Protein AF-U2EBG7-F1 (afdb_monomer)

Sequence (814 aa):
MYEKLSDKLLFDYYMIHSTRKEDIYCTVPFYISKKECKEFKDSSEILNKLVYRIMSNINNEFKDFQSFIPDFKYRDKILNLKRPLGDTFWVRYDSFLRAKGGVFYSEFNYDKPCAQREILATGEMEANNNINLEYRDRFKKAFEKLLEAQPNKECFSIALLADPCHAEEAHIMYLLEKELERENVDFIRVGPKNLYVKNEQVYAFNRQIDIILRLFPTEFSYEINDFDKILEVFEKGRVDIINDPRVIIGQCKNLYTYLWQLVKARDERLTELEMEIIAATLPHTELFDKSKINYILEHKNELVLKPVYGRYSIDVFIGSLHTEEEWKKSVQYVLESGKDFIIQEFCEIKPSDSYYTPDGKFVIPAKAFANIGCFIFDNELSGCCVRWSGDYLTTDDYTWITPIGIKSDVVKINSIPLEERQRKKLWNKITEKAMFEADFTGRYVKNFEYVGLDCITLEKRKYEELKEATNKIASIMYKTQTLLYNNIDYFADILGIENLKEILKYKFTEEFVFLARMDWAIDFSGNLKLLEINSETPAGLIESLYIDNVIKAELNINKSSANEELKSKIIKQFTKIIEDYSKEHSIKTIGFLSSTYYEDWYTANTLYKTLKELPFEFVVGSIYDCTVSESGKISLFNKELDAVYRYYPLDWFDLEGMTDLKEALRNTLSINPTHTIISQSKAFLAVMYELLDQGFYTEEESYFITKYIPKTSLDVEKLETYDYIVKPILSREGRGIDLAFELKEMPDENHIYQERVHTLNVDYTVHDNIDKFQDVLYPIFGAYVTGTEFAGIYTRLGKFVTQNLCVYTPAFIE

Radius of gyration: 33.57 Å; Cα contacts (8 Å, |Δi|>4): 1526; chains: 1; bounding box: 79×47×109 Å

Secondary structure (DSSP, 8-state):
--SSHHHHHHHHS-PPP-TTTTTSB-SSPEEE-HHHHHHHHHHHHHHHHHHHHHHHTTTTTTGGGGGGS---TTHHHHHT--SPPPPPS-EEEEEEEBTTSSEEEEEEE-SS---HHHHHHHHTS--TT-TTTTHHHHHHHHHHHHHHTSPP-SSEEEEEE--TT-HHHHHHHHHHHHHT--TTEEEEEE-TTTEEEETTEEEETTEEESEEEE-S-GGGGGGSTTHHHHHHHHHTTSSEEES-GGGGGTT-THHHHHHHHHHHHT-TTS-HHHHHHHHHHSPPEEE--GGGHHHHHHTGGGEEEEESS--TTTT-EEGGGS-HHHHHHHHHHHHHS-S-EEEEE---B--EEEEE-TTSS--EEEEEEEEEEEEEETTEEEEEEEEEESSSS--GGG-EEE-EEE---SEEEE-----HHHHHHHHHHHHHHHHHHH-----EETTEESB-SSEEEE-HHHHHHHHHHHHHHHHHHHHHHHHHHHTHHHHTTTTT-GGGHHHHT------S-SSEEEEEEEBTT--EEEEEEE-S----HHIIIIIHHHHHHHTT--SEETTTTHHHHHHHHHHHHHHHHTTTS---EEEEEE-SSHHHHHHHHHHHHHHTTSSSEEEEEEGGGEEE-TTS-EEETTEE-SEEEEES-TTHHHHTT-HHHHHHTTTSEEES-GGGHHHHSTHHHHHHHHHHHTT-S-HHHHHHHHHHS--EESSGGGG--S-EEEEETT--TTTT-EEGGG-SS---SSEEEEEPP-B--EEEEEEBSS-EEEEEEEEEEEEEEETTEEEEEEEEEE-SS-SS-EEE--EEE-

Foldseek 3Di:
DDPFLLVCLCPVLVDDDDPQSLWQADLDADADAPVQVVLCFVLLLLLVVLLLVCLQQCVHPVVVCLVLDDDFDCSVLQSPQPDGAAFALKKKFFKFAFQVGGIATAFIGGFADDDPSQLVSLLPGDDFAFLSVCLLVLSLVLVVVSVVPADDDQAAEEEAEDAPVDSRSQSVLVNCCVSNPDPRYHYDYDYLAQWDDDPLFIDGPNHTHAEYADNDGLRPNVSRYHSVSVSVSCSVNRHYYHNRSSSVSRRQQCVLVVLVVCLVVVPPSDDPVNSVSSVRHYFRKHWDDPVCLVVCLVCQQFKWKDFRDDPQCPLIDRSVPDDSVRSVVSSVCVVVVPTTIMITTDGHGRFDWDWTRRPSAATHIDGWTWGWIFMDRPSGGSHTWTKTDNDPRDDPVNIHTYGYRHFDPQKDKDDDPDDPVVVVVLLCVLQVCLCPVQVDPPCDFPQFGFADLIFIAGAQVLLVVVQVLLLLVLVVLLVLLVVCLVVVVVCCVLLVNNVCNVVSVQDQDSFLALKKWFKWFAFRSRFIATPAIGRQADFQLSVQPPSLVSSCVSVVPPFDAQFPQQLVLSQVLVVRSVVSLVVPFDAAEEEQEAAPPSRRQSRSVSSCVSHVVPRHHYDYDYPVQWDQDPVLAIDHPNHGGQEYEYSDDLVCCVVVVVVSNNSNCSRYPYHRGSSSSSRLWPSSLQVVVVCLVVVVDDPVSNCSSPRHYFHKHPDPVVNVGLFKWKDFGNDDQLPPIDTSVRDPDDDDPRIMIGHDGNGDWDWDWIDGPPGIDTDIWGKIWTFMARRSGTNGTWIWTAPPRGDRDIHGHGYGYD

Nearest PDB structures (foldseek):
  7uka-assembly1_A  TM=8.320E-01  e=4.859E-17  Escherichia coli K-12
  7uk8-assembly1_A  TM=8.125E-01  e=3.380E-17  Escherichia coli K-12
  7uk7-assembly1_A  TM=7.647E-01  e=8.342E-18  Escherichia coli K-12
  2vob-assembly1_A  TM=5.930E-01  e=3.162E-14  Leishmania major
  5oev-assembly2_B  TM=5.950E-01  e=1.475E-10  Globodera pallida

Structure (mmCIF, N/CA/C/O backbone):
data_AF-U2EBG7-F1
#
_entry.id   AF-U2EBG7-F1
#
loop_
_atom_site.group_PDB
_atom_site.id
_atom_site.type_symbol
_atom_site.label_atom_id
_atom_site.label_alt_id
_atom_site.label_comp_id
_atom_site.label_asym_id
_atom_site.label_entity_id
_atom_site.label_seq_id
_atom_site.pdbx_PDB_ins_code
_atom_site.Cartn_x
_atom_site.Cartn_y
_atom_site.Cartn_z
_atom_site.occupancy
_atom_site.B_iso_or_equiv
_atom_site.auth_seq_id
_atom_site.auth_comp_id
_atom_site.auth_asym_id
_atom_site.auth_atom_id
_atom_site.pdbx_PDB_model_num
ATOM 1 N N . MET A 1 1 ? -19.839 -4.337 -23.110 1.00 60.31 1 MET A N 1
ATOM 2 C CA . MET A 1 1 ? -18.903 -4.194 -21.978 1.00 60.31 1 MET A CA 1
ATOM 3 C C . MET A 1 1 ? -18.524 -5.608 -21.568 1.00 60.31 1 MET A C 1
ATOM 5 O O . MET A 1 1 ? -19.422 -6.438 -21.541 1.00 60.31 1 MET A O 1
ATOM 9 N N . TYR A 1 2 ? -17.236 -5.917 -21.412 1.00 73.62 2 TYR A N 1
ATOM 10 C CA . TYR A 1 2 ? -16.788 -7.278 -21.087 1.00 73.62 2 TYR A CA 1
ATOM 11 C C . TYR A 1 2 ? -17.125 -7.613 -19.628 1.00 73.62 2 TYR A C 1
ATOM 13 O O . TYR A 1 2 ? -16.970 -6.750 -18.769 1.00 73.62 2 TYR A O 1
ATOM 21 N N . GLU A 1 3 ? -17.566 -8.843 -19.347 1.00 73.25 3 GLU A N 1
ATOM 22 C CA . GLU A 1 3 ? -17.830 -9.308 -17.972 1.00 73.25 3 GLU A CA 1
ATOM 23 C C . GLU A 1 3 ? -16.537 -9.628 -17.210 1.00 73.25 3 GLU A C 1
ATOM 25 O O . GLU A 1 3 ? -16.489 -9.518 -15.988 1.00 73.25 3 GLU A O 1
ATOM 30 N N . LYS A 1 4 ? -15.474 -10.005 -17.932 1.00 78.75 4 LYS A N 1
ATOM 31 C CA . LYS A 1 4 ? -14.169 -10.355 -17.368 1.00 78.75 4 LYS A CA 1
ATOM 32 C C . LYS A 1 4 ? -13.070 -9.424 -17.851 1.00 78.75 4 LYS A C 1
ATOM 34 O O . LYS A 1 4 ? -13.007 -9.073 -19.032 1.00 78.75 4 LYS A O 1
ATOM 39 N N . LEU A 1 5 ? -12.135 -9.121 -16.950 1.00 81.81 5 LEU A N 1
ATOM 40 C CA . LEU A 1 5 ? -10.919 -8.388 -17.288 1.00 81.81 5 LEU A CA 1
ATOM 41 C C . LEU A 1 5 ? -10.103 -9.124 -18.361 1.00 81.81 5 LEU A C 1
ATOM 43 O O . LEU A 1 5 ? -9.665 -8.499 -19.321 1.00 81.81 5 LEU A O 1
ATOM 47 N N . SER A 1 6 ? -9.954 -10.446 -18.252 1.00 84.94 6 SER A N 1
ATOM 48 C CA . SER A 1 6 ? -9.203 -11.248 -19.226 1.00 84.94 6 SER A CA 1
ATOM 49 C C . SER A 1 6 ? -9.765 -11.151 -20.648 1.00 84.94 6 SER A C 1
ATOM 51 O O . SER A 1 6 ? -8.992 -11.103 -21.605 1.00 84.94 6 SER A O 1
ATOM 53 N N . ASP A 1 7 ? -11.087 -11.042 -20.805 1.00 88.06 7 ASP A N 1
ATOM 54 C CA . ASP A 1 7 ? -11.716 -10.859 -22.115 1.00 88.06 7 ASP A CA 1
ATOM 55 C C . ASP A 1 7 ? -11.458 -9.447 -22.660 1.00 88.06 7 ASP A C 1
ATOM 57 O O . ASP A 1 7 ? -11.090 -9.300 -23.827 1.00 88.06 7 ASP A O 1
ATOM 61 N N . LYS A 1 8 ? -11.544 -8.409 -21.813 1.00 88.62 8 LYS A N 1
ATOM 62 C CA . LYS A 1 8 ? -11.144 -7.043 -22.198 1.00 88.62 8 LYS A CA 1
ATOM 63 C C . LYS A 1 8 ? -9.699 -7.022 -22.701 1.00 88.62 8 LYS A C 1
ATOM 65 O O . LYS A 1 8 ? -9.420 -6.472 -23.760 1.00 88.62 8 LYS A O 1
ATOM 70 N N . LEU A 1 9 ? -8.779 -7.646 -21.970 1.00 88.94 9 LEU A N 1
ATOM 71 C CA . LEU A 1 9 ? -7.358 -7.681 -22.323 1.00 88.94 9 LEU A CA 1
ATOM 72 C C . LEU A 1 9 ? -7.092 -8.465 -23.615 1.00 88.94 9 LEU A C 1
ATOM 74 O O . LEU A 1 9 ? -6.288 -8.041 -24.447 1.00 88.94 9 LEU A O 1
ATOM 78 N N . LEU A 1 10 ? -7.803 -9.572 -23.823 1.00 89.50 10 LEU A N 1
ATOM 79 C CA . LEU A 1 10 ? -7.718 -10.366 -25.046 1.00 89.50 10 LEU A CA 1
ATOM 80 C C . LEU A 1 10 ? -8.119 -9.554 -26.287 1.00 89.50 10 LEU A C 1
ATOM 82 O O . LEU A 1 10 ? -7.393 -9.562 -27.281 1.00 89.50 10 LEU A O 1
ATOM 86 N N . PHE A 1 11 ? -9.251 -8.850 -26.234 1.00 89.69 11 PHE A N 1
ATOM 87 C CA . PHE A 1 11 ? -9.825 -8.186 -27.408 1.00 89.69 11 PHE A CA 1
ATOM 88 C C . PHE A 1 11 ? -9.355 -6.742 -27.598 1.00 89.69 11 PHE A C 1
ATOM 90 O O . PHE A 1 11 ? -9.061 -6.339 -28.723 1.00 89.69 11 PHE A O 1
ATOM 97 N N . ASP A 1 12 ? -9.245 -5.958 -26.525 1.00 90.69 12 ASP A N 1
ATOM 98 C CA . ASP A 1 12 ? -8.901 -4.540 -26.645 1.00 90.69 12 ASP A CA 1
ATOM 99 C C . ASP A 1 12 ? -7.389 -4.315 -26.741 1.00 90.69 12 ASP A C 1
ATOM 101 O O . ASP A 1 12 ? -6.973 -3.345 -27.383 1.00 90.69 12 ASP A O 1
ATOM 105 N N . TYR A 1 13 ? -6.592 -5.219 -26.157 1.00 91.12 13 TYR A N 1
ATOM 106 C CA . TYR A 1 13 ? -5.132 -5.113 -26.065 1.00 91.12 13 TYR A CA 1
ATOM 107 C C . TYR A 1 13 ? -4.379 -6.207 -26.827 1.00 91.12 13 TYR A C 1
ATOM 109 O O . TYR A 1 13 ? -3.153 -6.260 -26.754 1.00 91.12 13 TYR A O 1
ATOM 117 N N . TYR A 1 14 ? -5.077 -7.060 -27.584 1.00 91.25 14 TYR A N 1
ATOM 118 C CA . TYR A 1 14 ? -4.473 -8.144 -28.369 1.00 91.25 14 TYR A CA 1
ATOM 119 C C . TYR A 1 14 ? -3.576 -9.070 -27.533 1.00 91.25 14 TYR A C 1
ATOM 121 O O . TYR A 1 14 ? -2.522 -9.521 -28.000 1.00 91.25 14 TYR A O 1
ATOM 129 N N . MET A 1 15 ? -3.959 -9.343 -26.283 1.00 87.75 15 MET A N 1
ATOM 130 C CA . MET A 1 15 ? -3.230 -10.298 -25.451 1.00 87.75 15 MET A CA 1
ATOM 131 C C . MET A 1 15 ? -3.286 -11.699 -26.073 1.00 87.75 15 MET A C 1
ATOM 133 O O . MET A 1 15 ? -4.233 -12.047 -26.780 1.00 87.75 15 MET A O 1
ATOM 137 N N . ILE A 1 16 ? -2.266 -12.520 -25.841 1.00 85.06 16 ILE A N 1
ATOM 138 C CA . ILE A 1 16 ? -2.278 -13.910 -26.294 1.00 85.06 16 ILE A CA 1
ATOM 139 C C . ILE A 1 16 ? -3.175 -14.720 -25.366 1.00 85.06 16 ILE A C 1
ATOM 141 O O . ILE A 1 16 ? -3.053 -14.654 -24.143 1.00 85.06 16 ILE A O 1
ATOM 145 N N . HIS A 1 17 ? -4.076 -15.506 -25.953 1.00 84.38 17 HIS A N 1
ATOM 146 C CA . HIS A 1 17 ? -4.865 -16.458 -25.184 1.00 84.38 17 HIS A CA 1
ATOM 147 C C . HIS A 1 17 ? -3.946 -17.537 -24.604 1.00 84.38 17 HIS A C 1
ATOM 149 O O . HIS A 1 17 ? -3.219 -18.207 -25.335 1.00 84.38 17 HIS A O 1
ATOM 155 N N . SER A 1 18 ? -3.979 -17.696 -23.285 1.00 83.88 18 SER A N 1
ATOM 156 C CA . SER A 1 18 ? -3.189 -18.688 -22.564 1.00 83.88 18 SER A CA 1
ATOM 157 C C . SER A 1 18 ? -4.026 -19.335 -21.462 1.00 83.88 18 SER A C 1
ATOM 159 O O . SER A 1 18 ? -5.067 -18.813 -21.050 1.00 83.88 18 SER A O 1
ATOM 161 N N . THR A 1 19 ? -3.550 -20.463 -20.932 1.00 83.62 19 THR A N 1
ATOM 162 C CA . THR A 1 19 ? -4.132 -21.095 -19.733 1.00 83.62 19 THR A CA 1
ATOM 163 C C . THR A 1 19 ? -4.039 -20.205 -18.493 1.00 83.62 19 THR A C 1
ATOM 165 O O . THR A 1 19 ? -4.734 -20.456 -17.518 1.00 83.62 19 THR A O 1
ATOM 168 N N . ARG A 1 20 ? -3.207 -19.161 -18.555 1.00 84.75 20 ARG A N 1
ATOM 169 C CA . ARG A 1 20 ? -2.901 -18.209 -17.487 1.00 84.75 20 ARG A CA 1
ATOM 170 C C . ARG A 1 20 ? -3.615 -16.866 -17.637 1.00 84.75 20 ARG A C 1
ATOM 172 O O . ARG A 1 20 ? -3.373 -15.937 -16.882 1.00 84.75 20 ARG A O 1
ATOM 179 N N . LYS A 1 21 ? -4.531 -16.732 -18.601 1.00 81.69 21 LYS A N 1
ATOM 180 C CA . LYS A 1 21 ? -5.189 -15.452 -18.921 1.00 81.69 21 LYS A CA 1
ATOM 181 C C . LYS A 1 21 ? -5.882 -14.756 -17.738 1.00 81.69 21 LYS A C 1
ATOM 183 O O . LYS A 1 21 ? -6.056 -13.545 -17.788 1.00 81.69 21 LYS A O 1
ATOM 188 N N . GLU A 1 22 ? -6.304 -15.513 -16.724 1.00 82.88 22 GLU A N 1
ATOM 189 C CA . GLU A 1 22 ? -6.962 -14.973 -15.527 1.00 82.88 22 GLU A CA 1
ATOM 190 C C . GLU A 1 22 ? -5.953 -14.558 -14.440 1.00 82.88 22 GLU A C 1
ATOM 192 O O . GLU A 1 22 ? -6.319 -13.785 -13.564 1.00 82.88 22 GLU A O 1
ATOM 197 N N . ASP A 1 23 ? -4.699 -15.027 -14.513 1.00 84.88 23 ASP A N 1
ATOM 198 C CA . ASP A 1 23 ? -3.686 -14.856 -13.465 1.00 84.88 23 ASP A CA 1
ATOM 199 C C . ASP A 1 23 ? -2.585 -13.829 -13.788 1.00 84.88 23 ASP A C 1
ATOM 201 O O . ASP A 1 23 ? -1.867 -13.371 -12.899 1.00 84.88 23 ASP A O 1
ATOM 205 N N . ILE A 1 24 ? -2.483 -13.407 -15.052 1.00 87.88 24 ILE A N 1
ATOM 206 C CA . ILE A 1 24 ? -1.454 -12.461 -15.512 1.00 87.88 24 ILE A CA 1
ATOM 207 C C . ILE A 1 24 ? -1.684 -11.050 -14.951 1.00 87.88 24 ILE A C 1
ATOM 209 O O . ILE A 1 24 ? -0.730 -10.288 -14.817 1.00 87.88 24 ILE A O 1
ATOM 213 N N . TYR A 1 25 ? -2.922 -10.679 -14.615 1.00 89.00 25 TYR A N 1
ATOM 214 C CA . TYR A 1 25 ? -3.260 -9.327 -14.167 1.00 89.00 25 TYR A CA 1
ATOM 215 C C . TYR A 1 25 ? -3.995 -9.356 -12.835 1.00 89.00 25 TYR A C 1
ATOM 217 O O . TYR A 1 25 ? -5.020 -10.017 -12.697 1.00 89.00 25 TYR A O 1
ATOM 225 N N . CYS A 1 26 ? -3.506 -8.568 -11.884 1.00 90.06 26 CYS A N 1
ATOM 226 C CA . CYS A 1 26 ? -4.203 -8.291 -10.639 1.00 90.06 26 CYS A CA 1
ATOM 227 C C . CYS A 1 26 ? -4.634 -6.821 -10.621 1.00 90.06 26 CYS A C 1
ATOM 229 O O . CYS A 1 26 ? -3.857 -5.921 -10.946 1.00 90.06 26 CYS A O 1
ATOM 231 N N . THR A 1 27 ? -5.892 -6.579 -10.257 1.00 88.38 27 THR A N 1
ATOM 232 C CA . THR A 1 27 ? -6.480 -5.235 -10.202 1.00 88.38 27 THR A CA 1
ATOM 233 C C . THR A 1 27 ? -6.030 -4.440 -8.983 1.00 88.38 27 THR A C 1
ATOM 235 O O . THR A 1 27 ? -6.170 -3.220 -8.983 1.00 88.38 27 THR A O 1
ATOM 238 N N . VAL A 1 28 ? -5.470 -5.095 -7.961 1.00 90.62 28 VAL A N 1
ATOM 239 C CA . VAL A 1 28 ? -4.992 -4.407 -6.761 1.00 90.62 28 VAL A CA 1
ATOM 240 C C . VAL A 1 28 ? -3.684 -3.673 -7.073 1.00 90.62 28 VAL A C 1
ATOM 242 O O . VAL A 1 28 ? -2.702 -4.316 -7.455 1.00 90.62 28 VAL A O 1
ATOM 245 N N . PRO A 1 29 ? -3.630 -2.337 -6.914 1.00 92.62 29 PRO A N 1
ATOM 246 C CA . PRO A 1 29 ? -2.446 -1.575 -7.279 1.00 92.62 29 PRO A CA 1
ATOM 247 C C . PRO A 1 29 ? -1.270 -1.788 -6.334 1.00 92.62 29 PRO A C 1
ATOM 249 O O . PRO A 1 29 ? -1.423 -1.922 -5.119 1.00 92.62 29 PRO A O 1
ATOM 252 N N . PHE A 1 30 ? -0.074 -1.693 -6.904 1.00 94.00 30 PHE A N 1
ATOM 253 C CA . PHE A 1 30 ? 1.157 -1.490 -6.164 1.00 94.00 30 PHE A CA 1
ATOM 254 C C . PHE A 1 30 ? 1.379 -0.000 -5.913 1.00 94.00 30 PHE A C 1
ATOM 256 O O . PHE A 1 30 ? 1.240 0.818 -6.822 1.00 94.00 30 PHE A O 1
ATOM 263 N N . TYR A 1 31 ? 1.774 0.364 -4.696 1.00 93.38 31 TYR A N 1
ATOM 264 C CA . TYR A 1 31 ? 2.011 1.759 -4.348 1.00 93.38 31 TYR A CA 1
ATOM 265 C C . TYR A 1 31 ? 3.460 2.013 -3.943 1.00 93.38 31 TYR A C 1
ATOM 267 O O . TYR A 1 31 ? 3.951 1.447 -2.966 1.00 93.38 31 TYR A O 1
ATOM 275 N N . ILE A 1 32 ? 4.109 2.946 -4.641 1.00 93.31 32 ILE A N 1
ATOM 276 C CA . ILE A 1 32 ? 5.426 3.482 -4.267 1.00 93.31 32 ILE A CA 1
ATOM 277 C C . ILE A 1 32 ? 5.282 4.835 -3.564 1.00 93.31 32 ILE A C 1
ATOM 279 O O . ILE A 1 32 ? 4.274 5.531 -3.698 1.00 93.31 32 ILE A O 1
ATOM 283 N N . SER A 1 33 ? 6.280 5.234 -2.782 1.00 91.50 33 SER A N 1
ATOM 284 C CA . SER A 1 33 ? 6.325 6.559 -2.159 1.00 91.50 33 SER A CA 1
ATOM 285 C C . SER A 1 33 ? 6.585 7.674 -3.176 1.00 91.50 33 SER A C 1
ATOM 287 O O . SER A 1 33 ? 7.202 7.470 -4.222 1.00 91.50 33 SER A O 1
ATOM 289 N N . LYS A 1 34 ? 6.197 8.908 -2.818 1.00 92.19 34 LYS A N 1
ATOM 290 C CA . LYS A 1 34 ? 6.555 10.121 -3.579 1.00 92.19 34 LYS A CA 1
ATOM 291 C C . LYS A 1 34 ? 8.070 10.248 -3.790 1.00 92.19 34 LYS A C 1
ATOM 293 O O . LYS A 1 34 ? 8.501 10.708 -4.843 1.00 92.19 34 LYS A O 1
ATOM 298 N N . LYS A 1 35 ? 8.870 9.834 -2.798 1.00 93.00 35 LYS A N 1
ATOM 299 C CA . LYS A 1 35 ? 10.336 9.849 -2.864 1.00 93.00 35 LYS A CA 1
ATOM 300 C C . LYS A 1 35 ? 10.852 8.862 -3.913 1.00 93.00 35 LYS A C 1
ATOM 302 O O . LYS A 1 35 ? 11.590 9.276 -4.795 1.00 93.00 35 LYS A O 1
ATOM 307 N N . GLU A 1 36 ? 10.413 7.605 -3.861 1.00 95.12 36 GLU A N 1
ATOM 308 C CA . GLU A 1 36 ? 10.806 6.567 -4.829 1.00 95.12 36 GLU A CA 1
ATOM 309 C C . GLU A 1 36 ? 10.376 6.941 -6.255 1.00 95.12 36 GLU A C 1
ATOM 311 O O . GLU A 1 36 ? 11.171 6.844 -7.185 1.00 95.12 36 GLU A O 1
ATOM 316 N N . CYS A 1 37 ? 9.156 7.463 -6.434 1.00 96.38 37 CYS A N 1
ATOM 317 C CA . CYS A 1 37 ? 8.693 7.947 -7.737 1.00 96.38 37 CYS A CA 1
ATOM 318 C C . CYS A 1 37 ? 9.582 9.076 -8.283 1.00 96.38 37 CYS A C 1
ATOM 320 O O . CYS A 1 37 ? 9.891 9.102 -9.476 1.00 96.38 37 CYS A O 1
ATOM 322 N N . LYS A 1 38 ? 10.002 10.009 -7.419 1.00 96.88 38 LYS A N 1
ATOM 323 C CA . LYS A 1 38 ? 10.914 11.092 -7.796 1.00 96.88 38 LYS A CA 1
ATOM 324 C C . LYS A 1 38 ? 12.307 10.566 -8.143 1.00 96.88 38 LYS A C 1
ATOM 326 O O . LYS A 1 38 ? 12.877 11.020 -9.128 1.00 96.88 38 LYS A O 1
ATOM 331 N N . GLU A 1 39 ? 12.828 9.607 -7.382 1.00 97.69 39 GLU A N 1
ATOM 332 C CA . GLU A 1 39 ? 14.118 8.972 -7.668 1.00 97.69 39 GLU A CA 1
ATOM 333 C C . GLU A 1 39 ? 14.110 8.282 -9.037 1.00 97.69 39 GLU A C 1
ATOM 335 O O . GLU A 1 39 ? 15.025 8.524 -9.825 1.00 97.69 39 GLU A O 1
ATOM 340 N N . PHE A 1 40 ? 13.066 7.510 -9.372 1.00 98.06 40 PHE A N 1
ATOM 341 C CA . PHE A 1 40 ? 12.911 6.930 -10.712 1.00 98.06 40 PHE A CA 1
ATOM 342 C C . PHE A 1 40 ? 12.874 8.007 -11.795 1.00 98.06 40 PHE A C 1
ATOM 344 O O . PHE A 1 40 ? 13.608 7.914 -12.777 1.00 98.06 40 PHE A O 1
ATOM 351 N N . LYS A 1 41 ? 12.062 9.054 -11.611 1.00 97.75 41 LYS A N 1
ATOM 352 C CA . LYS A 1 41 ? 11.947 10.143 -12.586 1.00 97.75 41 LYS A CA 1
ATOM 353 C C . LYS A 1 41 ? 13.287 10.835 -12.828 1.00 97.75 41 LYS A C 1
ATOM 355 O O . LYS A 1 41 ? 13.782 10.826 -13.948 1.00 97.75 41 LYS A O 1
ATOM 360 N N . ASP A 1 42 ? 13.884 11.402 -11.785 1.00 98.00 42 ASP A N 1
ATOM 361 C CA . ASP A 1 42 ? 15.081 12.228 -11.930 1.00 98.00 42 ASP A CA 1
ATOM 362 C C . ASP A 1 42 ? 16.253 11.415 -12.501 1.00 98.00 42 ASP A C 1
ATOM 364 O O . ASP A 1 42 ? 16.928 11.856 -13.432 1.00 98.00 42 ASP A O 1
ATOM 368 N N . SER A 1 43 ? 16.488 10.210 -11.969 1.00 98.38 43 SER A N 1
ATOM 369 C CA . SER A 1 43 ? 17.631 9.399 -12.395 1.00 98.38 43 SER A CA 1
ATOM 370 C C . SER A 1 43 ? 17.457 8.831 -13.804 1.00 98.38 43 SER A C 1
ATOM 372 O O . SER A 1 43 ? 18.413 8.868 -14.579 1.00 98.38 43 SER A O 1
ATOM 374 N N . SER A 1 44 ? 16.261 8.360 -14.179 1.00 98.12 44 SER A N 1
ATOM 375 C CA . SER A 1 44 ? 16.026 7.811 -15.522 1.00 98.12 44 SER A CA 1
ATOM 376 C C . SER A 1 44 ? 16.170 8.873 -16.613 1.00 98.12 44 SER A C 1
ATOM 378 O O . SER A 1 44 ? 16.814 8.611 -17.630 1.00 98.12 44 SER A O 1
ATOM 380 N N . GLU A 1 45 ? 15.666 10.090 -16.387 1.00 98.06 45 GLU A N 1
ATOM 381 C CA . GLU A 1 45 ? 15.768 11.202 -17.339 1.00 98.06 45 GLU A CA 1
ATOM 382 C C . GLU A 1 45 ? 17.218 11.676 -17.524 1.00 98.06 45 GLU A C 1
ATOM 384 O O . GLU A 1 45 ? 17.657 11.907 -18.655 1.00 98.06 45 GLU A O 1
ATOM 389 N N . ILE A 1 46 ? 17.988 11.791 -16.432 1.00 98.38 46 ILE A N 1
ATOM 390 C CA . ILE A 1 46 ? 19.416 12.154 -16.484 1.00 98.38 46 ILE A CA 1
ATOM 391 C C . ILE A 1 46 ? 20.208 11.081 -17.234 1.00 98.38 46 ILE A C 1
ATOM 393 O O . ILE A 1 46 ? 20.954 11.398 -18.163 1.00 98.38 46 ILE A O 1
ATOM 397 N N . LEU A 1 47 ? 20.014 9.808 -16.877 1.00 98.38 47 LEU A N 1
ATOM 398 C CA . LEU A 1 47 ? 20.696 8.692 -17.528 1.00 98.38 47 LEU A CA 1
ATOM 399 C C . LEU A 1 47 ? 20.334 8.610 -19.014 1.00 98.38 47 LEU A C 1
ATOM 401 O O . LEU A 1 47 ? 21.224 8.435 -19.837 1.00 98.38 47 LEU A O 1
ATOM 405 N N . ASN A 1 48 ? 19.065 8.789 -19.392 1.00 97.69 48 ASN A N 1
ATOM 406 C CA . ASN A 1 48 ? 18.651 8.768 -20.800 1.00 97.69 48 ASN A CA 1
ATOM 407 C C . ASN A 1 48 ? 19.324 9.874 -21.621 1.00 97.69 48 ASN A C 1
ATOM 409 O O . ASN A 1 48 ? 19.844 9.606 -22.704 1.00 97.69 48 ASN A O 1
ATOM 413 N N . LYS A 1 49 ? 19.403 11.097 -21.082 1.00 97.38 49 LYS A N 1
ATOM 414 C CA . LYS A 1 49 ? 20.117 12.211 -21.730 1.00 97.38 49 LYS A CA 1
ATOM 415 C C . LYS A 1 49 ? 21.610 11.916 -21.885 1.00 97.38 49 LYS A C 1
ATOM 417 O O . LYS A 1 49 ? 22.173 12.181 -22.948 1.00 97.38 49 LYS A O 1
ATOM 422 N N . LEU A 1 50 ? 22.242 11.330 -20.865 1.00 97.94 50 LEU A N 1
ATOM 423 C CA . LEU A 1 50 ? 23.642 10.905 -20.928 1.00 97.94 50 LEU A CA 1
ATOM 424 C C . LEU A 1 50 ? 23.858 9.832 -22.004 1.00 97.94 50 LEU A C 1
ATOM 426 O O . LEU A 1 50 ? 24.767 9.951 -22.823 1.00 97.94 50 LEU A O 1
ATOM 430 N N . VAL A 1 51 ? 23.005 8.809 -22.054 1.00 97.44 51 VAL A N 1
ATOM 431 C CA . VAL A 1 51 ? 23.104 7.742 -23.059 1.00 97.44 51 VAL A CA 1
ATOM 432 C C . VAL A 1 51 ? 22.892 8.296 -24.467 1.00 97.44 51 VAL A C 1
ATOM 434 O O . VAL A 1 51 ? 23.660 7.967 -25.369 1.00 97.44 51 VAL A O 1
ATOM 437 N N . TYR A 1 52 ? 21.936 9.206 -24.662 1.00 96.19 52 TYR A N 1
ATOM 438 C CA . TYR A 1 52 ? 21.751 9.890 -25.943 1.00 96.19 52 TYR A CA 1
ATOM 439 C C . TYR A 1 52 ? 22.977 10.725 -26.346 1.00 96.19 52 TYR A C 1
ATOM 441 O O . TYR A 1 52 ? 23.386 10.692 -27.513 1.00 96.19 52 TYR A O 1
ATOM 449 N N . ARG A 1 53 ? 23.618 11.415 -25.387 1.00 96.44 53 ARG A N 1
ATOM 450 C CA . ARG A 1 53 ? 24.882 12.142 -25.606 1.00 96.44 53 ARG A CA 1
ATOM 451 C C . ARG A 1 53 ? 25.988 11.194 -26.065 1.00 96.44 53 ARG A C 1
ATOM 453 O O . ARG A 1 53 ? 26.656 11.510 -27.047 1.00 96.44 53 ARG A O 1
ATOM 460 N N . ILE A 1 54 ? 26.133 10.037 -25.417 1.00 96.94 54 ILE A N 1
ATOM 461 C CA . ILE A 1 54 ? 27.119 9.006 -25.779 1.00 96.94 54 ILE A CA 1
ATOM 462 C C . ILE A 1 54 ? 26.853 8.466 -27.187 1.00 96.94 54 ILE A C 1
ATOM 464 O O . ILE A 1 54 ? 27.766 8.430 -28.008 1.00 96.94 54 ILE A O 1
ATOM 468 N N . MET A 1 55 ? 25.609 8.093 -27.504 1.00 95.75 55 MET A N 1
ATOM 469 C CA . MET A 1 55 ? 25.245 7.556 -28.823 1.00 95.75 55 MET A CA 1
ATOM 470 C C . MET A 1 55 ? 25.482 8.574 -29.945 1.00 95.75 55 MET A C 1
ATOM 472 O O . MET A 1 55 ? 26.060 8.233 -30.977 1.00 95.75 55 MET A O 1
ATOM 476 N N . SER A 1 56 ? 25.091 9.833 -29.730 1.00 94.81 56 SER A N 1
ATOM 477 C CA . SER A 1 56 ? 25.283 10.922 -30.700 1.00 94.81 56 SER A CA 1
ATOM 478 C C . SER A 1 56 ? 26.760 11.252 -30.931 1.00 94.81 56 SER A C 1
ATOM 480 O O . SER A 1 56 ? 27.125 11.737 -32.000 1.00 94.81 56 SER A O 1
ATOM 482 N N . ASN A 1 57 ? 27.610 10.967 -29.939 1.00 95.31 57 ASN A N 1
ATOM 483 C CA . ASN A 1 57 ? 29.032 11.293 -29.929 1.00 95.31 57 ASN A CA 1
ATOM 484 C C . ASN A 1 57 ? 29.936 10.043 -29.869 1.00 95.31 57 ASN A C 1
ATOM 486 O O . ASN A 1 57 ? 31.062 10.069 -29.360 1.00 95.31 57 ASN A O 1
ATOM 490 N N . ILE A 1 58 ? 29.467 8.924 -30.432 1.00 95.12 58 ILE A N 1
ATOM 491 C CA . ILE A 1 58 ? 30.200 7.651 -30.398 1.00 95.12 58 ILE A CA 1
ATOM 492 C C . ILE A 1 58 ? 31.469 7.661 -31.265 1.00 95.12 58 ILE A C 1
ATOM 494 O O . ILE A 1 58 ? 32.369 6.856 -31.055 1.00 95.12 58 ILE A O 1
ATOM 498 N N . ASN A 1 59 ? 31.568 8.556 -32.254 1.00 93.75 59 ASN A N 1
ATOM 499 C CA . ASN A 1 59 ? 32.710 8.643 -33.180 1.00 93.75 59 ASN A CA 1
ATOM 500 C C . ASN A 1 59 ? 33.716 9.755 -32.835 1.00 93.75 59 ASN A C 1
ATOM 502 O O . ASN A 1 59 ? 34.742 9.882 -33.509 1.00 93.75 59 ASN A O 1
ATOM 506 N N . ASN A 1 60 ? 33.434 10.564 -31.813 1.00 94.00 60 ASN A N 1
ATOM 507 C CA . ASN A 1 60 ? 34.228 11.718 -31.388 1.00 94.00 60 ASN A CA 1
ATOM 508 C C . ASN A 1 60 ? 34.556 11.624 -29.883 1.00 94.00 60 ASN A C 1
ATOM 510 O O . ASN A 1 60 ? 35.555 11.000 -29.534 1.00 94.00 60 ASN A O 1
ATOM 514 N N . GLU A 1 61 ? 33.740 12.214 -29.008 1.00 96.19 61 GLU A N 1
ATOM 515 C CA . GLU A 1 61 ? 33.976 12.342 -27.562 1.00 96.19 61 GLU A CA 1
ATOM 516 C C . GLU A 1 61 ? 34.051 10.981 -26.850 1.00 96.19 61 GLU A C 1
ATOM 518 O O . GLU A 1 61 ? 34.887 10.787 -25.966 1.00 96.19 61 GLU A O 1
ATOM 523 N N . PHE A 1 62 ? 33.227 10.019 -27.276 1.00 97.00 62 PHE A N 1
ATOM 524 C CA . PHE A 1 62 ? 33.121 8.684 -26.674 1.00 97.00 62 PHE A CA 1
ATOM 525 C C . PHE A 1 62 ? 33.658 7.581 -27.598 1.00 97.00 62 PHE A C 1
ATOM 527 O O . PHE A 1 62 ? 33.194 6.441 -27.571 1.00 97.00 62 PHE A O 1
ATOM 534 N N . LYS A 1 63 ? 34.645 7.900 -28.448 1.00 96.50 63 LYS A N 1
ATOM 535 C CA . LYS A 1 63 ? 35.228 6.944 -29.409 1.00 96.50 63 LYS A CA 1
ATOM 536 C C . LYS A 1 63 ? 35.836 5.704 -28.748 1.00 96.50 63 LYS A C 1
ATOM 538 O O . LYS A 1 63 ? 35.803 4.615 -29.320 1.00 96.50 63 LYS A O 1
ATOM 543 N N . ASP A 1 64 ? 36.385 5.858 -27.552 1.00 96.56 64 ASP A N 1
ATOM 544 C CA . ASP A 1 64 ? 36.915 4.773 -26.725 1.00 96.56 64 ASP A CA 1
ATOM 545 C C . ASP A 1 64 ? 35.842 3.739 -26.339 1.00 96.56 64 ASP A C 1
ATOM 547 O O . ASP A 1 64 ? 36.159 2.546 -26.262 1.00 96.56 64 ASP A O 1
ATOM 551 N N . PHE A 1 65 ? 34.567 4.138 -26.222 1.00 96.94 65 PHE A N 1
ATOM 552 C CA . PHE A 1 65 ? 33.468 3.210 -25.935 1.00 96.94 65 PHE A CA 1
ATOM 553 C C . PHE A 1 65 ? 33.236 2.180 -27.052 1.00 96.94 65 PHE A C 1
ATOM 555 O O . PHE A 1 65 ? 32.762 1.081 -26.781 1.00 96.94 65 PHE A O 1
ATOM 562 N N . GLN A 1 66 ? 33.634 2.453 -28.302 1.00 95.31 66 GLN A N 1
ATOM 563 C CA . GLN A 1 66 ? 33.457 1.491 -29.401 1.00 95.31 66 GLN A CA 1
ATOM 564 C C . GLN A 1 66 ? 34.119 0.137 -29.118 1.00 95.31 66 GLN A C 1
ATOM 566 O O . GLN A 1 66 ? 33.601 -0.899 -29.531 1.00 95.31 66 GLN A O 1
ATOM 571 N N . SER A 1 67 ? 35.237 0.134 -28.388 1.00 94.00 67 SER A N 1
ATOM 572 C CA . SER A 1 67 ? 35.951 -1.092 -28.004 1.00 94.00 67 SER A CA 1
ATOM 573 C C . SER A 1 67 ? 35.168 -1.993 -27.039 1.00 94.00 67 SER A C 1
ATOM 575 O O . SER A 1 67 ? 35.471 -3.176 -26.931 1.00 94.00 67 SER A O 1
ATOM 577 N N . PHE A 1 68 ? 34.137 -1.453 -26.387 1.00 94.31 68 PHE A N 1
ATOM 578 C CA . PHE A 1 68 ? 33.259 -2.168 -25.463 1.00 94.31 68 PHE A CA 1
ATOM 579 C C . PHE A 1 68 ? 32.027 -2.760 -26.153 1.00 94.31 68 PHE A C 1
ATOM 581 O O . PHE A 1 68 ? 31.271 -3.486 -25.515 1.00 94.31 68 PHE A O 1
ATOM 588 N N . ILE A 1 69 ? 31.784 -2.443 -27.426 1.00 93.12 69 ILE A N 1
ATOM 589 C CA . ILE A 1 69 ? 30.616 -2.920 -28.173 1.00 93.12 69 ILE A CA 1
ATOM 590 C C . ILE A 1 69 ? 30.979 -4.251 -28.851 1.00 93.12 69 ILE A C 1
ATOM 592 O O . ILE A 1 69 ? 31.824 -4.218 -29.757 1.00 93.12 69 ILE A O 1
ATOM 596 N N . PRO A 1 70 ? 30.346 -5.382 -28.469 1.00 90.94 70 PRO A N 1
ATOM 597 C CA . PRO A 1 70 ? 30.570 -6.686 -29.095 1.00 90.94 70 PRO A CA 1
ATOM 598 C C . PRO A 1 70 ? 30.354 -6.663 -30.603 1.00 90.94 70 PRO A C 1
ATOM 600 O O . PRO A 1 70 ? 29.587 -5.841 -31.110 1.00 90.94 70 PRO A O 1
ATOM 603 N N . ASP A 1 71 ? 30.992 -7.590 -31.315 1.00 90.06 71 ASP A N 1
ATOM 604 C CA . ASP A 1 71 ? 30.814 -7.705 -32.759 1.00 90.06 71 ASP A CA 1
ATOM 605 C C . ASP A 1 71 ? 29.427 -8.258 -33.134 1.00 90.06 71 ASP A C 1
ATOM 607 O O . ASP A 1 71 ? 28.889 -9.157 -32.488 1.00 90.06 71 ASP A O 1
ATOM 611 N N . PHE A 1 72 ? 28.845 -7.714 -34.201 1.00 91.75 72 PHE A N 1
ATOM 612 C CA . PHE A 1 72 ? 27.618 -8.205 -34.828 1.00 91.75 72 PHE A CA 1
ATOM 613 C C . PHE A 1 72 ? 27.600 -7.779 -36.299 1.00 91.75 72 PHE A C 1
ATOM 615 O O . PHE A 1 72 ? 28.216 -6.787 -36.683 1.00 91.75 72 PHE A O 1
ATOM 622 N N . LYS A 1 73 ? 26.863 -8.501 -37.153 1.00 92.75 73 LYS A N 1
ATOM 623 C CA . LYS A 1 73 ? 27.027 -8.442 -38.622 1.00 92.75 73 LYS A CA 1
ATOM 624 C C . LYS A 1 73 ? 27.031 -7.037 -39.251 1.00 92.75 73 LYS A C 1
ATOM 626 O O . LYS A 1 73 ? 27.729 -6.827 -40.239 1.00 92.75 73 LYS A O 1
ATOM 631 N N . TYR A 1 74 ? 26.260 -6.087 -38.720 1.00 95.31 74 TYR A N 1
ATOM 632 C CA . TYR A 1 74 ? 26.181 -4.716 -39.248 1.00 95.31 74 TYR A CA 1
ATOM 633 C C . TYR A 1 74 ? 26.808 -3.654 -38.341 1.00 95.31 74 TYR A C 1
ATOM 635 O O . TYR A 1 74 ? 26.611 -2.465 -38.591 1.00 95.31 74 TYR A O 1
ATOM 643 N N . ARG A 1 75 ? 27.576 -4.058 -37.324 1.00 94.69 75 ARG A N 1
ATOM 644 C CA . ARG A 1 75 ? 28.183 -3.169 -36.327 1.00 94.69 75 ARG A CA 1
ATOM 645 C C . ARG A 1 75 ? 28.909 -1.996 -36.961 1.00 94.69 75 ARG A C 1
ATOM 647 O O . ARG A 1 75 ? 28.540 -0.851 -36.727 1.00 94.69 75 ARG A O 1
ATOM 654 N N . ASP A 1 76 ? 29.895 -2.275 -37.808 1.00 94.25 76 ASP A N 1
ATOM 655 C CA . ASP A 1 76 ? 30.724 -1.223 -38.395 1.00 94.25 76 ASP A CA 1
ATOM 656 C C . ASP A 1 76 ? 29.912 -0.295 -39.301 1.00 94.25 76 ASP A C 1
ATOM 658 O O . ASP A 1 76 ? 30.138 0.912 -39.302 1.00 94.25 76 ASP A O 1
ATOM 662 N N . LYS A 1 77 ? 28.929 -0.819 -40.042 1.00 95.31 77 LYS A N 1
ATOM 663 C CA . LYS A 1 77 ? 28.056 0.018 -40.878 1.00 95.31 77 LYS A CA 1
ATOM 664 C C . LYS A 1 77 ? 27.198 0.950 -40.027 1.00 95.31 77 LYS A C 1
ATOM 666 O O . LYS A 1 77 ? 27.121 2.132 -40.339 1.00 95.31 77 LYS A O 1
ATOM 671 N N . ILE A 1 78 ? 26.614 0.439 -38.944 1.00 95.81 78 ILE A N 1
ATOM 672 C CA . ILE A 1 78 ? 25.751 1.201 -38.033 1.00 95.81 78 ILE A CA 1
ATOM 673 C C . ILE A 1 78 ? 26.548 2.258 -37.260 1.00 95.81 78 ILE A C 1
ATOM 675 O O . ILE A 1 78 ? 26.115 3.406 -37.177 1.00 95.81 78 ILE A O 1
ATOM 679 N N . LEU A 1 79 ? 27.733 1.914 -36.748 1.00 94.25 79 LEU A N 1
ATOM 680 C CA . LEU A 1 79 ? 28.597 2.868 -36.046 1.00 94.25 79 LEU A CA 1
ATOM 681 C C . LEU A 1 79 ? 29.094 3.993 -36.965 1.00 94.25 79 LEU A C 1
ATOM 683 O O . LEU A 1 79 ? 29.307 5.103 -36.492 1.00 94.25 79 LEU A O 1
ATOM 687 N N . ASN A 1 80 ? 29.249 3.737 -38.267 1.00 93.75 80 ASN A N 1
ATOM 688 C CA . ASN A 1 80 ? 29.750 4.716 -39.238 1.00 93.75 80 ASN A CA 1
ATOM 689 C C . ASN A 1 80 ? 28.656 5.514 -39.975 1.00 93.75 80 ASN A C 1
ATOM 691 O O . ASN A 1 80 ? 28.987 6.266 -40.897 1.00 93.75 80 ASN A O 1
ATOM 695 N N . LEU A 1 81 ? 27.380 5.378 -39.592 1.00 94.69 81 LEU A N 1
ATOM 696 C CA . LEU A 1 81 ? 26.298 6.221 -40.115 1.00 94.69 81 LEU A CA 1
ATOM 697 C C . LEU A 1 81 ? 26.586 7.699 -39.811 1.00 94.69 81 LEU A C 1
ATOM 699 O O . LEU A 1 81 ? 26.895 8.054 -38.669 1.00 94.69 81 LEU A O 1
ATOM 703 N N . LYS A 1 82 ? 26.488 8.567 -40.823 1.00 92.94 82 LYS A N 1
ATOM 704 C CA . LYS A 1 82 ? 26.824 9.999 -40.716 1.00 92.94 82 LYS A CA 1
ATOM 705 C C . LYS A 1 82 ? 25.596 10.880 -40.584 1.00 92.94 82 LYS A C 1
ATOM 707 O O . LYS A 1 82 ? 25.737 12.047 -40.216 1.00 92.94 82 LYS A O 1
ATOM 712 N N . ARG A 1 83 ? 24.404 10.357 -40.883 1.00 91.94 83 ARG A N 1
ATOM 713 C CA . ARG A 1 83 ? 23.165 11.096 -40.626 1.00 91.94 83 ARG A CA 1
ATOM 714 C C . ARG A 1 83 ? 22.996 11.371 -39.123 1.00 91.94 83 ARG A C 1
ATOM 716 O O . ARG A 1 83 ? 23.449 10.555 -38.312 1.00 91.94 83 ARG A O 1
ATOM 723 N N . PRO A 1 84 ? 22.338 12.478 -38.727 1.00 91.50 84 PRO A N 1
ATOM 724 C CA . PRO A 1 84 ? 22.019 12.739 -37.324 1.00 91.50 84 PRO A CA 1
ATOM 725 C C . PRO A 1 84 ? 21.314 11.546 -36.667 1.00 91.50 84 PRO A C 1
ATOM 727 O O . PRO A 1 84 ? 20.610 10.792 -37.347 1.00 91.50 84 PRO A O 1
ATOM 730 N N . LEU A 1 85 ? 21.545 11.346 -35.368 1.00 92.06 85 LEU A N 1
ATOM 731 C CA . LEU A 1 85 ? 20.794 10.369 -34.580 1.00 92.06 85 LEU A CA 1
ATOM 732 C C . LEU A 1 85 ? 19.332 10.821 -34.510 1.00 92.06 85 LEU A C 1
ATOM 734 O O . LEU A 1 85 ? 19.074 11.989 -34.227 1.00 92.06 85 LEU A O 1
ATOM 738 N N . GLY A 1 86 ? 18.406 9.920 -34.840 1.00 85.50 86 GLY A N 1
ATOM 739 C CA . GLY A 1 86 ? 16.980 10.181 -34.667 1.00 85.50 86 GLY A CA 1
ATOM 740 C C . GLY A 1 86 ? 16.573 10.089 -33.197 1.00 85.50 86 GLY A C 1
ATOM 741 O O . GLY A 1 86 ? 17.173 9.328 -32.434 1.00 85.50 86 GLY A O 1
ATOM 742 N N . ASP A 1 87 ? 15.530 10.827 -32.821 1.00 87.56 87 ASP A N 1
ATOM 743 C CA . ASP A 1 87 ? 14.930 10.716 -31.493 1.00 87.56 87 ASP A CA 1
ATOM 744 C C . ASP A 1 87 ? 14.425 9.282 -31.246 1.00 87.56 87 ASP A C 1
ATOM 746 O O . ASP A 1 87 ? 13.952 8.591 -32.155 1.00 87.56 87 ASP A O 1
ATOM 750 N N . THR A 1 88 ? 14.525 8.812 -30.003 1.00 90.06 88 THR A N 1
ATOM 751 C CA . THR A 1 88 ? 14.001 7.500 -29.615 1.00 90.06 88 THR A CA 1
ATOM 752 C C . THR A 1 88 ? 12.489 7.573 -29.425 1.00 90.06 88 THR A C 1
ATOM 754 O O . THR A 1 88 ? 11.988 8.427 -28.695 1.00 90.06 88 THR A O 1
ATOM 757 N N . PHE A 1 89 ? 11.746 6.649 -30.041 1.00 91.69 89 PHE A N 1
ATOM 758 C CA . PHE A 1 89 ? 10.296 6.587 -29.861 1.00 91.69 89 PHE A CA 1
ATOM 759 C C . PHE A 1 89 ? 9.924 6.075 -28.481 1.00 91.69 89 PHE A C 1
ATOM 761 O O . PHE A 1 89 ? 9.112 6.673 -27.782 1.00 91.69 89 PHE A O 1
ATOM 768 N N . TRP A 1 90 ? 10.555 4.977 -28.079 1.00 91.81 90 TRP A N 1
ATOM 769 C CA . TRP A 1 90 ? 10.391 4.420 -26.752 1.00 91.81 90 TRP A CA 1
ATOM 770 C C . TRP A 1 90 ? 11.696 3.844 -26.233 1.00 91.81 90 TRP A C 1
ATOM 772 O O . TRP A 1 90 ? 12.498 3.277 -26.979 1.00 91.81 90 TRP A O 1
ATOM 782 N N . VAL A 1 91 ? 11.881 3.973 -24.928 1.00 95.44 91 VAL A N 1
ATOM 783 C CA . VAL A 1 91 ? 12.963 3.364 -24.156 1.00 95.44 91 VAL A CA 1
ATOM 784 C C . VAL A 1 91 ? 12.338 2.807 -22.884 1.00 95.44 91 VAL A C 1
ATOM 786 O O . VAL A 1 91 ? 11.375 3.380 -22.369 1.00 95.44 91 VAL A O 1
ATOM 789 N N . ARG A 1 92 ? 12.861 1.688 -22.384 1.00 96.38 92 ARG A N 1
ATOM 790 C CA . ARG A 1 92 ? 12.453 1.122 -21.097 1.00 96.38 92 ARG A CA 1
ATOM 791 C C . ARG A 1 92 ? 13.673 0.795 -20.254 1.00 96.38 92 ARG A C 1
ATOM 793 O O . ARG A 1 92 ? 14.588 0.142 -20.745 1.00 96.38 92 ARG A O 1
ATOM 800 N N . TYR A 1 93 ? 13.686 1.191 -18.990 1.00 97.44 93 TYR A N 1
ATOM 801 C CA . TYR A 1 93 ? 14.699 0.734 -18.036 1.00 97.44 93 TYR A CA 1
ATOM 802 C C . TYR A 1 93 ? 14.109 -0.297 -17.085 1.00 97.44 93 TYR A C 1
ATOM 804 O O . TYR A 1 93 ? 13.052 -0.060 -16.506 1.00 97.44 93 TYR A O 1
ATOM 812 N N . ASP A 1 94 ? 14.807 -1.417 -16.910 1.00 95.88 94 ASP A N 1
ATOM 813 C CA . ASP A 1 94 ? 14.402 -2.469 -15.977 1.00 95.88 94 ASP A CA 1
ATOM 814 C C . ASP A 1 94 ? 14.950 -2.114 -14.602 1.00 95.88 94 ASP A C 1
ATOM 816 O O . ASP A 1 94 ? 16.163 -2.195 -14.357 1.00 95.88 94 ASP A O 1
ATOM 820 N N . SER A 1 95 ? 14.053 -1.652 -13.735 1.00 97.00 95 SER A N 1
ATOM 821 C CA . SER A 1 95 ? 14.405 -0.976 -12.494 1.00 97.00 95 SER A CA 1
ATOM 822 C C . SER A 1 95 ? 13.745 -1.605 -11.273 1.00 97.00 95 SER A C 1
ATOM 824 O O . SER A 1 95 ? 12.731 -2.294 -11.374 1.00 97.00 95 SER A O 1
ATOM 826 N N . PHE A 1 96 ? 14.349 -1.394 -10.108 1.00 97.81 96 PHE A N 1
ATOM 827 C CA . PHE A 1 96 ? 13.988 -2.081 -8.874 1.00 97.81 96 PHE A CA 1
ATOM 828 C C . PHE A 1 96 ? 14.174 -1.166 -7.663 1.00 97.81 96 PHE A C 1
ATOM 830 O O . PHE A 1 96 ? 15.050 -0.296 -7.645 1.00 97.81 96 PHE A O 1
ATOM 837 N N . LEU A 1 97 ? 13.390 -1.414 -6.613 1.00 96.50 97 LEU A N 1
ATOM 838 C CA . LEU A 1 97 ? 13.636 -0.864 -5.279 1.00 96.50 97 LEU A CA 1
ATOM 839 C C . LEU A 1 97 ? 14.720 -1.700 -4.581 1.00 96.50 97 LEU A C 1
ATOM 841 O O . LEU A 1 97 ? 14.634 -2.929 -4.559 1.00 96.50 97 LEU A O 1
ATOM 845 N N . ARG A 1 98 ? 15.729 -1.061 -3.982 1.00 94.88 98 ARG A N 1
ATOM 846 C CA . ARG A 1 98 ? 16.775 -1.745 -3.200 1.00 94.88 98 ARG A CA 1
ATOM 847 C C . ARG A 1 98 ? 16.245 -2.147 -1.823 1.00 94.88 98 ARG A C 1
ATOM 849 O O . ARG A 1 98 ? 15.555 -1.362 -1.175 1.00 94.88 98 ARG A O 1
ATOM 856 N N . ALA A 1 99 ? 16.667 -3.302 -1.308 1.00 90.25 99 ALA A N 1
ATOM 857 C CA . ALA A 1 99 ? 16.303 -3.761 0.040 1.00 90.25 99 ALA A CA 1
ATOM 858 C C . ALA A 1 99 ? 16.717 -2.776 1.155 1.00 90.25 99 ALA A C 1
ATOM 860 O O . ALA A 1 99 ? 16.029 -2.649 2.163 1.00 90.25 99 ALA A O 1
ATOM 861 N N . LYS A 1 100 ? 17.813 -2.032 0.950 1.00 85.56 100 LYS A N 1
ATOM 862 C CA . LYS A 1 100 ? 18.336 -1.015 1.883 1.00 85.56 100 LYS A CA 1
ATOM 863 C C . LYS A 1 100 ? 17.873 0.417 1.562 1.00 85.56 100 LYS A C 1
ATOM 865 O O . LYS A 1 100 ? 18.393 1.368 2.139 1.00 85.56 100 LYS A O 1
ATOM 870 N N . GLY A 1 101 ? 16.902 0.573 0.661 1.00 89.62 101 GLY A N 1
ATOM 871 C CA . GLY A 1 101 ? 16.399 1.864 0.194 1.00 89.62 101 GLY A CA 1
ATOM 872 C C . GLY A 1 101 ? 17.149 2.418 -1.021 1.00 89.62 101 GLY A C 1
ATOM 873 O O . GLY A 1 101 ? 18.309 2.087 -1.272 1.00 89.62 101 GLY A O 1
ATOM 874 N N . GLY A 1 102 ? 16.460 3.273 -1.776 1.00 94.19 102 GLY A N 1
ATOM 875 C CA . GLY A 1 102 ? 16.910 3.768 -3.076 1.00 94.19 102 GLY A CA 1
ATOM 876 C C . GLY A 1 102 ? 16.458 2.881 -4.237 1.00 94.19 102 GLY A C 1
ATOM 877 O O . GLY A 1 102 ? 15.910 1.793 -4.036 1.00 94.19 102 GLY A O 1
ATOM 878 N N . VAL A 1 103 ? 16.718 3.340 -5.459 1.00 97.75 103 VAL A N 1
ATOM 879 C CA . VAL A 1 103 ? 16.397 2.622 -6.701 1.00 97.75 103 VAL A CA 1
ATOM 880 C C . VAL A 1 103 ? 17.659 2.147 -7.419 1.00 97.75 103 VAL A C 1
ATOM 882 O O . VAL A 1 103 ? 18.753 2.673 -7.191 1.00 97.75 103 VAL A O 1
ATOM 885 N N . PHE A 1 104 ? 17.524 1.158 -8.300 1.00 98.19 104 PHE A N 1
ATOM 886 C CA . PHE A 1 104 ? 18.583 0.812 -9.246 1.00 98.19 104 PHE A CA 1
ATOM 887 C C . PHE A 1 104 ? 18.050 0.321 -10.587 1.00 98.19 104 PHE A C 1
ATOM 889 O O . PHE A 1 104 ? 16.927 -0.174 -10.671 1.00 98.19 104 PHE A O 1
ATOM 896 N N . TYR A 1 105 ? 18.886 0.433 -11.618 1.00 98.06 105 TYR A N 1
ATOM 897 C CA . TYR A 1 105 ? 18.620 -0.058 -12.967 1.00 98.06 105 TYR A CA 1
ATOM 898 C C . TYR A 1 105 ? 19.520 -1.252 -13.256 1.00 98.06 105 TYR A C 1
ATOM 900 O O . TYR A 1 105 ? 20.742 -1.164 -13.154 1.00 98.06 105 TYR A O 1
ATOM 908 N N . SER A 1 106 ? 18.918 -2.387 -13.592 1.00 95.12 106 SER A N 1
ATOM 909 C CA . SER A 1 106 ? 19.668 -3.603 -13.917 1.00 95.12 106 SER A CA 1
ATOM 910 C C . SER A 1 106 ? 20.143 -3.607 -15.372 1.00 95.12 106 SER A C 1
ATOM 912 O O . SER A 1 106 ? 21.224 -4.123 -15.677 1.00 95.12 106 SER A O 1
ATOM 914 N N . GLU A 1 107 ? 19.338 -3.040 -16.270 1.00 94.06 107 GLU A N 1
ATOM 915 C CA . GLU A 1 107 ? 19.622 -2.908 -17.691 1.00 94.06 107 GLU A CA 1
ATOM 916 C C . GLU A 1 107 ? 18.776 -1.806 -18.338 1.00 94.06 107 GLU A C 1
ATOM 918 O O . GLU A 1 107 ? 17.714 -1.417 -17.843 1.00 94.06 107 GLU A O 1
ATOM 923 N N . PHE A 1 108 ? 19.259 -1.325 -19.482 1.00 96.38 108 PHE A N 1
ATOM 924 C CA . PHE A 1 108 ? 18.537 -0.398 -20.340 1.00 96.38 108 PHE A CA 1
ATOM 925 C C . PHE A 1 108 ? 18.084 -1.109 -21.611 1.00 96.38 108 PHE A C 1
ATOM 927 O O . PHE A 1 108 ? 18.875 -1.792 -22.256 1.00 96.38 108 PHE A O 1
ATOM 934 N N . ASN A 1 109 ? 16.834 -0.896 -22.005 1.00 95.25 109 ASN A N 1
ATOM 935 C CA . ASN A 1 109 ? 16.239 -1.448 -23.211 1.00 95.25 109 ASN A CA 1
ATOM 936 C C . ASN A 1 109 ? 15.915 -0.298 -24.172 1.00 95.25 109 ASN A C 1
ATOM 938 O O . ASN A 1 109 ? 15.036 0.522 -23.912 1.00 95.25 109 ASN A O 1
ATOM 942 N N . TYR A 1 110 ? 16.634 -0.248 -25.292 1.00 94.50 110 TYR A N 1
ATOM 943 C CA . TYR A 1 110 ? 16.523 0.812 -26.302 1.00 94.50 110 TYR A CA 1
ATOM 944 C C . TYR A 1 110 ? 16.087 0.284 -27.672 1.00 94.50 110 TYR A C 1
ATOM 946 O O . TYR A 1 110 ? 15.361 0.954 -28.400 1.00 94.50 110 TYR A O 1
ATOM 954 N N . ASP A 1 111 ? 16.534 -0.914 -28.043 1.00 91.25 111 ASP A N 1
ATOM 955 C CA . ASP A 1 111 ? 16.393 -1.432 -29.405 1.00 91.25 111 ASP A CA 1
ATOM 956 C C . ASP A 1 111 ? 15.010 -2.021 -29.676 1.00 91.25 111 ASP A C 1
ATOM 958 O O . ASP A 1 111 ? 14.344 -1.650 -30.638 1.00 91.25 111 ASP A O 1
ATOM 962 N N . LYS A 1 112 ? 14.558 -2.908 -28.786 1.00 88.56 112 LYS A N 1
ATOM 963 C CA . LYS A 1 112 ? 13.220 -3.502 -28.822 1.00 88.56 112 LYS A CA 1
ATOM 964 C C . LYS A 1 112 ? 12.639 -3.636 -27.405 1.00 88.56 112 LYS A C 1
ATOM 966 O O . LYS A 1 112 ? 12.524 -4.755 -26.901 1.00 88.56 112 LYS A O 1
ATOM 971 N N . PRO A 1 113 ? 12.301 -2.522 -26.730 1.00 88.50 113 PRO A N 1
ATOM 972 C CA . PRO A 1 113 ? 11.520 -2.571 -25.495 1.00 88.50 113 PRO A CA 1
ATOM 973 C C . PRO A 1 113 ? 10.202 -3.324 -25.677 1.00 88.50 113 PRO A C 1
ATOM 975 O O . PRO A 1 113 ? 9.561 -3.207 -26.721 1.00 88.50 113 PRO A O 1
ATOM 978 N N . CYS A 1 114 ? 9.795 -4.077 -24.656 1.00 86.06 114 CYS A N 1
ATOM 979 C CA . CYS A 1 114 ? 8.491 -4.742 -24.584 1.00 86.06 114 CYS A CA 1
ATOM 980 C C . CYS A 1 114 ? 7.669 -4.213 -23.396 1.00 86.06 114 CYS A C 1
ATOM 982 O O . CYS A 1 114 ? 8.142 -3.341 -22.662 1.00 86.06 114 CYS A O 1
ATOM 984 N N . ALA A 1 115 ? 6.489 -4.795 -23.180 1.00 89.31 115 ALA A N 1
ATOM 985 C CA . ALA A 1 115 ? 5.506 -4.460 -22.148 1.00 89.31 115 ALA A CA 1
ATOM 986 C C . ALA A 1 115 ? 4.536 -3.299 -22.469 1.00 89.31 115 ALA A C 1
ATOM 988 O O . ALA A 1 115 ? 3.949 -2.711 -21.562 1.00 89.31 115 ALA A O 1
ATOM 989 N N . GLN A 1 116 ? 4.362 -2.946 -23.751 1.00 89.62 116 GLN A N 1
ATOM 990 C CA . GLN A 1 116 ? 3.458 -1.871 -24.189 1.00 89.62 116 GLN A CA 1
ATOM 991 C C . GLN A 1 116 ? 1.983 -2.180 -23.888 1.00 89.62 116 GLN A C 1
ATOM 993 O O . GLN A 1 116 ? 1.239 -1.283 -23.497 1.00 89.62 116 GLN A O 1
ATOM 998 N N . ARG A 1 117 ? 1.547 -3.439 -24.044 1.00 90.75 117 ARG A N 1
ATOM 999 C CA . ARG A 1 117 ? 0.159 -3.843 -23.749 1.00 90.75 117 ARG A CA 1
ATOM 1000 C C . ARG A 1 117 ? -0.143 -3.687 -22.269 1.00 90.75 117 ARG A C 1
ATOM 1002 O O . ARG A 1 117 ? -1.173 -3.146 -21.892 1.00 90.75 117 ARG A O 1
ATOM 1009 N N . GLU A 1 118 ? 0.779 -4.155 -21.447 1.00 92.00 118 GLU A N 1
ATOM 1010 C CA . GLU A 1 118 ? 0.704 -4.229 -20.000 1.00 92.00 118 GLU A CA 1
ATOM 1011 C C . GLU A 1 118 ? 0.579 -2.838 -19.380 1.00 92.00 118 GLU A C 1
ATOM 1013 O O . GLU A 1 118 ? -0.299 -2.600 -18.549 1.00 92.00 118 GLU A O 1
ATOM 1018 N N . ILE A 1 119 ? 1.401 -1.887 -19.826 1.00 93.88 119 ILE A N 1
ATOM 1019 C CA . ILE A 1 119 ? 1.325 -0.508 -19.340 1.00 93.88 119 ILE A CA 1
ATOM 1020 C C . ILE A 1 119 ? 0.081 0.235 -19.848 1.00 93.88 119 ILE A C 1
ATOM 1022 O O . ILE A 1 119 ? -0.532 0.976 -19.084 1.00 93.88 119 ILE A O 1
ATOM 1026 N N . LEU A 1 120 ? -0.359 -0.005 -21.092 1.00 93.88 120 LEU A N 1
ATOM 1027 C CA . LEU A 1 120 ? -1.617 0.557 -21.601 1.00 93.88 120 LEU A CA 1
ATOM 1028 C C . LEU A 1 120 ? -2.837 -0.015 -20.858 1.00 93.88 120 LEU A C 1
ATOM 1030 O O . LEU A 1 120 ? -3.800 0.708 -20.611 1.00 93.88 120 LEU A O 1
ATOM 1034 N N . ALA A 1 121 ? -2.803 -1.300 -20.499 1.00 91.56 121 ALA A N 1
ATOM 1035 C CA . ALA A 1 121 ? -3.850 -1.964 -19.729 1.00 91.56 121 ALA A CA 1
ATOM 1036 C C . ALA A 1 121 ? -3.929 -1.423 -18.300 1.00 91.56 121 ALA A C 1
ATOM 1038 O O . ALA A 1 121 ? -5.001 -1.050 -17.830 1.00 91.56 121 ALA A O 1
ATOM 1039 N N . THR A 1 122 ? -2.786 -1.332 -17.621 1.00 92.38 122 THR A N 1
ATOM 1040 C CA . THR A 1 122 ? -2.712 -0.824 -16.243 1.00 92.38 122 THR A CA 1
ATOM 1041 C C . THR A 1 122 ? -2.944 0.683 -16.134 1.00 92.38 122 THR A C 1
ATOM 1043 O O . THR A 1 122 ? -3.385 1.152 -15.087 1.00 92.38 122 THR A O 1
ATOM 1046 N N . GLY A 1 123 ? -2.702 1.448 -17.203 1.00 92.00 123 GLY A N 1
ATOM 1047 C CA . GLY A 1 123 ? -3.036 2.874 -17.266 1.00 92.00 123 GLY A CA 1
ATOM 1048 C C . GLY A 1 123 ? -4.537 3.165 -17.178 1.00 92.00 123 GLY A C 1
ATOM 1049 O O . GLY A 1 123 ? -4.913 4.244 -16.733 1.00 92.00 123 GLY A O 1
ATOM 1050 N N . GLU A 1 124 ? -5.393 2.203 -17.536 1.00 88.75 124 GLU A N 1
ATOM 1051 C CA . GLU A 1 124 ? -6.856 2.323 -17.416 1.00 88.75 124 GLU A CA 1
ATOM 1052 C C . GLU A 1 124 ? -7.422 1.762 -16.107 1.00 88.75 124 GLU A C 1
ATOM 1054 O O . GLU A 1 124 ? -8.618 1.895 -15.850 1.00 88.75 124 GLU A O 1
ATOM 1059 N N . MET A 1 125 ? -6.598 1.095 -15.298 1.00 89.69 125 MET A N 1
ATOM 1060 C CA . MET A 1 125 ? -7.033 0.522 -14.027 1.00 89.69 125 MET A CA 1
ATOM 1061 C C . MET A 1 125 ? -7.031 1.582 -12.921 1.00 89.69 125 MET A C 1
ATOM 1063 O O . MET A 1 125 ? -6.228 2.522 -12.924 1.00 89.69 125 MET A O 1
ATOM 1067 N N . GLU A 1 126 ? -7.924 1.414 -11.947 1.00 88.94 126 GLU A N 1
ATOM 1068 C CA . GLU A 1 126 ? -8.017 2.318 -10.805 1.00 88.94 126 GLU A CA 1
ATOM 1069 C C . GLU A 1 126 ? -6.790 2.182 -9.899 1.00 88.94 126 GLU A C 1
ATOM 1071 O O . GLU A 1 126 ? -6.497 1.113 -9.375 1.00 88.94 126 GLU A O 1
ATOM 1076 N N . ALA A 1 127 ? -6.077 3.288 -9.691 1.00 91.81 127 ALA A N 1
ATOM 1077 C CA . ALA A 1 127 ? -5.034 3.412 -8.683 1.00 91.81 127 ALA A CA 1
ATOM 1078 C C . ALA A 1 127 ? -4.951 4.870 -8.226 1.00 91.81 127 ALA A C 1
ATOM 1080 O O . ALA A 1 127 ? -5.035 5.796 -9.039 1.00 91.81 127 ALA A O 1
ATOM 1081 N N . ASN A 1 128 ? -4.760 5.099 -6.927 1.00 89.31 128 ASN A N 1
ATOM 1082 C CA . ASN A 1 128 ? -4.581 6.458 -6.429 1.00 89.31 128 ASN A CA 1
ATOM 1083 C C . ASN A 1 128 ? -3.269 7.062 -6.945 1.00 89.31 128 ASN A C 1
ATOM 1085 O O . ASN A 1 128 ? -2.203 6.458 -6.811 1.00 89.31 128 ASN A O 1
ATOM 1089 N N . ASN A 1 129 ? -3.353 8.266 -7.520 1.00 92.06 129 ASN A N 1
ATOM 1090 C CA . ASN A 1 129 ? -2.240 8.912 -8.220 1.00 92.06 129 ASN A CA 1
ATOM 1091 C C . ASN A 1 129 ? -1.556 7.954 -9.219 1.00 92.06 129 ASN A C 1
ATOM 1093 O O . ASN A 1 129 ? -0.341 7.757 -9.152 1.00 92.06 129 ASN A O 1
ATOM 1097 N N . ASN A 1 130 ? -2.347 7.314 -10.093 1.00 93.75 130 ASN A N 1
ATOM 1098 C CA . ASN A 1 130 ? -1.848 6.374 -11.099 1.00 93.75 130 ASN A CA 1
ATOM 1099 C C . ASN A 1 130 ? -0.765 7.035 -11.975 1.00 93.75 130 ASN A C 1
ATOM 1101 O O . ASN A 1 130 ? -1.026 8.025 -12.660 1.00 93.75 130 ASN A O 1
ATOM 1105 N N . ILE A 1 131 ? 0.446 6.470 -11.969 1.00 94.44 131 ILE A N 1
ATOM 1106 C CA . ILE A 1 131 ? 1.609 7.004 -12.704 1.00 94.44 131 ILE A CA 1
ATOM 1107 C C . ILE A 1 131 ? 1.422 6.844 -14.224 1.00 94.44 131 ILE A C 1
ATOM 1109 O O . ILE A 1 131 ? 1.999 7.596 -15.007 1.00 94.44 131 ILE A O 1
ATOM 1113 N N . ASN A 1 132 ? 0.583 5.896 -14.643 1.00 95.81 132 ASN A N 1
ATOM 1114 C CA . ASN A 1 132 ? 0.356 5.543 -16.042 1.00 95.81 132 ASN A CA 1
ATOM 1115 C C . ASN A 1 132 ? -0.856 6.252 -16.664 1.00 95.81 132 ASN A C 1
ATOM 1117 O O . ASN A 1 132 ? -1.146 6.008 -17.833 1.00 95.81 132 ASN A O 1
ATOM 1121 N N . LEU A 1 133 ? -1.550 7.129 -15.925 1.00 93.44 133 LEU A N 1
ATOM 1122 C CA . LEU A 1 133 ? -2.801 7.755 -16.375 1.00 93.44 133 LEU A CA 1
ATOM 1123 C C . LEU A 1 133 ? -2.655 8.482 -17.725 1.00 93.44 133 LEU A C 1
ATOM 1125 O O . LEU A 1 133 ? -3.508 8.357 -18.596 1.00 93.44 133 LEU A O 1
ATOM 1129 N N . GLU A 1 134 ? -1.551 9.207 -17.920 1.00 93.94 134 GLU A N 1
ATOM 1130 C CA . GLU A 1 134 ? -1.271 9.954 -19.157 1.00 93.94 134 GLU A CA 1
ATOM 1131 C C . GLU A 1 134 ? -0.408 9.170 -20.161 1.00 93.94 134 GLU A C 1
ATOM 1133 O O . GLU A 1 134 ? -0.042 9.702 -21.211 1.00 93.94 134 GLU A O 1
ATOM 1138 N N . TYR A 1 135 ? -0.048 7.916 -19.863 1.00 95.56 135 TYR A N 1
ATOM 1139 C CA . TYR A 1 135 ? 0.898 7.148 -20.678 1.00 95.56 135 TYR A CA 1
ATOM 1140 C C . TYR A 1 135 ? 0.422 7.006 -22.128 1.00 95.56 135 TYR A C 1
ATOM 1142 O O . TYR A 1 135 ? 1.196 7.237 -23.055 1.00 95.56 135 TYR A O 1
ATOM 1150 N N . ARG A 1 136 ? -0.858 6.658 -22.330 1.00 95.25 136 ARG A N 1
ATOM 1151 C CA . ARG A 1 136 ? -1.453 6.441 -23.660 1.00 95.25 136 ARG A CA 1
ATOM 1152 C C . ARG A 1 136 ? -1.390 7.705 -24.523 1.00 95.25 136 ARG A C 1
ATOM 1154 O O . ARG A 1 136 ? -1.008 7.629 -25.688 1.00 95.25 136 ARG A O 1
ATOM 1161 N N . ASP A 1 137 ? -1.709 8.862 -23.950 1.00 95.31 137 ASP A N 1
ATOM 1162 C CA . ASP A 1 137 ? -1.681 10.137 -24.672 1.00 95.31 137 ASP A CA 1
ATOM 1163 C C . ASP A 1 137 ? -0.246 10.567 -24.990 1.00 95.31 137 ASP A C 1
ATOM 1165 O O . ASP A 1 137 ? 0.051 10.979 -26.113 1.00 95.31 137 ASP A O 1
ATOM 1169 N N . ARG A 1 138 ? 0.679 10.401 -24.035 1.00 95.50 138 ARG A N 1
ATOM 1170 C CA . ARG A 1 138 ? 2.109 10.667 -24.253 1.00 95.50 138 ARG A CA 1
ATOM 1171 C C . ARG A 1 138 ? 2.705 9.747 -25.313 1.00 95.50 138 ARG A C 1
ATOM 1173 O O . ARG A 1 138 ? 3.487 10.212 -26.135 1.00 95.50 138 ARG A O 1
ATOM 1180 N N . PHE A 1 139 ? 2.301 8.479 -25.337 1.00 95.06 139 PHE A N 1
ATOM 1181 C CA . PHE A 1 139 ? 2.715 7.504 -26.343 1.00 95.06 139 PHE A CA 1
ATOM 1182 C C . PHE A 1 139 ? 2.312 7.940 -27.759 1.00 95.06 139 PHE A C 1
ATOM 1184 O O . PHE A 1 139 ? 3.152 7.982 -28.659 1.00 95.06 139 PHE A O 1
ATOM 1191 N N . LYS A 1 140 ? 1.051 8.350 -27.948 1.00 95.50 140 LYS A N 1
ATOM 1192 C CA . LYS A 1 140 ? 0.561 8.873 -29.234 1.00 95.50 140 LYS A CA 1
ATOM 1193 C C . LYS A 1 140 ? 1.279 10.160 -29.629 1.00 95.50 140 LYS A C 1
ATOM 1195 O O . LYS A 1 140 ? 1.752 10.274 -30.755 1.00 95.50 140 LYS A O 1
ATOM 1200 N N . LYS A 1 141 ? 1.444 11.092 -28.690 1.00 95.19 141 LYS A N 1
ATOM 1201 C CA . LYS A 1 141 ? 2.144 12.362 -28.927 1.00 95.19 141 LYS A CA 1
ATOM 1202 C C . LYS A 1 141 ? 3.618 12.166 -29.296 1.00 95.19 141 LYS A C 1
ATOM 1204 O O . LYS A 1 141 ? 4.135 12.875 -30.155 1.00 95.19 141 LYS A O 1
ATOM 1209 N N . ALA A 1 142 ? 4.298 11.201 -28.677 1.00 94.50 142 ALA A N 1
ATOM 1210 C CA . ALA A 1 142 ? 5.677 10.861 -29.019 1.00 94.50 142 ALA A CA 1
ATOM 1211 C C . ALA A 1 142 ? 5.786 10.368 -30.470 1.00 94.50 142 ALA A C 1
ATOM 1213 O O . ALA A 1 142 ? 6.699 10.764 -31.191 1.00 94.50 142 ALA A O 1
ATOM 1214 N N . PHE A 1 143 ? 4.819 9.565 -30.924 1.00 94.69 143 PHE A N 1
ATOM 1215 C CA . PHE A 1 143 ? 4.747 9.136 -32.318 1.00 94.69 143 PHE A CA 1
ATOM 1216 C C . PHE A 1 143 ? 4.466 10.304 -33.271 1.00 94.69 143 PHE A C 1
ATOM 1218 O O . PHE A 1 143 ? 5.122 10.432 -34.301 1.00 94.69 143 PHE A O 1
ATOM 1225 N N . GLU A 1 144 ? 3.534 11.189 -32.913 1.00 93.75 144 GLU A N 1
ATOM 1226 C CA . GLU A 1 144 ? 3.219 12.391 -33.696 1.00 93.75 144 GLU A CA 1
ATOM 1227 C C . GLU A 1 144 ? 4.448 13.280 -33.891 1.00 93.75 144 GLU A C 1
ATOM 1229 O O . GLU A 1 144 ? 4.747 13.660 -35.021 1.00 93.75 144 GLU A O 1
ATOM 1234 N N . LYS A 1 145 ? 5.220 13.525 -32.828 1.00 92.94 145 LYS A N 1
ATOM 1235 C CA . LYS A 1 145 ? 6.469 14.296 -32.894 1.00 92.94 145 LYS A CA 1
ATOM 1236 C C . LYS A 1 145 ? 7.477 13.681 -33.872 1.00 92.94 145 LYS A C 1
ATOM 1238 O O . LYS A 1 145 ? 8.144 14.404 -34.611 1.00 92.94 145 LYS A O 1
ATOM 1243 N N . LEU A 1 146 ? 7.574 12.350 -33.910 1.00 91.62 146 LEU A N 1
ATOM 1244 C CA . LEU A 1 146 ? 8.453 11.653 -34.851 1.00 91.62 146 LEU A CA 1
ATOM 1245 C C . LEU A 1 146 ? 7.994 11.802 -36.299 1.00 91.62 146 LEU A C 1
ATOM 1247 O O . LEU A 1 146 ? 8.844 11.913 -37.179 1.00 91.62 146 LEU A O 1
ATOM 1251 N N . LEU A 1 147 ? 6.680 11.825 -36.549 1.00 92.25 147 LEU A N 1
ATOM 1252 C CA . LEU A 1 147 ? 6.123 12.092 -37.877 1.00 92.25 147 LEU A CA 1
ATOM 1253 C C . LEU A 1 147 ? 6.320 13.551 -38.297 1.00 92.25 147 LEU A C 1
ATOM 1255 O O . LEU A 1 147 ? 6.646 13.808 -39.450 1.00 92.25 147 LEU A O 1
ATOM 1259 N N . GLU A 1 148 ? 6.167 14.504 -37.378 1.00 91.19 148 GLU A N 1
ATOM 1260 C CA . GLU A 1 148 ? 6.412 15.932 -37.635 1.00 91.19 148 GLU A CA 1
ATOM 1261 C C . GLU A 1 148 ? 7.881 16.228 -37.969 1.00 91.19 148 GLU A C 1
ATOM 1263 O O . GLU A 1 148 ? 8.173 17.177 -38.696 1.00 91.19 148 GLU A O 1
ATOM 1268 N N . ALA A 1 149 ? 8.809 15.402 -37.476 1.00 89.12 149 ALA A N 1
ATOM 1269 C CA . ALA A 1 149 ? 10.222 15.477 -37.832 1.00 89.12 149 ALA A CA 1
ATOM 1270 C C . ALA A 1 149 ? 10.524 14.956 -39.254 1.00 89.12 149 ALA A C 1
ATOM 1272 O O . ALA A 1 149 ? 11.619 15.198 -39.772 1.00 89.12 149 ALA A O 1
ATOM 1273 N N . GLN A 1 150 ? 9.582 14.254 -39.895 1.00 88.69 150 GLN A N 1
ATOM 1274 C CA . GLN A 1 150 ? 9.740 13.744 -41.257 1.00 88.69 150 GLN A CA 1
ATOM 1275 C C . GLN A 1 150 ? 9.480 14.833 -42.308 1.00 88.69 150 GLN A C 1
ATOM 1277 O O . GLN A 1 150 ? 8.732 15.783 -42.066 1.00 88.69 150 GLN A O 1
ATOM 1282 N N . PRO A 1 151 ? 10.036 14.699 -43.527 1.00 87.38 151 PRO A N 1
ATOM 1283 C CA . PRO A 1 151 ? 9.652 15.552 -44.644 1.00 87.38 151 PRO A CA 1
ATOM 1284 C C . PRO A 1 151 ? 8.135 15.526 -44.882 1.00 87.38 151 PRO A C 1
ATOM 1286 O O . PRO A 1 151 ? 7.532 14.454 -44.920 1.00 87.38 151 PRO A O 1
ATOM 1289 N N . ASN A 1 152 ? 7.535 16.704 -45.095 1.00 87.19 152 ASN A N 1
ATOM 1290 C CA . ASN A 1 152 ? 6.093 16.841 -45.324 1.00 87.19 152 ASN A CA 1
ATOM 1291 C C . ASN A 1 152 ? 5.594 15.887 -46.418 1.00 87.19 152 ASN A C 1
ATOM 1293 O O . ASN A 1 152 ? 6.052 15.942 -47.564 1.00 87.19 152 ASN A O 1
ATOM 1297 N N . LYS A 1 153 ? 4.600 15.069 -46.068 1.00 88.38 153 LYS A N 1
ATOM 1298 C CA . LYS A 1 153 ? 3.956 14.112 -46.964 1.00 88.38 153 LYS A CA 1
ATOM 1299 C C . LYS A 1 153 ? 2.460 14.034 -46.664 1.00 88.38 153 LYS A C 1
ATOM 1301 O O . LYS A 1 153 ? 2.060 14.130 -45.509 1.00 88.38 153 LYS A O 1
ATOM 1306 N N . GLU A 1 154 ? 1.641 13.858 -47.703 1.00 89.00 154 GLU A N 1
ATOM 1307 C CA . GLU A 1 154 ? 0.184 13.710 -47.546 1.00 89.00 154 GLU A CA 1
ATOM 1308 C C . GLU A 1 154 ? -0.186 12.444 -46.764 1.00 89.00 154 GLU A C 1
ATOM 1310 O O . GLU A 1 154 ? -1.094 12.469 -45.940 1.00 89.00 154 GLU A O 1
ATOM 1315 N N . CYS A 1 155 ? 0.530 11.343 -47.007 1.00 94.00 155 CYS A N 1
ATOM 1316 C CA . CYS A 1 155 ? 0.339 10.079 -46.309 1.00 94.00 155 CYS A CA 1
ATOM 1317 C C . CYS A 1 155 ? 1.673 9.326 -46.201 1.00 94.00 155 CYS A C 1
ATOM 1319 O O . CYS A 1 155 ? 2.376 9.166 -47.206 1.00 94.00 155 CYS A O 1
ATOM 1321 N N . PHE A 1 156 ? 2.019 8.881 -44.993 1.00 96.19 156 PHE A N 1
ATOM 1322 C CA . PHE A 1 156 ? 3.203 8.067 -44.718 1.00 96.19 156 PHE A CA 1
ATOM 1323 C C . PHE A 1 156 ? 2.856 6.579 -44.768 1.00 96.19 156 PHE A C 1
ATOM 1325 O O . PHE A 1 156 ? 1.976 6.125 -44.039 1.00 96.19 156 PHE A O 1
ATOM 1332 N N . SER A 1 157 ? 3.582 5.801 -45.569 1.00 96.94 157 SER A N 1
ATOM 1333 C CA . SER A 1 157 ? 3.517 4.338 -45.541 1.00 96.94 157 SER A CA 1
ATOM 1334 C C . SER A 1 157 ? 4.532 3.800 -44.532 1.00 96.94 157 SER A C 1
ATOM 1336 O O . SER A 1 157 ? 5.746 3.907 -44.740 1.00 96.94 157 SER A O 1
ATOM 1338 N N . ILE A 1 158 ? 4.038 3.212 -43.440 1.00 97.62 158 ILE A N 1
ATOM 1339 C CA . ILE A 1 158 ? 4.852 2.770 -42.301 1.00 97.62 158 ILE A CA 1
ATOM 1340 C C . ILE A 1 158 ? 4.836 1.248 -42.203 1.00 97.62 158 ILE A C 1
ATOM 1342 O O . ILE A 1 158 ? 3.798 0.629 -41.976 1.00 97.62 158 ILE A O 1
ATOM 1346 N N . ALA A 1 159 ? 6.004 0.628 -42.337 1.00 97.94 159 ALA A N 1
ATOM 1347 C CA . ALA A 1 159 ? 6.170 -0.802 -42.138 1.00 97.94 159 ALA A CA 1
ATOM 1348 C C . ALA A 1 159 ? 6.281 -1.129 -40.641 1.00 97.94 159 ALA A C 1
ATOM 1350 O O . ALA A 1 159 ? 7.246 -0.722 -39.996 1.00 97.94 159 ALA A O 1
ATOM 1351 N N . LEU A 1 160 ? 5.335 -1.900 -40.102 1.00 96.69 160 LEU A N 1
ATOM 1352 C CA . LEU A 1 160 ? 5.441 -2.514 -38.776 1.00 96.69 160 LEU A CA 1
ATOM 1353 C C . LEU A 1 160 ? 6.210 -3.828 -38.932 1.00 96.69 160 LEU A C 1
ATOM 1355 O O . LEU A 1 160 ? 5.658 -4.813 -39.421 1.00 96.69 160 LEU A O 1
ATOM 1359 N N . LEU A 1 161 ? 7.500 -3.821 -38.595 1.00 95.44 161 LEU A N 1
ATOM 1360 C CA . LEU A 1 161 ? 8.395 -4.959 -38.795 1.00 95.44 161 LEU A CA 1
ATOM 1361 C C . LEU A 1 161 ? 8.517 -5.794 -37.521 1.00 95.44 161 LEU A C 1
ATOM 1363 O O . LEU A 1 161 ? 9.118 -5.342 -36.547 1.00 95.44 161 LEU A O 1
ATOM 1367 N N . ALA A 1 162 ? 8.042 -7.036 -37.567 1.00 93.31 162 ALA A N 1
ATOM 1368 C CA . ALA A 1 162 ? 8.181 -8.018 -36.492 1.00 93.31 162 ALA A CA 1
ATOM 1369 C C . ALA A 1 162 ? 8.504 -9.413 -37.047 1.00 93.31 162 ALA A C 1
ATOM 1371 O O . ALA A 1 162 ? 8.361 -9.668 -38.242 1.00 93.31 162 ALA A O 1
ATOM 1372 N N . ASP A 1 163 ? 8.930 -10.334 -36.181 1.00 89.19 163 ASP A N 1
ATOM 1373 C CA . ASP A 1 163 ? 9.026 -11.744 -36.556 1.00 89.19 163 ASP A CA 1
ATOM 1374 C C . ASP A 1 163 ? 7.636 -12.405 -36.481 1.00 89.19 163 ASP A C 1
ATOM 1376 O O . ASP A 1 163 ? 7.088 -12.517 -35.384 1.00 89.19 163 ASP A O 1
ATOM 1380 N N . PRO A 1 164 ? 7.050 -12.869 -37.601 1.00 84.19 164 PRO A N 1
ATOM 1381 C CA . PRO A 1 164 ? 5.751 -13.536 -37.578 1.00 84.19 164 PRO A CA 1
ATOM 1382 C C . PRO A 1 164 ? 5.763 -14.883 -36.836 1.00 84.19 164 PRO A C 1
ATOM 1384 O O . PRO A 1 164 ? 4.694 -15.383 -36.495 1.00 84.19 164 PRO A O 1
ATOM 1387 N N . CYS A 1 165 ? 6.935 -15.482 -36.595 1.00 85.44 165 CYS A N 1
ATOM 1388 C CA . CYS A 1 165 ? 7.062 -16.732 -35.843 1.00 85.44 165 CYS A CA 1
ATOM 1389 C C . CYS A 1 165 ? 6.967 -16.533 -34.324 1.00 85.44 165 CYS A C 1
ATOM 1391 O O . CYS A 1 165 ? 6.777 -17.511 -33.602 1.00 85.44 165 CYS A O 1
ATOM 1393 N N . HIS A 1 166 ? 7.068 -15.293 -33.838 1.00 84.06 166 HIS A N 1
ATOM 1394 C CA . HIS A 1 166 ? 6.911 -14.972 -32.427 1.00 84.06 166 HIS A CA 1
ATOM 1395 C C . HIS A 1 166 ? 5.565 -14.271 -32.203 1.00 84.06 166 HIS A C 1
ATOM 1397 O O . HIS A 1 166 ? 5.341 -13.129 -32.612 1.00 84.06 166 HIS A O 1
ATOM 1403 N N . ALA A 1 167 ? 4.630 -14.995 -31.583 1.00 83.00 167 ALA A N 1
ATOM 1404 C CA . ALA A 1 167 ? 3.242 -14.557 -31.452 1.00 83.00 167 ALA A CA 1
ATOM 1405 C C . ALA A 1 167 ? 3.099 -13.251 -30.647 1.00 83.00 167 ALA A C 1
ATOM 1407 O O . ALA A 1 167 ? 2.248 -12.422 -30.973 1.00 83.00 167 ALA A O 1
ATOM 1408 N N . GLU A 1 168 ? 3.956 -13.037 -29.641 1.00 83.31 168 GLU A N 1
ATOM 1409 C CA . GLU A 1 168 ? 3.941 -11.841 -28.788 1.00 83.31 168 GLU A CA 1
ATOM 1410 C C . GLU A 1 168 ? 4.147 -10.577 -29.623 1.00 83.31 168 GLU A C 1
ATOM 1412 O O . GLU A 1 168 ? 3.333 -9.652 -29.555 1.00 83.31 168 GLU A O 1
ATOM 1417 N N . GLU A 1 169 ? 5.173 -10.571 -30.468 1.00 85.81 169 GLU A N 1
ATOM 1418 C CA . GLU A 1 169 ? 5.530 -9.493 -31.382 1.00 85.81 169 GLU A CA 1
ATOM 1419 C C . GLU A 1 169 ? 4.502 -9.316 -32.494 1.00 85.81 169 GLU A C 1
ATOM 1421 O O . GLU A 1 169 ? 4.146 -8.183 -32.828 1.00 85.81 169 GLU A O 1
ATOM 1426 N N . ALA A 1 170 ? 4.003 -10.422 -33.051 1.00 85.81 170 ALA A N 1
ATOM 1427 C CA . ALA A 1 170 ? 2.981 -10.374 -34.086 1.00 85.81 170 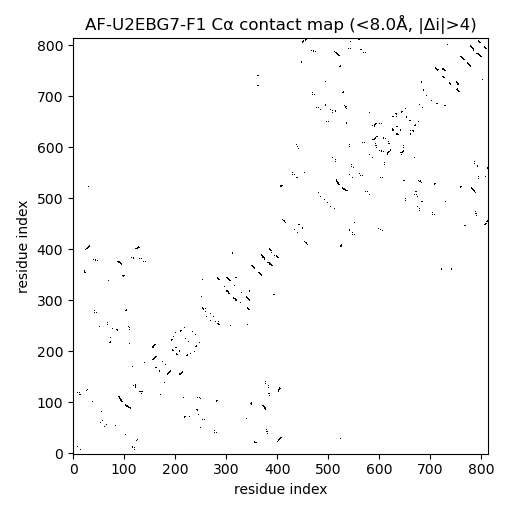ALA A CA 1
ATOM 1428 C C . ALA A 1 170 ? 1.716 -9.669 -33.584 1.00 85.81 170 ALA A C 1
ATOM 1430 O O . ALA A 1 170 ? 1.168 -8.825 -34.288 1.00 85.81 170 ALA A O 1
ATOM 1431 N N . HIS A 1 171 ? 1.293 -9.963 -32.353 1.00 90.19 171 HIS A N 1
ATOM 1432 C CA . HIS A 1 171 ? 0.148 -9.323 -31.711 1.00 90.19 171 HIS A CA 1
ATOM 1433 C C . HIS A 1 171 ? 0.412 -7.852 -31.342 1.00 90.19 171 HIS A C 1
ATOM 1435 O O . HIS A 1 171 ? -0.487 -7.025 -31.489 1.00 90.19 171 HIS A O 1
ATOM 1441 N N . ILE A 1 172 ? 1.638 -7.491 -30.936 1.00 90.38 172 ILE A N 1
ATOM 1442 C CA . ILE A 1 172 ? 2.004 -6.083 -30.679 1.00 90.38 172 ILE A CA 1
ATOM 1443 C C . ILE A 1 172 ? 1.817 -5.235 -31.939 1.00 90.38 172 ILE A C 1
ATOM 1445 O O . ILE A 1 172 ? 1.370 -4.098 -31.827 1.00 90.38 172 ILE A O 1
ATOM 1449 N N . MET A 1 173 ? 2.084 -5.764 -33.139 1.00 92.19 173 MET A N 1
ATOM 1450 C CA . MET A 1 173 ? 1.839 -4.999 -34.368 1.00 92.19 173 MET A CA 1
ATOM 1451 C C . MET A 1 173 ? 0.377 -4.553 -34.505 1.00 92.19 173 MET A C 1
ATOM 1453 O O . MET A 1 173 ? 0.134 -3.417 -34.894 1.00 92.19 173 MET A O 1
ATOM 1457 N N . TYR A 1 174 ? -0.588 -5.412 -34.157 1.00 92.12 174 TYR A N 1
ATOM 1458 C CA . TYR A 1 174 ? -2.012 -5.056 -34.199 1.00 92.12 174 TYR A CA 1
ATOM 1459 C C . TYR A 1 174 ? -2.367 -3.989 -33.166 1.00 92.12 174 TYR A C 1
ATOM 1461 O O . TYR A 1 174 ? -3.153 -3.086 -33.452 1.00 92.12 174 TYR A O 1
ATOM 1469 N N . LEU A 1 175 ? -1.772 -4.078 -31.973 1.00 93.44 175 LEU A N 1
ATOM 1470 C CA . LEU A 1 175 ? -1.935 -3.054 -30.950 1.00 93.44 175 LEU A CA 1
ATOM 1471 C C . LEU A 1 175 ? -1.406 -1.709 -31.445 1.00 93.44 175 LEU A C 1
ATOM 1473 O O . LEU A 1 175 ? -2.115 -0.717 -31.363 1.00 93.44 175 LEU A O 1
ATOM 1477 N N . LEU A 1 176 ? -0.182 -1.670 -31.970 1.00 93.44 176 LEU A N 1
ATOM 1478 C CA . LEU A 1 176 ? 0.436 -0.430 -32.431 1.00 93.44 176 LEU A CA 1
ATOM 1479 C C . LEU A 1 176 ? -0.318 0.187 -33.606 1.00 93.44 176 LEU A C 1
ATOM 1481 O O . LEU A 1 176 ? -0.527 1.392 -33.602 1.00 93.44 176 LEU A O 1
ATOM 1485 N N . GLU A 1 177 ? -0.760 -0.626 -34.569 1.00 94.69 177 GLU A N 1
ATOM 1486 C CA . GLU A 1 177 ? -1.602 -0.168 -35.680 1.00 94.69 177 GLU A CA 1
ATOM 1487 C C . GLU A 1 177 ? -2.882 0.502 -35.163 1.00 94.69 177 GLU A C 1
ATOM 1489 O O . GLU A 1 177 ? -3.206 1.596 -35.610 1.00 94.69 177 GLU A O 1
ATOM 1494 N N . LYS A 1 178 ? -3.558 -0.104 -34.176 1.00 94.25 178 LYS A N 1
ATOM 1495 C CA . LYS A 1 178 ? -4.764 0.453 -33.541 1.00 94.25 178 LYS A CA 1
ATOM 1496 C C . LYS A 1 178 ? -4.473 1.721 -32.730 1.00 94.25 178 LYS A C 1
ATOM 1498 O O . LYS A 1 178 ? -5.210 2.695 -32.816 1.00 94.25 178 LYS A O 1
ATOM 1503 N N . GLU A 1 179 ? -3.434 1.714 -31.898 1.00 94.50 179 GLU A N 1
ATOM 1504 C CA . GLU A 1 179 ? -3.132 2.832 -30.995 1.00 94.50 179 GLU A CA 1
ATOM 1505 C C . GLU A 1 179 ? -2.608 4.065 -31.730 1.00 94.50 179 GLU A C 1
ATOM 1507 O O . GLU A 1 179 ? -2.858 5.192 -31.299 1.00 94.50 179 GLU A O 1
ATOM 1512 N N . LEU A 1 180 ? -1.891 3.849 -32.830 1.00 94.88 180 LEU A N 1
ATOM 1513 C CA . LEU A 1 180 ? -1.258 4.892 -33.630 1.00 94.88 180 LEU A CA 1
ATOM 1514 C C . LEU A 1 180 ? -2.034 5.192 -34.923 1.00 94.88 180 LEU A C 1
ATOM 1516 O O . LEU A 1 180 ? -1.506 5.890 -35.789 1.00 94.88 180 LEU A O 1
ATOM 1520 N N . GLU A 1 181 ? -3.261 4.675 -35.065 1.00 93.12 181 GLU A N 1
ATOM 1521 C CA . GLU A 1 181 ? -4.138 4.899 -36.220 1.00 93.12 181 GLU A CA 1
ATOM 1522 C C . GLU A 1 181 ? -4.420 6.395 -36.416 1.00 93.12 181 GLU A C 1
ATOM 1524 O O . GLU A 1 181 ? -4.884 7.082 -35.502 1.00 93.12 181 GLU A O 1
ATOM 1529 N N . ARG A 1 182 ? -4.132 6.908 -37.620 1.00 93.56 182 ARG A N 1
ATOM 1530 C CA . ARG A 1 182 ? -4.331 8.314 -38.011 1.00 93.56 182 ARG A CA 1
ATOM 1531 C C . ARG A 1 182 ? -4.588 8.410 -39.516 1.00 93.56 182 ARG A C 1
ATOM 1533 O O . ARG A 1 182 ? -4.090 7.591 -40.280 1.00 93.56 182 ARG A O 1
ATOM 1540 N N . GLU A 1 183 ? -5.305 9.446 -39.955 1.00 91.88 183 GLU A N 1
ATOM 1541 C CA . GLU A 1 183 ? -5.721 9.613 -41.364 1.00 91.88 183 GLU A CA 1
ATOM 1542 C C . GLU A 1 183 ? -4.551 9.698 -42.360 1.00 91.88 183 GLU A C 1
ATOM 1544 O O . GLU A 1 183 ? -4.666 9.256 -43.501 1.00 91.88 183 GLU A O 1
ATOM 1549 N N . ASN A 1 184 ? -3.418 10.265 -41.941 1.00 93.06 184 ASN A N 1
ATOM 1550 C CA . ASN A 1 184 ? -2.246 10.489 -42.788 1.00 93.06 184 ASN A CA 1
ATOM 1551 C C . ASN A 1 184 ? -1.186 9.377 -42.678 1.00 93.06 184 ASN A C 1
ATOM 1553 O O . ASN A 1 184 ? -0.031 9.589 -43.057 1.00 93.06 184 ASN A O 1
ATOM 1557 N N . VAL A 1 185 ? -1.551 8.206 -42.152 1.00 95.88 185 VAL A N 1
ATOM 1558 C CA . VAL A 1 185 ? -0.646 7.068 -41.969 1.00 95.88 185 VAL A CA 1
ATOM 1559 C C . VAL A 1 185 ? -1.291 5.791 -42.497 1.00 95.88 185 VAL A C 1
ATOM 1561 O O . VAL A 1 185 ? -2.428 5.466 -42.177 1.00 95.88 185 VAL A O 1
ATOM 1564 N N . ASP A 1 186 ? -0.533 5.040 -43.284 1.00 95.88 186 ASP A N 1
ATOM 1565 C CA . ASP A 1 186 ? -0.903 3.733 -43.818 1.00 95.88 186 ASP A CA 1
ATOM 1566 C C . ASP A 1 186 ? 0.076 2.686 -43.279 1.00 95.88 186 ASP A C 1
ATOM 1568 O O . ASP A 1 186 ? 1.229 2.595 -43.713 1.00 95.88 186 ASP A O 1
ATOM 1572 N N . PHE A 1 187 ? -0.377 1.910 -42.292 1.00 97.38 187 PHE A N 1
ATOM 1573 C CA . PHE A 1 187 ? 0.425 0.853 -41.685 1.00 97.38 187 PHE A CA 1
ATOM 1574 C C . PHE A 1 187 ? 0.440 -0.413 -42.544 1.00 97.38 187 PHE A C 1
ATOM 1576 O O . PHE A 1 187 ? -0.576 -0.871 -43.065 1.00 97.38 187 PHE A O 1
ATOM 1583 N N . ILE A 1 188 ? 1.618 -1.024 -42.657 1.00 96.50 188 ILE A N 1
ATOM 1584 C CA . ILE A 1 188 ? 1.830 -2.276 -43.380 1.00 96.50 188 ILE A CA 1
ATOM 1585 C C . ILE A 1 188 ? 2.574 -3.232 -42.450 1.00 96.50 188 ILE A C 1
ATOM 1587 O O . ILE A 1 188 ? 3.763 -3.065 -42.188 1.00 96.50 188 ILE A O 1
ATOM 1591 N N . ARG A 1 189 ? 1.887 -4.264 -41.960 1.00 95.44 189 ARG A N 1
ATOM 1592 C CA . ARG A 1 189 ? 2.505 -5.350 -41.184 1.00 95.44 189 ARG A CA 1
ATOM 1593 C C . ARG A 1 189 ? 3.425 -6.182 -42.069 1.00 95.44 189 ARG A C 1
ATOM 1595 O O . ARG A 1 189 ? 2.986 -6.720 -43.085 1.00 95.44 189 ARG A O 1
ATOM 1602 N N . VAL A 1 190 ? 4.694 -6.301 -41.689 1.00 96.19 190 VAL A N 1
ATOM 1603 C CA . VAL A 1 190 ? 5.713 -7.013 -42.467 1.00 96.19 190 VAL A CA 1
ATOM 1604 C C . VAL A 1 190 ? 6.545 -7.940 -41.587 1.00 96.19 190 VAL A C 1
ATOM 1606 O O . VAL A 1 190 ? 6.912 -7.611 -40.463 1.00 96.19 190 VAL A O 1
ATOM 1609 N N . GLY A 1 191 ? 6.888 -9.099 -42.141 1.00 95.44 191 GLY A N 1
ATOM 1610 C CA . GLY A 1 191 ? 7.956 -9.952 -41.640 1.00 95.44 191 GLY A CA 1
ATOM 1611 C C . GLY A 1 191 ? 9.316 -9.598 -42.256 1.00 95.44 191 GLY A C 1
ATOM 1612 O O . GLY A 1 191 ? 9.386 -8.873 -43.257 1.00 95.44 191 GLY A O 1
ATOM 1613 N N . PRO A 1 192 ? 10.417 -10.181 -41.746 1.00 93.94 192 PRO A N 1
ATOM 1614 C CA . PRO A 1 192 ? 11.775 -9.877 -42.205 1.00 93.94 192 PRO A CA 1
ATOM 1615 C C . PRO A 1 192 ? 12.003 -10.169 -43.696 1.00 93.94 192 PRO A C 1
ATOM 1617 O O . PRO A 1 192 ? 12.896 -9.594 -44.310 1.00 93.94 192 PRO A O 1
ATOM 1620 N N . LYS A 1 193 ? 11.198 -11.038 -44.320 1.00 95.25 193 LYS A N 1
ATOM 1621 C CA . LYS A 1 193 ? 11.334 -11.407 -45.742 1.00 95.25 193 LYS A CA 1
ATOM 1622 C C . LYS A 1 193 ? 10.494 -10.562 -46.703 1.00 95.25 193 LYS A C 1
ATOM 1624 O O . LYS A 1 193 ? 10.615 -10.743 -47.910 1.00 95.25 193 LYS A O 1
ATOM 1629 N N . ASN A 1 194 ? 9.636 -9.672 -46.203 1.00 96.62 194 ASN A N 1
ATOM 1630 C CA . ASN A 1 194 ? 8.729 -8.896 -47.056 1.00 96.62 194 ASN A CA 1
ATOM 1631 C C . ASN A 1 194 ? 9.338 -7.580 -47.555 1.00 96.62 194 ASN A C 1
ATOM 1633 O O . ASN A 1 194 ? 8.856 -7.042 -48.551 1.00 96.62 194 ASN A O 1
ATOM 1637 N N . LEU A 1 195 ? 10.383 -7.086 -46.885 1.00 97.50 195 LEU A N 1
ATOM 1638 C CA . LEU A 1 195 ? 11.100 -5.871 -47.261 1.00 97.50 195 LEU A CA 1
ATOM 1639 C C . LEU A 1 195 ? 12.120 -6.151 -48.372 1.00 97.50 195 LEU A C 1
ATOM 1641 O O . LEU A 1 195 ? 12.762 -7.201 -48.395 1.00 97.50 195 LEU A O 1
ATOM 1645 N N . TYR A 1 196 ? 12.273 -5.214 -49.303 1.00 97.94 196 TYR A N 1
ATOM 1646 C CA . TYR A 1 196 ? 13.324 -5.240 -50.324 1.00 97.94 196 TYR A CA 1
ATOM 1647 C C . TYR A 1 196 ? 13.631 -3.829 -50.829 1.00 97.94 196 TYR A C 1
ATOM 1649 O O . TYR A 1 196 ? 12.806 -2.921 -50.708 1.00 97.94 196 TYR A O 1
ATOM 1657 N N . VAL A 1 197 ? 14.812 -3.640 -51.424 1.00 98.12 197 VAL A N 1
ATOM 1658 C CA . VAL A 1 197 ? 15.220 -2.348 -51.996 1.00 98.12 197 VAL A CA 1
ATOM 1659 C C . VAL A 1 197 ? 15.180 -2.403 -53.518 1.00 98.12 197 VAL A C 1
ATOM 1661 O O . VAL A 1 197 ? 15.806 -3.257 -54.149 1.00 98.12 197 VAL A O 1
ATOM 1664 N N . LYS A 1 198 ? 14.479 -1.445 -54.130 1.00 97.00 198 LYS A N 1
ATOM 1665 C CA . LYS A 1 198 ? 14.418 -1.262 -55.585 1.00 97.00 198 LYS A CA 1
ATOM 1666 C C . LYS A 1 198 ? 14.549 0.220 -55.907 1.00 97.00 198 LYS A C 1
ATOM 1668 O O . LYS A 1 198 ? 13.874 1.036 -55.299 1.00 97.00 198 LYS A O 1
ATOM 1673 N N . ASN A 1 199 ? 15.397 0.570 -56.877 1.00 94.44 199 ASN A N 1
ATOM 1674 C CA . ASN A 1 199 ? 15.612 1.961 -57.299 1.00 94.44 199 ASN A CA 1
ATOM 1675 C C . ASN A 1 199 ? 15.907 2.915 -56.121 1.00 94.44 199 ASN A C 1
ATOM 1677 O O . ASN A 1 199 ? 15.370 4.017 -56.069 1.00 94.44 199 ASN A O 1
ATOM 1681 N N . GLU A 1 200 ? 16.744 2.472 -55.170 1.00 95.12 200 GLU A N 1
ATOM 1682 C CA . GLU A 1 200 ? 17.116 3.235 -53.965 1.00 95.12 200 GLU A CA 1
ATOM 1683 C C . GLU A 1 200 ? 15.919 3.692 -53.102 1.00 95.12 200 GLU A C 1
ATOM 1685 O O . GLU A 1 200 ? 15.967 4.750 -52.473 1.00 95.12 200 GLU A O 1
ATOM 1690 N N . GLN A 1 201 ? 14.848 2.899 -53.097 1.00 97.50 201 GLN A N 1
ATOM 1691 C CA . GLN A 1 201 ? 13.669 3.050 -52.250 1.00 97.50 201 GLN A CA 1
ATOM 1692 C C . GLN A 1 201 ? 13.344 1.697 -51.603 1.00 97.50 201 GLN A C 1
ATOM 1694 O O . GLN A 1 201 ? 13.610 0.641 -52.195 1.00 97.50 201 GLN A O 1
ATOM 1699 N N . VAL A 1 202 ? 12.782 1.720 -50.395 1.00 98.19 202 VAL A N 1
ATOM 1700 C CA . VAL A 1 202 ? 12.345 0.507 -49.691 1.00 98.19 202 VAL A CA 1
ATOM 1701 C C . VAL A 1 202 ? 10.912 0.178 -50.090 1.00 98.19 202 VAL A C 1
ATOM 1703 O O . VAL A 1 202 ? 10.071 1.068 -50.191 1.00 98.19 202 VAL A O 1
ATOM 1706 N N . TYR A 1 203 ? 10.630 -1.102 -50.316 1.00 98.19 203 TYR A N 1
ATOM 1707 C CA . TYR A 1 203 ? 9.297 -1.596 -50.635 1.00 98.19 203 TYR A CA 1
ATOM 1708 C C . TYR A 1 203 ? 8.909 -2.779 -49.748 1.00 98.19 203 TYR A C 1
ATOM 1710 O O . TYR A 1 203 ? 9.756 -3.589 -49.374 1.00 98.19 203 TYR A O 1
ATOM 1718 N N . ALA A 1 204 ? 7.607 -2.917 -49.500 1.00 97.62 204 ALA A N 1
ATOM 1719 C CA . ALA A 1 204 ? 6.973 -4.139 -49.018 1.00 97.62 204 ALA A CA 1
ATOM 1720 C C . ALA A 1 204 ? 5.714 -4.414 -49.841 1.00 97.62 204 ALA A C 1
ATOM 1722 O O . ALA A 1 204 ? 4.914 -3.511 -50.070 1.00 97.62 204 ALA A O 1
ATOM 1723 N N . PHE A 1 205 ? 5.530 -5.648 -50.317 1.00 96.19 205 PHE A N 1
ATOM 1724 C CA . PHE A 1 205 ? 4.361 -6.031 -51.130 1.00 96.19 205 PHE A CA 1
ATOM 1725 C C . PHE A 1 205 ? 4.079 -5.082 -52.320 1.00 96.19 205 PHE A C 1
ATOM 1727 O O . PHE A 1 205 ? 2.928 -4.800 -52.641 1.00 96.19 205 PHE A O 1
ATOM 1734 N N . ASN A 1 206 ? 5.129 -4.580 -52.984 1.00 94.12 206 ASN A N 1
ATOM 1735 C CA . ASN A 1 206 ? 5.066 -3.566 -54.052 1.00 94.12 206 ASN A CA 1
ATOM 1736 C C . ASN A 1 206 ? 4.578 -2.164 -53.638 1.00 94.12 206 ASN A C 1
ATOM 1738 O O . ASN A 1 206 ? 4.370 -1.320 -54.509 1.00 94.12 206 ASN A O 1
ATOM 1742 N N . ARG A 1 207 ? 4.450 -1.879 -52.340 1.00 96.25 207 ARG A N 1
ATOM 1743 C CA . ARG A 1 207 ? 4.177 -0.542 -51.792 1.00 96.25 207 ARG A CA 1
ATOM 1744 C C . ARG A 1 207 ? 5.485 0.076 -51.308 1.00 96.25 207 ARG A C 1
ATOM 1746 O O . ARG A 1 207 ? 6.287 -0.625 -50.694 1.00 96.25 207 ARG A O 1
ATOM 1753 N N . GLN A 1 208 ? 5.729 1.344 -51.634 1.00 96.81 208 GLN A N 1
ATOM 1754 C CA . GLN A 1 208 ? 6.908 2.067 -51.148 1.00 96.81 208 GLN A CA 1
ATOM 1755 C C . GLN A 1 208 ? 6.753 2.338 -49.647 1.00 96.81 208 GLN A C 1
ATOM 1757 O O . GLN A 1 208 ? 5.656 2.664 -49.207 1.00 96.81 208 GLN A O 1
ATOM 1762 N N . ILE A 1 209 ? 7.834 2.196 -48.885 1.00 98.06 209 ILE A N 1
ATOM 1763 C CA . ILE A 1 209 ? 7.875 2.397 -47.434 1.00 98.06 209 ILE A CA 1
ATOM 1764 C C . ILE A 1 209 ? 8.669 3.661 -47.124 1.00 98.06 209 ILE A C 1
ATOM 1766 O O . ILE A 1 209 ? 9.790 3.813 -47.609 1.00 98.06 209 ILE A O 1
ATOM 1770 N N . ASP A 1 210 ? 8.095 4.531 -46.297 1.00 96.88 210 ASP A N 1
ATOM 1771 C CA . ASP A 1 210 ? 8.741 5.758 -45.821 1.00 96.88 210 ASP A CA 1
ATOM 1772 C C . ASP A 1 210 ? 9.440 5.540 -44.478 1.00 96.88 210 ASP A C 1
ATOM 1774 O O . ASP A 1 210 ? 10.539 6.041 -44.254 1.00 96.88 210 ASP A O 1
ATOM 1778 N N . ILE A 1 211 ? 8.811 4.769 -43.587 1.00 97.38 211 ILE A N 1
ATOM 1779 C CA . ILE A 1 211 ? 9.287 4.542 -42.221 1.00 97.38 211 ILE A CA 1
ATOM 1780 C C . ILE A 1 211 ? 9.171 3.055 -41.892 1.00 97.38 211 ILE A C 1
ATOM 1782 O O . ILE A 1 211 ? 8.165 2.417 -42.193 1.00 97.38 211 ILE A O 1
ATOM 1786 N N . ILE A 1 212 ? 10.184 2.498 -41.240 1.00 97.56 212 ILE A N 1
ATOM 1787 C CA . ILE A 1 212 ? 10.168 1.155 -40.666 1.00 97.56 212 ILE A CA 1
ATOM 1788 C C . ILE A 1 212 ? 10.085 1.301 -39.148 1.00 97.56 212 ILE A C 1
ATOM 1790 O O . ILE A 1 212 ? 11.081 1.621 -38.499 1.00 97.56 212 ILE A O 1
ATOM 1794 N N . LEU A 1 213 ? 8.914 1.034 -38.574 1.00 95.56 213 LEU A N 1
ATOM 1795 C CA . LEU A 1 213 ? 8.769 0.840 -37.136 1.00 95.56 213 LEU A CA 1
ATOM 1796 C C . LEU A 1 213 ? 9.220 -0.586 -36.796 1.00 95.56 213 LEU A C 1
ATOM 1798 O O . LEU A 1 213 ? 8.559 -1.575 -37.120 1.00 95.56 213 LEU A O 1
ATOM 1802 N N . ARG A 1 214 ? 10.392 -0.699 -36.187 1.00 92.94 214 ARG A N 1
ATOM 1803 C CA . ARG A 1 214 ? 11.130 -1.943 -36.010 1.00 92.94 214 ARG A CA 1
ATOM 1804 C C . ARG A 1 214 ? 10.896 -2.533 -34.620 1.00 92.94 214 ARG A C 1
ATOM 1806 O O . ARG A 1 214 ? 11.501 -2.116 -33.641 1.00 92.94 214 ARG A O 1
ATOM 1813 N N . LEU A 1 215 ? 10.108 -3.603 -34.570 1.00 91.00 215 LEU A N 1
ATOM 1814 C CA . LEU A 1 215 ? 9.986 -4.527 -33.435 1.00 91.00 215 LEU A CA 1
ATOM 1815 C C . LEU A 1 215 ? 10.910 -5.742 -33.606 1.00 91.00 215 LEU A C 1
ATOM 1817 O O . LEU A 1 215 ? 10.588 -6.862 -33.203 1.00 91.00 215 LEU A O 1
ATOM 1821 N N . PHE A 1 216 ? 12.067 -5.528 -34.231 1.00 91.19 216 PHE A N 1
ATOM 1822 C CA . PHE A 1 216 ? 13.007 -6.577 -34.606 1.00 91.19 216 PHE A CA 1
ATOM 1823 C C . PHE A 1 216 ? 14.418 -6.224 -34.115 1.00 91.19 216 PHE A C 1
ATOM 1825 O O . PHE A 1 216 ? 14.881 -5.122 -34.402 1.00 91.19 216 PHE A O 1
ATOM 1832 N N . PRO A 1 217 ? 15.116 -7.116 -33.401 1.00 91.56 217 PRO A N 1
ATOM 1833 C CA . PRO A 1 217 ? 16.446 -6.844 -32.842 1.00 91.56 217 PRO A CA 1
ATOM 1834 C C . PRO A 1 217 ? 17.510 -6.398 -33.855 1.00 91.56 217 PRO A C 1
ATOM 1836 O O . PRO A 1 217 ? 17.622 -7.002 -34.923 1.00 91.56 217 PRO A O 1
ATOM 1839 N N . THR A 1 218 ? 18.348 -5.415 -33.511 1.00 93.75 218 THR A N 1
ATOM 1840 C CA . THR A 1 218 ? 19.426 -4.924 -34.394 1.00 93.75 218 THR A CA 1
ATOM 1841 C C . THR A 1 2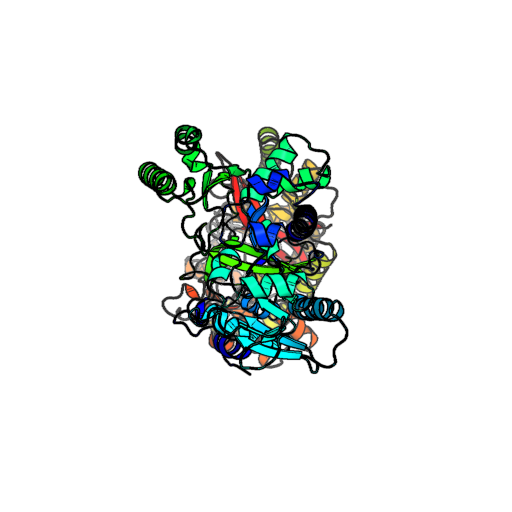18 ? 20.463 -6.013 -34.654 1.00 93.75 218 THR A C 1
ATOM 1843 O O . THR A 1 218 ? 20.928 -6.169 -35.786 1.00 93.75 218 THR A O 1
ATOM 1846 N N . GLU A 1 219 ? 20.819 -6.792 -33.632 1.00 91.75 219 GLU A N 1
ATOM 1847 C CA . GLU A 1 219 ? 21.813 -7.862 -33.740 1.00 91.75 219 GLU A CA 1
ATOM 1848 C C . GLU A 1 219 ? 21.365 -8.987 -34.689 1.00 91.75 219 GLU A C 1
ATOM 1850 O O . GLU A 1 219 ? 22.207 -9.633 -35.314 1.00 91.75 219 GLU A O 1
ATOM 1855 N N . PHE A 1 220 ? 20.049 -9.160 -34.872 1.00 92.75 220 PHE A N 1
ATOM 1856 C CA . PHE A 1 220 ? 19.448 -10.141 -35.781 1.00 92.75 220 PHE A CA 1
ATOM 1857 C C . PHE A 1 220 ? 19.017 -9.546 -37.128 1.00 92.75 220 PHE A C 1
ATOM 1859 O O . PHE A 1 220 ? 18.483 -10.259 -37.976 1.00 92.75 220 PHE A O 1
ATOM 1866 N N . SER A 1 221 ? 19.305 -8.269 -37.407 1.00 94.19 221 SER A N 1
ATOM 1867 C CA . SER A 1 221 ? 18.885 -7.609 -38.653 1.00 94.19 221 SER A CA 1
ATOM 1868 C C . SER A 1 221 ? 19.392 -8.281 -39.935 1.00 94.19 221 SER A C 1
ATOM 1870 O O . SER A 1 221 ? 18.909 -7.995 -41.025 1.00 94.19 221 SER A O 1
ATOM 1872 N N . TYR A 1 222 ? 20.348 -9.207 -39.840 1.00 94.19 222 TYR A N 1
ATOM 1873 C CA . TYR A 1 222 ? 20.802 -10.024 -40.966 1.00 94.19 2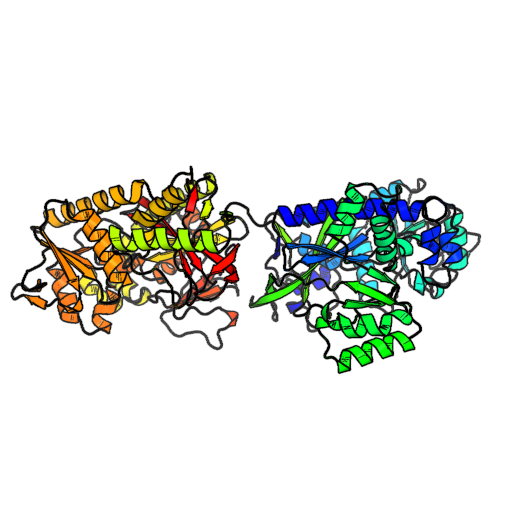22 TYR A CA 1
ATOM 1874 C C . TYR A 1 222 ? 19.758 -11.005 -41.496 1.00 94.19 222 TYR A C 1
ATOM 1876 O O . TYR A 1 222 ? 19.935 -11.548 -42.590 1.00 94.19 222 TYR A O 1
ATOM 1884 N N . GLU A 1 223 ? 18.698 -11.244 -40.733 1.00 95.00 223 GLU A N 1
ATOM 1885 C CA . GLU A 1 223 ? 17.545 -12.024 -41.157 1.00 95.00 223 GLU A CA 1
ATOM 1886 C C . GLU A 1 223 ? 16.587 -11.208 -42.030 1.00 95.00 223 GLU A C 1
ATOM 1888 O O . GLU A 1 223 ? 15.838 -11.794 -42.822 1.00 95.00 223 GLU A O 1
ATOM 1893 N N . ILE A 1 224 ? 16.642 -9.876 -41.940 1.00 96.19 224 ILE A N 1
ATOM 1894 C CA . ILE A 1 224 ? 15.839 -8.961 -42.747 1.00 96.19 224 ILE A CA 1
ATOM 1895 C C . ILE A 1 224 ? 16.410 -8.925 -44.169 1.00 96.19 224 ILE A C 1
ATOM 1897 O O . ILE A 1 224 ? 17.602 -8.703 -44.397 1.00 96.19 224 ILE A O 1
ATOM 1901 N N . ASN A 1 225 ? 15.546 -9.161 -45.151 1.00 96.06 225 ASN A N 1
ATOM 1902 C CA . ASN A 1 225 ? 15.927 -9.151 -46.552 1.00 96.06 225 ASN A CA 1
ATOM 1903 C C . ASN A 1 225 ? 16.385 -7.748 -46.982 1.00 96.06 225 ASN A C 1
ATOM 1905 O O . ASN A 1 225 ? 15.784 -6.743 -46.612 1.00 96.06 225 ASN A O 1
ATOM 1909 N N . ASP A 1 226 ? 17.471 -7.692 -47.759 1.00 96.38 226 ASP A N 1
ATOM 1910 C CA . ASP A 1 226 ? 18.109 -6.450 -48.211 1.00 96.38 226 ASP A CA 1
ATOM 1911 C C . ASP A 1 226 ? 18.506 -5.455 -47.095 1.00 96.38 226 ASP A C 1
ATOM 1913 O O . ASP A 1 226 ? 18.782 -4.299 -47.409 1.00 96.38 226 ASP A O 1
ATOM 1917 N N . PHE A 1 227 ? 18.615 -5.861 -45.819 1.00 97.31 227 PHE A N 1
ATOM 1918 C CA . PHE A 1 227 ? 18.888 -4.918 -44.718 1.00 97.31 227 PHE A CA 1
ATOM 1919 C C . PHE A 1 227 ? 20.122 -4.041 -44.940 1.00 97.31 227 PHE A C 1
ATOM 1921 O O . PHE A 1 227 ? 20.116 -2.858 -44.619 1.00 97.31 227 PHE A O 1
ATOM 1928 N N . ASP A 1 228 ? 21.159 -4.598 -45.560 1.00 96.38 228 ASP A N 1
ATOM 1929 C CA . ASP A 1 228 ? 22.361 -3.844 -45.900 1.00 96.38 228 ASP A CA 1
ATOM 1930 C C . ASP A 1 228 ? 22.069 -2.655 -46.837 1.00 96.38 228 ASP A C 1
ATOM 1932 O O . ASP A 1 228 ? 22.486 -1.524 -46.600 1.00 96.38 228 ASP A O 1
ATOM 1936 N N . LYS A 1 229 ? 21.246 -2.885 -47.864 1.00 97.62 229 LYS A N 1
ATOM 1937 C CA . LYS A 1 229 ? 20.784 -1.825 -48.766 1.00 97.62 229 LYS A CA 1
ATOM 1938 C C . LYS A 1 229 ? 19.801 -0.889 -48.066 1.00 97.62 229 LYS A C 1
ATOM 1940 O O . LYS A 1 229 ? 19.790 0.298 -48.365 1.00 97.62 229 LYS A O 1
ATOM 1945 N N . ILE A 1 230 ? 18.974 -1.399 -47.148 1.00 98.25 230 ILE A N 1
ATOM 1946 C CA . ILE A 1 230 ? 18.071 -0.565 -46.341 1.00 98.25 230 ILE A CA 1
ATOM 1947 C C . ILE A 1 230 ? 18.893 0.429 -45.515 1.00 98.25 230 ILE A C 1
ATOM 1949 O O . ILE A 1 230 ? 18.546 1.604 -45.504 1.00 98.25 230 ILE A O 1
ATOM 1953 N N . LEU A 1 231 ? 20.014 0.011 -44.914 1.00 97.62 231 LEU A N 1
ATOM 1954 C CA . LEU A 1 231 ? 20.932 0.920 -44.217 1.00 97.62 231 LEU A CA 1
ATOM 1955 C C . LEU A 1 231 ? 21.524 1.988 -45.151 1.00 97.62 231 LEU A C 1
ATOM 1957 O O . LEU A 1 231 ? 21.628 3.145 -44.756 1.00 97.62 231 LEU A O 1
ATOM 1961 N N . GLU A 1 232 ? 21.870 1.647 -46.395 1.00 97.12 232 GLU A N 1
ATOM 1962 C CA . GLU A 1 232 ? 22.347 2.634 -47.381 1.00 97.12 232 GLU A CA 1
ATOM 1963 C C . GLU A 1 232 ? 21.264 3.655 -47.770 1.00 97.12 232 GLU A C 1
ATOM 1965 O O . GLU A 1 232 ? 21.555 4.837 -47.969 1.00 97.12 232 GLU A O 1
ATOM 1970 N N . VAL A 1 233 ? 20.010 3.212 -47.901 1.00 97.38 233 VAL A N 1
ATOM 1971 C CA . VAL A 1 233 ? 18.853 4.078 -48.190 1.00 97.38 233 VAL A CA 1
ATOM 1972 C C . VAL A 1 233 ? 18.506 4.939 -46.968 1.00 97.38 233 VAL A C 1
ATOM 1974 O O . VAL A 1 233 ? 18.202 6.124 -47.126 1.00 97.38 233 VAL A O 1
ATOM 1977 N N . PHE A 1 234 ? 18.629 4.374 -45.764 1.00 96.94 234 PHE A N 1
ATOM 1978 C CA . PHE A 1 234 ? 18.484 5.068 -44.486 1.00 96.94 234 PHE A CA 1
ATOM 1979 C C . PHE A 1 234 ? 19.535 6.170 -44.340 1.00 96.94 234 PHE A C 1
ATOM 1981 O O . PHE A 1 234 ? 19.180 7.315 -44.090 1.00 96.94 234 PHE A O 1
ATOM 1988 N N . GLU A 1 235 ? 20.813 5.890 -44.592 1.00 96.31 235 GLU A N 1
ATOM 1989 C CA . GLU A 1 235 ? 21.893 6.890 -44.559 1.00 96.31 235 GLU A CA 1
ATOM 1990 C C . GLU A 1 235 ? 21.638 8.066 -45.523 1.00 96.31 235 GLU A C 1
ATOM 1992 O O . GLU A 1 235 ? 21.970 9.210 -45.220 1.00 96.31 235 GLU A O 1
ATOM 1997 N N . LYS A 1 236 ? 20.994 7.807 -46.670 1.00 95.25 236 LYS A N 1
ATOM 1998 C CA . LYS A 1 236 ? 20.609 8.831 -47.659 1.00 95.25 236 LYS A CA 1
ATOM 1999 C C . LYS A 1 236 ? 19.341 9.617 -47.287 1.00 95.25 236 LYS A C 1
ATOM 2001 O O . LYS A 1 236 ? 18.947 10.482 -48.068 1.00 95.25 236 LYS A O 1
ATOM 2006 N N . GLY A 1 237 ? 18.689 9.313 -46.160 1.00 93.44 237 GLY A N 1
ATOM 2007 C CA . GLY A 1 237 ? 17.462 9.982 -45.705 1.00 93.44 237 GLY A CA 1
ATOM 2008 C C . GLY A 1 237 ? 16.231 9.691 -46.569 1.00 93.44 237 GLY A C 1
ATOM 2009 O O . GLY A 1 237 ? 15.364 10.546 -46.709 1.00 93.44 237 GLY A O 1
ATOM 2010 N N . ARG A 1 238 ? 16.182 8.521 -47.220 1.00 94.12 238 ARG A N 1
ATOM 2011 C CA . ARG A 1 238 ? 15.065 8.124 -48.104 1.00 94.12 238 ARG A CA 1
ATOM 2012 C C . ARG A 1 238 ? 14.091 7.133 -47.469 1.00 94.12 238 ARG A C 1
ATOM 2014 O O . ARG A 1 238 ? 13.035 6.881 -48.032 1.00 94.12 238 ARG A O 1
ATOM 2021 N N . VAL A 1 239 ? 14.475 6.564 -46.335 1.00 96.19 239 VAL A N 1
ATOM 2022 C CA . VAL A 1 239 ? 13.635 5.776 -45.434 1.00 96.19 239 VAL A CA 1
ATOM 2023 C C . VAL A 1 239 ? 14.113 6.080 -44.020 1.00 96.19 239 VAL A C 1
ATOM 2025 O O . VAL A 1 239 ? 15.315 6.288 -43.831 1.00 96.19 239 VAL A O 1
ATOM 2028 N N . ASP A 1 240 ? 13.215 6.068 -43.046 1.00 96.12 240 ASP A N 1
ATOM 2029 C CA . ASP A 1 240 ? 13.564 6.154 -41.628 1.00 96.12 240 ASP A CA 1
ATOM 2030 C C . ASP A 1 240 ? 13.318 4.827 -40.904 1.00 96.12 240 ASP A C 1
ATOM 2032 O O . ASP A 1 240 ? 12.493 4.015 -41.317 1.00 96.12 240 ASP A O 1
ATOM 2036 N N . ILE A 1 241 ? 14.080 4.567 -39.841 1.00 95.94 241 ILE A N 1
ATOM 2037 C CA . ILE A 1 241 ? 13.974 3.357 -39.017 1.00 95.94 241 ILE A CA 1
ATOM 2038 C C . ILE A 1 241 ? 13.784 3.807 -37.574 1.00 95.94 241 ILE A C 1
ATOM 2040 O O . ILE A 1 241 ? 14.623 4.527 -37.037 1.00 95.94 241 ILE A O 1
ATOM 2044 N N . ILE A 1 242 ? 12.696 3.363 -36.952 1.00 94.06 242 ILE A N 1
ATOM 2045 C CA . ILE A 1 242 ? 12.312 3.716 -35.588 1.00 94.06 242 ILE A CA 1
ATOM 2046 C C . ILE A 1 242 ? 12.264 2.431 -34.749 1.00 94.06 242 ILE A C 1
ATOM 2048 O O . ILE A 1 242 ? 11.475 1.545 -35.046 1.00 94.06 242 ILE A O 1
ATOM 2052 N N . ASN A 1 243 ? 13.059 2.257 -33.697 1.00 93.44 243 ASN A N 1
ATOM 2053 C CA . ASN A 1 243 ? 14.160 3.125 -33.278 1.00 93.44 243 ASN A CA 1
ATOM 2054 C C . ASN A 1 243 ? 15.387 2.988 -34.204 1.00 93.44 243 ASN A C 1
ATOM 2056 O O . ASN A 1 243 ? 15.626 1.916 -34.780 1.00 93.44 243 ASN A O 1
ATOM 2060 N N . ASP A 1 244 ? 16.182 4.065 -34.287 1.00 95.00 244 ASP A N 1
ATOM 2061 C CA . ASP A 1 244 ? 17.433 4.130 -35.058 1.00 95.00 244 ASP A CA 1
ATOM 2062 C C . ASP A 1 244 ? 18.330 2.915 -34.740 1.00 95.00 244 ASP A C 1
ATOM 2064 O O . ASP A 1 244 ? 18.493 2.578 -33.568 1.00 95.00 244 ASP A O 1
ATOM 2068 N N . PRO A 1 245 ? 18.941 2.230 -35.723 1.00 95.56 245 PRO A N 1
ATOM 2069 C CA . PRO A 1 245 ? 19.773 1.054 -35.455 1.00 95.56 245 PRO A CA 1
ATOM 2070 C C . PRO A 1 245 ? 20.934 1.302 -34.477 1.00 95.56 245 PRO A C 1
ATOM 2072 O O . PRO A 1 245 ? 21.407 0.363 -33.840 1.00 95.56 245 PRO A O 1
ATOM 2075 N N . ARG A 1 246 ? 21.395 2.551 -34.315 1.00 95.38 246 ARG A N 1
ATOM 2076 C CA . ARG A 1 246 ? 22.445 2.918 -33.348 1.00 95.38 246 ARG A CA 1
ATOM 2077 C C . ARG A 1 246 ? 21.999 2.800 -31.895 1.00 95.38 246 ARG A C 1
ATOM 2079 O O . ARG A 1 246 ? 22.856 2.730 -31.019 1.00 95.38 246 ARG A O 1
ATOM 2086 N N . VAL A 1 247 ? 20.703 2.702 -31.602 1.00 95.00 247 VAL A N 1
ATOM 2087 C CA . VAL A 1 247 ? 20.235 2.587 -30.213 1.00 95.00 247 VAL A CA 1
ATOM 2088 C C . VAL A 1 247 ? 20.651 1.269 -29.539 1.00 95.00 247 VAL A C 1
ATOM 2090 O O . VAL A 1 247 ? 20.628 1.175 -28.312 1.00 95.00 247 VAL A O 1
ATOM 2093 N N . ILE A 1 248 ? 21.125 0.272 -30.306 1.00 93.81 248 ILE A N 1
ATOM 2094 C CA . ILE A 1 248 ? 21.783 -0.935 -29.767 1.00 93.81 248 ILE A CA 1
ATOM 2095 C C . ILE A 1 248 ? 22.987 -0.601 -28.860 1.00 93.81 248 ILE A C 1
ATOM 2097 O O . ILE A 1 248 ? 23.343 -1.383 -27.978 1.00 93.81 248 ILE A O 1
ATOM 2101 N N . ILE A 1 249 ? 23.600 0.571 -29.053 1.00 93.62 249 ILE A N 1
ATOM 2102 C CA . ILE A 1 249 ? 24.690 1.095 -28.224 1.00 93.62 249 ILE A CA 1
ATOM 2103 C C . ILE A 1 249 ? 24.189 1.362 -26.797 1.00 93.62 249 ILE A C 1
ATOM 2105 O O . ILE A 1 249 ? 24.850 0.976 -25.837 1.00 93.62 249 ILE A O 1
ATOM 2109 N N . GLY A 1 250 ? 23.006 1.971 -26.653 1.00 93.75 250 GLY A N 1
ATOM 2110 C CA . GLY A 1 250 ? 22.431 2.350 -25.359 1.00 93.75 250 GLY A CA 1
ATOM 2111 C C . GLY A 1 250 ? 21.985 1.167 -24.494 1.00 93.75 250 GLY A C 1
ATOM 2112 O O . GLY A 1 250 ? 21.987 1.274 -23.272 1.00 93.75 250 GLY A O 1
ATOM 2113 N N . GLN A 1 251 ? 21.652 0.025 -25.107 1.00 93.56 251 GLN A N 1
ATOM 2114 C CA . GLN A 1 251 ? 21.316 -1.216 -24.386 1.00 93.56 251 GLN A CA 1
ATOM 2115 C C . GLN A 1 251 ? 22.517 -2.139 -24.130 1.00 93.56 251 GLN A C 1
ATOM 2117 O O . GLN A 1 251 ? 22.372 -3.191 -23.504 1.00 93.56 251 GLN A O 1
ATOM 2122 N N . CYS A 1 252 ? 23.700 -1.800 -24.651 1.00 94.69 252 CYS A N 1
ATOM 2123 C CA . CYS A 1 252 ? 24.900 -2.604 -24.456 1.00 94.69 252 CYS A CA 1
ATOM 2124 C C . CYS A 1 252 ? 25.255 -2.630 -22.966 1.00 94.69 252 CYS A C 1
ATOM 2126 O O . CYS A 1 252 ? 25.591 -1.596 -22.397 1.00 94.69 252 CYS A O 1
ATOM 2128 N N . LYS A 1 253 ? 25.235 -3.800 -22.320 1.00 94.94 253 LYS A N 1
ATOM 2129 C CA . LYS A 1 253 ? 25.505 -3.893 -20.873 1.00 94.94 253 LYS A CA 1
ATOM 2130 C C . LYS A 1 253 ? 26.930 -3.462 -20.486 1.00 94.94 253 LYS A C 1
ATOM 2132 O O . LYS A 1 253 ? 27.139 -3.002 -19.366 1.00 94.94 253 LYS A O 1
ATOM 2137 N N . ASN A 1 254 ? 27.885 -3.495 -21.422 1.00 96.12 254 ASN A N 1
ATOM 2138 C CA . ASN A 1 254 ? 29.225 -2.931 -21.213 1.00 96.12 254 ASN A CA 1
ATOM 2139 C C . ASN A 1 254 ? 29.229 -1.402 -21.060 1.00 96.12 254 ASN A C 1
ATOM 2141 O O . ASN A 1 254 ? 30.220 -0.844 -20.587 1.00 96.12 254 ASN A O 1
ATOM 2145 N N . LEU A 1 255 ? 28.132 -0.717 -21.404 1.00 97.69 255 LEU A N 1
ATOM 2146 C CA . LEU A 1 255 ? 27.945 0.700 -21.101 1.00 97.69 255 LEU A CA 1
ATOM 2147 C C . LEU A 1 255 ? 28.124 0.970 -19.607 1.00 97.69 255 LEU A C 1
ATOM 2149 O O . LEU A 1 255 ? 28.752 1.957 -19.248 1.00 97.69 255 LEU A O 1
ATOM 2153 N N . TYR A 1 256 ? 27.649 0.081 -18.731 1.00 98.06 256 TYR A N 1
ATOM 2154 C CA . TYR A 1 256 ? 27.807 0.275 -17.288 1.00 98.06 256 TYR A CA 1
ATOM 2155 C C . TYR A 1 256 ? 29.279 0.210 -16.897 1.00 98.06 256 TYR A C 1
ATOM 2157 O O . TYR A 1 256 ? 29.744 1.046 -16.129 1.00 98.06 256 TYR A O 1
ATOM 2165 N N . THR A 1 257 ? 30.038 -0.729 -17.468 1.00 97.62 257 THR A N 1
ATOM 2166 C CA . THR A 1 257 ? 31.485 -0.788 -17.244 1.00 97.62 257 THR A CA 1
ATOM 2167 C C . THR A 1 257 ? 32.182 0.481 -17.694 1.00 97.62 257 THR A C 1
ATOM 2169 O O . THR A 1 257 ? 33.012 1.012 -16.960 1.00 97.62 257 THR A O 1
ATOM 2172 N N . TYR A 1 258 ? 31.831 0.985 -18.872 1.00 98.25 258 TYR A N 1
ATOM 2173 C CA . TYR A 1 258 ? 32.399 2.218 -19.392 1.00 98.25 258 TYR A CA 1
ATOM 2174 C C . TYR A 1 258 ? 32.072 3.422 -18.497 1.00 98.25 258 TYR A C 1
ATOM 2176 O O . TYR A 1 258 ? 32.975 4.143 -18.081 1.00 98.25 258 TYR A O 1
ATOM 2184 N N . LEU A 1 259 ? 30.809 3.583 -18.094 1.00 98.44 259 LEU A N 1
ATOM 2185 C CA . LEU A 1 259 ? 30.389 4.638 -17.169 1.00 98.44 259 LEU A CA 1
ATOM 2186 C C . LEU A 1 259 ? 31.128 4.551 -15.826 1.00 98.44 259 LEU A C 1
ATOM 2188 O O . LEU A 1 259 ? 31.631 5.559 -15.338 1.00 98.44 259 LEU A O 1
ATOM 2192 N N . TRP A 1 260 ? 31.282 3.353 -15.257 1.00 98.44 260 TRP A N 1
ATOM 2193 C CA . TRP A 1 260 ? 32.046 3.162 -14.022 1.00 98.44 260 TRP A CA 1
ATOM 2194 C C . TRP A 1 260 ? 33.541 3.459 -14.182 1.00 98.44 260 TRP A C 1
ATOM 2196 O O . TRP A 1 260 ? 34.165 3.928 -13.229 1.00 98.44 260 TRP A O 1
ATOM 2206 N N . GLN A 1 261 ? 34.131 3.232 -15.359 1.00 97.88 261 GLN A N 1
ATOM 2207 C CA . GLN A 1 261 ? 35.504 3.662 -15.639 1.00 97.88 261 GLN A CA 1
ATOM 2208 C C . GLN A 1 261 ? 35.624 5.189 -15.626 1.00 97.88 261 GLN A C 1
ATOM 2210 O O . GLN A 1 261 ? 36.528 5.709 -14.970 1.00 97.88 261 GLN A O 1
ATOM 2215 N N . LEU A 1 262 ? 34.692 5.899 -16.269 1.00 98.31 262 LEU A N 1
ATOM 2216 C CA . LEU A 1 262 ? 34.657 7.364 -16.267 1.00 98.31 262 LEU A CA 1
ATOM 2217 C C . LEU A 1 262 ? 34.463 7.927 -14.850 1.00 98.31 262 LEU A C 1
ATOM 2219 O O . LEU A 1 262 ? 35.197 8.825 -14.442 1.00 98.31 262 LEU A O 1
ATOM 2223 N N . VAL A 1 263 ? 33.543 7.351 -14.067 1.00 98.38 263 VAL A N 1
ATOM 2224 C CA . VAL A 1 263 ? 33.301 7.739 -12.664 1.00 98.38 263 VAL A CA 1
ATOM 2225 C C . VAL A 1 263 ? 34.554 7.536 -11.808 1.00 98.38 263 VAL A C 1
ATOM 2227 O O . VAL A 1 263 ? 34.958 8.444 -11.082 1.00 98.38 263 VAL A O 1
ATOM 2230 N N . LYS A 1 264 ? 35.216 6.372 -11.906 1.00 97.62 264 LYS A N 1
ATOM 2231 C CA . LYS A 1 264 ? 36.455 6.085 -11.155 1.00 97.62 264 LYS A CA 1
ATOM 2232 C C . LYS A 1 264 ? 37.593 7.039 -11.538 1.00 97.62 264 LYS A C 1
ATOM 2234 O O . LYS A 1 264 ? 38.388 7.404 -10.675 1.00 97.62 264 LYS A O 1
ATOM 2239 N N . ALA A 1 265 ? 37.665 7.437 -12.807 1.00 97.69 265 ALA A N 1
ATOM 2240 C CA . ALA A 1 265 ? 38.659 8.380 -13.309 1.00 97.69 265 ALA A CA 1
ATOM 2241 C C . ALA A 1 265 ? 38.315 9.853 -13.023 1.00 97.69 265 ALA A C 1
ATOM 2243 O O . ALA A 1 265 ? 39.185 10.703 -13.201 1.00 97.69 265 ALA A O 1
ATOM 2244 N N . ARG A 1 266 ? 37.084 10.153 -12.574 1.00 97.19 266 ARG A N 1
ATOM 2245 C CA . ARG A 1 266 ? 36.522 11.515 -12.514 1.00 97.19 266 ARG A CA 1
ATOM 2246 C C . ARG A 1 266 ? 36.690 12.259 -13.843 1.00 97.19 266 ARG A C 1
ATOM 2248 O O . ARG A 1 266 ? 37.181 13.383 -13.882 1.00 97.19 266 ARG A O 1
ATOM 2255 N N . ASP A 1 267 ? 36.341 11.576 -14.928 1.00 98.00 267 ASP A N 1
ATOM 2256 C CA . ASP A 1 267 ? 36.501 12.071 -16.293 1.00 98.00 267 ASP A CA 1
ATOM 2257 C C . ASP A 1 267 ? 35.596 13.291 -16.560 1.00 98.00 267 ASP A C 1
ATOM 2259 O O . ASP A 1 267 ? 34.410 13.274 -16.231 1.00 98.00 267 ASP A O 1
ATOM 2263 N N . GLU A 1 268 ? 36.144 14.341 -17.181 1.00 96.94 268 GLU A N 1
ATOM 2264 C CA . GLU A 1 268 ? 35.450 15.615 -17.444 1.00 96.94 268 GLU A CA 1
ATOM 2265 C C . GLU A 1 268 ? 34.261 15.480 -18.414 1.00 96.94 268 GLU A C 1
ATOM 2267 O O . GLU A 1 268 ? 33.424 16.380 -18.494 1.00 96.94 268 GLU A O 1
ATOM 2272 N N . ARG A 1 269 ? 34.153 14.353 -19.134 1.00 97.56 269 ARG A N 1
ATOM 2273 C CA . ARG A 1 269 ? 32.997 14.029 -19.988 1.00 97.56 269 ARG A CA 1
ATOM 2274 C C . ARG A 1 269 ? 31.716 13.764 -19.195 1.00 97.56 269 ARG A C 1
ATOM 2276 O O . ARG A 1 269 ? 30.636 13.727 -19.790 1.00 97.56 269 ARG A O 1
ATOM 2283 N N . LEU A 1 270 ? 31.812 13.551 -17.881 1.00 98.38 270 LEU A N 1
ATOM 2284 C CA . LEU A 1 270 ? 30.671 13.420 -16.977 1.00 98.38 270 LEU A CA 1
ATOM 2285 C C . LEU A 1 270 ? 30.581 14.629 -16.045 1.00 98.38 270 LEU A C 1
ATOM 2287 O O . LEU A 1 270 ? 31.568 15.088 -15.476 1.00 98.38 270 LEU A O 1
ATOM 2291 N N . THR A 1 271 ? 29.364 15.115 -15.835 1.00 98.25 271 THR A N 1
ATOM 2292 C CA . THR A 1 271 ? 29.078 16.108 -14.793 1.00 98.25 271 THR A CA 1
ATOM 2293 C C . THR A 1 271 ? 29.091 15.468 -13.400 1.00 98.25 271 THR A C 1
ATOM 2295 O O . THR A 1 271 ? 28.906 14.258 -13.261 1.00 98.25 271 THR A O 1
ATOM 2298 N N . GLU A 1 272 ? 29.252 16.276 -12.345 1.00 98.00 272 GLU A N 1
ATOM 2299 C CA . GLU A 1 272 ? 29.183 15.789 -10.954 1.00 98.00 272 GLU A CA 1
ATOM 2300 C C . GLU A 1 272 ? 27.855 15.080 -10.660 1.00 98.00 272 GLU A C 1
ATOM 2302 O O . GLU A 1 272 ? 27.854 13.968 -10.138 1.00 98.00 272 GLU A O 1
ATOM 2307 N N . LEU A 1 273 ? 26.739 15.667 -11.101 1.00 98.19 273 LEU A N 1
ATOM 2308 C CA . LEU A 1 273 ? 25.410 15.077 -10.948 1.00 98.19 273 LEU A CA 1
ATOM 2309 C C . LEU A 1 273 ? 25.280 13.731 -11.681 1.00 98.19 273 LEU A C 1
ATOM 2311 O O . LEU A 1 273 ? 24.708 12.790 -11.140 1.00 98.19 273 LEU A O 1
ATOM 2315 N N . GLU A 1 274 ? 25.810 13.606 -12.902 1.00 98.62 274 GLU A N 1
ATOM 2316 C CA . GLU A 1 274 ? 25.799 12.329 -13.632 1.00 98.62 274 GLU A CA 1
ATOM 2317 C C . GLU A 1 274 ? 26.609 11.259 -12.892 1.00 98.62 274 GLU A C 1
ATOM 2319 O O . GLU A 1 274 ? 26.144 10.127 -12.770 1.00 98.62 274 GLU A O 1
ATOM 2324 N N . MET A 1 275 ? 27.781 11.608 -12.351 1.00 98.62 275 MET A N 1
ATOM 2325 C CA . MET A 1 275 ? 28.594 10.678 -11.561 1.00 98.62 275 MET A CA 1
ATOM 2326 C C . MET A 1 275 ? 27.876 10.227 -10.281 1.00 98.62 275 MET A C 1
ATOM 2328 O O . MET A 1 275 ? 27.900 9.037 -9.961 1.00 98.62 275 MET A O 1
ATOM 2332 N N . GLU A 1 276 ? 27.211 11.145 -9.575 1.00 98.25 276 GLU A N 1
ATOM 2333 C CA . GLU A 1 276 ? 26.403 10.835 -8.388 1.00 98.25 276 GLU A CA 1
ATOM 2334 C C . GLU A 1 276 ? 25.240 9.894 -8.722 1.00 98.25 276 GLU A C 1
ATOM 2336 O O . GLU A 1 276 ? 25.040 8.888 -8.037 1.00 98.25 276 GLU A O 1
ATOM 2341 N N . ILE A 1 277 ? 24.504 10.172 -9.803 1.00 98.44 277 ILE A N 1
ATOM 2342 C CA . ILE A 1 277 ? 23.379 9.340 -10.246 1.00 98.44 277 ILE A CA 1
ATOM 2343 C C . ILE A 1 277 ? 23.854 7.952 -10.678 1.00 98.44 277 ILE A C 1
ATOM 2345 O O . ILE A 1 277 ? 23.232 6.960 -10.291 1.00 98.44 277 ILE A O 1
ATOM 2349 N N . ILE A 1 278 ? 24.958 7.851 -11.428 1.00 98.62 278 ILE A N 1
ATOM 2350 C CA . ILE A 1 278 ? 25.544 6.558 -11.810 1.00 98.62 278 ILE A CA 1
ATOM 2351 C C . ILE A 1 278 ? 25.887 5.754 -10.556 1.00 98.62 278 ILE A C 1
ATOM 2353 O O . ILE A 1 278 ? 25.448 4.613 -10.434 1.00 98.62 278 ILE A O 1
ATOM 2357 N N . ALA A 1 279 ? 26.604 6.357 -9.605 1.00 97.75 279 ALA A N 1
ATOM 2358 C CA . ALA A 1 279 ? 27.020 5.675 -8.384 1.00 97.75 279 ALA A CA 1
ATOM 2359 C C . ALA A 1 279 ? 25.836 5.248 -7.500 1.00 97.75 279 ALA A C 1
ATOM 2361 O O . ALA A 1 279 ? 25.898 4.205 -6.851 1.00 97.75 279 ALA A O 1
ATOM 2362 N N . ALA A 1 280 ? 24.753 6.028 -7.477 1.00 97.00 280 ALA A N 1
ATOM 2363 C CA . ALA A 1 280 ? 23.564 5.714 -6.691 1.00 97.00 280 ALA A CA 1
ATOM 2364 C C . ALA A 1 280 ? 22.685 4.624 -7.337 1.00 97.00 280 ALA A C 1
ATOM 2366 O O . ALA A 1 280 ? 22.100 3.791 -6.636 1.00 97.00 280 ALA A O 1
ATOM 2367 N N . THR A 1 281 ? 22.576 4.612 -8.669 1.00 98.12 281 THR A N 1
ATOM 2368 C CA . THR A 1 281 ? 21.507 3.872 -9.367 1.00 98.12 281 THR A CA 1
ATOM 2369 C C . THR A 1 281 ? 21.982 2.759 -10.294 1.00 98.12 281 THR A C 1
ATOM 2371 O O . THR A 1 281 ? 21.183 1.879 -10.609 1.00 98.12 281 THR A O 1
ATOM 2374 N N . LEU A 1 282 ? 23.248 2.728 -10.713 1.00 98.31 282 LEU A N 1
ATOM 2375 C CA . LEU A 1 282 ? 23.773 1.650 -11.555 1.00 98.31 282 LEU A CA 1
ATOM 2376 C C . LEU A 1 282 ? 24.626 0.701 -10.709 1.00 98.31 282 LEU A C 1
ATOM 2378 O O . LEU A 1 282 ? 25.589 1.158 -10.098 1.00 98.31 282 LEU A O 1
ATOM 2382 N N . PRO A 1 283 ? 24.335 -0.611 -10.675 1.00 97.62 283 PRO A N 1
ATOM 2383 C CA . PRO A 1 283 ? 25.210 -1.583 -10.030 1.00 97.62 283 PRO A CA 1
ATOM 2384 C C . PRO A 1 283 ? 26.626 -1.510 -10.604 1.00 97.62 283 PRO A C 1
ATOM 2386 O O . PRO A 1 283 ? 26.805 -1.336 -11.822 1.00 97.62 283 PRO A O 1
ATOM 2389 N N . HIS A 1 284 ? 27.640 -1.667 -9.754 1.00 97.81 284 HIS A N 1
ATOM 2390 C CA . HIS A 1 284 ? 29.015 -1.719 -10.236 1.00 97.81 284 HIS A CA 1
ATOM 2391 C C . HIS A 1 284 ? 29.185 -2.854 -11.244 1.00 97.81 284 HIS A C 1
ATOM 2393 O O . HIS A 1 284 ? 28.690 -3.957 -11.039 1.00 97.81 284 HIS A O 1
ATOM 2399 N N . THR A 1 285 ? 29.795 -2.565 -12.393 1.00 97.88 285 THR A N 1
ATOM 2400 C CA . THR A 1 285 ? 29.873 -3.521 -13.502 1.00 97.88 285 THR A CA 1
ATOM 2401 C C . THR A 1 285 ? 31.255 -3.493 -14.137 1.00 97.88 285 THR A C 1
ATOM 2403 O O . THR A 1 285 ? 31.783 -2.430 -14.455 1.00 97.88 285 THR A O 1
ATOM 2406 N N . GLU A 1 286 ? 31.824 -4.661 -14.410 1.00 96.25 286 GLU A N 1
ATOM 2407 C CA . GLU A 1 286 ? 33.115 -4.839 -15.069 1.00 96.25 286 GLU A CA 1
ATOM 2408 C C . GLU A 1 286 ? 33.025 -5.832 -16.232 1.00 96.25 286 GLU A C 1
ATOM 2410 O O . GLU A 1 286 ? 32.172 -6.718 -16.255 1.00 96.25 286 GLU A O 1
ATOM 2415 N N . LEU A 1 287 ? 33.960 -5.723 -17.180 1.00 94.88 287 LEU A N 1
ATOM 2416 C CA . LEU A 1 287 ? 34.137 -6.742 -18.210 1.00 94.88 287 LEU A CA 1
ATOM 2417 C C . LEU A 1 287 ? 34.523 -8.074 -17.560 1.00 94.88 287 LEU A C 1
ATOM 2419 O O . LEU A 1 287 ? 35.378 -8.111 -16.657 1.00 94.88 287 LEU A O 1
ATOM 2423 N N . PHE A 1 288 ? 33.923 -9.156 -18.054 1.00 94.31 288 PHE A N 1
ATOM 2424 C CA . PHE A 1 288 ? 34.362 -10.502 -17.724 1.00 94.31 288 PHE A CA 1
ATOM 2425 C C . PHE A 1 288 ? 35.751 -10.760 -18.320 1.00 94.31 288 PHE A C 1
ATOM 2427 O O . PHE A 1 288 ? 35.988 -10.521 -19.501 1.00 94.31 288 PHE A O 1
ATOM 2434 N N . ASP A 1 289 ? 36.670 -11.268 -17.498 1.00 89.81 289 ASP A N 1
ATOM 2435 C CA . ASP A 1 289 ? 38.030 -11.609 -17.911 1.00 89.81 289 ASP A CA 1
ATOM 2436 C C . ASP A 1 289 ? 38.494 -12.894 -17.213 1.00 89.81 289 ASP A C 1
ATOM 2438 O O . ASP A 1 289 ? 38.234 -13.104 -16.026 1.00 89.81 289 ASP A O 1
ATOM 2442 N N . LYS A 1 290 ? 39.216 -13.755 -17.942 1.00 89.25 290 LYS A N 1
ATOM 2443 C CA . LYS A 1 290 ? 39.675 -15.060 -17.432 1.00 89.25 290 LYS A CA 1
ATOM 2444 C C . LYS A 1 290 ? 40.619 -14.938 -16.231 1.00 89.25 290 LYS A C 1
ATOM 2446 O O . LYS A 1 290 ? 40.666 -15.845 -15.408 1.00 89.25 290 LYS A O 1
ATOM 2451 N N . SER A 1 291 ? 41.351 -13.834 -16.090 1.00 93.00 291 SER A N 1
ATOM 2452 C CA . SER A 1 291 ? 42.196 -13.585 -14.914 1.00 93.00 291 SER A CA 1
ATOM 2453 C C . SER A 1 291 ? 41.390 -13.363 -13.628 1.00 93.00 291 SER A C 1
ATOM 2455 O O . SER A 1 291 ? 41.927 -13.551 -12.538 1.00 93.00 291 SER A O 1
ATOM 2457 N N . LYS A 1 292 ? 40.096 -13.029 -13.735 1.00 93.56 292 LYS A N 1
ATOM 2458 C CA . LYS A 1 292 ? 39.208 -12.755 -12.596 1.00 93.56 292 LYS A CA 1
ATOM 2459 C C . LYS A 1 292 ? 38.474 -13.990 -12.072 1.00 93.56 292 LYS A C 1
ATOM 2461 O O . LYS A 1 292 ? 37.703 -13.857 -11.132 1.00 93.56 292 LYS A O 1
ATOM 2466 N N . ILE A 1 293 ? 38.705 -15.187 -12.621 1.00 94.62 293 ILE A N 1
ATOM 2467 C CA . ILE A 1 293 ? 37.979 -16.410 -12.220 1.00 94.62 293 ILE A CA 1
ATOM 2468 C C . ILE A 1 293 ? 38.065 -16.658 -10.709 1.00 94.62 293 ILE A C 1
ATOM 2470 O O . ILE A 1 293 ? 37.041 -16.915 -10.086 1.00 94.62 293 ILE A O 1
ATOM 2474 N N . ASN A 1 294 ? 39.255 -16.538 -10.110 1.00 95.12 294 ASN A N 1
ATOM 2475 C CA . ASN A 1 294 ? 39.411 -16.751 -8.667 1.00 95.12 294 ASN A CA 1
ATOM 2476 C C . ASN A 1 294 ? 38.568 -15.754 -7.862 1.00 95.12 294 ASN A C 1
ATOM 2478 O O . ASN A 1 294 ? 37.844 -16.166 -6.966 1.00 95.12 294 ASN A O 1
ATOM 2482 N N . TYR A 1 295 ? 38.584 -14.476 -8.251 1.00 96.00 295 TYR A N 1
ATOM 2483 C CA . TYR A 1 295 ? 37.748 -13.445 -7.635 1.00 96.00 295 TYR A CA 1
ATOM 2484 C C . TYR A 1 295 ? 36.252 -13.766 -7.777 1.00 96.00 295 TYR A C 1
ATOM 2486 O O . TYR A 1 295 ? 35.515 -13.705 -6.801 1.00 96.00 295 TYR A O 1
ATOM 2494 N N . ILE A 1 296 ? 35.802 -14.174 -8.968 1.00 96.81 296 ILE A N 1
ATOM 2495 C CA . ILE A 1 296 ? 34.395 -14.522 -9.228 1.00 96.81 296 ILE A CA 1
ATOM 2496 C C . ILE A 1 296 ? 33.940 -15.705 -8.362 1.00 96.81 296 ILE A C 1
ATOM 2498 O O . ILE A 1 296 ? 32.803 -15.728 -7.891 1.00 96.81 296 ILE A O 1
ATOM 2502 N N . LEU A 1 297 ? 34.810 -16.697 -8.160 1.00 96.38 297 LEU A N 1
ATOM 2503 C CA . LEU A 1 297 ? 34.522 -17.850 -7.308 1.00 96.38 297 LEU A CA 1
ATOM 2504 C C . LEU A 1 297 ? 34.512 -17.471 -5.819 1.00 96.38 297 LEU A C 1
ATOM 2506 O O . LEU A 1 297 ? 33.622 -17.910 -5.099 1.00 96.38 297 LEU A O 1
ATOM 2510 N N . GLU A 1 298 ? 35.455 -16.642 -5.366 1.00 96.62 298 GLU A N 1
ATOM 2511 C CA . GLU A 1 298 ? 35.558 -16.191 -3.968 1.00 96.62 298 GLU A CA 1
ATOM 2512 C C . GLU A 1 298 ? 34.411 -15.251 -3.560 1.00 96.62 298 GLU A C 1
ATOM 2514 O O . GLU A 1 298 ? 33.919 -15.332 -2.436 1.00 96.62 298 GLU A O 1
ATOM 2519 N N . HIS A 1 299 ? 33.943 -14.403 -4.479 1.00 97.00 299 HIS A N 1
ATOM 2520 C CA . HIS A 1 299 ? 32.909 -13.390 -4.240 1.00 97.00 299 HIS A CA 1
ATOM 2521 C C . HIS A 1 299 ? 31.526 -13.794 -4.771 1.00 97.00 299 HIS A C 1
ATOM 2523 O O . HIS A 1 299 ? 30.707 -12.939 -5.099 1.00 97.00 299 HIS A O 1
ATOM 2529 N N . LYS A 1 300 ? 31.227 -15.098 -4.851 1.00 96.38 300 LYS A N 1
ATOM 2530 C CA . LYS A 1 300 ? 29.979 -15.637 -5.425 1.00 96.38 300 LYS A CA 1
ATOM 2531 C C . LYS A 1 300 ? 28.718 -14.850 -5.032 1.00 96.38 300 LYS A C 1
ATOM 2533 O O . LYS A 1 300 ? 27.950 -14.444 -5.897 1.00 96.38 300 LYS A O 1
ATOM 2538 N N . ASN A 1 301 ? 28.490 -14.639 -3.735 1.00 96.62 301 ASN A N 1
ATOM 2539 C CA . ASN A 1 301 ? 27.241 -14.045 -3.231 1.00 96.62 301 ASN A CA 1
ATOM 2540 C C . ASN A 1 301 ? 27.092 -12.544 -3.539 1.00 96.62 301 ASN A C 1
ATOM 2542 O O . ASN A 1 301 ? 26.032 -11.978 -3.291 1.00 96.62 301 ASN A O 1
ATOM 2546 N N . GLU A 1 302 ? 28.135 -11.907 -4.066 1.00 97.19 302 GLU A N 1
ATOM 2547 C CA . GLU A 1 302 ? 28.182 -10.474 -4.368 1.00 97.19 302 GLU A CA 1
ATOM 2548 C C . GLU A 1 302 ? 28.032 -10.200 -5.870 1.00 97.19 302 GLU A C 1
ATOM 2550 O O . GLU A 1 302 ? 28.036 -9.040 -6.277 1.00 97.19 302 GLU A O 1
ATOM 2555 N N . LEU A 1 303 ? 27.915 -11.239 -6.708 1.00 97.75 303 LEU A N 1
ATOM 2556 C CA . LEU A 1 303 ? 28.092 -11.121 -8.154 1.00 97.75 303 LEU A CA 1
ATOM 2557 C C . LEU A 1 303 ? 26.941 -11.711 -8.978 1.00 97.75 303 LEU A C 1
ATOM 2559 O O . LEU A 1 303 ? 26.312 -12.715 -8.635 1.00 97.75 303 LEU A O 1
ATOM 2563 N N . VAL A 1 304 ? 26.734 -11.096 -10.139 1.00 97.50 304 VAL A N 1
ATOM 2564 C CA . VAL A 1 304 ? 25.858 -11.526 -11.227 1.00 97.50 304 VAL A CA 1
ATOM 2565 C C . VAL A 1 304 ? 26.687 -11.620 -12.505 1.00 97.50 304 VAL A C 1
ATOM 2567 O O . VAL A 1 304 ? 27.369 -10.665 -12.883 1.00 97.50 304 VAL A O 1
ATOM 2570 N N . LEU A 1 305 ? 26.613 -12.757 -13.195 1.00 97.19 305 LEU A N 1
ATOM 2571 C CA . LEU A 1 305 ? 27.178 -12.938 -14.531 1.00 97.19 305 LEU A CA 1
ATOM 2572 C C . LEU A 1 305 ? 26.047 -12.902 -15.552 1.00 97.19 305 LEU A C 1
ATOM 2574 O O . LEU A 1 305 ? 25.085 -13.658 -15.434 1.00 97.19 305 LEU A O 1
ATOM 2578 N N . LYS A 1 306 ? 26.153 -12.035 -16.559 1.00 95.38 306 LYS A N 1
ATOM 2579 C CA . LYS A 1 306 ? 25.155 -11.955 -17.635 1.00 95.38 306 LYS A CA 1
ATOM 2580 C C . LYS A 1 306 ? 25.787 -11.601 -18.982 1.00 95.38 306 LYS A C 1
ATOM 2582 O O . LYS A 1 306 ? 26.779 -10.865 -18.995 1.00 95.38 306 LYS A O 1
ATOM 2587 N N . PRO A 1 307 ? 25.248 -12.107 -20.105 1.00 94.62 307 PRO A N 1
ATOM 2588 C CA . PRO A 1 307 ? 25.768 -11.800 -21.432 1.00 94.62 307 PRO A CA 1
ATOM 2589 C C . PRO A 1 307 ? 25.580 -10.315 -21.757 1.00 94.62 307 PRO A C 1
ATOM 2591 O O . PRO A 1 307 ? 24.603 -9.708 -21.318 1.00 94.62 307 PRO A O 1
ATOM 2594 N N . VAL A 1 308 ? 26.481 -9.731 -22.553 1.00 92.50 308 VAL A N 1
ATOM 2595 C CA . VAL A 1 308 ? 26.417 -8.308 -22.944 1.00 92.50 308 VAL A CA 1
ATOM 2596 C C . VAL A 1 308 ? 25.151 -8.007 -23.749 1.00 92.50 308 VAL A C 1
ATOM 2598 O O . VAL A 1 308 ? 24.450 -7.032 -23.467 1.00 92.50 308 VAL A O 1
ATOM 2601 N N . TYR A 1 309 ? 24.842 -8.882 -24.707 1.00 87.31 309 TYR A N 1
ATOM 2602 C CA . TYR A 1 309 ? 23.566 -8.938 -25.413 1.00 87.31 309 TYR A CA 1
ATOM 2603 C C . TYR A 1 309 ? 22.864 -10.245 -25.039 1.00 87.31 309 TYR A C 1
ATOM 2605 O O . TYR A 1 309 ? 23.345 -11.334 -25.344 1.00 87.31 309 TYR A O 1
ATOM 2613 N N . GLY A 1 310 ? 21.732 -10.135 -24.350 1.00 80.62 310 GLY A N 1
ATOM 2614 C CA . GLY A 1 310 ? 20.940 -11.264 -23.866 1.00 80.62 310 GLY A CA 1
ATOM 2615 C C . GLY A 1 310 ? 19.477 -10.868 -23.732 1.00 80.62 310 GLY A C 1
ATOM 2616 O O . GLY A 1 310 ? 19.166 -9.678 -23.675 1.00 80.62 310 GLY A O 1
ATOM 2617 N N . ARG A 1 311 ? 18.585 -11.861 -23.730 1.00 80.44 311 ARG A N 1
ATOM 2618 C CA . ARG A 1 311 ? 17.126 -11.680 -23.742 1.00 80.44 311 ARG A CA 1
ATOM 2619 C C . ARG A 1 311 ? 16.468 -12.703 -22.813 1.00 80.44 311 ARG A C 1
ATOM 2621 O O . ARG A 1 311 ? 17.009 -13.791 -22.641 1.00 80.44 311 ARG A O 1
ATOM 2628 N N . TYR A 1 312 ? 15.309 -12.359 -22.248 1.00 76.81 312 TYR A N 1
ATOM 2629 C CA . TYR A 1 312 ? 14.464 -13.259 -21.440 1.00 76.81 312 TYR A CA 1
ATOM 2630 C C . TYR A 1 312 ? 15.188 -13.933 -20.260 1.00 76.81 312 TYR A C 1
ATOM 2632 O O . TYR A 1 312 ? 14.982 -15.113 -19.997 1.00 76.81 312 TYR A O 1
ATOM 2640 N N . SER A 1 313 ? 16.087 -13.210 -19.582 1.00 81.38 313 SER A N 1
ATOM 2641 C CA . SER A 1 313 ? 16.907 -13.740 -18.473 1.00 81.38 313 SER A CA 1
ATOM 2642 C C . SER A 1 313 ? 17.783 -14.956 -18.831 1.00 81.38 313 SER A C 1
ATOM 2644 O O . SER A 1 313 ? 18.366 -15.579 -17.945 1.00 81.38 313 SER A O 1
ATOM 2646 N N . ILE A 1 314 ? 17.914 -15.294 -20.119 1.00 84.69 314 ILE A N 1
ATOM 2647 C CA . ILE A 1 314 ? 18.726 -16.421 -20.580 1.00 84.69 314 ILE A CA 1
ATOM 2648 C C . ILE A 1 314 ? 20.198 -16.123 -20.291 1.00 84.69 314 ILE A C 1
ATOM 2650 O O . ILE A 1 314 ? 20.693 -15.033 -20.586 1.00 84.69 314 ILE A O 1
ATOM 2654 N N . ASP A 1 315 ? 20.890 -17.120 -19.738 1.00 91.56 315 ASP A N 1
ATOM 2655 C CA . ASP A 1 315 ? 22.293 -17.049 -19.323 1.00 91.56 315 ASP A CA 1
ATOM 2656 C C . ASP A 1 315 ? 22.588 -15.972 -18.259 1.00 91.56 315 ASP A C 1
ATOM 2658 O O . ASP A 1 315 ? 23.702 -15.452 -18.185 1.00 91.56 315 ASP A O 1
ATOM 2662 N N . VAL A 1 316 ? 21.603 -15.619 -17.427 1.00 94.12 316 VAL A N 1
ATOM 2663 C CA . VAL A 1 316 ? 21.811 -14.753 -16.258 1.00 94.12 316 VAL A CA 1
ATOM 2664 C C . VAL A 1 316 ? 22.027 -15.618 -15.020 1.00 94.12 316 VAL A C 1
ATOM 2666 O O . VAL A 1 316 ? 21.137 -16.349 -14.594 1.00 94.12 316 VAL A O 1
ATOM 2669 N N . PHE A 1 317 ? 23.205 -15.507 -14.411 1.00 96.00 317 PHE A N 1
ATOM 2670 C CA . PHE A 1 317 ? 23.592 -16.279 -13.233 1.00 96.00 317 PHE A CA 1
ATOM 2671 C C . PHE A 1 317 ? 23.790 -15.349 -12.039 1.00 96.00 317 PHE A C 1
ATOM 2673 O O . PHE A 1 317 ? 24.700 -14.522 -12.037 1.00 96.00 317 PHE A O 1
ATOM 2680 N N . ILE A 1 318 ? 22.955 -15.496 -11.012 1.00 96.44 318 ILE A N 1
ATOM 2681 C CA . ILE A 1 318 ? 23.052 -14.741 -9.757 1.00 96.44 318 ILE A CA 1
ATOM 2682 C C . ILE A 1 318 ? 23.725 -15.632 -8.715 1.00 96.44 318 ILE A C 1
ATOM 2684 O O . ILE A 1 318 ? 23.145 -16.638 -8.301 1.00 96.44 318 ILE A O 1
ATOM 2688 N N . GLY A 1 319 ? 24.939 -15.290 -8.288 1.00 96.19 319 GLY A N 1
ATOM 2689 C CA . GLY A 1 319 ? 25.729 -16.186 -7.446 1.00 96.19 319 GLY A CA 1
ATOM 2690 C C . GLY A 1 319 ? 25.122 -16.423 -6.061 1.00 96.19 319 GLY A C 1
ATOM 2691 O O . GLY A 1 319 ? 25.210 -17.540 -5.555 1.00 96.19 319 GLY A O 1
ATOM 2692 N N . SER A 1 320 ? 24.406 -15.446 -5.494 1.00 94.38 320 SER A N 1
ATOM 2693 C CA . SER A 1 320 ? 23.672 -15.608 -4.226 1.00 94.38 320 SER A CA 1
ATOM 2694 C C . SER A 1 320 ? 22.552 -16.659 -4.280 1.00 94.38 320 SER A C 1
ATOM 2696 O O . SER A 1 320 ? 22.176 -17.192 -3.239 1.00 94.38 320 SER A O 1
ATOM 2698 N N . LEU A 1 321 ? 22.063 -17.006 -5.478 1.00 93.94 321 LEU A N 1
ATOM 2699 C CA . LEU A 1 321 ? 21.064 -18.061 -5.692 1.00 93.94 321 LEU A CA 1
ATOM 2700 C C . LEU A 1 321 ? 21.687 -19.434 -5.985 1.00 93.94 321 LEU A C 1
ATOM 2702 O O . LEU A 1 321 ? 20.962 -20.419 -6.083 1.00 93.94 321 LEU A O 1
ATOM 2706 N N . HIS A 1 322 ? 23.011 -19.518 -6.153 1.00 95.06 322 HIS A N 1
ATOM 2707 C CA . HIS A 1 322 ? 23.704 -20.759 -6.502 1.00 95.06 322 HIS A CA 1
ATOM 2708 C C . HIS A 1 322 ? 24.417 -21.371 -5.288 1.00 95.06 322 HIS A C 1
ATOM 2710 O O . HIS A 1 322 ? 25.083 -20.692 -4.496 1.00 95.06 322 HIS A O 1
ATOM 2716 N N . THR A 1 323 ? 24.395 -22.698 -5.181 1.00 96.62 323 THR A N 1
ATOM 2717 C CA . THR A 1 323 ? 25.391 -23.421 -4.374 1.00 96.62 323 THR A CA 1
ATOM 2718 C C . THR A 1 323 ? 26.801 -23.219 -4.948 1.00 96.62 323 THR A C 1
ATOM 2720 O O . THR A 1 323 ? 26.971 -22.813 -6.097 1.00 96.62 323 THR A O 1
ATOM 2723 N N . GLU A 1 324 ? 27.845 -23.511 -4.166 1.00 96.50 324 GLU A N 1
ATOM 2724 C CA . GLU A 1 324 ? 29.239 -23.430 -4.648 1.00 96.50 324 GLU A CA 1
ATOM 2725 C C . GLU A 1 324 ? 29.476 -24.256 -5.923 1.00 96.50 324 GLU A C 1
ATOM 2727 O O . GLU A 1 324 ? 30.155 -23.817 -6.850 1.00 96.50 324 GLU A O 1
ATOM 2732 N N . GLU A 1 325 ? 28.894 -25.455 -5.993 1.00 96.62 325 GLU A N 1
ATOM 2733 C CA . GLU A 1 325 ? 29.076 -26.354 -7.134 1.00 96.62 325 GLU A CA 1
ATOM 2734 C C . GLU A 1 325 ? 28.278 -25.913 -8.366 1.00 96.62 325 GLU A C 1
ATOM 2736 O O . GLU A 1 325 ? 28.767 -26.030 -9.490 1.00 96.62 325 GLU A O 1
ATOM 2741 N N . GLU A 1 326 ? 27.071 -25.376 -8.180 1.00 97.38 326 GLU A N 1
ATOM 2742 C CA . GLU A 1 326 ? 26.297 -24.772 -9.272 1.00 97.38 326 GLU A CA 1
ATOM 2743 C C . GLU A 1 326 ? 27.002 -23.532 -9.815 1.00 97.38 326 GLU A C 1
ATOM 2745 O O . GLU A 1 326 ? 27.128 -23.393 -11.028 1.00 97.38 326 GLU A O 1
ATOM 2750 N N . TRP A 1 327 ? 27.539 -22.675 -8.945 1.00 97.62 327 TRP A N 1
ATOM 2751 C CA . TRP A 1 327 ? 28.260 -21.479 -9.371 1.00 97.62 327 TRP A CA 1
ATOM 2752 C C . TRP A 1 327 ? 29.497 -21.811 -10.198 1.00 97.62 327 TRP A C 1
ATOM 2754 O O . TRP A 1 327 ? 29.692 -21.236 -11.266 1.00 97.62 327 TRP A O 1
ATOM 2764 N N . LYS A 1 328 ? 30.295 -22.799 -9.771 1.00 97.19 328 LYS A N 1
ATOM 2765 C CA . LYS A 1 328 ? 31.438 -23.286 -10.561 1.00 97.19 328 LYS A CA 1
ATOM 2766 C C . LYS A 1 328 ? 31.015 -23.757 -11.952 1.00 97.19 328 LYS A C 1
ATOM 2768 O O . LYS A 1 328 ? 31.712 -23.467 -12.921 1.00 97.19 328 LYS A O 1
ATOM 2773 N N . LYS A 1 329 ? 29.878 -24.455 -12.069 1.00 97.19 329 LYS A N 1
ATOM 2774 C CA . LYS A 1 329 ? 29.332 -24.881 -13.370 1.00 97.19 329 LYS A CA 1
ATOM 2775 C C . LYS A 1 329 ? 28.893 -23.691 -14.218 1.00 97.19 329 LYS A C 1
ATOM 2777 O O . LYS A 1 329 ? 29.215 -23.668 -15.401 1.00 97.19 329 LYS A O 1
ATOM 2782 N N . SER A 1 330 ? 28.224 -22.702 -13.629 1.00 96.69 330 SER A N 1
ATOM 2783 C CA . SER A 1 330 ? 27.826 -21.472 -14.324 1.00 96.69 330 SER A CA 1
ATOM 2784 C C . SER A 1 330 ? 29.048 -20.699 -14.829 1.00 96.69 330 SER A C 1
ATOM 2786 O O . SER A 1 330 ? 29.095 -20.320 -15.996 1.00 96.69 330 SER A O 1
ATOM 2788 N N . VAL A 1 331 ? 30.095 -20.554 -14.009 1.00 96.25 331 VAL A N 1
ATOM 2789 C CA . VAL A 1 331 ? 31.371 -19.939 -14.419 1.00 96.25 331 VAL A CA 1
ATOM 2790 C C . VAL A 1 331 ? 32.035 -20.735 -15.548 1.00 96.25 331 VAL A C 1
ATOM 2792 O O . VAL A 1 331 ? 32.502 -20.139 -16.519 1.00 96.25 331 VAL A O 1
ATOM 2795 N N . GLN A 1 332 ? 32.043 -22.070 -15.470 1.00 95.88 332 GLN A N 1
ATOM 2796 C CA . GLN A 1 332 ? 32.583 -22.918 -16.535 1.00 95.88 332 GLN A CA 1
ATOM 2797 C C . GLN A 1 332 ? 31.803 -22.755 -17.845 1.00 95.88 332 GLN A C 1
ATOM 2799 O O . GLN A 1 332 ? 32.409 -22.593 -18.901 1.00 95.88 332 GLN A O 1
ATOM 2804 N N . TYR A 1 333 ? 30.471 -22.723 -17.777 1.00 95.75 333 TYR A N 1
ATOM 2805 C CA . TYR A 1 333 ? 29.620 -22.460 -18.933 1.00 95.75 333 TYR A CA 1
ATOM 2806 C C . TYR A 1 333 ? 29.934 -21.100 -19.562 1.00 95.75 333 TYR A C 1
ATOM 2808 O O . TYR A 1 333 ? 30.122 -21.020 -20.774 1.00 95.75 333 TYR A O 1
ATOM 2816 N N . VAL A 1 334 ? 30.067 -20.040 -18.755 1.00 95.00 334 VAL A N 1
ATOM 2817 C CA . VAL A 1 334 ? 30.441 -18.701 -19.242 1.00 95.00 334 VAL A CA 1
ATOM 2818 C C . VAL A 1 334 ? 31.767 -18.750 -20.012 1.00 95.00 334 VAL A C 1
ATOM 2820 O O . VAL A 1 334 ? 31.843 -18.213 -21.117 1.00 95.00 334 VAL A O 1
ATOM 2823 N N . LEU A 1 335 ? 32.776 -19.459 -19.490 1.00 93.00 335 LEU A N 1
ATOM 2824 C CA . LEU A 1 335 ? 34.088 -19.622 -20.135 1.00 93.00 335 LEU A CA 1
ATOM 2825 C C . LEU A 1 335 ? 34.032 -20.372 -21.474 1.00 93.00 335 LEU A C 1
ATOM 2827 O O . LEU A 1 335 ? 34.848 -20.097 -22.357 1.00 93.00 335 LEU A O 1
ATOM 2831 N N . GLU A 1 336 ? 33.109 -21.324 -21.607 1.00 93.38 336 GLU A N 1
ATOM 2832 C CA . GLU A 1 336 ? 32.958 -22.194 -22.779 1.00 93.38 336 GLU A CA 1
ATOM 2833 C C . GLU A 1 336 ? 31.957 -21.656 -23.814 1.00 93.38 336 GLU A C 1
ATOM 2835 O O . GLU A 1 336 ? 32.024 -22.038 -24.981 1.00 93.38 336 GLU A O 1
ATOM 2840 N N . SER A 1 337 ? 31.056 -20.753 -23.415 1.00 90.19 337 SER A N 1
ATOM 2841 C CA . SER A 1 337 ? 29.924 -20.284 -24.230 1.00 90.19 337 SER A CA 1
ATOM 2842 C C . SER A 1 337 ? 30.321 -19.548 -25.514 1.00 90.19 337 SER A C 1
ATOM 2844 O O . SER A 1 337 ? 29.529 -19.478 -26.454 1.00 90.19 337 SER A O 1
ATOM 2846 N N . GLY A 1 338 ? 31.519 -18.953 -25.543 1.00 85.19 338 GLY A N 1
ATOM 2847 C CA . GLY A 1 338 ? 31.974 -18.082 -26.629 1.00 85.19 338 GLY A CA 1
ATOM 2848 C C . GLY A 1 338 ? 31.228 -16.745 -26.731 1.00 85.19 338 GLY A C 1
ATOM 2849 O O . GLY A 1 338 ? 31.452 -16.018 -27.696 1.00 85.19 338 GLY A O 1
ATOM 2850 N N . LYS A 1 339 ? 30.351 -16.418 -25.772 1.00 89.62 339 LYS A N 1
ATOM 2851 C CA . LYS A 1 339 ? 29.643 -15.132 -25.696 1.00 89.62 339 LYS A CA 1
ATOM 2852 C C . LYS A 1 339 ? 30.423 -14.146 -24.826 1.00 89.62 339 LYS A C 1
ATOM 2854 O O . LYS A 1 339 ? 31.129 -14.546 -23.903 1.00 89.62 339 LYS A O 1
ATOM 2859 N N . ASP A 1 340 ? 30.225 -12.855 -25.071 1.00 91.75 340 ASP A N 1
ATOM 2860 C CA . ASP A 1 340 ? 30.740 -11.806 -24.193 1.00 91.75 340 ASP A CA 1
ATOM 2861 C C . ASP A 1 340 ? 29.849 -11.658 -22.954 1.00 91.75 340 ASP A C 1
ATOM 2863 O O . ASP A 1 340 ? 28.626 -11.536 -23.069 1.00 91.75 340 ASP A O 1
ATOM 2867 N N . PHE A 1 341 ? 30.466 -11.633 -21.773 1.00 95.44 341 PHE A N 1
ATOM 2868 C CA . PHE A 1 341 ? 29.799 -11.498 -20.476 1.00 95.44 341 PHE A CA 1
ATOM 2869 C C . PHE A 1 341 ? 30.301 -10.276 -19.700 1.00 95.44 341 PHE A C 1
ATOM 2871 O O . PHE A 1 341 ? 31.417 -9.793 -19.903 1.00 95.44 341 PHE A O 1
ATOM 2878 N N . ILE A 1 342 ? 29.482 -9.821 -18.754 1.00 96.62 342 ILE A N 1
ATOM 2879 C CA . ILE A 1 342 ? 29.873 -8.876 -17.705 1.00 96.62 342 ILE A CA 1
ATOM 2880 C C . ILE A 1 342 ? 29.854 -9.541 -16.333 1.00 96.62 342 ILE A C 1
ATOM 2882 O O . ILE A 1 342 ? 29.126 -10.509 -16.103 1.00 96.62 342 ILE A O 1
ATOM 2886 N N . ILE A 1 343 ? 30.639 -8.971 -15.425 1.00 97.62 343 ILE A N 1
ATOM 2887 C CA . ILE A 1 343 ? 30.580 -9.202 -13.985 1.00 97.62 343 ILE A CA 1
ATOM 2888 C C . ILE A 1 343 ? 29.881 -7.983 -13.390 1.00 97.62 343 ILE A C 1
ATOM 2890 O O . ILE A 1 343 ? 30.365 -6.865 -13.551 1.00 97.62 343 ILE A O 1
ATOM 2894 N N . GLN A 1 344 ? 28.747 -8.171 -12.731 1.00 97.81 344 GLN A N 1
ATOM 2895 C CA . GLN A 1 344 ? 27.982 -7.088 -12.122 1.00 97.81 344 GLN A CA 1
ATOM 2896 C C . GLN A 1 344 ? 27.775 -7.350 -10.633 1.00 97.81 344 GLN A C 1
ATOM 2898 O O . GLN A 1 344 ? 27.569 -8.487 -10.228 1.00 97.81 344 GLN A O 1
ATOM 2903 N N . GLU A 1 345 ? 27.812 -6.299 -9.826 1.00 97.50 345 GLU A N 1
ATOM 2904 C CA . GLU A 1 345 ? 27.447 -6.328 -8.415 1.00 97.50 345 GLU A CA 1
ATOM 2905 C C . GLU A 1 345 ? 25.995 -6.792 -8.238 1.00 97.50 345 GLU A C 1
ATOM 2907 O O . GLU A 1 345 ? 25.067 -6.281 -8.874 1.00 97.50 345 GLU A O 1
ATOM 2912 N N . PHE A 1 346 ? 25.791 -7.750 -7.340 1.00 97.00 346 PHE A N 1
ATOM 2913 C CA . PHE A 1 346 ? 24.469 -8.187 -6.929 1.00 97.00 346 PHE A CA 1
ATOM 2914 C C . PHE A 1 346 ? 23.798 -7.119 -6.060 1.00 97.00 346 PHE A C 1
ATOM 2916 O O . PHE A 1 346 ? 24.301 -6.730 -5.009 1.00 97.00 346 PHE A O 1
ATOM 2923 N N . CYS A 1 347 ? 22.623 -6.667 -6.494 1.00 95.56 347 CYS A N 1
ATOM 2924 C CA . CYS A 1 347 ? 21.795 -5.729 -5.747 1.00 95.56 347 CYS A CA 1
ATOM 2925 C C . CYS A 1 347 ? 20.571 -6.454 -5.182 1.00 95.56 347 CYS A C 1
ATOM 2927 O O . CYS A 1 347 ? 19.716 -6.910 -5.940 1.00 95.56 347 CYS A O 1
ATOM 2929 N N . GLU A 1 348 ? 20.466 -6.522 -3.854 1.00 95.06 348 GLU A N 1
ATOM 2930 C CA . GLU A 1 348 ? 19.282 -7.067 -3.185 1.00 95.06 348 GLU A CA 1
ATOM 2931 C C . GLU A 1 348 ? 18.041 -6.213 -3.486 1.00 95.06 348 GLU A C 1
ATOM 2933 O O . GLU A 1 348 ? 18.020 -4.999 -3.237 1.00 95.06 348 GLU A O 1
ATOM 2938 N N . ILE A 1 349 ? 16.993 -6.856 -4.002 1.00 95.31 349 ILE A N 1
ATOM 2939 C CA . ILE A 1 349 ? 15.718 -6.219 -4.341 1.00 95.31 349 ILE A CA 1
ATOM 2940 C C . ILE A 1 349 ? 14.836 -6.214 -3.090 1.00 95.31 349 ILE A C 1
ATOM 2942 O O . ILE A 1 349 ? 14.783 -7.204 -2.363 1.00 95.31 349 ILE A O 1
ATOM 2946 N N . LYS A 1 350 ? 14.121 -5.112 -2.832 1.00 92.19 350 LYS A N 1
ATOM 2947 C CA . LYS A 1 350 ? 13.145 -5.027 -1.739 1.00 92.19 350 LYS A CA 1
ATOM 2948 C C . LYS A 1 350 ? 11.983 -5.998 -2.011 1.00 92.19 350 LYS A C 1
ATOM 2950 O O . LYS A 1 350 ? 11.212 -5.740 -2.942 1.00 92.19 350 LYS A O 1
ATOM 2955 N N . PRO A 1 351 ? 11.796 -7.066 -1.208 1.00 91.44 351 PRO A N 1
ATOM 2956 C CA . PRO A 1 351 ? 10.568 -7.843 -1.279 1.00 91.44 351 PRO A CA 1
ATOM 2957 C C . PRO A 1 351 ? 9.418 -6.931 -0.856 1.00 91.44 351 PRO A C 1
ATOM 2959 O O . PRO A 1 351 ? 9.483 -6.277 0.187 1.00 91.44 351 PRO A O 1
ATOM 2962 N N . SER A 1 352 ? 8.387 -6.856 -1.685 1.00 89.56 352 SER A N 1
ATOM 2963 C CA . SER A 1 352 ? 7.250 -5.968 -1.467 1.00 89.56 352 SER A CA 1
ATOM 2964 C C . SER A 1 352 ? 5.969 -6.779 -1.331 1.00 89.56 352 SER A C 1
ATOM 2966 O O . SER A 1 352 ? 5.834 -7.853 -1.925 1.00 89.56 352 SER A O 1
ATOM 2968 N N . ASP A 1 353 ? 5.043 -6.260 -0.528 1.00 87.56 353 ASP A N 1
ATOM 2969 C CA . ASP A 1 353 ? 3.694 -6.805 -0.441 1.00 87.56 353 ASP A CA 1
ATOM 2970 C C . ASP A 1 353 ? 2.957 -6.490 -1.753 1.00 87.56 353 ASP A C 1
ATOM 2972 O O . ASP A 1 353 ? 2.923 -5.344 -2.211 1.00 87.56 353 ASP A O 1
ATOM 2976 N N . SER A 1 354 ? 2.396 -7.526 -2.363 1.00 90.88 354 SER A N 1
ATOM 2977 C CA . SER A 1 354 ? 1.617 -7.493 -3.597 1.00 90.88 354 SER A CA 1
ATOM 2978 C C . SER A 1 354 ? 0.409 -8.416 -3.454 1.00 90.88 354 SER A C 1
ATOM 2980 O O . SER A 1 354 ? 0.216 -9.072 -2.427 1.00 90.88 354 SER A O 1
ATOM 2982 N N . TYR A 1 355 ? -0.403 -8.476 -4.500 1.00 90.00 355 TYR A N 1
ATOM 2983 C CA . TYR A 1 355 ? -1.547 -9.359 -4.589 1.00 90.00 355 TYR A CA 1
ATOM 2984 C C . TYR A 1 355 ? -1.557 -10.063 -5.938 1.00 90.00 355 TYR A C 1
ATOM 2986 O O . TYR A 1 355 ? -1.122 -9.510 -6.948 1.00 90.00 355 TYR A O 1
ATOM 2994 N N . TYR A 1 356 ? -2.050 -11.292 -5.928 1.00 88.44 356 TYR A N 1
ATOM 2995 C CA . TYR A 1 356 ? -2.136 -12.175 -7.077 1.00 88.44 356 TYR A CA 1
ATOM 2996 C C . TYR A 1 356 ? -3.540 -12.785 -7.150 1.00 88.44 356 TYR A C 1
ATOM 2998 O O . TYR A 1 356 ? -4.164 -13.036 -6.118 1.00 88.44 356 TYR A O 1
ATOM 3006 N N . THR A 1 357 ? -4.043 -13.014 -8.363 1.00 86.44 357 THR A N 1
ATOM 3007 C CA . THR A 1 357 ? -5.423 -13.463 -8.598 1.00 86.44 357 THR A CA 1
ATOM 3008 C C . THR A 1 357 ? -5.426 -14.684 -9.526 1.00 86.44 357 THR A C 1
ATOM 3010 O O . THR A 1 357 ? -5.712 -14.544 -10.709 1.00 86.44 357 THR A O 1
ATOM 3013 N N . PRO A 1 358 ? -5.093 -15.895 -9.036 1.00 82.62 358 PRO A N 1
ATOM 3014 C CA . PRO A 1 358 ? -4.862 -17.069 -9.891 1.00 82.62 358 PRO A CA 1
ATOM 3015 C C . PRO A 1 358 ? -6.067 -17.512 -10.726 1.00 82.62 358 PRO A C 1
ATOM 3017 O O . PRO A 1 358 ? -5.909 -18.137 -11.770 1.00 82.62 358 PRO A O 1
ATOM 3020 N N . ASP A 1 359 ? -7.278 -17.249 -10.248 1.00 80.44 359 ASP A N 1
ATOM 3021 C CA . ASP A 1 359 ? -8.529 -17.695 -10.862 1.00 80.44 359 ASP A CA 1
ATOM 3022 C C . ASP A 1 359 ? -9.366 -16.537 -11.428 1.00 80.44 359 ASP A C 1
ATOM 3024 O O . ASP A 1 359 ? -10.519 -16.734 -11.824 1.00 80.44 359 ASP A O 1
ATOM 3028 N N . GLY A 1 360 ? -8.801 -15.325 -11.452 1.00 77.94 360 GLY A N 1
ATOM 3029 C CA . GLY A 1 360 ? -9.507 -14.096 -11.816 1.00 77.94 360 GLY A CA 1
ATOM 3030 C C . GLY A 1 360 ? -10.577 -13.666 -10.803 1.00 77.94 360 GLY A C 1
ATOM 3031 O O . GLY A 1 360 ? -11.365 -12.772 -11.111 1.00 77.94 360 GLY A O 1
ATOM 3032 N N . LYS A 1 361 ? -10.640 -14.298 -9.621 1.00 82.62 361 LYS A N 1
ATOM 3033 C CA . LYS A 1 361 ? -11.615 -14.015 -8.563 1.00 82.62 361 LYS A CA 1
ATOM 3034 C C . LYS A 1 361 ? -10.931 -13.653 -7.248 1.00 82.62 361 LYS A C 1
ATOM 3036 O O . LYS A 1 361 ? -10.963 -12.492 -6.851 1.00 82.62 361 LYS A O 1
ATOM 3041 N N . PHE A 1 362 ? -10.327 -14.622 -6.562 1.00 87.19 362 PHE A N 1
ATOM 3042 C CA . PHE A 1 362 ? -9.804 -14.418 -5.212 1.00 87.19 362 PHE A CA 1
ATOM 3043 C C . PHE A 1 362 ? -8.481 -13.660 -5.228 1.00 87.19 362 PHE A C 1
ATOM 3045 O O . PHE A 1 362 ? -7.569 -13.967 -5.994 1.00 87.19 362 PHE A O 1
ATOM 3052 N N . VAL A 1 363 ? -8.358 -12.687 -4.328 1.00 88.88 363 VAL A N 1
ATOM 3053 C CA . VAL A 1 363 ? -7.174 -11.833 -4.219 1.00 88.88 363 VAL A CA 1
ATOM 3054 C C . VAL A 1 363 ? -6.264 -12.332 -3.095 1.00 88.88 363 VAL A C 1
ATOM 3056 O O . VAL A 1 363 ? -6.515 -12.104 -1.906 1.00 88.88 363 VAL A O 1
ATOM 3059 N N . ILE A 1 364 ? -5.162 -12.966 -3.480 1.00 90.12 364 ILE A N 1
ATOM 3060 C CA . ILE A 1 364 ? -4.206 -13.617 -2.582 1.00 90.12 364 ILE A CA 1
ATOM 3061 C C . ILE A 1 364 ? -3.031 -12.669 -2.301 1.00 90.12 364 ILE A C 1
ATOM 3063 O O . ILE A 1 364 ? -2.356 -12.261 -3.247 1.00 90.12 364 ILE A O 1
ATOM 3067 N N . PRO A 1 365 ? -2.743 -12.315 -1.034 1.00 89.38 365 PRO A N 1
ATOM 3068 C CA . PRO A 1 365 ? -1.525 -11.600 -0.670 1.00 89.38 365 PRO A CA 1
ATOM 3069 C C . PRO A 1 365 ? -0.279 -12.410 -1.038 1.00 89.38 365 PRO A C 1
ATOM 3071 O O . PRO A 1 365 ? -0.188 -13.601 -0.742 1.00 89.38 365 PRO A O 1
ATOM 3074 N N . ALA A 1 366 ? 0.709 -11.751 -1.628 1.00 89.12 366 ALA A N 1
ATOM 3075 C CA . ALA A 1 366 ? 1.975 -12.353 -2.013 1.00 89.12 366 ALA A CA 1
ATOM 3076 C C . ALA A 1 366 ? 3.136 -11.431 -1.630 1.00 89.12 366 ALA A C 1
ATOM 3078 O O . ALA A 1 366 ? 3.063 -10.217 -1.808 1.00 89.12 366 ALA A O 1
ATOM 3079 N N . LYS A 1 367 ? 4.236 -12.013 -1.143 1.00 89.75 367 LYS A N 1
ATOM 3080 C CA . LYS A 1 367 ? 5.525 -11.317 -1.092 1.00 89.75 367 LYS A CA 1
ATOM 3081 C C . LYS A 1 367 ? 6.301 -11.640 -2.355 1.00 89.75 367 LYS A C 1
ATOM 3083 O O . LYS A 1 367 ? 6.538 -12.810 -2.639 1.00 89.75 367 LYS A O 1
ATOM 3088 N N . ALA A 1 368 ? 6.678 -10.608 -3.096 1.00 93.50 368 ALA A N 1
ATOM 3089 C CA . ALA A 1 368 ? 7.300 -10.759 -4.404 1.00 93.50 368 ALA A CA 1
ATOM 3090 C C . ALA A 1 368 ? 8.287 -9.621 -4.696 1.00 93.50 368 ALA A C 1
ATOM 3092 O O . ALA A 1 368 ? 8.361 -8.626 -3.968 1.00 93.50 368 ALA A O 1
ATOM 3093 N N . PHE A 1 369 ? 9.048 -9.772 -5.774 1.00 94.75 369 PHE A N 1
ATOM 3094 C CA . PHE A 1 369 ? 9.989 -8.776 -6.273 1.00 94.75 369 PHE A CA 1
ATOM 3095 C C . PHE A 1 369 ? 9.391 -8.074 -7.494 1.00 94.75 369 PHE A C 1
ATOM 3097 O O . PHE A 1 369 ? 8.985 -8.726 -8.457 1.00 94.75 369 PHE A O 1
ATOM 3104 N N . ALA A 1 370 ? 9.320 -6.743 -7.444 1.00 95.50 370 ALA A N 1
ATOM 3105 C CA . ALA A 1 370 ? 8.790 -5.923 -8.529 1.00 95.50 370 ALA A CA 1
ATOM 3106 C C . ALA A 1 370 ? 9.910 -5.491 -9.484 1.00 95.50 370 A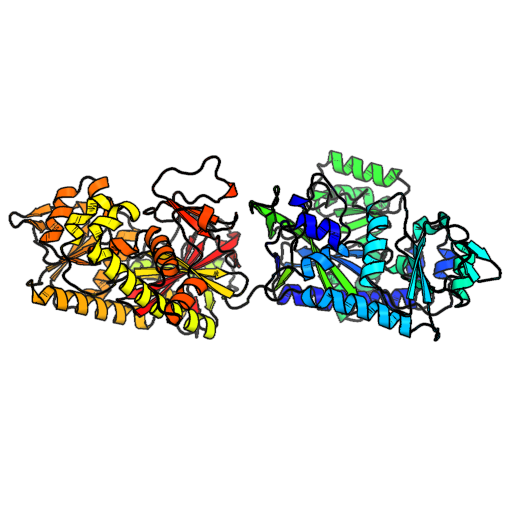LA A C 1
ATOM 3108 O O . ALA A 1 370 ? 10.777 -4.709 -9.092 1.00 95.50 370 ALA A O 1
ATOM 3109 N N . ASN A 1 371 ? 9.846 -5.930 -10.743 1.00 96.06 371 ASN A N 1
ATOM 3110 C CA . ASN A 1 371 ? 10.508 -5.244 -11.852 1.00 96.06 371 ASN A CA 1
ATOM 3111 C C . ASN A 1 371 ? 9.609 -4.082 -12.291 1.00 96.06 371 ASN A C 1
ATOM 3113 O O . ASN A 1 371 ? 8.492 -4.291 -12.768 1.00 96.06 371 ASN A O 1
ATOM 3117 N N . ILE A 1 372 ? 10.092 -2.860 -12.097 1.00 97.06 372 ILE A N 1
ATOM 3118 C CA . ILE A 1 372 ? 9.419 -1.616 -12.452 1.00 97.06 372 ILE A CA 1
ATOM 3119 C C . ILE A 1 372 ? 10.043 -1.124 -13.762 1.00 97.06 372 ILE A C 1
ATOM 3121 O O . ILE A 1 372 ? 11.080 -0.466 -13.778 1.00 97.06 372 ILE A O 1
ATOM 3125 N N . GLY A 1 373 ? 9.425 -1.460 -14.889 1.00 96.88 373 GLY A N 1
ATOM 3126 C CA . GLY A 1 373 ? 9.858 -1.022 -16.212 1.00 96.88 373 GLY A CA 1
ATOM 3127 C C . GLY A 1 373 ? 9.540 0.456 -16.436 1.00 96.88 373 GLY A C 1
ATOM 3128 O O . GLY A 1 373 ? 8.399 0.781 -16.762 1.00 96.88 373 GLY A O 1
ATOM 3129 N N . CYS A 1 374 ? 10.525 1.343 -16.288 1.00 97.69 374 CYS A N 1
ATOM 3130 C CA . CYS A 1 374 ? 10.374 2.786 -16.500 1.00 97.69 374 CYS A CA 1
ATOM 3131 C C . CYS A 1 374 ? 10.387 3.115 -17.994 1.00 97.69 374 CYS A C 1
ATOM 3133 O O . CYS A 1 374 ? 11.428 2.988 -18.638 1.00 97.69 374 CYS A O 1
ATOM 3135 N N . PHE A 1 375 ? 9.254 3.552 -18.540 1.00 97.69 375 PHE A N 1
ATOM 3136 C CA . PHE A 1 375 ? 9.136 3.976 -19.932 1.00 97.69 375 PHE A CA 1
ATOM 3137 C C . PHE A 1 375 ? 9.471 5.452 -20.093 1.00 97.69 375 PHE A C 1
ATOM 3139 O O . PHE A 1 375 ? 8.934 6.302 -19.381 1.00 97.69 375 PHE A O 1
ATOM 3146 N N . ILE A 1 376 ? 10.318 5.751 -21.071 1.00 96.88 376 ILE A N 1
ATOM 3147 C CA . ILE A 1 376 ? 10.811 7.097 -21.349 1.00 96.88 376 ILE A CA 1
ATOM 3148 C C . ILE A 1 376 ? 10.465 7.445 -22.795 1.00 96.88 376 ILE A C 1
ATOM 3150 O O . ILE A 1 376 ? 10.835 6.712 -23.718 1.00 96.88 376 ILE A O 1
ATOM 3154 N N . PHE A 1 377 ? 9.777 8.571 -22.974 1.00 94.12 377 PHE A N 1
ATOM 3155 C CA . PHE A 1 377 ? 9.480 9.187 -24.268 1.00 94.12 377 PHE A CA 1
ATOM 3156 C C . PHE A 1 377 ? 10.007 10.615 -24.235 1.00 94.12 377 PHE A C 1
ATOM 3158 O O . PHE A 1 377 ? 9.860 11.290 -23.222 1.00 94.12 377 PHE A O 1
ATOM 3165 N N . ASP A 1 378 ? 10.638 11.078 -25.314 1.00 87.31 378 ASP A N 1
ATOM 3166 C CA . ASP A 1 378 ? 11.154 12.453 -25.404 1.00 87.31 378 ASP A CA 1
ATOM 3167 C C . ASP A 1 378 ? 12.060 12.876 -24.223 1.00 87.31 378 ASP A C 1
ATOM 3169 O O . ASP A 1 378 ? 12.024 14.006 -23.747 1.00 87.31 378 ASP A O 1
ATOM 3173 N N . ASN A 1 379 ? 12.891 11.950 -23.729 1.00 90.44 379 ASN A N 1
ATOM 3174 C CA . ASN A 1 379 ? 13.746 12.134 -22.546 1.00 90.44 379 ASN A CA 1
ATOM 3175 C C . ASN A 1 379 ? 13.007 12.388 -21.216 1.00 90.44 379 ASN A C 1
ATOM 3177 O O . ASN A 1 379 ? 13.652 12.827 -20.261 1.00 90.44 379 ASN A O 1
ATOM 3181 N N . GLU A 1 380 ? 11.707 12.098 -21.135 1.00 94.62 380 GLU A N 1
ATOM 3182 C CA . GLU A 1 380 ? 10.887 12.235 -19.926 1.00 94.62 380 GLU A CA 1
ATOM 3183 C C . GLU A 1 380 ? 10.266 10.898 -19.499 1.00 94.62 380 GLU A C 1
ATOM 3185 O O . GLU A 1 380 ? 9.786 10.113 -20.330 1.00 94.62 380 GLU A O 1
ATOM 3190 N N . LEU A 1 381 ? 10.227 10.644 -18.184 1.00 96.50 381 LEU A N 1
ATOM 3191 C CA . LEU A 1 381 ? 9.532 9.474 -17.643 1.00 96.50 381 LEU A CA 1
ATOM 3192 C C . LEU A 1 381 ? 8.029 9.589 -17.945 1.00 96.50 381 LEU A C 1
ATOM 3194 O O . LEU A 1 381 ? 7.346 10.513 -17.494 1.00 96.50 381 LEU A O 1
ATOM 3198 N N . SER A 1 382 ? 7.509 8.621 -18.694 1.00 95.69 382 SER A N 1
ATOM 3199 C CA . SER A 1 382 ? 6.138 8.625 -19.213 1.00 95.69 382 SER A CA 1
ATOM 3200 C C . SER A 1 382 ? 5.219 7.591 -18.566 1.00 95.69 382 SER A C 1
ATOM 3202 O O . SER A 1 382 ? 4.005 7.706 -18.699 1.00 95.69 382 SER A O 1
ATOM 3204 N N . GLY A 1 383 ? 5.775 6.612 -17.852 1.00 96.38 383 GLY A N 1
ATOM 3205 C CA . GLY A 1 383 ? 5.023 5.636 -17.065 1.00 96.38 383 GLY A CA 1
ATOM 3206 C C . GLY A 1 383 ? 5.906 4.487 -16.576 1.00 96.38 383 GLY A C 1
ATOM 3207 O O . GLY A 1 383 ? 7.071 4.381 -16.963 1.00 96.38 383 GLY A O 1
ATOM 3208 N N . CYS A 1 384 ? 5.352 3.618 -15.736 1.00 97.00 384 CYS A N 1
ATOM 3209 C CA . CYS A 1 384 ? 6.031 2.464 -15.156 1.00 97.00 384 CYS A CA 1
ATOM 3210 C C . CYS A 1 384 ? 5.171 1.198 -15.280 1.00 97.00 384 CYS A C 1
ATOM 3212 O O . CYS A 1 384 ? 4.041 1.155 -14.800 1.00 97.00 384 CYS A O 1
ATOM 3214 N N . CYS A 1 385 ? 5.714 0.136 -15.873 1.00 96.06 385 CYS A N 1
ATOM 3215 C CA . CYS A 1 385 ? 5.065 -1.176 -15.899 1.00 96.06 385 CYS A CA 1
ATOM 3216 C C . CYS A 1 385 ? 5.597 -2.040 -14.758 1.00 96.06 385 CYS A C 1
ATOM 3218 O O . CYS A 1 385 ? 6.797 -2.292 -14.709 1.00 96.06 385 CYS A O 1
ATOM 3220 N N . VAL A 1 386 ? 4.729 -2.529 -13.874 1.00 96.12 386 VAL A N 1
ATOM 3221 C CA . VAL A 1 386 ? 5.141 -3.411 -12.773 1.00 96.12 386 VAL A CA 1
ATOM 3222 C C . VAL A 1 386 ? 4.923 -4.860 -13.168 1.00 96.12 386 VAL A C 1
ATOM 3224 O O . VAL A 1 386 ? 3.806 -5.250 -13.499 1.00 96.12 386 VAL A O 1
ATOM 3227 N N . ARG A 1 387 ? 5.987 -5.658 -13.104 1.00 94.69 387 ARG A N 1
ATOM 3228 C CA . ARG A 1 387 ? 5.935 -7.111 -13.250 1.00 94.69 387 ARG A CA 1
ATOM 3229 C C . ARG A 1 387 ? 6.479 -7.765 -11.991 1.00 94.69 387 ARG A C 1
ATOM 3231 O O . ARG A 1 387 ? 7.597 -7.473 -11.569 1.00 94.69 387 ARG A O 1
ATOM 3238 N N . TRP A 1 388 ? 5.692 -8.658 -11.418 1.00 95.25 388 TRP A N 1
ATOM 3239 C CA . TRP A 1 388 ? 6.026 -9.379 -10.202 1.00 95.25 388 TRP A CA 1
ATOM 3240 C C . TRP A 1 388 ? 6.624 -10.745 -10.502 1.00 95.25 388 TRP A C 1
ATOM 3242 O O . TRP A 1 388 ? 6.190 -11.429 -11.428 1.00 95.25 388 TRP A O 1
ATOM 3252 N N . SER A 1 389 ? 7.592 -11.148 -9.685 1.00 92.69 389 SER A N 1
ATOM 3253 C CA . SER A 1 389 ? 8.123 -12.509 -9.638 1.00 92.69 389 SER A CA 1
ATOM 3254 C C . SER A 1 389 ? 8.300 -12.949 -8.186 1.00 92.69 389 SER A C 1
ATOM 3256 O O . SER A 1 389 ? 8.660 -12.144 -7.324 1.00 92.69 389 SER A O 1
ATOM 3258 N N . GLY A 1 390 ? 8.067 -14.233 -7.911 1.00 89.69 390 GLY A N 1
ATOM 3259 C CA . GLY A 1 390 ? 8.371 -14.833 -6.607 1.00 89.69 390 GLY A CA 1
ATOM 3260 C C . GLY A 1 390 ? 9.875 -14.970 -6.330 1.00 89.69 390 GLY A C 1
ATOM 3261 O O . GLY A 1 390 ? 10.258 -15.243 -5.197 1.00 89.69 390 GLY A O 1
ATOM 3262 N N . ASP A 1 391 ? 10.717 -14.763 -7.345 1.00 88.31 391 ASP A N 1
ATOM 3263 C CA . ASP A 1 391 ? 12.178 -14.856 -7.272 1.00 88.31 391 ASP A CA 1
ATOM 3264 C C . ASP A 1 391 ? 12.839 -13.652 -7.978 1.00 88.31 391 ASP A C 1
ATOM 3266 O O . ASP A 1 391 ? 12.181 -12.885 -8.684 1.00 88.31 391 ASP A O 1
ATOM 3270 N N . TYR A 1 392 ? 14.148 -13.480 -7.805 1.00 88.00 39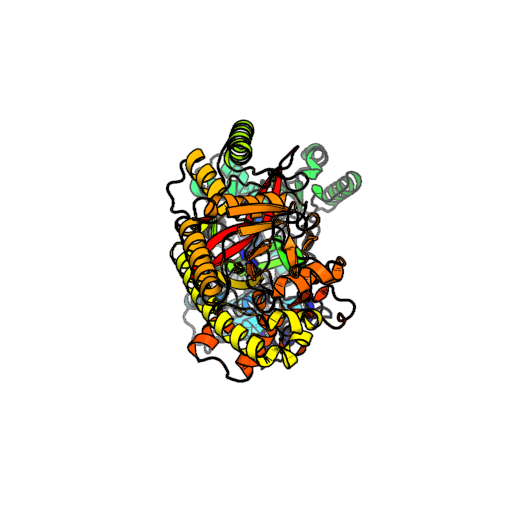2 TYR A N 1
ATOM 3271 C CA . TYR A 1 392 ? 14.953 -12.419 -8.419 1.00 88.00 392 TYR A CA 1
ATOM 3272 C C . TYR A 1 392 ? 14.968 -12.486 -9.948 1.00 88.00 392 TYR A C 1
ATOM 3274 O O . TYR A 1 392 ? 15.093 -11.457 -10.614 1.00 88.00 392 TYR A O 1
ATOM 3282 N N . LEU A 1 393 ? 14.860 -13.690 -10.511 1.00 84.62 393 LEU A N 1
ATOM 3283 C CA . LEU A 1 393 ? 14.728 -13.879 -11.948 1.00 84.62 393 LEU A CA 1
ATOM 3284 C C . LEU A 1 393 ? 13.250 -13.930 -12.330 1.00 84.62 393 LEU A C 1
ATOM 3286 O O . LEU A 1 393 ? 12.428 -14.605 -11.709 1.00 84.62 393 LEU A O 1
ATOM 3290 N N . THR A 1 394 ? 12.916 -13.171 -13.368 1.00 80.06 394 THR A N 1
ATOM 3291 C CA . THR A 1 394 ? 11.582 -13.163 -13.965 1.00 80.06 394 THR A CA 1
ATOM 3292 C C . THR A 1 394 ? 11.452 -14.375 -14.879 1.00 80.06 394 THR A C 1
ATOM 3294 O O . THR A 1 394 ? 12.240 -14.506 -15.817 1.00 80.06 394 THR A O 1
ATOM 3297 N N . THR A 1 395 ? 10.443 -15.208 -14.634 1.00 74.88 395 THR A N 1
ATOM 3298 C CA . THR A 1 395 ? 10.055 -16.306 -15.525 1.00 74.88 395 THR A CA 1
ATOM 3299 C C . THR A 1 395 ? 8.601 -16.120 -15.890 1.00 74.88 395 THR A C 1
ATOM 3301 O O . THR A 1 395 ? 7.749 -15.993 -15.007 1.00 74.88 395 THR A O 1
ATOM 3304 N N . ASP A 1 396 ? 8.316 -16.108 -17.186 1.00 73.31 396 ASP A N 1
ATOM 3305 C CA . ASP A 1 396 ? 7.007 -15.689 -17.665 1.00 73.31 396 ASP A CA 1
ATOM 3306 C C . ASP A 1 396 ? 5.880 -16.538 -17.068 1.00 73.31 396 ASP A C 1
ATOM 3308 O O . ASP A 1 396 ? 4.883 -15.943 -16.678 1.00 73.31 396 ASP A O 1
ATOM 3312 N N . ASP A 1 397 ? 6.092 -17.846 -16.851 1.00 76.94 397 ASP A N 1
ATOM 3313 C CA . ASP A 1 397 ? 5.146 -18.860 -16.339 1.00 76.94 397 ASP A CA 1
ATOM 3314 C C . ASP A 1 397 ? 4.480 -18.578 -14.983 1.00 76.94 397 ASP A C 1
ATOM 3316 O O . ASP A 1 397 ? 3.477 -19.217 -14.670 1.00 76.94 397 ASP A O 1
ATOM 3320 N N . TYR A 1 398 ? 4.989 -17.641 -14.186 1.00 80.44 398 TYR A N 1
ATOM 3321 C CA . TYR A 1 398 ? 4.415 -17.305 -12.875 1.00 80.44 398 TYR A CA 1
ATOM 3322 C C . TYR A 1 398 ? 4.476 -15.810 -12.552 1.00 80.44 398 TYR A C 1
ATOM 3324 O O . TYR A 1 398 ? 4.334 -15.411 -11.398 1.00 80.44 398 TYR A O 1
ATOM 3332 N N . THR A 1 399 ? 4.697 -14.969 -13.564 1.00 90.25 399 THR A N 1
ATOM 3333 C CA . THR A 1 399 ? 4.666 -13.512 -13.389 1.00 90.25 399 THR A CA 1
ATOM 3334 C C . THR A 1 399 ? 3.260 -12.956 -13.526 1.00 90.25 399 THR A C 1
ATOM 3336 O O . THR A 1 399 ? 2.444 -13.488 -14.281 1.00 90.25 399 THR A O 1
ATOM 3339 N N . TRP A 1 400 ? 2.997 -11.860 -12.822 1.00 93.06 400 TRP A N 1
ATOM 3340 C CA . TRP A 1 400 ? 1.762 -11.096 -12.952 1.00 93.06 400 TRP A CA 1
ATOM 3341 C C . TRP A 1 400 ? 2.047 -9.595 -12.912 1.00 93.06 400 TRP A C 1
ATOM 3343 O O . TRP A 1 400 ? 3.132 -9.149 -12.530 1.00 93.06 400 TRP A O 1
ATOM 3353 N N . ILE A 1 401 ? 1.071 -8.809 -13.344 1.00 93.62 401 ILE A N 1
ATOM 3354 C CA . ILE A 1 401 ? 1.156 -7.367 -13.547 1.00 93.62 401 ILE A CA 1
ATOM 3355 C C . ILE A 1 401 ? 0.083 -6.688 -12.706 1.00 93.62 401 ILE A C 1
ATOM 3357 O O . ILE A 1 401 ? -1.044 -7.171 -12.598 1.00 93.62 401 ILE A O 1
ATOM 3361 N N . THR A 1 402 ? 0.435 -5.542 -12.134 1.00 94.38 402 THR A N 1
ATOM 3362 C CA . THR A 1 402 ? -0.474 -4.702 -11.346 1.00 94.38 402 THR A CA 1
ATOM 3363 C C . THR A 1 402 ? -0.402 -3.256 -11.827 1.00 94.38 402 THR A C 1
ATOM 3365 O O . THR A 1 402 ? 0.655 -2.828 -12.308 1.00 94.38 402 THR A O 1
ATOM 3368 N N . PRO A 1 403 ? -1.466 -2.457 -11.646 1.00 95.00 403 PRO A N 1
ATOM 3369 C CA . PRO A 1 403 ? -1.345 -1.011 -11.756 1.00 95.00 403 PRO A CA 1
ATOM 3370 C C . PRO A 1 403 ? -0.396 -0.450 -10.697 1.00 95.00 403 PRO A C 1
ATOM 3372 O O . PRO A 1 403 ? -0.135 -1.087 -9.674 1.00 95.00 403 PRO A O 1
ATOM 3375 N N . ILE A 1 404 ? 0.143 0.742 -10.960 1.00 95.62 404 ILE A N 1
ATOM 3376 C CA . ILE A 1 404 ? 1.073 1.425 -10.060 1.00 95.62 404 ILE A CA 1
ATOM 3377 C C . ILE A 1 404 ? 0.576 2.829 -9.724 1.00 95.62 404 ILE A C 1
ATOM 3379 O O . ILE A 1 404 ? 0.282 3.641 -10.602 1.00 95.62 404 ILE A O 1
ATOM 3383 N N . GLY A 1 405 ? 0.498 3.112 -8.429 1.00 95.12 405 GLY A N 1
ATOM 3384 C CA . GLY A 1 405 ? 0.116 4.410 -7.890 1.00 95.12 405 GLY A CA 1
ATOM 3385 C C . GLY A 1 405 ? 1.162 4.976 -6.939 1.00 95.12 405 GLY A C 1
ATOM 3386 O O . GLY A 1 405 ? 2.161 4.334 -6.599 1.00 95.12 405 GLY A O 1
ATOM 3387 N N . ILE A 1 406 ? 0.900 6.190 -6.464 1.00 94.25 406 ILE A N 1
ATOM 3388 C CA . ILE A 1 406 ? 1.707 6.838 -5.428 1.00 94.25 406 ILE A CA 1
ATOM 3389 C C . ILE A 1 406 ? 0.926 6.806 -4.115 1.00 94.25 406 ILE A C 1
ATOM 3391 O O . ILE A 1 406 ? -0.167 7.379 -4.029 1.00 94.25 406 ILE A O 1
ATOM 3395 N N . LYS A 1 407 ? 1.486 6.146 -3.087 1.00 90.31 407 LYS A N 1
ATOM 3396 C CA . LYS A 1 407 ? 0.831 6.055 -1.772 1.00 90.31 407 LYS A CA 1
ATOM 3397 C C . LYS A 1 407 ? 0.634 7.434 -1.157 1.00 90.31 407 LYS A C 1
ATOM 3399 O O . LYS A 1 407 ? 1.478 8.326 -1.293 1.00 90.31 407 LYS A O 1
ATOM 3404 N N . SER A 1 408 ? -0.475 7.573 -0.441 1.00 89.12 408 SER A N 1
ATOM 3405 C CA . SER A 1 408 ? -0.782 8.753 0.357 1.00 89.12 408 SER A CA 1
ATOM 3406 C C . SER A 1 408 ? 0.270 8.988 1.449 1.00 89.12 408 SER A C 1
ATOM 3408 O O . SER A 1 408 ? 0.806 8.047 2.030 1.00 89.12 408 SER A O 1
ATOM 3410 N N . ASP A 1 409 ? 0.567 10.254 1.734 1.00 87.44 409 ASP A N 1
ATOM 3411 C CA . ASP A 1 409 ? 1.517 10.706 2.759 1.00 87.44 409 ASP A CA 1
ATOM 3412 C C . ASP A 1 409 ? 0.829 11.284 4.006 1.00 87.44 409 ASP A C 1
ATOM 3414 O O . ASP A 1 409 ? 1.468 11.955 4.818 1.00 87.44 409 ASP A O 1
ATOM 3418 N N . VAL A 1 410 ? -0.466 10.991 4.174 1.00 89.44 410 VAL A N 1
ATOM 3419 C CA . VAL A 1 410 ? -1.287 11.423 5.322 1.00 89.44 410 VAL A CA 1
ATOM 3420 C C . VAL A 1 410 ? -0.849 10.803 6.654 1.00 89.44 410 VAL A C 1
ATOM 3422 O O . VAL A 1 410 ? -1.177 11.339 7.713 1.00 89.44 410 VAL A O 1
ATOM 3425 N N . VAL A 1 411 ? -0.103 9.692 6.604 1.00 87.81 411 VAL A N 1
ATOM 3426 C CA . VAL A 1 411 ? 0.547 9.041 7.750 1.00 87.81 411 VAL A CA 1
ATOM 3427 C C . VAL A 1 411 ? 2.052 9.034 7.509 1.00 87.81 411 VAL A C 1
ATOM 3429 O O . VAL A 1 411 ? 2.527 8.474 6.521 1.00 87.81 411 VAL A O 1
ATOM 3432 N N . LYS A 1 412 ? 2.816 9.618 8.434 1.00 88.94 412 LYS A N 1
ATOM 3433 C CA . LYS A 1 412 ? 4.286 9.591 8.413 1.00 88.94 412 LYS A CA 1
ATOM 3434 C C . LYS A 1 412 ? 4.806 8.978 9.703 1.00 88.94 412 LYS A C 1
ATOM 3436 O O . LYS A 1 412 ? 4.398 9.401 10.784 1.00 88.94 412 LYS A O 1
ATOM 3441 N N . ILE A 1 413 ? 5.737 8.034 9.595 1.00 88.00 413 ILE A N 1
ATOM 3442 C CA . ILE A 1 413 ? 6.533 7.585 10.740 1.00 88.00 413 ILE A CA 1
ATOM 3443 C C . ILE A 1 413 ? 7.773 8.459 10.834 1.00 88.00 413 ILE A C 1
ATOM 3445 O O . ILE A 1 413 ? 8.524 8.596 9.870 1.00 88.00 413 ILE A O 1
ATOM 3449 N N . ASN A 1 414 ? 7.981 9.049 12.006 1.00 86.81 414 ASN A N 1
ATOM 3450 C CA . ASN A 1 414 ? 9.199 9.774 12.324 1.00 86.81 414 ASN A CA 1
ATOM 3451 C C . ASN A 1 414 ? 10.010 8.907 13.272 1.00 86.81 414 ASN A C 1
ATOM 3453 O O . ASN A 1 414 ? 9.697 8.817 14.464 1.00 86.81 414 ASN A O 1
ATOM 3457 N N . SER A 1 415 ? 11.032 8.270 12.714 1.00 84.19 415 SER A N 1
ATOM 3458 C CA . SER A 1 415 ? 11.999 7.530 13.505 1.00 84.19 415 SER A CA 1
ATOM 3459 C C . SER A 1 415 ? 12.986 8.471 14.168 1.00 84.19 415 SER A C 1
ATOM 3461 O O . SER A 1 415 ? 13.347 9.519 13.624 1.00 84.19 415 SER A O 1
ATOM 3463 N N . ILE A 1 416 ? 13.432 8.091 15.359 1.00 78.62 416 ILE A N 1
ATOM 3464 C CA . ILE A 1 416 ? 14.353 8.910 16.141 1.00 78.62 416 ILE A CA 1
ATOM 3465 C C . ILE A 1 416 ? 15.777 8.434 15.864 1.00 78.62 416 ILE A C 1
ATOM 3467 O O . ILE A 1 416 ? 16.103 7.295 16.205 1.00 78.62 416 ILE A O 1
ATOM 3471 N N . PRO A 1 417 ? 16.650 9.275 15.280 1.00 78.12 417 PRO A N 1
ATOM 3472 C CA . PRO A 1 417 ? 17.999 8.871 14.907 1.00 78.12 417 PRO A CA 1
ATOM 3473 C C . PRO A 1 417 ? 18.913 8.858 16.142 1.00 78.12 417 PRO A C 1
ATOM 3475 O O . PRO A 1 417 ? 19.759 9.731 16.322 1.00 78.12 417 PRO A O 1
ATOM 3478 N N . LEU A 1 418 ? 18.713 7.885 17.031 1.00 83.56 418 LEU A N 1
ATOM 3479 C CA . LEU A 1 418 ? 19.555 7.647 18.201 1.00 83.56 418 LEU A CA 1
ATOM 3480 C C . LEU A 1 418 ? 20.411 6.398 18.001 1.00 83.56 418 LEU A C 1
ATOM 3482 O O . LEU A 1 418 ? 19.937 5.368 17.526 1.00 83.56 418 LEU A O 1
ATOM 3486 N N . GLU A 1 419 ? 21.656 6.472 18.469 1.00 87.44 419 GLU A N 1
ATOM 3487 C CA . GLU A 1 419 ? 22.505 5.296 18.668 1.00 87.44 419 GLU A CA 1
ATOM 3488 C C . GLU A 1 419 ? 21.798 4.281 19.581 1.00 87.44 419 GLU A C 1
ATOM 3490 O O . GLU A 1 419 ? 21.175 4.661 20.579 1.00 87.44 419 GLU A O 1
ATOM 3495 N N . GLU A 1 420 ? 21.938 2.981 19.304 1.00 86.94 420 GLU A N 1
ATOM 3496 C CA . GLU A 1 420 ? 21.143 1.918 19.949 1.00 86.94 420 GLU A CA 1
ATOM 3497 C C . GLU A 1 420 ? 21.211 1.968 21.487 1.00 86.94 420 GLU A C 1
ATOM 3499 O O . GLU A 1 420 ? 20.207 1.840 22.189 1.00 86.94 420 GLU A O 1
ATOM 3504 N N . ARG A 1 421 ? 22.398 2.252 22.039 1.00 88.56 421 ARG A N 1
ATOM 3505 C CA . ARG A 1 421 ? 22.594 2.380 23.490 1.00 88.56 421 ARG A CA 1
ATOM 3506 C C . ARG A 1 421 ? 21.825 3.564 24.087 1.00 88.56 421 ARG A C 1
ATOM 3508 O O . ARG A 1 421 ? 21.325 3.471 25.209 1.00 88.56 421 ARG A O 1
ATOM 3515 N N . GLN A 1 422 ? 21.765 4.686 23.372 1.00 91.06 422 GLN A N 1
ATOM 3516 C CA . GLN A 1 422 ? 21.029 5.876 23.802 1.00 91.06 422 GLN A CA 1
ATOM 3517 C C . GLN A 1 422 ? 19.522 5.639 23.686 1.00 91.06 422 GLN A C 1
ATOM 3519 O O . GLN A 1 422 ? 18.797 5.923 24.642 1.00 91.06 422 GLN A O 1
ATOM 3524 N N . ARG A 1 423 ? 19.080 5.030 22.576 1.00 92.50 423 ARG A N 1
ATOM 3525 C CA . ARG A 1 423 ? 17.696 4.601 22.347 1.00 92.50 423 ARG A CA 1
ATOM 3526 C C . ARG A 1 423 ? 17.194 3.713 23.487 1.00 92.50 423 ARG A C 1
ATOM 3528 O O . ARG A 1 423 ? 16.206 4.052 24.132 1.00 92.50 423 ARG A O 1
ATOM 3535 N N . LYS A 1 424 ? 17.917 2.635 23.819 1.00 92.12 424 LYS A N 1
ATOM 3536 C CA . LYS A 1 424 ? 17.514 1.706 24.889 1.00 92.12 424 LYS A CA 1
ATOM 3537 C C . LYS A 1 424 ? 17.462 2.375 26.264 1.00 92.12 424 LYS A C 1
ATOM 3539 O O . LYS A 1 424 ? 16.549 2.110 27.040 1.00 92.12 424 LYS A O 1
ATOM 3544 N N . LYS A 1 425 ? 18.406 3.272 26.576 1.00 94.06 425 LYS A N 1
ATOM 3545 C CA . LYS A 1 425 ? 18.394 4.031 27.841 1.00 94.06 425 LYS A CA 1
ATOM 3546 C C . LYS A 1 425 ? 17.151 4.916 27.955 1.00 94.06 425 LYS A C 1
ATOM 3548 O O . LYS A 1 425 ? 16.543 4.975 29.021 1.00 94.06 425 LYS A O 1
ATOM 3553 N N . LEU A 1 426 ? 16.789 5.599 26.873 1.00 93.25 426 LEU A N 1
ATOM 3554 C CA . LEU A 1 426 ? 15.592 6.429 26.815 1.00 93.25 426 LEU A CA 1
ATOM 3555 C C . LEU A 1 426 ? 14.317 5.584 26.936 1.00 93.25 426 LEU A C 1
ATOM 3557 O O . LEU A 1 426 ? 13.437 5.911 27.728 1.00 93.25 426 LEU A O 1
ATOM 3561 N N . TRP A 1 427 ? 14.256 4.468 26.214 1.00 94.12 427 TRP A N 1
ATOM 3562 C CA . TRP A 1 427 ? 13.139 3.534 26.286 1.00 94.12 427 TRP A CA 1
ATOM 3563 C C . TRP A 1 427 ? 12.931 2.976 27.702 1.00 94.12 427 TRP A C 1
ATOM 3565 O O . TRP A 1 427 ? 11.811 2.974 28.217 1.00 94.12 427 TRP A O 1
ATOM 3575 N N . ASN A 1 428 ? 14.013 2.584 28.385 1.00 94.69 428 ASN A N 1
ATOM 3576 C CA . ASN A 1 428 ? 13.962 2.171 29.790 1.00 94.69 428 ASN A CA 1
ATOM 3577 C C . ASN A 1 428 ? 13.410 3.292 30.678 1.00 94.69 428 ASN A C 1
ATOM 3579 O O . ASN A 1 428 ? 12.512 3.045 31.469 1.00 94.69 428 ASN A O 1
ATOM 3583 N N . LYS A 1 429 ? 13.881 4.533 30.502 1.00 95.06 429 LYS A N 1
ATOM 3584 C CA . LYS A 1 429 ? 13.410 5.686 31.282 1.00 95.06 429 LYS A CA 1
ATOM 3585 C C . LYS A 1 429 ? 11.903 5.923 31.121 1.00 95.06 429 LYS A C 1
ATOM 3587 O O . LYS A 1 429 ? 11.219 6.154 32.114 1.00 95.06 429 LYS A O 1
ATOM 3592 N N . ILE A 1 430 ? 11.389 5.869 29.890 1.00 94.06 430 ILE A N 1
ATOM 3593 C CA . ILE A 1 430 ? 9.958 6.060 29.590 1.00 94.06 430 ILE A CA 1
ATOM 3594 C C . ILE A 1 430 ? 9.124 4.943 30.223 1.00 94.06 430 ILE A C 1
ATOM 3596 O O . ILE A 1 430 ? 8.135 5.210 30.902 1.00 94.06 430 ILE A O 1
ATOM 3600 N N . THR A 1 431 ? 9.540 3.692 30.030 1.00 94.19 431 THR A N 1
ATOM 3601 C CA . THR A 1 431 ? 8.791 2.526 30.520 1.00 94.19 431 THR A CA 1
ATOM 3602 C C . THR A 1 431 ? 8.859 2.380 32.042 1.00 94.19 431 THR A C 1
ATOM 3604 O O . THR A 1 431 ? 7.863 2.013 32.657 1.00 94.19 431 THR A O 1
ATOM 3607 N N . GLU A 1 432 ? 9.976 2.742 32.678 1.00 94.94 432 GLU A N 1
ATOM 3608 C CA . GLU A 1 432 ? 10.099 2.814 34.140 1.00 94.94 432 GLU A CA 1
ATOM 3609 C C . GLU A 1 432 ? 9.188 3.897 34.728 1.00 94.94 432 GLU A C 1
ATOM 3611 O O . GLU A 1 432 ? 8.488 3.629 35.703 1.00 94.94 432 GLU A O 1
ATOM 3616 N N . LYS A 1 433 ? 9.126 5.090 34.119 1.00 94.50 433 LYS A N 1
ATOM 3617 C CA . LYS A 1 433 ? 8.168 6.132 34.527 1.00 94.50 433 LYS A CA 1
ATOM 3618 C C . LYS A 1 433 ? 6.725 5.649 34.424 1.00 94.50 433 LYS A C 1
ATOM 3620 O O . LYS A 1 433 ? 5.983 5.766 35.392 1.00 94.50 433 LYS A O 1
ATOM 3625 N N . ALA A 1 434 ? 6.347 5.049 33.294 1.00 92.50 434 ALA A N 1
ATOM 3626 C CA . ALA A 1 434 ? 5.014 4.477 33.110 1.00 92.50 434 ALA A CA 1
ATOM 3627 C C . ALA A 1 434 ? 4.676 3.435 34.188 1.00 92.50 434 ALA A C 1
ATOM 3629 O O . ALA A 1 434 ? 3.577 3.447 34.743 1.00 92.50 434 ALA A O 1
ATOM 3630 N N . MET A 1 435 ? 5.636 2.584 34.545 1.00 91.81 435 MET A N 1
ATOM 3631 C CA . MET A 1 435 ? 5.457 1.582 35.590 1.00 91.81 435 MET A CA 1
ATOM 3632 C C . MET A 1 435 ? 5.278 2.200 36.980 1.00 91.81 435 MET A C 1
ATOM 3634 O O . MET A 1 435 ? 4.336 1.840 37.676 1.00 91.81 435 MET A O 1
ATOM 3638 N N . PHE A 1 436 ? 6.144 3.129 37.394 1.00 91.81 436 PHE A N 1
ATOM 3639 C CA . PHE A 1 436 ? 6.121 3.667 38.761 1.00 91.81 436 PHE A CA 1
ATOM 3640 C C . PHE A 1 436 ? 5.074 4.762 38.990 1.00 91.81 436 PHE A C 1
ATOM 3642 O O . PHE A 1 436 ? 4.592 4.913 40.110 1.00 91.81 436 PHE A O 1
ATOM 3649 N N . GLU A 1 437 ? 4.737 5.546 37.967 1.00 90.69 437 GLU A N 1
ATOM 3650 C CA . GLU A 1 437 ? 3.803 6.670 38.098 1.00 90.69 437 GLU A CA 1
ATOM 3651 C C . GLU A 1 437 ? 2.372 6.293 37.678 1.00 90.69 437 GLU A C 1
ATOM 3653 O O . GLU A 1 437 ? 1.409 6.851 38.211 1.00 90.69 437 GLU A O 1
ATOM 3658 N N . ALA A 1 438 ? 2.207 5.332 36.757 1.00 88.06 438 ALA A N 1
ATOM 3659 C CA . ALA A 1 438 ? 0.902 4.951 36.211 1.00 88.06 438 ALA A CA 1
ATOM 3660 C C . ALA A 1 438 ? 0.497 3.484 36.466 1.00 88.06 438 ALA A C 1
ATOM 3662 O O . ALA A 1 438 ? -0.650 3.140 36.194 1.00 88.06 438 ALA A O 1
ATOM 3663 N N . ASP A 1 439 ? 1.351 2.660 37.085 1.00 88.81 439 ASP A N 1
ATOM 3664 C CA . ASP A 1 439 ? 1.184 1.201 37.253 1.00 88.81 439 ASP A CA 1
ATOM 3665 C C . ASP A 1 439 ? 1.170 0.421 35.922 1.00 88.81 439 ASP A C 1
ATOM 3667 O O . ASP A 1 439 ? 0.589 -0.661 35.823 1.00 88.81 439 ASP A O 1
ATOM 3671 N N . PHE A 1 440 ? 1.813 0.953 34.878 1.00 91.19 440 PHE A N 1
ATOM 3672 C CA . PHE A 1 440 ? 1.910 0.275 33.587 1.00 91.19 440 PHE A CA 1
ATOM 3673 C C . PHE A 1 440 ? 2.979 -0.824 33.594 1.00 91.19 440 PHE A C 1
ATOM 3675 O O . PHE A 1 440 ? 4.179 -0.544 33.610 1.00 91.19 440 PHE A O 1
ATOM 3682 N N . THR A 1 441 ? 2.564 -2.085 33.506 1.00 88.44 441 THR A N 1
ATOM 3683 C CA . THR A 1 441 ? 3.482 -3.238 33.461 1.00 88.44 441 THR A CA 1
ATOM 3684 C C . THR A 1 441 ? 3.649 -3.842 32.062 1.00 88.44 441 THR A C 1
ATOM 3686 O O . THR A 1 441 ? 4.516 -4.694 31.870 1.00 88.44 441 THR A O 1
ATOM 3689 N N . GLY A 1 442 ? 2.897 -3.361 31.061 1.00 88.19 442 GLY A N 1
ATOM 3690 C CA . GLY A 1 442 ? 2.877 -3.850 29.671 1.00 88.19 442 GLY A CA 1
ATOM 3691 C C . GLY A 1 442 ? 4.087 -3.447 28.823 1.00 88.19 442 GLY A C 1
ATOM 3692 O O . GLY A 1 442 ? 3.957 -3.054 27.670 1.00 88.19 442 GLY A O 1
ATOM 3693 N N . ARG A 1 443 ? 5.296 -3.487 29.384 1.00 90.56 443 ARG A N 1
ATOM 3694 C CA . ARG A 1 443 ? 6.518 -3.015 28.714 1.00 90.56 443 ARG A CA 1
ATOM 3695 C C . ARG A 1 443 ? 6.880 -3.822 27.458 1.00 90.56 443 ARG A C 1
ATOM 3697 O O . ARG A 1 443 ? 7.510 -3.285 26.546 1.00 90.56 443 ARG A O 1
ATOM 3704 N N . TYR A 1 444 ? 6.496 -5.092 27.418 1.00 90.00 444 TYR A N 1
ATOM 3705 C CA . TYR A 1 444 ? 6.774 -6.004 26.316 1.00 90.00 444 TYR A CA 1
ATOM 3706 C C . TYR A 1 444 ? 5.501 -6.723 25.888 1.00 90.00 444 TYR A C 1
ATOM 3708 O O . TYR A 1 444 ? 4.673 -7.060 26.730 1.00 90.00 444 TYR A O 1
ATOM 3716 N N . VAL A 1 445 ? 5.406 -7.035 24.597 1.00 87.00 445 VAL A N 1
ATOM 3717 C CA . VAL A 1 445 ? 4.482 -8.043 24.073 1.00 87.00 445 VAL A CA 1
ATOM 3718 C C . VAL A 1 445 ? 5.317 -9.242 23.640 1.00 87.00 445 VAL A C 1
ATOM 3720 O O . VAL A 1 445 ? 6.145 -9.151 22.733 1.00 87.00 445 VAL A O 1
ATOM 3723 N N . LYS A 1 446 ? 5.162 -10.376 24.331 1.00 86.62 446 LYS A N 1
ATOM 3724 C CA . LYS A 1 446 ? 6.071 -11.529 24.196 1.00 86.62 446 LYS A CA 1
ATOM 3725 C C . LYS A 1 446 ? 7.536 -11.106 24.426 1.00 86.62 446 LYS A C 1
ATOM 3727 O O . LYS A 1 446 ? 7.905 -10.773 25.548 1.00 86.62 446 LYS A O 1
ATOM 3732 N N . ASN A 1 447 ? 8.366 -11.123 23.384 1.00 88.88 447 ASN A N 1
ATOM 3733 C CA . ASN A 1 447 ? 9.769 -10.706 23.402 1.00 88.88 447 ASN A CA 1
ATOM 3734 C C . ASN A 1 447 ? 10.021 -9.342 22.733 1.00 88.88 447 ASN A C 1
ATOM 3736 O O . ASN A 1 447 ? 11.180 -8.950 22.631 1.00 88.88 447 ASN A O 1
ATOM 3740 N N . PHE A 1 448 ? 8.979 -8.641 22.277 1.00 91.19 448 PHE A N 1
ATOM 3741 C CA . PHE A 1 448 ? 9.086 -7.370 21.554 1.00 91.19 448 PHE A CA 1
ATOM 3742 C C . PHE A 1 448 ? 8.818 -6.177 22.467 1.00 91.19 448 PHE A C 1
ATOM 3744 O O . PHE A 1 448 ? 7.952 -6.238 23.343 1.00 91.19 448 PHE A O 1
ATOM 3751 N N . GLU A 1 449 ? 9.535 -5.075 22.250 1.00 93.44 449 GLU A N 1
ATOM 3752 C CA . GLU A 1 449 ? 9.250 -3.802 22.914 1.00 93.44 449 GLU A CA 1
ATOM 3753 C C . GLU A 1 449 ? 7.850 -3.312 22.500 1.00 93.44 449 GLU A C 1
ATOM 3755 O O . GLU A 1 449 ? 7.610 -3.022 21.331 1.00 93.44 449 GLU A O 1
ATOM 3760 N N . TYR A 1 450 ? 6.916 -3.228 23.455 1.00 92.56 450 TYR A N 1
ATOM 3761 C CA . TYR A 1 450 ? 5.535 -2.827 23.157 1.00 92.56 450 TYR A CA 1
ATOM 3762 C C . TYR A 1 450 ? 5.402 -1.314 22.952 1.00 92.56 450 TYR A C 1
ATOM 3764 O O . TYR A 1 450 ? 4.667 -0.868 22.078 1.00 92.56 450 TYR A O 1
ATOM 3772 N N . VAL A 1 451 ? 6.112 -0.513 23.752 1.00 93.56 451 VAL A N 1
ATOM 3773 C CA . VAL A 1 451 ? 6.085 0.952 23.643 1.00 93.56 451 VAL A CA 1
ATOM 3774 C C . VAL A 1 451 ? 7.091 1.395 22.583 1.00 93.56 451 VAL A C 1
ATOM 3776 O O . VAL A 1 451 ? 8.297 1.327 22.815 1.00 93.56 451 VAL A O 1
ATOM 3779 N N . GLY A 1 452 ? 6.612 1.864 21.437 1.00 91.31 452 GLY A N 1
ATOM 3780 C CA . GLY A 1 452 ? 7.443 2.442 20.386 1.00 91.31 452 GLY A CA 1
ATOM 3781 C C . GLY A 1 452 ? 7.998 3.811 20.785 1.00 91.31 452 GLY A C 1
ATOM 3782 O O . GLY A 1 452 ? 7.313 4.610 21.424 1.00 91.31 452 GLY A O 1
ATOM 3783 N N . LEU A 1 453 ? 9.252 4.089 20.408 1.00 90.31 453 LEU A N 1
ATOM 3784 C CA . LEU A 1 453 ? 9.814 5.445 20.500 1.00 90.31 453 LEU A CA 1
ATOM 3785 C C . LEU A 1 453 ? 9.530 6.273 19.252 1.00 90.31 453 LEU A C 1
ATOM 3787 O O . LEU A 1 453 ? 9.372 7.486 19.352 1.00 90.31 453 LEU A O 1
ATOM 3791 N N . ASP A 1 454 ? 9.466 5.623 18.094 1.00 89.81 454 ASP A N 1
ATOM 3792 C CA . ASP A 1 454 ? 9.037 6.258 16.855 1.00 89.81 454 ASP A CA 1
ATOM 3793 C C . ASP A 1 454 ? 7.628 6.835 17.030 1.00 89.81 454 ASP A C 1
ATOM 3795 O O . ASP A 1 454 ? 6.832 6.334 17.827 1.00 89.81 454 ASP A O 1
ATOM 3799 N N . CYS A 1 455 ? 7.310 7.903 16.301 1.00 88.50 455 CYS A N 1
ATOM 3800 C CA . CYS A 1 455 ? 6.003 8.544 16.408 1.00 88.50 455 CYS A CA 1
ATOM 3801 C C . CYS A 1 455 ? 5.325 8.694 15.053 1.00 88.50 455 CYS A C 1
ATOM 3803 O O . CYS A 1 455 ? 5.952 9.034 14.042 1.00 88.50 455 CYS A O 1
ATOM 3805 N N . ILE A 1 456 ? 4.013 8.479 15.051 1.00 90.38 456 ILE A N 1
ATOM 3806 C CA . ILE A 1 456 ? 3.179 8.734 13.886 1.00 90.38 456 ILE A CA 1
ATOM 3807 C C . ILE A 1 456 ? 2.818 10.213 13.884 1.00 90.38 456 ILE A C 1
ATOM 3809 O O . ILE A 1 456 ? 2.425 10.782 14.899 1.00 90.38 456 ILE A O 1
ATOM 3813 N N . THR A 1 457 ? 2.959 10.853 12.732 1.00 90.19 457 THR A N 1
ATOM 3814 C CA . THR A 1 457 ? 2.361 12.160 12.477 1.00 90.19 457 THR A CA 1
ATOM 3815 C C . THR A 1 457 ? 1.211 11.999 11.502 1.00 90.19 457 THR A C 1
ATOM 3817 O O . THR A 1 457 ? 1.395 11.444 10.416 1.00 90.19 457 THR A O 1
ATOM 3820 N N . LEU A 1 458 ? 0.048 12.493 11.913 1.00 91.38 458 LEU A N 1
ATOM 3821 C CA . LEU A 1 458 ? -1.133 12.643 11.078 1.00 91.38 458 LEU A CA 1
ATOM 3822 C C . LEU A 1 458 ? -1.208 14.072 10.553 1.00 91.38 458 LEU A C 1
ATOM 3824 O O . LEU A 1 458 ? -1.071 15.030 11.316 1.00 91.38 458 LEU A O 1
ATOM 3828 N N . GLU A 1 459 ? -1.486 14.214 9.260 1.00 91.56 459 GLU A N 1
ATOM 3829 C CA . GLU A 1 459 ? -1.830 15.516 8.693 1.00 91.56 459 GLU A CA 1
ATOM 3830 C C . GLU A 1 459 ? -3.062 16.085 9.416 1.00 91.56 459 GLU A C 1
ATOM 3832 O O . GLU A 1 459 ? -4.069 15.389 9.586 1.00 91.56 459 GLU A O 1
ATOM 3837 N N . LYS A 1 460 ? -3.025 17.369 9.796 1.00 92.56 460 LYS A N 1
ATOM 3838 C CA . LYS A 1 460 ? -4.130 18.036 10.501 1.00 92.56 460 LYS A CA 1
ATOM 3839 C C . LYS A 1 460 ? -5.490 17.828 9.835 1.00 92.56 460 LYS A C 1
ATOM 3841 O O . LYS A 1 460 ? -6.466 17.533 10.516 1.00 92.56 460 LYS A O 1
ATOM 3846 N N . ARG A 1 461 ? -5.562 17.927 8.504 1.00 94.94 461 ARG A N 1
ATOM 3847 C CA . ARG A 1 461 ? -6.806 17.694 7.754 1.00 94.94 461 ARG A CA 1
ATOM 3848 C C . AR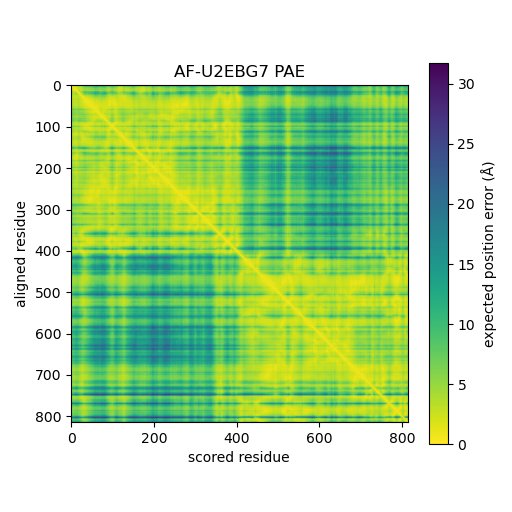G A 1 461 ?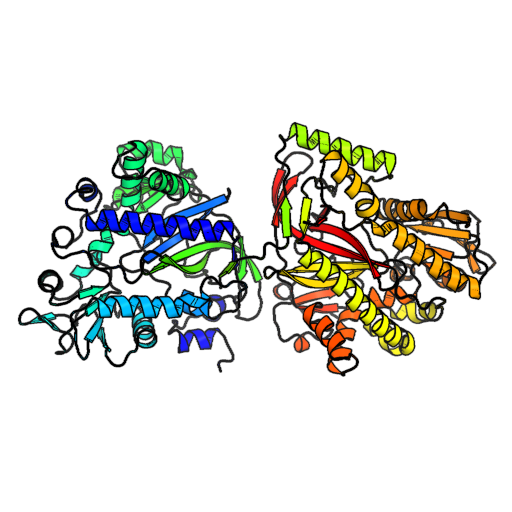 -7.340 16.271 7.946 1.00 94.94 461 ARG A C 1
ATOM 3850 O O . ARG A 1 461 ? -8.546 16.097 8.084 1.00 94.94 461 ARG A O 1
ATOM 3857 N N . LYS A 1 462 ? -6.457 15.267 7.971 1.00 95.50 462 LYS A N 1
ATOM 3858 C CA . LYS A 1 462 ? -6.832 13.863 8.178 1.00 95.50 462 LYS A CA 1
ATOM 3859 C C . LYS A 1 462 ? -7.300 13.609 9.610 1.00 95.50 462 LYS A C 1
ATOM 3861 O O . LYS A 1 462 ? -8.257 12.870 9.807 1.00 95.50 462 LYS A O 1
ATOM 3866 N N . TYR A 1 463 ? -6.662 14.245 10.591 1.00 95.81 463 TYR A N 1
ATOM 3867 C CA . TYR A 1 463 ? -7.105 14.198 11.984 1.00 95.81 463 TYR A CA 1
ATOM 3868 C C . TYR A 1 463 ? -8.510 14.799 12.165 1.00 95.81 463 TYR A C 1
ATOM 3870 O O . TYR A 1 463 ? -9.362 14.174 12.794 1.00 95.81 463 TYR A O 1
ATOM 3878 N N . GLU A 1 464 ? -8.781 15.969 11.577 1.00 96.94 464 GLU A N 1
ATOM 3879 C CA . GLU A 1 464 ? -10.121 16.572 11.640 1.00 96.94 464 GLU A CA 1
ATOM 3880 C C . GLU A 1 464 ? -11.171 15.710 10.918 1.00 96.94 464 GLU A C 1
ATOM 3882 O O . GLU A 1 464 ? -12.270 15.539 11.442 1.00 96.94 464 GLU A O 1
ATOM 3887 N N . GLU A 1 465 ? -10.829 15.090 9.780 1.00 97.88 465 GLU A N 1
ATOM 3888 C CA . GLU A 1 465 ? -11.714 14.124 9.108 1.00 97.88 465 GLU A CA 1
ATOM 3889 C C . GLU A 1 465 ? -12.011 12.911 10.001 1.00 97.88 465 GLU A C 1
ATOM 3891 O O . GLU A 1 465 ? -13.169 12.527 10.130 1.00 97.88 465 GLU A O 1
ATOM 3896 N N . LEU A 1 466 ? -10.999 12.332 10.661 1.00 98.12 466 LEU A N 1
ATOM 3897 C CA . LEU A 1 466 ? -11.179 11.220 11.602 1.00 98.12 466 LEU A CA 1
ATOM 3898 C C . LEU A 1 466 ? -12.109 11.607 12.758 1.00 98.12 466 LEU A C 1
ATOM 3900 O O . LEU A 1 466 ? -13.001 10.837 13.122 1.00 98.12 466 LEU A O 1
ATOM 3904 N N . LYS A 1 467 ? -11.926 12.804 13.324 1.00 97.94 467 LYS A N 1
ATOM 3905 C CA . LYS A 1 467 ? -12.761 13.334 14.407 1.00 97.94 467 LYS A CA 1
ATOM 3906 C C . LYS A 1 467 ? -14.209 13.536 13.955 1.00 97.94 467 LYS A C 1
ATOM 3908 O O . LYS A 1 467 ? -15.130 13.106 14.650 1.00 97.94 467 LYS A O 1
ATOM 3913 N N . GLU A 1 468 ? -14.422 14.165 12.801 1.00 98.38 468 GLU A N 1
ATOM 3914 C CA . GLU A 1 468 ? -15.754 14.385 12.231 1.00 98.38 468 GLU A CA 1
ATOM 3915 C C . GLU A 1 468 ? -16.448 13.061 11.893 1.00 98.38 468 GLU A C 1
ATOM 3917 O O . GLU A 1 468 ? -17.589 12.845 12.308 1.00 98.38 468 GLU A O 1
ATOM 3922 N N . ALA A 1 469 ? -15.745 12.157 11.207 1.00 98.62 469 ALA A N 1
ATOM 3923 C CA . ALA A 1 469 ? -16.242 10.833 10.858 1.00 98.62 469 ALA A CA 1
ATOM 3924 C C . ALA A 1 469 ? -16.623 10.043 12.113 1.00 98.62 469 ALA A C 1
ATOM 3926 O O . ALA A 1 469 ? -17.718 9.493 12.172 1.00 98.62 469 ALA A O 1
ATOM 3927 N N . THR A 1 470 ? -15.784 10.064 13.153 1.00 98.75 470 THR A N 1
ATOM 3928 C CA . THR A 1 470 ? -16.079 9.406 14.434 1.00 98.75 470 THR A CA 1
ATOM 3929 C C . THR A 1 470 ? -17.353 9.962 15.074 1.00 98.75 470 THR A C 1
ATOM 3931 O O . THR A 1 470 ? -18.229 9.184 15.441 1.00 98.75 470 THR A O 1
ATOM 3934 N N . ASN A 1 471 ? -17.514 11.288 15.158 1.00 98.69 471 ASN A N 1
ATOM 3935 C CA . ASN A 1 471 ? -18.716 11.912 15.736 1.00 98.69 471 ASN A CA 1
ATOM 3936 C C . ASN A 1 471 ? -19.996 11.554 14.961 1.00 98.69 471 ASN A C 1
ATOM 3938 O O . ASN A 1 471 ? -21.032 11.215 15.546 1.00 98.69 471 ASN A O 1
ATOM 3942 N N . LYS A 1 472 ? -19.937 11.654 13.628 1.00 98.62 47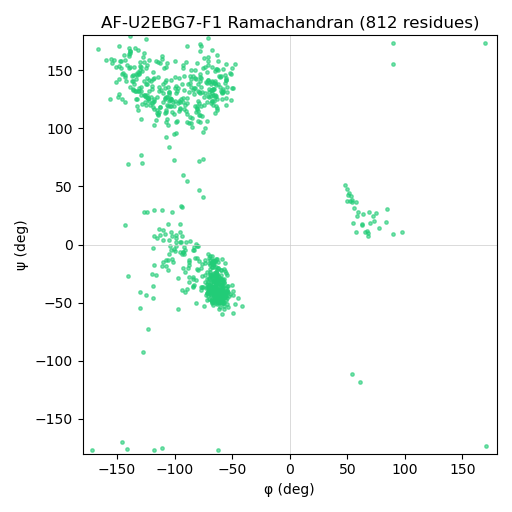2 LYS A N 1
ATOM 3943 C CA . LYS A 1 472 ? -21.083 11.403 12.745 1.00 98.62 472 LYS A CA 1
ATOM 3944 C C . LYS A 1 472 ? -21.468 9.931 12.753 1.00 98.62 472 LYS A C 1
ATOM 3946 O O . LYS A 1 472 ? -22.633 9.619 12.985 1.00 98.62 472 LYS A O 1
ATOM 3951 N N . ILE A 1 473 ? -20.495 9.034 12.601 1.00 98.75 473 ILE A N 1
ATOM 3952 C CA . ILE A 1 473 ? -20.731 7.592 12.678 1.00 98.75 473 ILE A CA 1
ATOM 3953 C C . ILE A 1 473 ? -21.235 7.202 14.069 1.00 98.75 473 ILE A C 1
ATOM 3955 O O . ILE A 1 473 ? -22.217 6.478 14.143 1.00 98.75 473 ILE A O 1
ATOM 3959 N N . ALA A 1 474 ? -20.685 7.732 15.167 1.00 98.75 474 ALA A N 1
ATOM 3960 C CA . ALA A 1 474 ? -21.203 7.452 16.511 1.00 98.75 474 ALA A CA 1
ATOM 3961 C C . ALA A 1 474 ? -22.674 7.871 16.677 1.00 98.75 474 ALA A C 1
ATOM 3963 O O . ALA A 1 474 ? -23.458 7.142 17.277 1.00 98.75 474 ALA A O 1
ATOM 3964 N N . SER A 1 475 ? -23.079 9.001 16.092 1.00 98.69 475 SER A N 1
ATOM 3965 C CA . SER A 1 475 ? -24.479 9.451 16.108 1.00 98.69 475 SER A CA 1
ATOM 3966 C C . SER A 1 475 ? -25.400 8.522 15.298 1.00 98.69 475 SER A C 1
ATOM 3968 O O . SER A 1 475 ? -26.495 8.181 15.747 1.00 98.69 475 SER A O 1
ATOM 3970 N N . ILE A 1 476 ? -24.944 8.057 14.130 1.00 98.81 476 ILE A N 1
ATOM 3971 C CA . ILE A 1 476 ? -25.661 7.084 13.284 1.00 98.81 476 ILE A CA 1
ATOM 3972 C C . ILE A 1 476 ? -25.765 5.723 13.988 1.00 98.81 476 ILE A C 1
ATOM 3974 O O . ILE A 1 476 ? -26.822 5.086 13.987 1.00 98.81 476 ILE A O 1
ATOM 3978 N N . MET A 1 477 ? -24.681 5.280 14.625 1.00 98.69 477 MET A N 1
ATOM 3979 C CA . MET A 1 477 ? -24.652 4.052 15.413 1.00 98.69 477 MET A CA 1
ATOM 3980 C C . MET A 1 477 ? -25.578 4.158 16.621 1.00 98.69 477 MET A C 1
ATOM 3982 O O . MET A 1 477 ? -26.303 3.212 16.890 1.00 98.69 477 MET A O 1
ATOM 3986 N N . TYR A 1 478 ? -25.653 5.308 17.291 1.00 98.62 478 TYR A N 1
ATOM 3987 C CA . TYR A 1 478 ? -26.611 5.527 18.374 1.00 98.62 478 TYR A CA 1
ATOM 3988 C C . TYR A 1 478 ? -28.070 5.427 17.896 1.00 98.62 478 TYR A C 1
ATOM 3990 O O . TYR A 1 478 ? -28.873 4.709 18.499 1.00 98.62 478 TYR A O 1
ATOM 3998 N N . LYS A 1 479 ? -28.407 6.063 16.763 1.00 98.56 479 LYS A N 1
ATOM 3999 C CA . LYS A 1 479 ? -29.724 5.927 16.108 1.00 98.56 479 LYS A CA 1
ATOM 4000 C C . LYS A 1 479 ? -30.046 4.458 15.802 1.00 98.56 479 LYS A C 1
ATOM 4002 O O . LYS A 1 479 ? -31.147 3.993 16.089 1.00 98.56 479 LYS A O 1
ATOM 4007 N N . THR A 1 480 ? -29.075 3.725 15.261 1.00 98.56 480 THR A N 1
ATOM 4008 C CA . THR A 1 480 ? -29.218 2.304 14.910 1.00 98.56 480 THR A CA 1
ATOM 4009 C C . THR A 1 480 ? -29.378 1.434 16.155 1.00 98.56 480 THR A C 1
ATOM 4011 O O . THR A 1 480 ? -30.321 0.659 16.248 1.00 98.56 480 THR A O 1
ATOM 4014 N N . GLN A 1 481 ? -28.512 1.603 17.153 1.00 98.00 481 GLN A N 1
ATOM 4015 C CA . GLN A 1 481 ? -28.561 0.874 18.418 1.00 98.00 481 GLN A CA 1
ATOM 4016 C C . GLN A 1 481 ? -29.903 1.088 19.122 1.00 98.00 481 GLN A C 1
ATOM 4018 O O . GLN A 1 481 ? -30.471 0.128 19.627 1.00 98.00 481 GLN A O 1
ATOM 4023 N N . THR A 1 482 ? -30.449 2.307 19.092 1.00 97.38 482 THR A N 1
ATOM 4024 C CA . THR A 1 482 ? -31.777 2.615 19.646 1.00 97.38 482 THR A CA 1
ATOM 4025 C C . THR A 1 482 ? -32.884 1.826 18.940 1.00 97.38 482 THR A C 1
ATOM 4027 O O . THR A 1 482 ? -33.758 1.266 19.601 1.00 97.38 482 THR A O 1
ATOM 4030 N N . LEU A 1 483 ? -32.843 1.733 17.605 1.00 97.81 483 LEU A N 1
ATOM 4031 C CA . LEU A 1 483 ? -33.786 0.914 16.838 1.00 97.81 483 LEU A CA 1
ATOM 4032 C C . LEU A 1 483 ? -33.677 -0.568 17.219 1.00 97.81 483 LEU A C 1
ATOM 4034 O O . LEU A 1 483 ? -34.701 -1.195 17.494 1.00 97.81 483 LEU A O 1
ATOM 4038 N N . LEU A 1 484 ? -32.459 -1.116 17.244 1.00 97.38 484 LEU A N 1
ATOM 4039 C CA . LEU A 1 484 ? -32.235 -2.531 17.552 1.00 97.38 484 LEU A CA 1
ATOM 4040 C C . LEU A 1 484 ? -32.620 -2.857 18.991 1.00 97.38 484 LEU A C 1
ATOM 4042 O O . LEU A 1 484 ? -33.270 -3.866 19.228 1.00 97.38 484 LEU A O 1
ATOM 4046 N N . TYR A 1 485 ? -32.290 -1.977 19.935 1.00 96.38 485 TYR A N 1
ATOM 4047 C CA . TYR A 1 485 ? -32.670 -2.099 21.337 1.00 96.38 485 TYR A CA 1
ATOM 4048 C C . TYR A 1 485 ? -34.190 -2.200 21.506 1.00 96.38 485 TYR A C 1
ATOM 4050 O O . TYR A 1 485 ? -34.689 -3.131 22.135 1.00 96.38 485 TYR A O 1
ATOM 4058 N N . ASN A 1 486 ? -34.941 -1.289 20.879 1.00 95.94 486 ASN A N 1
ATOM 4059 C CA . ASN A 1 486 ? -36.406 -1.276 20.949 1.00 95.94 486 ASN A CA 1
ATOM 4060 C C . ASN A 1 486 ? -37.061 -2.498 20.282 1.00 95.94 486 ASN A C 1
ATOM 4062 O O . ASN A 1 486 ? -38.249 -2.737 20.482 1.00 95.94 486 ASN A O 1
ATOM 4066 N N . ASN A 1 487 ? -36.304 -3.260 19.489 1.00 96.31 487 ASN A N 1
ATOM 4067 C CA . ASN A 1 487 ? -36.762 -4.441 18.762 1.00 96.31 487 ASN A CA 1
ATOM 4068 C C . ASN A 1 487 ? -35.878 -5.665 19.056 1.00 96.31 487 ASN A C 1
ATOM 4070 O O . ASN A 1 487 ? -35.743 -6.549 18.209 1.00 96.31 487 ASN A O 1
ATOM 4074 N N . ILE A 1 488 ? -35.258 -5.718 20.242 1.00 95.81 488 ILE A N 1
ATOM 4075 C CA . ILE A 1 488 ? -34.183 -6.674 20.541 1.00 95.81 488 ILE A CA 1
ATOM 4076 C C . ILE A 1 488 ? -34.622 -8.132 20.393 1.00 95.81 488 ILE A C 1
ATOM 4078 O O . ILE A 1 488 ? -33.826 -8.971 19.982 1.00 95.81 488 ILE A O 1
ATOM 4082 N N . ASP A 1 489 ? -35.902 -8.428 20.627 1.00 95.06 489 ASP A N 1
ATOM 4083 C CA . ASP A 1 489 ? -36.465 -9.770 20.473 1.00 95.06 489 ASP A CA 1
ATOM 4084 C C . ASP A 1 489 ? -36.276 -10.341 19.056 1.00 95.06 489 ASP A C 1
ATOM 4086 O O . ASP A 1 489 ? -36.118 -11.554 18.920 1.00 95.06 489 ASP A O 1
ATOM 4090 N N . TYR A 1 490 ? -36.221 -9.484 18.028 1.00 94.56 490 TYR A N 1
ATOM 4091 C CA . TYR A 1 490 ? -35.998 -9.874 16.630 1.00 94.56 490 TYR A CA 1
ATOM 4092 C C . TYR A 1 490 ? -34.522 -9.877 16.218 1.00 94.56 490 TYR A C 1
ATOM 4094 O O . TYR A 1 490 ? -34.163 -10.554 15.259 1.00 94.56 490 TYR A O 1
ATOM 4102 N N . PHE A 1 491 ? -33.670 -9.113 16.908 1.00 95.50 491 PHE A N 1
ATOM 4103 C CA . PHE A 1 491 ? -32.286 -8.877 16.485 1.00 95.50 491 PHE A CA 1
ATOM 4104 C C . PHE A 1 491 ? -31.234 -9.587 17.332 1.00 95.50 491 PHE A C 1
ATOM 4106 O O . PHE A 1 491 ? -30.102 -9.717 16.877 1.00 95.50 491 PHE A O 1
ATOM 4113 N N . ALA A 1 492 ? -31.547 -10.027 18.552 1.00 94.75 492 ALA A N 1
ATOM 4114 C CA . ALA A 1 492 ? -30.499 -10.542 19.429 1.00 94.75 492 ALA A CA 1
ATOM 4115 C C . ALA A 1 492 ? -29.863 -11.846 18.919 1.00 94.75 492 ALA A C 1
ATOM 4117 O O . ALA A 1 492 ? -28.662 -12.008 19.099 1.00 94.75 492 ALA A O 1
ATOM 4118 N N . ASP A 1 493 ? -30.612 -12.700 18.218 1.00 93.50 493 ASP A N 1
ATOM 4119 C CA . ASP A 1 493 ? -30.065 -13.882 17.538 1.00 93.50 493 ASP A CA 1
ATOM 4120 C C . ASP A 1 493 ? -29.070 -13.477 16.435 1.00 93.50 493 ASP A C 1
ATOM 4122 O O . ASP A 1 493 ? -27.903 -13.857 16.469 1.00 93.50 493 ASP A O 1
ATOM 4126 N N . ILE A 1 494 ? -29.480 -12.559 15.549 1.00 93.69 494 ILE A N 1
ATOM 4127 C CA . ILE A 1 494 ? -28.641 -11.987 14.477 1.00 93.69 494 ILE A CA 1
ATOM 4128 C C . ILE A 1 494 ? -27.353 -11.359 15.036 1.00 93.69 494 ILE A C 1
ATOM 4130 O O . ILE A 1 494 ? -26.290 -11.421 14.421 1.00 93.69 494 ILE A O 1
ATOM 4134 N N . LEU A 1 495 ? -27.445 -10.726 16.206 1.00 94.94 495 LEU A N 1
ATOM 4135 C CA . LEU A 1 495 ? -26.325 -10.076 16.882 1.00 94.94 495 LEU A CA 1
ATOM 4136 C C . LEU A 1 495 ? -25.467 -11.048 17.713 1.00 94.94 495 LEU A C 1
ATOM 4138 O O . LEU A 1 495 ? -24.438 -10.615 18.240 1.00 94.94 495 LEU A O 1
ATOM 4142 N N . GLY A 1 496 ? -25.853 -12.323 17.830 1.00 93.62 496 GLY A N 1
ATOM 4143 C CA . GLY A 1 496 ? -25.159 -13.350 18.613 1.00 93.62 496 GLY A CA 1
ATOM 4144 C C . GLY A 1 496 ? -25.317 -13.208 20.132 1.00 93.62 496 GLY A C 1
ATOM 4145 O O . GLY A 1 496 ? -24.490 -13.715 20.880 1.00 93.62 496 GLY A O 1
ATOM 4146 N N . ILE A 1 497 ? -26.340 -12.490 20.601 1.00 94.75 497 ILE A N 1
ATOM 4147 C CA . ILE A 1 497 ? -26.546 -12.092 22.008 1.00 94.75 497 ILE A CA 1
ATOM 4148 C C . ILE A 1 497 ? -27.910 -12.546 22.558 1.00 94.75 497 ILE A C 1
ATOM 4150 O O . ILE A 1 497 ? -28.474 -11.915 23.455 1.00 94.75 497 ILE A O 1
ATOM 4154 N N . GLU A 1 498 ? -28.458 -13.641 22.027 1.00 93.06 498 GLU A N 1
ATOM 4155 C CA . GLU A 1 498 ? -29.752 -14.218 22.425 1.00 93.06 498 GLU A CA 1
ATOM 4156 C C . GLU A 1 498 ? -29.863 -14.436 23.944 1.00 93.06 498 GLU A C 1
ATOM 4158 O O . GLU A 1 498 ? -30.855 -14.069 24.575 1.00 93.06 498 GLU A O 1
ATOM 4163 N N . ASN A 1 499 ? -28.793 -14.940 24.560 1.00 91.75 499 ASN A N 1
ATOM 4164 C CA . ASN A 1 499 ? -28.686 -15.200 25.998 1.00 91.75 499 ASN A CA 1
ATOM 4165 C C . ASN A 1 499 ? -28.679 -13.933 26.878 1.00 91.75 499 ASN A C 1
ATOM 4167 O O . ASN A 1 499 ? -28.778 -14.030 28.107 1.00 91.75 499 ASN A O 1
ATOM 4171 N N . LEU A 1 500 ? -28.563 -12.748 26.271 1.00 93.38 500 LEU A N 1
ATOM 4172 C CA . LEU A 1 500 ? -28.514 -11.461 26.961 1.00 93.38 500 LEU A CA 1
ATOM 4173 C C . LEU A 1 500 ? -29.822 -10.662 26.840 1.00 93.38 500 LEU A C 1
ATOM 4175 O O . LEU A 1 500 ? -29.971 -9.668 27.545 1.00 93.38 500 LEU A O 1
ATOM 4179 N N . LYS A 1 501 ? -30.804 -11.084 26.028 1.00 92.19 501 LYS A N 1
ATOM 4180 C CA . LYS A 1 501 ? -32.064 -10.337 25.793 1.00 92.19 501 LYS A CA 1
ATOM 4181 C C . LYS A 1 501 ? -32.717 -9.794 27.064 1.00 92.19 501 LYS A C 1
ATOM 4183 O O . LYS A 1 501 ? -33.104 -8.629 27.116 1.00 92.19 501 LYS A O 1
ATOM 4188 N N . GLU A 1 502 ? -32.818 -10.621 28.101 1.00 91.12 502 GLU A N 1
ATOM 4189 C CA . GLU A 1 502 ? -33.491 -10.235 29.342 1.00 91.12 502 GLU A CA 1
ATOM 4190 C C . GLU A 1 502 ? -32.740 -9.155 30.124 1.00 91.12 502 GLU A C 1
ATOM 4192 O O . GLU A 1 502 ? -33.382 -8.259 30.668 1.00 91.12 502 GLU A O 1
ATOM 4197 N N . ILE A 1 503 ? -31.402 -9.187 30.160 1.00 91.81 503 ILE A N 1
ATOM 4198 C CA . ILE A 1 503 ? -30.626 -8.180 30.901 1.00 91.81 503 ILE A CA 1
ATOM 4199 C C . ILE A 1 503 ? -30.613 -6.827 30.176 1.00 91.81 503 ILE A C 1
ATOM 4201 O O . ILE A 1 503 ? -30.519 -5.776 30.810 1.00 91.81 503 ILE A O 1
ATOM 4205 N N . LEU A 1 504 ? -30.783 -6.830 28.851 1.00 91.94 504 LEU A N 1
ATOM 4206 C CA . LEU A 1 504 ? -30.865 -5.607 28.052 1.00 91.94 504 LEU A CA 1
ATOM 4207 C C . LEU A 1 504 ? -32.127 -4.795 28.356 1.00 91.94 504 LEU A C 1
ATOM 4209 O O . LEU A 1 504 ? -32.102 -3.575 28.242 1.00 91.94 504 LEU A O 1
ATOM 4213 N N . LYS A 1 505 ? -33.210 -5.417 28.835 1.00 85.19 505 LYS A N 1
ATOM 4214 C CA . LYS A 1 505 ? -34.455 -4.707 29.191 1.00 85.19 505 LYS A CA 1
ATOM 4215 C C . LYS A 1 505 ? -34.284 -3.697 30.341 1.00 85.19 505 LYS A C 1
ATOM 4217 O O . LYS A 1 505 ? -35.167 -2.874 30.556 1.00 85.19 505 LYS A O 1
ATOM 4222 N N . TYR A 1 506 ? -33.155 -3.727 31.053 1.00 83.69 506 TYR A N 1
ATOM 4223 C CA . TYR A 1 506 ? -32.839 -2.853 32.187 1.00 83.69 506 TYR A CA 1
ATOM 4224 C C . TYR A 1 506 ? -31.903 -1.714 31.768 1.00 83.69 506 TYR A C 1
ATOM 4226 O O . TYR A 1 506 ? -30.714 -1.707 32.090 1.00 83.69 506 TYR A O 1
ATOM 4234 N N . LYS A 1 507 ? -32.449 -0.753 31.018 1.00 86.88 507 LYS A N 1
ATOM 4235 C CA . LYS A 1 507 ? -31.741 0.446 30.555 1.00 86.88 507 LYS A CA 1
ATOM 4236 C C . LYS A 1 507 ? -32.123 1.652 31.412 1.00 86.88 507 LYS A C 1
ATOM 4238 O O . LYS A 1 507 ? -33.288 2.024 31.468 1.00 86.88 507 LYS A O 1
ATOM 4243 N N . PHE A 1 508 ? -31.120 2.283 32.022 1.00 91.25 508 PHE A N 1
ATOM 4244 C CA . PHE A 1 508 ? -31.291 3.437 32.921 1.00 91.25 508 PHE A CA 1
ATOM 4245 C C . PHE A 1 508 ? -30.603 4.712 32.418 1.00 91.25 508 PHE A C 1
ATOM 4247 O O . PHE A 1 508 ? -30.511 5.703 33.134 1.00 91.25 508 PHE A O 1
ATOM 4254 N N . THR A 1 509 ? -30.079 4.692 31.194 1.00 94.06 509 THR A N 1
ATOM 4255 C CA . THR A 1 509 ? -29.498 5.860 30.531 1.00 94.06 509 THR A CA 1
ATOM 4256 C C . THR A 1 509 ? -29.720 5.750 29.030 1.00 94.06 509 THR A C 1
ATOM 4258 O O . THR A 1 509 ? -29.639 4.661 28.464 1.00 94.06 509 THR A O 1
ATOM 4261 N N . GLU A 1 510 ? -29.990 6.882 28.386 1.00 94.12 510 GLU A N 1
ATOM 4262 C CA . GLU A 1 510 ? -30.121 6.984 26.929 1.00 94.12 510 GLU A CA 1
ATOM 4263 C C . GLU A 1 510 ? -28.768 7.222 26.242 1.00 94.12 510 GLU A C 1
ATOM 4265 O O . GLU A 1 510 ? -28.698 7.372 25.030 1.00 94.12 510 GLU A O 1
ATOM 4270 N N . GLU A 1 511 ? -27.664 7.244 26.984 1.00 96.25 511 GLU A N 1
ATOM 4271 C CA . GLU A 1 511 ? -26.349 7.449 26.389 1.00 96.25 511 GLU A CA 1
ATOM 4272 C C . GLU A 1 511 ? -25.917 6.264 25.515 1.00 96.25 511 GLU A C 1
ATOM 4274 O O . GLU A 1 511 ? -26.068 5.104 25.901 1.00 96.25 511 GLU A O 1
ATOM 4279 N N . PHE A 1 512 ? -25.318 6.557 24.353 1.00 96.94 512 PHE A N 1
ATOM 4280 C CA . PHE A 1 512 ? -24.833 5.532 23.421 1.00 96.94 512 PHE A CA 1
ATOM 4281 C C . PHE A 1 512 ? -23.833 4.580 24.088 1.00 96.94 512 PHE A C 1
ATOM 4283 O O . PHE A 1 512 ? -24.036 3.369 24.098 1.00 96.94 512 PHE A O 1
ATOM 4290 N N . VAL A 1 513 ? -22.766 5.136 24.667 1.00 97.12 513 VAL A N 1
ATOM 4291 C CA . VAL A 1 513 ? -21.712 4.415 25.394 1.00 97.12 513 VAL A CA 1
ATOM 4292 C C . VAL A 1 513 ? -21.160 5.301 26.514 1.00 97.12 513 VAL A C 1
ATOM 4294 O O . VAL A 1 513 ? -21.179 6.531 26.403 1.00 97.12 513 VAL A O 1
ATOM 4297 N N . PHE A 1 514 ? -20.619 4.704 27.581 1.00 97.31 514 PHE A N 1
ATOM 4298 C CA . PHE A 1 514 ? -19.757 5.455 28.497 1.00 97.31 514 PHE A CA 1
ATOM 4299 C C . PHE A 1 514 ? -18.394 5.692 27.834 1.00 97.31 514 PHE A C 1
ATOM 4301 O O . PHE A 1 514 ? -17.950 6.833 27.707 1.00 97.31 514 PHE A O 1
ATOM 4308 N N . LEU A 1 515 ? -17.773 4.612 27.364 1.00 96.94 515 LEU A N 1
ATOM 4309 C CA . LEU A 1 515 ? -16.523 4.636 26.626 1.00 96.94 515 LEU A CA 1
ATOM 4310 C C . LEU A 1 515 ? -16.485 3.470 25.634 1.00 96.94 515 LEU A C 1
ATOM 4312 O O . LEU A 1 515 ? -16.632 2.311 26.022 1.00 96.94 515 LEU A O 1
ATOM 4316 N N . ALA A 1 516 ? -16.223 3.784 24.370 1.00 97.31 516 ALA A N 1
ATOM 4317 C CA . ALA A 1 516 ? -15.938 2.815 23.318 1.00 97.31 516 ALA A CA 1
ATOM 4318 C C . ALA A 1 516 ? -14.692 3.224 22.528 1.00 97.31 516 ALA A C 1
ATOM 4320 O O . ALA A 1 516 ? -14.226 4.361 22.628 1.00 97.31 516 ALA A O 1
ATOM 4321 N N . ARG A 1 517 ? -14.166 2.306 21.715 1.00 97.50 517 ARG A N 1
ATOM 4322 C CA . ARG A 1 517 ? -13.075 2.570 20.773 1.00 97.50 517 ARG A CA 1
ATOM 4323 C C . ARG A 1 517 ? -13.455 2.097 19.375 1.00 97.50 517 ARG A C 1
ATOM 4325 O O . ARG A 1 517 ? -13.736 0.921 19.178 1.00 97.50 517 ARG A O 1
ATOM 4332 N N . MET A 1 518 ? -13.465 3.010 18.415 1.00 98.31 518 MET A N 1
ATOM 4333 C CA . MET A 1 518 ? -13.654 2.721 16.994 1.00 98.31 518 MET A CA 1
ATOM 4334 C C . MET A 1 518 ? -12.293 2.487 16.337 1.00 98.31 518 MET A C 1
ATOM 4336 O O . MET A 1 518 ? -11.450 3.379 16.369 1.00 98.31 518 MET A O 1
ATOM 4340 N N . ASP A 1 519 ? -12.062 1.312 15.756 1.00 97.50 519 ASP A N 1
ATOM 4341 C CA . ASP A 1 519 ? -10.778 0.962 15.137 1.00 97.50 519 ASP A CA 1
ATOM 4342 C C . ASP A 1 519 ? -10.779 1.380 13.657 1.00 97.50 519 ASP A C 1
ATOM 4344 O O . ASP A 1 519 ? -11.410 0.741 12.810 1.00 97.50 519 ASP A O 1
ATOM 4348 N N . TRP A 1 520 ? -10.063 2.463 13.346 1.00 98.12 520 TRP A N 1
ATOM 4349 C CA . TRP A 1 520 ? -9.956 3.027 12.001 1.00 98.12 520 TRP A CA 1
ATOM 4350 C C . TRP A 1 520 ? -8.665 2.607 11.297 1.00 98.12 520 TRP A C 1
ATOM 4352 O O . TRP A 1 520 ? -7.575 2.683 11.865 1.00 98.12 520 TRP A O 1
ATOM 4362 N N . ALA A 1 521 ? -8.785 2.239 10.026 1.00 97.12 521 ALA A N 1
ATOM 4363 C CA . ALA A 1 521 ? -7.684 2.069 9.089 1.00 97.12 521 ALA A CA 1
ATOM 4364 C C . ALA A 1 521 ? -7.662 3.215 8.070 1.00 97.12 521 ALA A C 1
ATOM 4366 O O . ALA A 1 521 ? -8.685 3.846 7.791 1.00 97.12 521 ALA A O 1
ATOM 4367 N N . ILE A 1 522 ? -6.487 3.467 7.498 1.00 96.00 522 ILE A N 1
ATOM 4368 C CA . ILE A 1 522 ? -6.310 4.345 6.339 1.00 96.00 522 ILE A CA 1
ATOM 4369 C C . ILE A 1 522 ? -5.816 3.469 5.190 1.00 96.00 522 ILE A C 1
ATOM 4371 O O . ILE A 1 522 ? -4.850 2.737 5.382 1.00 96.00 522 ILE A O 1
ATOM 4375 N N . ASP A 1 523 ? -6.464 3.503 4.026 1.00 94.06 523 ASP A N 1
ATOM 4376 C CA . ASP A 1 523 ? -6.012 2.761 2.839 1.00 94.06 523 ASP A CA 1
ATOM 4377 C C . ASP A 1 523 ? -4.828 3.457 2.130 1.00 94.06 523 ASP A C 1
ATOM 4379 O O . ASP A 1 523 ? -4.452 4.584 2.463 1.00 94.06 523 ASP A O 1
ATOM 4383 N N . PHE A 1 524 ? -4.216 2.810 1.131 1.00 90.62 524 PHE A N 1
ATOM 4384 C CA . PHE A 1 524 ? -3.105 3.408 0.365 1.00 90.62 524 PHE A CA 1
ATOM 4385 C C . PHE A 1 524 ? -3.458 4.723 -0.355 1.00 90.62 524 PHE A C 1
ATOM 4387 O O . PHE A 1 524 ? -2.565 5.526 -0.651 1.00 90.62 524 PHE A O 1
ATOM 4394 N N . SER A 1 525 ? -4.746 4.962 -0.603 1.00 89.88 525 SER A N 1
ATOM 4395 C CA . SER A 1 525 ? -5.280 6.189 -1.197 1.00 89.88 525 SER A CA 1
ATOM 4396 C C . SER A 1 525 ? -5.468 7.307 -0.166 1.00 89.88 525 SER A C 1
ATOM 4398 O O . SER A 1 525 ? -5.641 8.471 -0.522 1.00 89.88 525 SER A O 1
ATOM 4400 N N . GLY A 1 526 ? -5.370 6.987 1.125 1.00 93.00 526 GLY A N 1
ATOM 4401 C CA . GLY A 1 526 ? -5.584 7.908 2.231 1.00 93.00 526 GLY A CA 1
ATOM 4402 C C . GLY A 1 526 ? -7.034 7.966 2.716 1.00 93.00 526 GLY A C 1
ATOM 4403 O O . GLY A 1 526 ? -7.347 8.843 3.522 1.00 93.00 526 GLY A O 1
ATOM 4404 N N . ASN A 1 527 ? -7.928 7.087 2.262 1.00 95.38 527 ASN A N 1
ATOM 4405 C CA . ASN A 1 527 ? -9.314 7.053 2.728 1.00 95.38 527 ASN A CA 1
ATOM 4406 C C . ASN A 1 527 ? -9.410 6.375 4.096 1.00 95.38 527 ASN A C 1
ATOM 4408 O O . ASN A 1 527 ? -8.748 5.371 4.349 1.00 95.38 527 ASN A O 1
ATOM 4412 N N . LEU A 1 528 ? -10.264 6.914 4.966 1.00 97.56 528 LEU A N 1
ATOM 4413 C CA . LEU A 1 528 ? -10.554 6.334 6.276 1.00 97.56 528 LEU A CA 1
ATOM 4414 C C . LEU A 1 528 ? -11.594 5.222 6.154 1.00 97.56 528 LEU A C 1
ATOM 4416 O O . LEU A 1 528 ? -12.624 5.414 5.507 1.00 97.56 528 LEU A O 1
ATOM 4420 N N . LYS A 1 529 ? -11.349 4.093 6.821 1.00 98.31 529 LYS A N 1
ATOM 4421 C CA . LYS A 1 529 ? -12.281 2.967 6.919 1.00 98.31 529 LYS A CA 1
ATOM 4422 C C . LYS A 1 529 ? -12.397 2.474 8.362 1.00 98.31 529 LYS A C 1
ATOM 4424 O O . LYS A 1 529 ? -11.392 2.155 8.990 1.00 98.31 529 LYS A O 1
ATOM 4429 N N . LEU A 1 530 ? -13.615 2.411 8.887 1.00 98.44 530 LEU A N 1
ATOM 4430 C CA . LEU A 1 530 ? -13.941 1.865 10.200 1.00 98.44 530 LEU A CA 1
ATOM 4431 C C . LEU A 1 530 ? -14.048 0.341 10.107 1.00 98.44 530 LEU A C 1
ATOM 4433 O O . LEU A 1 530 ? -14.900 -0.176 9.388 1.00 98.44 530 LEU A O 1
ATOM 4437 N N . LEU A 1 531 ? -13.200 -0.375 10.843 1.00 96.69 531 LEU A N 1
ATOM 4438 C CA . LEU A 1 531 ? -13.147 -1.838 10.794 1.00 96.69 531 LEU A CA 1
ATOM 4439 C C . LEU A 1 531 ? -14.094 -2.501 11.799 1.00 96.69 531 LEU A C 1
ATOM 4441 O O . LEU A 1 531 ? -14.667 -3.552 11.502 1.00 96.69 531 LEU A O 1
ATOM 4445 N N . GLU A 1 532 ? -14.209 -1.916 12.993 1.00 95.94 532 GLU A N 1
ATOM 4446 C CA . GLU A 1 532 ? -15.059 -2.375 14.094 1.00 95.94 532 GLU A CA 1
ATOM 4447 C C . GLU A 1 532 ? -15.190 -1.299 15.186 1.00 95.94 532 GLU A C 1
ATOM 4449 O O . GLU A 1 532 ? -14.438 -0.321 15.221 1.00 95.94 532 GLU A O 1
ATOM 4454 N N . ILE A 1 533 ? -16.125 -1.512 16.111 1.00 96.44 533 ILE A N 1
ATOM 4455 C CA . ILE A 1 533 ? -16.247 -0.766 17.364 1.00 96.44 533 ILE A CA 1
ATOM 4456 C C . ILE A 1 533 ? -16.112 -1.737 18.544 1.00 96.44 533 ILE A C 1
ATOM 4458 O O . ILE A 1 533 ? -16.717 -2.804 18.574 1.00 96.44 533 ILE A O 1
ATOM 4462 N N . ASN A 1 534 ? -15.308 -1.345 19.526 1.00 96.00 534 ASN A N 1
ATOM 4463 C CA . ASN A 1 534 ? -15.105 -2.034 20.791 1.00 96.00 534 ASN A CA 1
ATOM 4464 C C . ASN A 1 534 ? -15.805 -1.228 21.893 1.00 96.00 534 ASN A C 1
ATOM 4466 O O . ASN A 1 534 ? -15.233 -0.274 22.425 1.00 96.00 534 ASN A O 1
ATOM 4470 N N . SER A 1 535 ? -17.065 -1.558 22.183 1.00 95.00 535 SER A N 1
ATOM 4471 C CA . SER A 1 535 ? -17.926 -0.835 23.132 1.00 95.00 535 SER A CA 1
ATOM 4472 C C . SER A 1 535 ? -18.035 -1.481 24.513 1.00 95.00 535 SER A C 1
ATOM 4474 O O . SER A 1 535 ? -18.611 -0.872 25.408 1.00 95.00 535 SER A O 1
ATOM 4476 N N . GLU A 1 536 ? -17.467 -2.671 24.722 1.00 92.81 536 GLU A N 1
ATOM 4477 C CA . GLU A 1 536 ? -17.427 -3.318 26.042 1.00 92.81 536 GLU A CA 1
ATOM 4478 C C . GLU A 1 536 ? -16.099 -3.074 26.769 1.00 92.81 536 GLU A C 1
ATOM 4480 O O . GLU A 1 536 ? -16.099 -2.539 27.876 1.00 92.81 536 GLU A O 1
ATOM 4485 N N . THR A 1 537 ? -14.975 -3.423 26.136 1.00 90.94 537 THR A N 1
ATOM 4486 C CA . THR A 1 537 ? -13.630 -3.412 26.744 1.00 90.94 537 THR A CA 1
ATOM 4487 C C . THR A 1 537 ? -12.619 -2.641 25.878 1.00 90.94 537 THR A C 1
ATOM 4489 O O . THR A 1 537 ? -11.752 -3.248 25.240 1.00 90.94 537 THR A O 1
ATOM 4492 N N . PRO A 1 538 ? -12.731 -1.302 25.775 1.00 92.06 538 PRO A N 1
ATOM 4493 C CA . PRO A 1 538 ? -11.800 -0.499 24.986 1.00 92.06 538 PRO A CA 1
ATOM 4494 C C . PRO A 1 538 ? -10.417 -0.412 25.662 1.00 92.06 538 PRO A C 1
ATOM 4496 O O . PRO A 1 538 ? -10.235 0.313 26.639 1.00 92.06 538 PRO A O 1
ATOM 4499 N N . ALA A 1 539 ? -9.435 -1.132 25.114 1.00 89.88 539 ALA A N 1
ATOM 4500 C CA . ALA A 1 539 ? -8.044 -1.123 25.585 1.00 89.88 539 ALA A CA 1
ATOM 4501 C C . ALA A 1 539 ? -7.258 0.118 25.116 1.00 89.88 539 ALA A C 1
ATOM 4503 O O . ALA A 1 539 ? -7.667 0.788 24.163 1.00 89.88 539 ALA A O 1
ATOM 4504 N N . GLY A 1 540 ? -6.084 0.355 25.717 1.00 92.38 540 GLY A N 1
ATOM 4505 C CA . GLY A 1 540 ? -5.135 1.400 25.300 1.00 92.38 540 GLY A CA 1
ATOM 4506 C C . GLY A 1 540 ? -5.207 2.713 26.100 1.00 92.38 540 GLY A C 1
ATOM 4507 O O . GLY A 1 540 ? -4.708 3.754 25.648 1.00 92.38 540 GLY A O 1
ATOM 4508 N N . LEU A 1 541 ? -5.937 2.724 27.224 1.00 93.62 541 LEU A N 1
ATOM 4509 C CA . LEU A 1 541 ? -6.265 3.951 27.962 1.00 93.62 541 LEU A CA 1
ATOM 4510 C C . LEU A 1 541 ? -5.054 4.560 28.665 1.00 93.62 541 LEU A C 1
ATOM 4512 O O . LEU A 1 541 ? -4.864 5.773 28.610 1.00 93.62 541 LEU A O 1
ATOM 4516 N N . ILE A 1 542 ? -4.235 3.737 29.322 1.00 93.62 542 ILE A N 1
ATOM 4517 C CA . ILE A 1 542 ? -3.033 4.201 30.028 1.00 93.62 542 ILE A CA 1
ATOM 4518 C C . ILE A 1 542 ? -2.000 4.754 29.045 1.00 93.62 542 ILE A C 1
ATOM 4520 O O . ILE A 1 542 ? -1.357 5.772 29.310 1.00 93.62 542 ILE A O 1
ATOM 4524 N N . GLU A 1 543 ? -1.907 4.141 27.869 1.00 94.25 543 GLU A N 1
ATOM 4525 C CA . GLU A 1 543 ? -1.070 4.590 26.772 1.00 94.25 543 GLU A CA 1
ATOM 4526 C C . GLU A 1 543 ? -1.453 6.000 26.326 1.00 94.25 543 GLU A C 1
ATOM 4528 O O . GLU A 1 543 ? -0.590 6.865 26.176 1.00 94.25 543 GLU A O 1
ATOM 4533 N N . SER A 1 544 ? -2.757 6.224 26.169 1.00 94.56 544 SER A N 1
ATOM 4534 C CA . SER A 1 544 ? -3.319 7.446 25.590 1.00 94.56 544 SER A CA 1
ATOM 4535 C C . SER A 1 544 ? -3.470 8.586 26.598 1.00 94.56 544 SER A C 1
ATOM 4537 O O . SER A 1 544 ? -3.420 9.745 26.211 1.00 94.56 544 SER A O 1
ATOM 4539 N N . LEU A 1 545 ? -3.683 8.284 27.883 1.00 93.25 545 LEU A N 1
ATOM 4540 C CA . LEU A 1 545 ? -3.828 9.292 28.940 1.00 93.25 545 LEU A CA 1
ATOM 4541 C C . LEU A 1 545 ? -2.490 9.713 29.554 1.00 93.25 545 LEU A C 1
ATOM 4543 O O . LEU A 1 545 ? -2.390 10.813 30.103 1.00 93.25 545 LEU A O 1
ATOM 4547 N N . TYR A 1 546 ? -1.496 8.822 29.541 1.00 92.12 546 TYR A N 1
ATOM 4548 C CA . TYR A 1 546 ? -0.265 9.012 30.300 1.00 92.12 546 TYR A CA 1
ATOM 4549 C C . TYR A 1 546 ? 1.001 8.800 29.462 1.00 92.12 546 TYR A C 1
ATOM 4551 O O . TYR A 1 546 ? 1.860 9.684 29.426 1.00 92.12 546 TYR A O 1
ATOM 4559 N N . ILE A 1 547 ? 1.150 7.650 28.793 1.00 92.56 547 ILE A N 1
ATOM 4560 C CA . ILE A 1 547 ? 2.420 7.302 28.126 1.00 92.56 547 ILE A CA 1
ATOM 4561 C C . ILE A 1 547 ? 2.714 8.252 26.958 1.00 92.56 547 ILE A C 1
ATOM 4563 O O . ILE A 1 547 ? 3.868 8.640 26.777 1.00 92.56 547 ILE A O 1
ATOM 4567 N N . ASP A 1 548 ? 1.697 8.683 26.207 1.00 91.00 548 ASP A N 1
ATOM 4568 C CA . ASP A 1 548 ? 1.834 9.675 25.132 1.00 91.00 548 ASP A CA 1
ATOM 4569 C C . ASP A 1 548 ? 2.529 10.968 25.606 1.00 91.00 548 ASP A C 1
ATOM 4571 O O . ASP A 1 548 ? 3.457 11.460 24.959 1.00 91.00 548 ASP A O 1
ATOM 4575 N N . ASN A 1 549 ? 2.146 11.469 26.780 1.00 90.38 549 ASN A N 1
ATOM 4576 C CA . ASN A 1 549 ? 2.667 12.679 27.397 1.00 90.38 549 ASN A CA 1
ATOM 4577 C C . ASN A 1 549 ? 4.088 12.477 27.924 1.00 90.38 549 ASN A C 1
ATOM 4579 O O . ASN A 1 549 ? 4.925 13.372 27.780 1.00 90.38 549 ASN A O 1
ATOM 4583 N N . VAL A 1 550 ? 4.392 11.299 28.481 1.00 92.12 550 VAL A N 1
ATOM 4584 C CA . VAL A 1 550 ? 5.764 10.948 28.882 1.00 92.12 550 VAL A CA 1
ATOM 4585 C C . VAL A 1 550 ? 6.680 10.909 27.664 1.00 92.12 550 VAL A C 1
ATOM 4587 O O . VAL A 1 550 ? 7.748 11.519 27.697 1.00 92.12 550 VAL A O 1
ATOM 4590 N N . ILE A 1 551 ? 6.260 10.255 26.578 1.00 91.12 551 ILE A N 1
ATOM 4591 C CA . ILE A 1 551 ? 7.025 10.199 25.326 1.00 91.12 551 ILE A CA 1
ATOM 4592 C C . ILE A 1 551 ? 7.226 11.614 24.771 1.00 91.12 551 ILE A C 1
ATOM 4594 O O . ILE A 1 551 ? 8.359 12.008 24.494 1.00 91.12 551 ILE A O 1
ATOM 4598 N N . LYS A 1 552 ? 6.153 12.408 24.673 1.00 90.19 552 LYS A N 1
ATOM 4599 C CA . LYS A 1 552 ? 6.196 13.795 24.188 1.00 90.19 552 LYS A CA 1
ATOM 4600 C C . LYS A 1 552 ? 7.189 14.651 24.979 1.00 90.19 552 LYS A C 1
ATOM 4602 O O . LYS A 1 552 ? 7.972 15.384 24.373 1.00 90.19 552 LYS A O 1
ATOM 4607 N N . ALA A 1 553 ? 7.185 14.540 26.309 1.00 90.81 553 ALA A N 1
ATOM 4608 C CA . ALA A 1 553 ? 8.083 15.287 27.187 1.00 90.81 553 ALA A CA 1
ATOM 4609 C C . ALA A 1 553 ? 9.543 14.822 27.072 1.00 90.81 553 ALA A C 1
ATOM 4611 O O . ALA A 1 553 ? 10.442 15.647 26.935 1.00 90.81 553 ALA A O 1
ATOM 4612 N N . GLU A 1 554 ? 9.794 13.512 27.102 1.00 90.25 554 GLU A N 1
ATOM 4613 C CA . GLU A 1 554 ? 11.150 12.949 27.052 1.00 90.25 554 GLU A CA 1
ATOM 4614 C C . GLU A 1 554 ? 11.834 13.152 25.691 1.00 90.25 554 GLU A C 1
ATOM 4616 O O . GLU A 1 554 ? 13.060 13.250 25.620 1.00 90.25 554 GLU A O 1
ATOM 4621 N N . LEU A 1 555 ? 11.047 13.265 24.620 1.00 86.31 555 LEU A N 1
ATOM 4622 C CA . LEU A 1 555 ? 11.524 13.497 23.257 1.00 86.31 555 LEU A CA 1
ATOM 4623 C C . LEU A 1 555 ? 11.459 14.956 22.797 1.00 86.31 555 LEU A C 1
ATOM 4625 O O . LEU A 1 555 ? 11.873 15.250 21.678 1.00 86.31 555 LEU A O 1
ATOM 4629 N N . ASN A 1 556 ? 10.968 15.873 23.636 1.00 87.38 556 ASN A N 1
ATOM 4630 C CA . ASN A 1 556 ? 10.755 17.283 23.288 1.00 87.38 556 ASN A CA 1
ATOM 4631 C C . ASN A 1 556 ? 9.915 17.474 22.008 1.00 87.38 556 ASN A C 1
ATOM 4633 O O . ASN A 1 556 ? 10.214 18.326 21.167 1.00 87.38 556 ASN A O 1
ATOM 4637 N N . ILE A 1 557 ? 8.857 16.675 21.843 1.00 85.12 557 ILE A N 1
ATOM 4638 C CA . ILE A 1 557 ? 7.984 16.747 20.667 1.00 85.12 557 ILE A CA 1
ATOM 4639 C C . ILE A 1 557 ? 7.066 17.970 20.792 1.00 85.12 557 ILE A C 1
ATOM 4641 O O . ILE A 1 557 ? 6.140 18.002 21.604 1.00 85.12 557 ILE A O 1
ATOM 4645 N N . ASN A 1 558 ? 7.291 18.976 19.943 1.00 85.50 558 ASN A N 1
ATOM 4646 C CA . ASN A 1 558 ? 6.482 20.197 19.881 1.00 85.50 558 ASN A CA 1
ATOM 4647 C C . ASN A 1 558 ? 5.285 20.053 18.918 1.00 85.50 558 ASN A C 1
ATOM 4649 O O . ASN A 1 558 ? 5.147 20.820 17.968 1.00 85.50 558 ASN A O 1
ATOM 4653 N N . LYS A 1 559 ? 4.453 19.028 19.132 1.00 84.81 559 LYS A N 1
ATOM 4654 C CA . LYS A 1 559 ? 3.219 18.768 18.369 1.00 84.81 559 LYS A CA 1
ATOM 4655 C C . LYS A 1 559 ? 2.038 18.561 19.312 1.00 84.81 559 LYS A C 1
ATOM 4657 O O . LYS A 1 559 ? 2.226 18.127 20.452 1.00 84.81 559 LYS A O 1
ATOM 4662 N N . SER A 1 560 ? 0.824 18.863 18.865 1.00 85.00 560 SER A N 1
ATOM 4663 C CA . SER A 1 560 ? -0.390 18.644 19.664 1.00 85.00 560 SER A CA 1
ATOM 4664 C C . SER A 1 560 ? -0.660 17.151 19.861 1.00 85.00 560 SER A C 1
ATOM 4666 O O . SER A 1 560 ? -0.438 16.358 18.941 1.00 85.00 560 SER A O 1
ATOM 4668 N N . SER A 1 561 ? -1.108 16.770 21.065 1.00 87.25 561 SER A N 1
ATOM 4669 C CA . SER A 1 561 ? -1.580 15.398 21.312 1.00 87.25 561 SER A CA 1
ATOM 4670 C C . SER A 1 561 ? -3.052 15.292 20.920 1.00 87.25 561 SER A C 1
ATOM 4672 O O . SER A 1 561 ? -3.836 16.207 21.165 1.00 87.25 561 SER A O 1
ATOM 4674 N N . ALA A 1 562 ? -3.441 14.155 20.345 1.00 87.31 562 ALA A N 1
ATOM 4675 C CA . ALA A 1 562 ? -4.842 13.840 20.081 1.00 87.31 562 ALA A CA 1
ATOM 4676 C C . ALA A 1 562 ? -5.656 13.568 21.365 1.00 87.31 562 ALA A C 1
ATOM 4678 O O . ALA A 1 562 ? -6.878 13.478 21.298 1.00 87.31 562 ALA A O 1
ATOM 4679 N N . ASN A 1 563 ? -4.999 13.442 22.526 1.00 93.94 563 ASN A N 1
ATOM 4680 C CA . ASN A 1 563 ? -5.603 12.980 23.781 1.00 93.94 563 ASN A CA 1
ATOM 4681 C C . ASN A 1 563 ? -5.790 14.071 24.847 1.00 93.94 563 ASN A C 1
ATOM 4683 O O . ASN A 1 563 ? -6.158 13.762 25.980 1.00 93.94 563 ASN A O 1
ATOM 4687 N N . GLU A 1 564 ? -5.575 15.348 24.512 1.00 90.06 564 GLU A N 1
ATOM 4688 C CA . GLU A 1 564 ? -5.644 16.463 25.476 1.00 90.06 564 GLU A CA 1
ATOM 4689 C C . GLU A 1 564 ? -7.020 16.578 26.172 1.00 90.06 564 GLU A C 1
ATOM 4691 O O . GLU A 1 564 ? -7.095 16.929 27.350 1.00 90.06 564 GLU A O 1
ATOM 4696 N N . GLU A 1 565 ? -8.109 16.225 25.478 1.00 93.50 565 GLU A N 1
ATOM 4697 C CA . GLU A 1 565 ? -9.485 16.271 26.004 1.00 93.50 565 GLU A CA 1
ATOM 4698 C C . GLU A 1 565 ? -9.987 14.932 26.577 1.00 93.50 565 GLU A C 1
ATOM 4700 O O . GLU A 1 565 ? -11.073 14.883 27.159 1.00 93.50 565 GLU A O 1
ATOM 4705 N N . LEU A 1 566 ? -9.227 13.840 26.433 1.00 96.00 566 LEU A N 1
ATOM 4706 C CA . LEU A 1 566 ? -9.707 12.485 26.731 1.00 96.00 566 LEU A CA 1
ATOM 4707 C C . LEU A 1 566 ? -10.147 12.351 28.195 1.00 96.00 566 LEU A C 1
ATOM 4709 O O . LEU A 1 566 ? -11.248 11.884 28.488 1.00 96.00 566 LEU A O 1
ATOM 4713 N N . LYS A 1 567 ? -9.317 12.840 29.125 1.00 96.44 567 LYS A N 1
ATOM 4714 C CA . LYS A 1 567 ? -9.594 12.782 30.567 1.00 96.44 567 LYS A CA 1
ATOM 4715 C C . LYS A 1 567 ? -10.880 13.521 30.945 1.00 96.44 567 LYS A C 1
ATOM 4717 O O . LYS A 1 567 ? -11.692 12.997 31.705 1.00 96.44 567 LYS A O 1
ATOM 4722 N N . SER A 1 568 ? -11.061 14.747 30.452 1.00 97.19 568 SER A N 1
ATOM 4723 C CA . SER A 1 568 ? -12.214 15.577 30.820 1.00 97.19 568 SER A CA 1
ATOM 4724 C C . SER A 1 568 ? -13.514 15.033 30.228 1.00 97.19 568 SER A C 1
ATOM 4726 O O . SER A 1 568 ? -14.541 15.055 30.908 1.00 97.19 568 SER A O 1
ATOM 4728 N N . LYS A 1 569 ? -13.470 14.478 29.010 1.00 97.94 569 LYS A N 1
ATOM 4729 C CA . LYS A 1 569 ? -14.616 13.821 28.366 1.00 97.94 569 LYS A CA 1
ATOM 4730 C C . LYS A 1 569 ? -15.041 12.536 29.072 1.00 97.94 569 LYS A C 1
ATOM 4732 O O . LYS A 1 569 ? -16.234 12.360 29.305 1.00 97.94 569 LYS A O 1
ATOM 4737 N N . ILE A 1 570 ? -14.089 11.711 29.516 1.00 97.94 570 ILE A N 1
ATOM 4738 C CA . ILE A 1 570 ? -14.375 10.534 30.354 1.00 97.94 570 ILE A CA 1
ATOM 4739 C C . ILE A 1 570 ? -15.102 10.949 31.640 1.00 97.94 570 ILE A C 1
ATOM 4741 O O . ILE A 1 570 ? -16.154 10.398 31.954 1.00 97.94 570 ILE A O 1
ATOM 4745 N N . ILE A 1 571 ? -14.583 11.949 32.365 1.00 98.12 571 ILE A N 1
ATOM 4746 C CA . ILE A 1 571 ? -15.205 12.433 33.610 1.00 98.12 571 ILE A CA 1
ATOM 4747 C C . ILE A 1 571 ? -16.618 12.967 33.341 1.00 98.12 571 ILE A C 1
ATOM 4749 O O . ILE A 1 571 ? -17.550 12.641 34.073 1.00 98.12 571 ILE A O 1
ATOM 4753 N N . LYS A 1 572 ? -16.794 13.765 32.281 1.00 98.19 572 LYS A N 1
ATOM 4754 C CA . LYS A 1 572 ? -18.095 14.324 31.890 1.00 98.19 572 LYS A CA 1
ATOM 4755 C C . LYS A 1 572 ? -19.113 13.219 31.594 1.00 98.19 572 LYS A C 1
ATOM 4757 O O . LYS A 1 572 ? -20.229 13.280 32.104 1.00 98.19 572 LYS A O 1
ATOM 4762 N N . GLN A 1 573 ? -18.732 12.218 30.801 1.00 98.12 573 GLN A N 1
ATOM 4763 C CA . GLN A 1 573 ? -19.633 11.135 30.413 1.00 98.12 573 GLN A CA 1
ATOM 4764 C C . GLN A 1 573 ? -19.965 10.211 31.586 1.00 98.12 573 GLN A C 1
ATOM 4766 O O . GLN A 1 573 ? -21.118 9.812 31.738 1.00 98.12 573 GLN A O 1
ATOM 4771 N N . PHE A 1 574 ? -18.982 9.914 32.443 1.00 98.00 574 PHE A N 1
ATOM 4772 C CA . PHE A 1 574 ? -19.212 9.156 33.670 1.00 98.00 574 PHE A CA 1
ATOM 4773 C C . PHE A 1 574 ? -20.254 9.853 34.546 1.00 98.00 574 PHE A C 1
ATOM 4775 O O . PHE A 1 574 ? -21.264 9.252 34.900 1.00 98.00 574 PHE A O 1
ATOM 4782 N N . THR A 1 575 ? -20.045 11.141 34.840 1.00 97.50 575 THR A N 1
ATOM 4783 C CA . THR A 1 575 ? -20.964 11.937 35.663 1.00 97.50 575 THR A CA 1
ATOM 4784 C C . THR A 1 575 ? -22.371 11.948 35.078 1.00 97.50 575 THR A C 1
ATOM 4786 O O . THR A 1 575 ? -23.322 11.716 35.813 1.00 97.50 575 THR A O 1
ATOM 4789 N N . LYS A 1 576 ? -22.509 12.124 33.759 1.00 97.44 576 LYS A N 1
ATOM 4790 C CA . LYS A 1 576 ? -23.811 12.120 33.079 1.00 97.44 576 LYS A CA 1
ATOM 4791 C C . LYS A 1 576 ? -24.570 10.797 33.253 1.00 97.44 576 LYS A C 1
ATOM 4793 O O . LYS A 1 576 ? -25.751 10.809 33.583 1.00 97.44 576 LYS A O 1
ATOM 4798 N N . ILE A 1 577 ? -23.891 9.661 33.089 1.00 97.25 577 ILE A N 1
ATOM 4799 C CA . ILE A 1 577 ? -24.507 8.337 33.276 1.00 97.25 577 ILE A CA 1
ATOM 4800 C C . ILE A 1 577 ? -24.899 8.117 34.740 1.00 97.25 577 ILE A C 1
ATOM 4802 O O . ILE A 1 577 ? -25.989 7.624 35.017 1.00 97.25 577 ILE A O 1
ATOM 4806 N N . ILE A 1 578 ? -24.055 8.528 35.691 1.00 97.31 578 ILE A N 1
ATOM 4807 C CA . ILE A 1 578 ? -24.398 8.434 37.115 1.00 97.31 578 ILE A CA 1
ATOM 4808 C C . ILE A 1 578 ? -25.573 9.353 37.480 1.00 97.31 578 ILE A C 1
ATOM 4810 O O . ILE A 1 578 ? -26.407 8.969 38.299 1.00 97.31 578 ILE A O 1
ATOM 4814 N N . GLU A 1 579 ? -25.677 10.542 36.884 1.00 96.69 579 GLU A N 1
ATOM 4815 C CA . GLU A 1 579 ? -26.823 11.442 37.056 1.00 96.69 579 GLU A CA 1
ATOM 4816 C C . GLU A 1 579 ? -28.120 10.812 36.538 1.00 96.69 579 GLU A C 1
ATOM 4818 O O . GLU A 1 579 ? -29.149 10.915 37.207 1.00 96.69 579 GLU A O 1
ATOM 4823 N N . ASP A 1 580 ? -28.077 10.123 35.394 1.00 96.81 580 ASP A N 1
ATOM 4824 C CA . ASP A 1 580 ? -29.219 9.367 34.872 1.00 96.81 580 ASP A CA 1
ATOM 4825 C C . ASP A 1 580 ? -29.628 8.242 35.825 1.00 96.81 580 ASP A C 1
ATOM 4827 O O . ASP A 1 580 ? -30.788 8.165 36.229 1.00 96.81 580 ASP A O 1
ATOM 4831 N N . TYR A 1 581 ? -28.660 7.446 36.279 1.00 96.31 581 TYR A N 1
ATOM 4832 C CA . TYR A 1 581 ? -28.879 6.377 37.256 1.00 96.31 581 TYR A CA 1
ATOM 4833 C C . TYR A 1 581 ? -29.453 6.908 38.574 1.00 96.31 581 TYR A C 1
ATOM 4835 O O . TYR A 1 581 ? -30.326 6.282 39.178 1.00 96.31 581 TYR A O 1
ATOM 4843 N N . SER A 1 582 ? -29.021 8.102 38.989 1.00 95.50 582 SER A N 1
ATOM 4844 C CA . SER A 1 582 ? -29.453 8.748 40.231 1.00 95.50 582 SER A CA 1
ATOM 4845 C C . SER A 1 582 ? -30.912 9.216 40.222 1.00 95.50 582 SER A C 1
ATOM 4847 O O . SER A 1 582 ? -31.454 9.539 41.281 1.00 95.50 582 SER A O 1
ATOM 4849 N N . LYS A 1 583 ? -31.568 9.257 39.051 1.00 94.38 583 LYS A N 1
ATOM 4850 C CA . LYS A 1 583 ? -33.002 9.581 38.938 1.00 94.38 583 LYS A CA 1
ATOM 4851 C C . LYS A 1 583 ? -33.885 8.471 39.503 1.00 94.38 583 LYS A C 1
ATOM 4853 O O . LYS A 1 583 ? -34.967 8.765 40.007 1.00 94.38 583 LYS A O 1
ATOM 4858 N N . GLU A 1 584 ? -33.419 7.226 39.436 1.00 90.12 584 GLU A N 1
ATOM 4859 C CA . GLU A 1 584 ? -34.181 6.039 39.843 1.00 90.12 584 GLU A CA 1
ATOM 4860 C C . GLU A 1 584 ? -33.543 5.297 41.029 1.00 90.12 584 GLU A C 1
ATOM 4862 O O . GLU A 1 584 ? -34.253 4.680 41.824 1.00 90.12 584 GLU A O 1
ATOM 4867 N N . HIS A 1 585 ? -32.223 5.410 41.218 1.00 91.50 585 HIS A N 1
ATOM 4868 C CA . HIS A 1 585 ? -31.472 4.678 42.241 1.00 91.50 585 HIS A CA 1
ATOM 4869 C C . HIS A 1 585 ? -30.563 5.596 43.068 1.00 91.50 585 HIS A C 1
ATOM 4871 O O . HIS A 1 585 ? -29.992 6.554 42.567 1.00 91.50 585 HIS A O 1
ATOM 4877 N N . SER A 1 586 ? -30.358 5.299 44.356 1.00 93.25 586 SER A N 1
ATOM 4878 C CA . SER A 1 586 ? -29.330 6.002 45.139 1.00 93.25 586 SER A CA 1
ATOM 4879 C C . SER A 1 586 ? -27.959 5.400 44.843 1.00 93.25 586 SER A C 1
ATOM 4881 O O . SER A 1 586 ? -27.731 4.238 45.163 1.00 93.25 586 SER A O 1
ATOM 4883 N N . ILE A 1 587 ? -27.050 6.193 44.269 1.00 96.38 587 ILE A N 1
ATOM 4884 C CA . ILE A 1 587 ? -25.684 5.760 43.955 1.00 96.38 587 ILE A CA 1
ATOM 4885 C C . ILE A 1 587 ? -24.713 6.318 44.993 1.00 96.38 587 ILE A C 1
ATOM 4887 O O . ILE A 1 587 ? -24.521 7.531 45.088 1.00 96.38 587 ILE A O 1
ATOM 4891 N N . LYS A 1 588 ? -24.099 5.437 45.785 1.00 95.69 588 LYS A N 1
ATOM 4892 C CA . LYS A 1 588 ? -23.057 5.800 46.759 1.00 95.69 588 LYS A CA 1
ATOM 4893 C C . LYS A 1 588 ? -21.785 5.008 46.534 1.00 95.69 588 LYS A C 1
ATOM 4895 O O . LYS A 1 588 ? -20.705 5.590 46.582 1.00 95.69 588 LYS A O 1
ATOM 4900 N N . THR A 1 589 ? -21.923 3.707 46.293 1.00 97.38 589 THR A N 1
ATOM 4901 C CA . THR A 1 589 ? -20.792 2.804 46.087 1.00 97.38 589 THR A CA 1
ATOM 4902 C C . THR A 1 589 ? -20.694 2.367 44.634 1.00 97.38 589 THR A C 1
ATOM 4904 O O . THR A 1 589 ? -21.649 1.811 44.091 1.00 97.38 589 THR A O 1
ATOM 4907 N N . ILE A 1 590 ? -19.522 2.562 44.027 1.00 97.94 590 ILE A N 1
ATOM 4908 C CA . ILE A 1 590 ? -19.249 2.173 42.641 1.00 97.94 590 ILE A CA 1
ATOM 4909 C C . ILE A 1 590 ? -18.061 1.210 42.593 1.00 97.94 590 ILE A C 1
ATOM 4911 O O . ILE A 1 590 ? -16.967 1.530 43.061 1.00 97.94 590 ILE A O 1
ATOM 4915 N N . GLY A 1 591 ? -18.271 0.030 42.015 1.00 97.38 591 GLY A N 1
ATOM 4916 C CA . GLY A 1 591 ? -17.209 -0.945 41.773 1.00 97.38 591 GLY A CA 1
ATOM 4917 C C . GLY A 1 591 ? -16.443 -0.672 40.478 1.00 97.38 591 GLY A C 1
ATOM 4918 O O . GLY A 1 591 ? -17.046 -0.274 39.490 1.00 97.38 591 GLY A O 1
ATOM 4919 N N . PHE A 1 592 ? -15.141 -0.934 40.453 1.00 96.88 592 PHE A N 1
ATOM 4920 C CA . PHE A 1 592 ? -14.333 -1.077 39.239 1.00 96.88 592 PHE A CA 1
ATOM 4921 C C . PHE A 1 592 ? -13.824 -2.510 39.186 1.00 96.88 592 PHE A C 1
ATOM 4923 O O . PHE A 1 592 ? -12.960 -2.893 39.979 1.00 96.88 592 PHE A O 1
ATOM 4930 N N . LEU A 1 593 ? -14.390 -3.292 38.273 1.00 95.56 593 LEU A N 1
ATOM 4931 C CA . LEU A 1 593 ? -14.093 -4.707 38.114 1.00 95.56 593 LEU A CA 1
ATOM 4932 C C . LEU A 1 593 ? -13.286 -4.947 36.844 1.00 95.56 593 LEU A C 1
ATOM 4934 O O . LEU A 1 593 ? -13.563 -4.365 35.795 1.00 95.56 593 LEU A O 1
ATOM 4938 N N . SER A 1 594 ? -12.315 -5.843 36.944 1.00 94.38 594 SER A N 1
ATOM 4939 C CA . SER A 1 594 ? -11.529 -6.356 35.818 1.00 94.38 594 SER A CA 1
ATOM 4940 C C . SER A 1 594 ? -11.305 -7.856 35.980 1.00 94.38 594 SER A C 1
ATOM 4942 O O . SER A 1 594 ? -11.599 -8.417 37.040 1.00 94.38 594 SER A O 1
ATOM 4944 N N . SER A 1 595 ? -10.797 -8.515 34.940 1.00 91.94 595 SER A N 1
ATOM 4945 C CA . SER A 1 595 ? -10.244 -9.861 35.092 1.00 91.94 595 SER A CA 1
ATOM 4946 C C . SER A 1 595 ? -8.916 -9.819 35.873 1.00 91.94 595 SER A C 1
ATOM 4948 O O . SER A 1 595 ? -8.400 -8.759 36.228 1.00 91.94 595 SER A O 1
ATOM 4950 N N . THR A 1 596 ? -8.327 -10.984 36.134 1.00 89.06 596 THR A N 1
ATOM 4951 C CA . THR A 1 596 ? -6.986 -11.102 36.730 1.00 89.06 596 THR A CA 1
ATOM 4952 C C . THR A 1 596 ? -5.859 -10.945 35.708 1.00 89.06 596 THR A C 1
ATOM 4954 O O . THR A 1 596 ? -4.684 -11.019 36.078 1.00 89.06 596 THR A O 1
ATOM 4957 N N . TYR A 1 597 ? -6.182 -10.725 34.430 1.00 89.31 597 TYR A N 1
ATOM 4958 C CA . TYR A 1 597 ? -5.189 -10.415 33.414 1.00 89.31 597 TYR A CA 1
ATOM 4959 C C . TYR A 1 597 ? -4.596 -9.025 33.667 1.00 89.31 597 TYR A C 1
ATOM 4961 O O . TYR A 1 597 ? -5.309 -8.058 33.937 1.00 89.31 597 TYR A O 1
ATOM 4969 N N . TYR A 1 598 ? -3.268 -8.916 33.604 1.00 86.25 598 TYR A N 1
ATOM 4970 C CA . TYR A 1 598 ? -2.572 -7.705 34.046 1.00 86.25 598 TYR A CA 1
ATOM 4971 C C . TYR A 1 598 ? -2.944 -6.463 33.218 1.00 86.25 598 TYR A C 1
ATOM 4973 O O . TYR A 1 598 ? -2.937 -5.359 33.766 1.00 86.25 598 TYR A O 1
ATOM 4981 N N . GLU A 1 599 ? -3.289 -6.632 31.934 1.00 87.12 599 GLU A N 1
ATOM 4982 C CA . GLU A 1 599 ? -3.700 -5.527 31.053 1.00 87.12 599 GLU A CA 1
ATOM 4983 C C . GLU A 1 599 ? -5.076 -4.970 31.397 1.00 87.12 599 GLU A C 1
ATOM 4985 O O . GLU A 1 599 ? -5.273 -3.750 31.447 1.00 87.12 599 GLU A O 1
ATOM 4990 N N . ASP A 1 600 ? -6.002 -5.862 31.730 1.00 90.94 600 ASP A N 1
ATOM 4991 C CA . ASP A 1 600 ? -7.344 -5.508 32.177 1.00 90.94 600 ASP A CA 1
ATOM 4992 C C . ASP A 1 600 ? -7.271 -4.749 33.505 1.00 90.94 600 ASP A C 1
ATOM 4994 O O . ASP A 1 600 ? -7.922 -3.713 33.676 1.00 90.94 600 ASP A O 1
ATOM 4998 N N . TRP A 1 601 ? -6.410 -5.219 34.416 1.00 89.12 601 TRP A N 1
ATOM 4999 C CA . TRP A 1 601 ? -6.202 -4.605 35.723 1.00 89.12 601 TRP A CA 1
ATOM 5000 C C . TRP A 1 601 ? -5.697 -3.167 35.617 1.00 89.12 601 TRP A C 1
ATOM 5002 O O . TRP A 1 601 ? -6.306 -2.258 36.189 1.00 89.12 601 TRP A O 1
ATOM 5012 N N . TYR A 1 602 ? -4.601 -2.915 34.886 1.00 88.69 602 TYR A N 1
ATOM 5013 C CA . TYR A 1 602 ? -4.102 -1.541 34.782 1.00 88.69 602 TYR A CA 1
ATOM 5014 C C . TYR A 1 602 ? -5.074 -0.645 34.001 1.00 88.69 602 TYR A C 1
ATOM 5016 O O . TYR A 1 602 ? -5.144 0.552 34.289 1.00 88.69 602 TYR A O 1
ATOM 5024 N N . THR A 1 603 ? -5.857 -1.188 33.059 1.00 90.00 603 THR A N 1
ATOM 5025 C CA . THR A 1 603 ? -6.860 -0.418 32.303 1.00 90.00 603 THR A CA 1
ATOM 5026 C C . THR A 1 603 ? -7.999 0.037 33.216 1.00 90.00 603 THR A C 1
ATOM 5028 O O . THR A 1 603 ? -8.292 1.235 33.287 1.00 90.00 603 THR A O 1
ATOM 5031 N N . ALA A 1 604 ? -8.584 -0.877 33.995 1.00 91.69 604 ALA A N 1
ATOM 5032 C CA . ALA A 1 604 ? -9.607 -0.541 34.984 1.00 91.69 604 ALA A CA 1
ATOM 5033 C C . ALA A 1 604 ? -9.065 0.397 36.078 1.00 91.69 604 ALA A C 1
ATOM 5035 O O . ALA A 1 604 ? -9.714 1.386 36.427 1.00 91.69 604 ALA A O 1
ATOM 5036 N N . ASN A 1 605 ? -7.844 0.153 36.565 1.00 91.00 605 ASN A N 1
ATOM 5037 C CA . ASN A 1 605 ? -7.187 0.998 37.564 1.00 91.00 605 ASN A CA 1
ATOM 5038 C C . ASN A 1 605 ? -6.896 2.414 37.034 1.00 91.00 605 ASN A C 1
ATOM 5040 O O . ASN A 1 605 ? -7.045 3.391 37.765 1.00 91.00 605 ASN A O 1
ATOM 5044 N N . THR A 1 606 ? -6.526 2.559 35.758 1.00 92.56 606 THR A N 1
ATOM 5045 C CA . THR A 1 606 ? -6.333 3.872 35.112 1.00 92.56 606 THR A CA 1
ATOM 5046 C C . THR A 1 606 ? -7.626 4.676 35.109 1.00 92.56 606 THR A C 1
ATOM 5048 O O . THR A 1 606 ? -7.628 5.876 35.414 1.00 92.56 606 THR A O 1
ATOM 5051 N N . LEU A 1 607 ? -8.746 4.017 34.815 1.00 94.38 607 LEU A N 1
ATOM 5052 C CA . LEU A 1 607 ? -10.046 4.663 34.840 1.00 94.38 607 LEU A CA 1
ATOM 5053 C C . LEU A 1 607 ? -10.468 5.035 36.269 1.00 94.38 607 LEU A C 1
ATOM 5055 O O . LEU A 1 607 ? -10.880 6.170 36.509 1.00 94.38 607 LEU A O 1
ATOM 5059 N N . TYR A 1 608 ? -10.264 4.136 37.233 1.00 94.94 608 TYR A N 1
ATOM 5060 C CA . TYR A 1 608 ? -10.463 4.426 38.655 1.00 94.94 608 TYR A CA 1
ATOM 5061 C C . TYR A 1 608 ? -9.648 5.649 39.099 1.00 94.94 608 TYR A C 1
ATOM 5063 O O . TYR A 1 608 ? -10.209 6.605 39.628 1.00 94.94 608 TYR A O 1
ATOM 5071 N N . LYS A 1 609 ? -8.339 5.695 38.815 1.00 93.56 609 LYS A N 1
ATOM 5072 C CA . LYS A 1 609 ? -7.472 6.843 39.142 1.00 93.56 609 LYS A CA 1
ATOM 5073 C C . LYS A 1 609 ? -7.946 8.149 38.504 1.00 93.56 609 LYS A C 1
ATOM 5075 O O . LYS A 1 609 ? -7.696 9.219 39.058 1.00 93.56 609 LYS A O 1
ATOM 5080 N N . THR A 1 610 ? -8.604 8.067 37.351 1.00 94.44 610 THR A N 1
ATOM 5081 C CA . THR A 1 610 ? -9.179 9.222 36.653 1.00 94.44 610 THR A CA 1
ATOM 5082 C C . THR A 1 610 ? -10.432 9.754 37.350 1.00 94.44 610 THR A C 1
ATOM 5084 O O . THR A 1 610 ? -10.657 10.964 37.337 1.00 94.44 610 THR A O 1
ATOM 5087 N N . LEU A 1 611 ? -11.216 8.876 37.983 1.00 96.06 611 LEU A N 1
ATOM 5088 C CA . LEU A 1 611 ? -12.540 9.178 38.537 1.00 96.06 611 LEU A CA 1
ATOM 5089 C C . LEU A 1 611 ? -12.586 9.239 40.074 1.00 96.06 611 LEU A C 1
ATOM 5091 O O . LEU A 1 611 ? -13.551 9.762 40.619 1.00 96.06 611 LEU A O 1
ATOM 5095 N N . LYS A 1 612 ? -11.551 8.768 40.781 1.00 95.19 612 LYS A N 1
ATOM 5096 C CA . LYS A 1 612 ? -11.521 8.619 42.251 1.00 95.19 612 LYS A CA 1
ATOM 5097 C C . LYS A 1 612 ? -11.776 9.895 43.065 1.00 95.19 612 LYS A C 1
ATOM 5099 O O . LYS A 1 612 ? -12.108 9.798 44.237 1.00 95.19 612 LYS A O 1
ATOM 5104 N N . GLU A 1 613 ? -11.583 11.072 42.467 1.00 95.25 613 GLU A N 1
ATOM 5105 C CA . GLU A 1 613 ? -11.809 12.371 43.124 1.00 95.25 613 GLU A CA 1
ATOM 5106 C C . GLU A 1 613 ? -13.288 12.809 43.066 1.00 95.25 613 GLU A C 1
ATOM 5108 O O . GLU A 1 613 ? -13.656 13.842 43.626 1.00 95.25 613 GLU A O 1
ATOM 5113 N N . LEU A 1 614 ? -14.146 12.052 42.370 1.00 96.00 614 LEU A N 1
ATOM 5114 C CA . LEU A 1 614 ? -15.595 12.251 42.377 1.00 96.00 614 LEU A CA 1
ATOM 5115 C C . LEU A 1 614 ? -16.196 11.839 43.736 1.00 96.00 614 LEU A C 1
ATOM 5117 O O . LEU A 1 614 ? -15.630 10.989 44.422 1.00 96.00 614 LEU A O 1
ATOM 5121 N N . PRO A 1 615 ? -17.353 12.401 44.138 1.00 95.44 615 PRO A N 1
ATOM 5122 C CA . PRO A 1 615 ? -17.921 12.232 45.479 1.00 95.44 615 PRO A CA 1
ATOM 5123 C C . PRO A 1 615 ? -18.646 10.882 45.672 1.00 95.44 615 PRO A C 1
ATOM 5125 O O . PRO A 1 615 ? -19.758 10.842 46.198 1.00 95.44 615 PRO A O 1
ATOM 5128 N N . PHE A 1 616 ? -18.023 9.779 45.254 1.00 96.25 616 PHE A N 1
ATOM 5129 C CA . PHE A 1 616 ? -18.526 8.412 45.400 1.00 96.25 616 PHE A CA 1
ATOM 5130 C C . PHE A 1 616 ? -17.517 7.543 46.145 1.00 96.25 616 PHE A C 1
ATOM 5132 O O . PHE A 1 616 ? -16.311 7.790 46.128 1.00 96.25 616 PHE A O 1
ATOM 5139 N N . GLU A 1 617 ? -18.011 6.497 46.796 1.00 96.69 617 GLU A N 1
ATOM 5140 C CA . GLU A 1 617 ? -17.153 5.499 47.411 1.00 96.69 617 GLU A CA 1
ATOM 5141 C C . GLU A 1 617 ? -16.787 4.430 46.380 1.00 96.69 617 GLU A C 1
ATOM 5143 O O . GLU A 1 617 ? -17.619 3.623 45.967 1.00 96.69 617 GLU A O 1
ATOM 5148 N N . PHE A 1 618 ? -15.528 4.419 45.958 1.00 97.12 618 PHE A N 1
ATOM 5149 C CA . PHE A 1 618 ? -15.043 3.485 44.950 1.00 97.12 618 PHE A CA 1
ATOM 5150 C C . PHE A 1 618 ? -14.447 2.224 45.576 1.00 97.12 618 PHE A C 1
ATOM 5152 O O . PHE A 1 618 ? -13.696 2.297 46.548 1.00 97.12 618 PHE A O 1
ATOM 5159 N N . VAL A 1 619 ? -14.749 1.066 44.988 1.00 96.44 619 VAL A N 1
ATOM 5160 C CA . VAL A 1 619 ? -14.148 -0.226 45.351 1.00 96.44 619 VAL A CA 1
ATOM 5161 C C . VAL A 1 619 ? -13.558 -0.845 44.088 1.00 96.44 619 VAL A C 1
ATOM 5163 O O . VAL A 1 619 ? -14.247 -0.942 43.081 1.00 96.44 619 VAL A O 1
ATOM 5166 N N . VAL A 1 620 ? -12.290 -1.249 44.116 1.00 95.81 620 VAL A N 1
ATOM 5167 C CA . VAL A 1 620 ? -11.602 -1.845 42.958 1.00 95.81 620 VAL A CA 1
ATOM 5168 C C . VAL A 1 620 ? -11.293 -3.302 43.269 1.00 95.81 620 VAL A C 1
ATOM 5170 O O . VAL A 1 620 ? -10.823 -3.601 44.368 1.00 95.81 620 VAL A O 1
ATOM 5173 N N . GLY A 1 621 ? -11.541 -4.204 42.325 1.00 95.31 621 GLY A N 1
ATOM 5174 C CA . GLY A 1 621 ? -11.254 -5.621 42.516 1.00 95.31 621 GLY A CA 1
ATOM 5175 C C . GLY A 1 621 ? -11.416 -6.455 41.256 1.00 95.31 621 GLY A C 1
ATOM 5176 O O . GLY A 1 621 ? -11.683 -5.947 40.166 1.00 95.31 621 GLY A O 1
ATOM 5177 N N . SER A 1 622 ? -11.219 -7.756 41.423 1.00 95.38 622 SER A N 1
ATOM 5178 C CA . SER A 1 622 ? -11.459 -8.734 40.372 1.00 95.38 622 SER A CA 1
ATOM 5179 C C . SER A 1 622 ? -12.943 -9.086 40.312 1.00 95.38 622 SER A C 1
ATOM 5181 O O . SER A 1 622 ? -13.592 -9.219 41.349 1.00 95.38 622 SER A O 1
ATOM 5183 N N . ILE A 1 623 ? -13.472 -9.308 39.108 1.00 94.94 623 ILE A N 1
ATOM 5184 C CA . ILE A 1 623 ? -14.828 -9.848 38.941 1.00 94.94 623 ILE A CA 1
ATOM 5185 C C . ILE A 1 623 ? -14.986 -11.228 39.601 1.00 94.94 623 ILE A C 1
ATOM 5187 O O . ILE A 1 623 ? -16.056 -11.552 40.105 1.00 94.94 623 ILE A O 1
ATOM 5191 N N . TYR A 1 624 ? -13.904 -12.012 39.677 1.00 94.62 624 TYR A N 1
ATOM 5192 C CA . TYR A 1 624 ? -13.900 -13.336 40.310 1.00 94.62 624 TYR A CA 1
ATOM 5193 C C . TYR A 1 624 ? -14.045 -13.283 41.841 1.00 94.62 624 TYR A C 1
ATOM 5195 O O . TYR A 1 624 ? -14.355 -14.301 42.453 1.00 94.62 624 TYR A O 1
ATOM 5203 N N . ASP A 1 625 ? -13.832 -12.115 42.459 1.00 95.56 625 ASP A N 1
ATOM 5204 C CA . ASP A 1 625 ? -14.000 -11.913 43.906 1.00 95.56 625 ASP A CA 1
ATOM 5205 C C . ASP A 1 625 ? -15.418 -11.434 44.269 1.00 95.56 625 ASP A C 1
ATOM 5207 O O . ASP A 1 625 ? -15.729 -11.220 45.446 1.00 95.56 625 ASP A O 1
ATOM 5211 N N . CYS A 1 626 ? -16.279 -11.223 43.269 1.00 96.56 626 CYS A N 1
ATOM 5212 C CA . CYS A 1 626 ? -17.639 -10.758 43.478 1.00 96.56 626 CYS A CA 1
ATOM 5213 C C . CYS A 1 626 ? -18.570 -11.880 43.943 1.00 96.56 626 CYS A C 1
ATOM 5215 O O . CYS A 1 626 ? -18.507 -13.018 43.483 1.00 96.56 626 CYS A O 1
ATOM 5217 N N . THR A 1 627 ? -19.505 -11.523 44.818 1.00 96.50 627 THR A N 1
ATOM 5218 C CA . THR A 1 627 ? -20.611 -12.382 45.250 1.00 96.50 627 THR A CA 1
ATOM 5219 C C . THR A 1 627 ? -21.942 -11.663 45.061 1.00 96.50 627 THR A C 1
ATOM 5221 O O . THR A 1 627 ? -21.980 -10.449 44.862 1.00 96.50 627 THR A O 1
ATOM 5224 N N . VAL A 1 628 ? -23.050 -12.401 45.116 1.00 97.00 628 VAL A N 1
ATOM 5225 C CA . VAL A 1 628 ? -24.394 -11.811 45.165 1.00 97.00 628 VAL A CA 1
ATOM 5226 C C . VAL A 1 628 ? -24.818 -11.701 46.626 1.00 97.00 628 VAL A C 1
ATOM 5228 O O . VAL A 1 628 ? -24.768 -12.684 47.366 1.00 97.00 628 VAL A O 1
ATOM 5231 N N . SER A 1 629 ? -25.193 -10.501 47.065 1.00 96.19 629 SER A N 1
ATOM 5232 C CA . SER A 1 629 ? -25.663 -10.263 48.429 1.00 96.19 629 SER A CA 1
ATOM 5233 C C . SER A 1 629 ? -27.107 -10.735 48.634 1.00 96.19 629 SER A C 1
ATOM 5235 O O . SER A 1 629 ? -27.828 -11.031 47.682 1.00 96.19 629 SER A O 1
ATOM 5237 N N . GLU A 1 630 ? -27.575 -10.744 49.886 1.00 91.81 630 GLU A N 1
ATOM 5238 C CA . GLU A 1 630 ? -28.974 -11.072 50.212 1.00 91.81 630 GLU A CA 1
ATOM 5239 C C . GLU A 1 630 ? -29.988 -10.123 49.550 1.00 91.81 630 GLU A C 1
ATOM 5241 O O . GLU A 1 630 ? -31.125 -10.519 49.299 1.00 91.81 630 GLU A O 1
ATOM 5246 N N . SER A 1 631 ? -29.588 -8.883 49.237 1.00 91.25 631 SER A N 1
ATOM 5247 C CA . SER A 1 631 ? -30.431 -7.922 48.511 1.00 91.25 631 SER A CA 1
ATOM 5248 C C . SER A 1 631 ? -30.439 -8.139 46.990 1.00 91.25 631 SER A C 1
ATOM 5250 O O . SER A 1 631 ? -31.127 -7.416 46.271 1.00 91.25 631 SER A O 1
ATOM 5252 N N . GLY A 1 632 ? -29.690 -9.130 46.491 1.00 94.62 632 GLY A N 1
ATOM 5253 C CA . GLY A 1 632 ? -29.565 -9.431 45.066 1.00 94.62 632 GLY A CA 1
ATOM 5254 C C . GLY A 1 632 ? -28.641 -8.477 44.305 1.00 94.62 632 GLY A C 1
ATOM 5255 O O . GLY A 1 632 ? -28.699 -8.451 43.076 1.00 94.62 632 GLY A O 1
ATOM 5256 N N . LYS A 1 633 ? -27.826 -7.678 45.006 1.00 96.31 633 LYS A N 1
ATOM 5257 C CA . LYS A 1 633 ? -26.798 -6.803 44.422 1.00 96.31 633 LYS A CA 1
ATOM 5258 C C . LYS A 1 633 ? -25.461 -7.524 44.305 1.00 96.31 633 LYS A C 1
ATOM 5260 O O . LYS A 1 633 ? -25.167 -8.445 45.066 1.00 96.31 633 LYS A O 1
ATOM 5265 N N . ILE A 1 634 ? -24.611 -7.046 43.401 1.00 97.44 634 ILE A N 1
ATOM 5266 C CA . ILE A 1 634 ? -23.203 -7.443 43.381 1.00 97.44 634 ILE A CA 1
ATOM 5267 C C . ILE A 1 634 ? -22.523 -6.877 44.632 1.00 97.44 634 ILE A C 1
ATOM 5269 O O . ILE A 1 634 ? -22.672 -5.700 44.970 1.00 97.44 634 ILE A O 1
ATOM 5273 N N . SER A 1 635 ? -21.760 -7.722 45.314 1.00 97.38 635 SER A N 1
ATOM 5274 C CA . SER A 1 635 ? -20.938 -7.382 46.466 1.00 97.38 635 SER A CA 1
ATOM 5275 C C . SER A 1 635 ? -19.474 -7.679 46.166 1.00 97.38 635 SER A C 1
ATOM 5277 O O . SER A 1 635 ? -19.147 -8.730 45.620 1.00 97.38 635 SER A O 1
ATOM 5279 N N . LEU A 1 636 ? -18.584 -6.762 46.538 1.00 96.75 636 LEU A N 1
ATOM 5280 C CA . LEU A 1 636 ? -17.136 -6.959 46.484 1.00 96.75 636 LEU A CA 1
ATOM 5281 C C . LEU A 1 636 ? -16.566 -6.727 47.884 1.00 96.75 636 LEU A C 1
ATOM 5283 O O . LEU A 1 636 ? -16.824 -5.692 48.495 1.00 96.75 636 LEU A O 1
ATOM 5287 N N . PHE A 1 637 ? -15.820 -7.698 48.416 1.00 94.44 637 PHE A N 1
ATOM 5288 C CA . PHE A 1 637 ? -15.284 -7.668 49.787 1.00 94.44 637 PHE A CA 1
ATOM 5289 C C . PHE A 1 637 ? -16.348 -7.362 50.865 1.00 94.44 637 PHE A C 1
ATOM 5291 O O . PHE A 1 637 ? -16.118 -6.567 51.777 1.00 94.44 637 PHE A O 1
ATOM 5298 N N . ASN A 1 638 ? -17.519 -8.007 50.766 1.00 91.00 638 ASN A N 1
ATOM 5299 C CA . ASN A 1 638 ? -18.699 -7.808 51.629 1.00 91.00 638 ASN A CA 1
ATOM 5300 C C . ASN A 1 638 ? -19.320 -6.404 51.569 1.00 91.00 638 ASN A C 1
ATOM 5302 O O . ASN A 1 638 ? -20.080 -6.019 52.461 1.00 91.00 638 ASN A O 1
ATOM 5306 N N . LYS A 1 639 ? -19.013 -5.629 50.529 1.00 95.44 639 LYS A N 1
ATOM 5307 C CA . LYS A 1 639 ? -19.588 -4.310 50.303 1.00 95.44 639 LYS A CA 1
ATOM 5308 C C . LYS A 1 639 ? -20.481 -4.323 49.071 1.00 95.44 639 LYS A C 1
ATOM 5310 O O . LYS A 1 639 ? -20.019 -4.613 47.973 1.00 95.44 639 LYS A O 1
ATOM 5315 N N . GLU A 1 640 ? -21.766 -4.043 49.267 1.00 96.94 640 GLU A N 1
ATOM 5316 C CA . GLU A 1 640 ? -22.733 -3.950 48.169 1.00 96.94 640 GLU A CA 1
ATOM 5317 C C . GLU A 1 640 ? -22.414 -2.770 47.248 1.00 96.94 640 GLU A C 1
ATOM 5319 O O . GLU A 1 640 ? -22.061 -1.679 47.706 1.00 96.94 640 GLU A O 1
ATOM 5324 N N . LEU A 1 641 ? -22.546 -3.004 45.945 1.00 97.75 641 LEU A N 1
ATOM 5325 C CA . LEU A 1 641 ? -22.284 -2.031 44.895 1.00 97.75 641 LEU A CA 1
ATOM 5326 C C . LEU A 1 641 ? -23.613 -1.525 44.319 1.00 97.75 641 LEU A C 1
ATOM 5328 O O . LEU A 1 641 ? -24.485 -2.317 43.951 1.00 97.75 641 LEU A O 1
ATOM 5332 N N . ASP A 1 642 ? -23.760 -0.204 44.210 1.00 97.56 642 ASP A N 1
ATOM 5333 C CA . ASP A 1 642 ? -24.926 0.423 43.573 1.00 97.56 642 ASP A CA 1
ATOM 5334 C C . ASP A 1 642 ? -24.754 0.489 42.051 1.00 97.56 642 ASP A C 1
ATOM 5336 O O . ASP A 1 642 ? -25.708 0.293 41.300 1.00 97.56 642 ASP A O 1
ATOM 5340 N N . ALA A 1 643 ? -23.519 0.719 41.602 1.00 97.44 643 ALA A N 1
ATOM 5341 C CA . ALA A 1 643 ? -23.129 0.650 40.203 1.00 97.44 643 ALA A CA 1
ATOM 5342 C C . ALA A 1 643 ? -21.758 -0.018 40.042 1.00 97.44 643 ALA A C 1
ATOM 5344 O O . ALA A 1 643 ? -20.977 -0.112 40.993 1.00 97.44 643 ALA A O 1
ATOM 5345 N N . VAL A 1 644 ? -21.447 -0.472 38.833 1.00 96.81 644 VAL A N 1
ATOM 5346 C CA . VAL A 1 644 ? -20.194 -1.160 38.536 1.00 96.81 644 VAL A CA 1
ATOM 5347 C C . VAL A 1 644 ? -19.658 -0.794 37.160 1.00 96.81 644 VAL A C 1
ATOM 5349 O O . VAL A 1 644 ? -20.328 -1.008 36.154 1.00 96.81 644 VAL A O 1
ATOM 5352 N N . TYR A 1 645 ? -18.428 -0.283 37.106 1.00 96.50 645 TYR A N 1
ATOM 5353 C CA . TYR A 1 645 ? -17.641 -0.313 35.885 1.00 96.50 645 TYR A CA 1
ATOM 5354 C C . TYR A 1 645 ? -17.076 -1.714 35.669 1.00 96.50 645 TYR A C 1
ATOM 5356 O O . TYR A 1 645 ? -16.312 -2.200 36.504 1.00 96.50 645 TYR A O 1
ATOM 5364 N N . ARG A 1 646 ? -17.434 -2.354 34.557 1.00 93.25 646 ARG A N 1
ATOM 5365 C CA . ARG A 1 646 ? -16.939 -3.679 34.177 1.00 93.25 646 ARG A CA 1
ATOM 5366 C C . ARG A 1 646 ? -15.968 -3.546 33.005 1.00 93.25 646 ARG A C 1
ATOM 5368 O O . ARG A 1 646 ? -16.355 -3.214 31.888 1.00 93.25 646 ARG A O 1
ATOM 5375 N N . TYR A 1 647 ? -14.701 -3.857 33.247 1.00 93.81 647 TYR A N 1
ATOM 5376 C CA . TYR A 1 647 ? -13.761 -4.208 32.187 1.00 93.81 647 TYR A CA 1
ATOM 5377 C C . TYR A 1 647 ? -13.767 -5.727 32.009 1.00 93.81 647 TYR A C 1
ATOM 5379 O O . TYR A 1 647 ? -12.788 -6.422 32.268 1.00 93.81 647 TYR A O 1
ATOM 5387 N N . TYR A 1 648 ? -14.950 -6.241 31.686 1.00 92.81 648 TYR A N 1
ATOM 5388 C CA . TYR A 1 648 ? -15.223 -7.655 31.487 1.00 92.81 648 TYR A CA 1
ATOM 5389 C C . TYR A 1 648 ? -16.452 -7.772 30.572 1.00 92.81 648 TYR A C 1
ATOM 5391 O O . TYR A 1 648 ? -17.472 -7.140 30.878 1.00 92.81 648 TYR A O 1
ATOM 5399 N N . PRO A 1 649 ? -16.370 -8.501 29.447 1.00 92.38 649 PRO A N 1
ATOM 5400 C CA . PRO A 1 649 ? -17.452 -8.541 28.472 1.00 92.38 649 PRO A CA 1
ATOM 5401 C C . PRO A 1 649 ? -18.745 -9.169 28.993 1.00 92.38 649 PRO A C 1
ATOM 5403 O O . PRO A 1 649 ? -18.719 -10.211 29.647 1.00 92.38 649 PRO A O 1
ATOM 5406 N N . LEU A 1 650 ? -19.893 -8.580 28.648 1.00 92.88 650 LEU A N 1
ATOM 5407 C CA . LEU A 1 650 ? -21.190 -9.108 29.079 1.00 92.88 650 LEU A CA 1
ATOM 5408 C C . LEU A 1 650 ? -21.484 -10.526 28.542 1.00 92.88 650 LEU A C 1
ATOM 5410 O O . LEU A 1 650 ? -22.094 -11.329 29.244 1.00 92.88 650 LEU A O 1
ATOM 5414 N N . ASP A 1 651 ? -21.011 -10.860 27.339 1.00 91.69 651 ASP A N 1
ATOM 5415 C CA . ASP A 1 651 ? -21.154 -12.186 26.715 1.00 91.69 651 ASP A CA 1
ATOM 5416 C C . ASP A 1 651 ? -20.360 -13.295 27.423 1.00 91.69 651 ASP A C 1
ATOM 5418 O O . ASP A 1 651 ? -20.689 -14.471 27.274 1.00 91.69 651 ASP A O 1
ATOM 5422 N N . TRP A 1 652 ? -19.354 -12.953 28.235 1.00 92.69 652 TRP A N 1
ATOM 5423 C CA . TRP A 1 652 ? -18.540 -13.946 28.944 1.00 92.69 652 TRP A CA 1
ATOM 5424 C C . TRP A 1 652 ? -19.198 -14.477 30.215 1.00 92.69 652 TRP A C 1
ATOM 5426 O O . TRP A 1 652 ? -18.882 -15.588 30.633 1.00 92.69 652 TRP A O 1
ATOM 5436 N N . PHE A 1 653 ? -20.156 -13.748 30.799 1.00 93.06 653 PHE A N 1
ATOM 5437 C CA . PHE A 1 653 ? -20.781 -14.151 32.062 1.00 93.06 653 PHE A CA 1
ATOM 5438 C C . PHE A 1 653 ? -21.398 -15.553 31.996 1.00 93.06 653 PHE A C 1
ATOM 5440 O O . PHE A 1 653 ? -21.205 -16.343 32.913 1.00 93.06 653 PHE A O 1
ATOM 5447 N N . ASP A 1 654 ? -22.117 -15.889 30.923 1.00 89.81 654 ASP A N 1
ATOM 5448 C CA . ASP A 1 654 ? -22.700 -17.231 30.788 1.00 89.81 654 ASP A CA 1
ATOM 5449 C C . ASP A 1 654 ? -21.653 -18.283 30.410 1.00 89.81 654 ASP A C 1
ATOM 5451 O O . ASP A 1 654 ? -21.707 -19.408 30.904 1.00 89.81 654 ASP A O 1
ATOM 5455 N N . LEU A 1 655 ? -20.678 -17.913 29.572 1.00 87.38 655 LEU A N 1
ATOM 5456 C CA . LEU A 1 655 ? -19.605 -18.808 29.128 1.00 87.38 655 LEU A CA 1
ATOM 5457 C C . LEU A 1 655 ? -18.703 -19.250 30.288 1.00 87.38 655 LEU A C 1
ATOM 5459 O O . LEU A 1 655 ? -18.228 -20.385 30.299 1.00 87.38 655 LEU A O 1
ATOM 5463 N N . GLU A 1 656 ? -18.497 -18.377 31.274 1.00 90.25 656 GLU A N 1
ATOM 5464 C CA . GLU A 1 656 ? -17.675 -18.637 32.461 1.00 90.25 656 GLU A CA 1
ATOM 5465 C C . GLU A 1 656 ? -18.495 -19.041 33.701 1.00 90.25 656 GLU A C 1
ATOM 5467 O O . GLU A 1 656 ? -17.946 -19.179 34.793 1.00 90.25 656 GLU A O 1
ATOM 5472 N N . GLY A 1 657 ? -19.805 -19.275 33.553 1.00 89.94 657 GLY A N 1
ATOM 5473 C CA . GLY A 1 657 ? -20.661 -19.767 34.639 1.00 89.94 657 GLY A CA 1
ATOM 5474 C C . GLY A 1 657 ? -20.975 -18.736 35.733 1.00 89.94 657 GLY A C 1
ATOM 5475 O O . GLY A 1 657 ? -21.298 -19.112 36.857 1.00 89.94 657 GLY A O 1
ATOM 5476 N N . MET A 1 658 ? -20.911 -17.441 35.418 1.00 93.00 658 MET A N 1
ATOM 5477 C CA . MET A 1 658 ? -21.216 -16.310 36.306 1.00 93.00 658 MET A CA 1
ATOM 5478 C C . MET A 1 658 ? -22.668 -15.819 36.188 1.00 93.00 658 MET A C 1
ATOM 5480 O O . MET A 1 658 ? -22.949 -14.628 36.351 1.00 93.00 658 MET A O 1
ATOM 5484 N N . THR A 1 659 ? -23.617 -16.713 35.906 1.00 92.19 659 THR A N 1
ATOM 5485 C CA . THR A 1 659 ? -25.024 -16.347 35.673 1.00 92.19 659 THR A CA 1
ATOM 5486 C C . THR A 1 659 ? -25.643 -15.597 36.859 1.00 92.19 659 THR A C 1
ATOM 5488 O O . THR A 1 659 ? -26.365 -14.629 36.643 1.00 92.19 659 THR A O 1
ATOM 5491 N N . ASP A 1 660 ? -25.298 -15.947 38.103 1.00 94.12 660 ASP A N 1
ATOM 5492 C CA . ASP A 1 660 ? -25.797 -15.240 39.294 1.00 94.12 660 ASP A CA 1
ATOM 5493 C C . ASP A 1 660 ? -25.348 -13.768 39.329 1.00 94.12 660 ASP A C 1
ATOM 5495 O O . ASP A 1 660 ? -26.144 -12.874 39.623 1.00 94.12 660 ASP A O 1
ATOM 5499 N N . LEU A 1 661 ? -24.086 -13.490 38.971 1.00 95.00 661 LEU A N 1
ATOM 5500 C CA . LEU A 1 661 ? -23.572 -12.119 38.875 1.00 95.00 661 LEU A CA 1
ATOM 5501 C C . LEU A 1 661 ? -24.217 -11.359 37.710 1.00 95.00 661 LEU A C 1
ATOM 5503 O O . LEU A 1 661 ? -24.501 -10.170 37.846 1.00 95.00 661 LEU A O 1
ATOM 5507 N N . LYS A 1 662 ? -24.488 -12.040 36.589 1.00 94.75 662 LYS A N 1
ATOM 5508 C CA . LYS A 1 662 ? -25.216 -11.463 35.449 1.00 94.75 662 LYS A CA 1
ATOM 5509 C C . LYS A 1 662 ? -26.617 -11.021 35.862 1.00 94.75 662 LYS A C 1
ATOM 5511 O O . LYS A 1 662 ? -27.018 -9.902 35.558 1.00 94.75 662 LYS A O 1
ATOM 5516 N N . GLU A 1 663 ? -27.351 -11.866 36.582 1.00 93.44 663 GLU A N 1
ATOM 5517 C CA . GLU A 1 663 ? -28.693 -11.535 37.071 1.00 93.44 663 GLU A CA 1
ATOM 5518 C C . GLU A 1 663 ? -28.665 -10.411 38.120 1.00 93.44 663 GLU A C 1
ATOM 5520 O O . GLU A 1 663 ? -29.550 -9.552 38.130 1.00 93.44 663 GLU A O 1
ATOM 5525 N N . ALA A 1 664 ? -27.616 -10.340 38.947 1.00 94.94 664 ALA A N 1
ATOM 5526 C CA . ALA A 1 664 ? -27.429 -9.256 39.911 1.00 94.94 664 ALA A CA 1
ATOM 5527 C C . ALA A 1 664 ? -27.231 -7.871 39.255 1.00 94.94 664 ALA A C 1
ATOM 5529 O O . ALA A 1 664 ? -27.502 -6.852 39.897 1.00 94.94 664 ALA A O 1
ATOM 5530 N N . LEU A 1 665 ? -26.857 -7.797 37.968 1.00 93.81 665 LEU A N 1
ATOM 5531 C CA . LEU A 1 665 ? -26.799 -6.532 37.214 1.00 93.81 665 LEU A CA 1
ATOM 5532 C C . LEU A 1 665 ? -28.176 -5.863 37.039 1.00 93.81 665 LEU A C 1
ATOM 5534 O O . LEU A 1 665 ? -28.241 -4.686 36.692 1.00 93.81 665 LEU A O 1
ATOM 5538 N N . ARG A 1 666 ? -29.284 -6.563 37.328 1.00 91.12 666 ARG A N 1
ATOM 5539 C CA . ARG A 1 666 ? -30.620 -5.941 37.426 1.00 91.12 666 ARG A CA 1
ATOM 5540 C C . ARG A 1 666 ? -30.731 -4.986 38.619 1.00 91.12 666 ARG A C 1
ATOM 5542 O O . ARG A 1 666 ? -31.525 -4.053 38.575 1.00 91.12 666 ARG A O 1
ATOM 5549 N N . ASN A 1 667 ? -29.950 -5.229 39.676 1.00 92.19 667 ASN A N 1
ATOM 5550 C CA . ASN A 1 667 ? -29.962 -4.456 40.923 1.00 92.19 667 ASN A CA 1
ATOM 5551 C C . ASN A 1 667 ? -28.683 -3.623 41.134 1.00 92.19 667 ASN A C 1
ATOM 5553 O O . ASN A 1 667 ? -28.695 -2.685 41.934 1.00 92.19 667 ASN A O 1
ATOM 5557 N N . THR A 1 668 ? -27.592 -3.957 40.436 1.00 95.38 668 THR A N 1
ATOM 5558 C CA . THR A 1 668 ? -26.338 -3.191 40.393 1.00 95.38 668 THR A CA 1
ATOM 5559 C C . THR A 1 668 ? -26.117 -2.650 38.982 1.00 95.38 668 THR A C 1
ATOM 5561 O O . THR A 1 668 ? -25.831 -3.406 38.056 1.00 95.38 668 THR A O 1
ATOM 5564 N N . LEU A 1 669 ? -26.211 -1.331 38.814 1.00 95.50 669 LEU A N 1
ATOM 5565 C CA . LEU A 1 669 ? -26.230 -0.696 37.494 1.00 95.50 669 LEU A CA 1
ATOM 5566 C C . LEU A 1 669 ? -24.866 -0.768 36.791 1.00 95.50 669 LEU A C 1
ATOM 5568 O O . LEU A 1 669 ? -23.833 -0.459 37.382 1.00 95.50 669 LEU A O 1
ATOM 5572 N N . SER A 1 670 ? -24.846 -1.146 35.514 1.00 95.00 670 SER A N 1
ATOM 5573 C CA . SER A 1 670 ? -23.599 -1.417 34.786 1.00 95.00 670 SER A CA 1
ATOM 5574 C C . SER A 1 670 ? -23.035 -0.201 34.040 1.00 95.00 670 SER A C 1
ATOM 5576 O O . SER A 1 670 ? -23.784 0.612 33.503 1.00 95.00 670 SER A O 1
ATOM 5578 N N . ILE A 1 671 ? -21.709 -0.081 33.979 1.00 94.94 671 ILE A N 1
ATOM 5579 C CA . ILE A 1 671 ? -20.949 0.911 33.208 1.00 94.94 671 ILE A CA 1
ATOM 5580 C C . ILE A 1 671 ? -19.837 0.140 32.459 1.00 94.94 671 ILE A C 1
ATOM 5582 O O . ILE A 1 671 ? -18.995 -0.497 33.067 1.00 94.94 671 ILE A O 1
ATOM 5586 N N . ASN A 1 672 ? -19.744 0.111 31.137 1.00 91.94 672 ASN A N 1
ATOM 5587 C CA . ASN A 1 672 ? -20.714 0.565 30.154 1.00 91.94 672 ASN A CA 1
ATOM 5588 C C . ASN A 1 672 ? -22.132 -0.008 30.407 1.00 91.94 672 ASN A C 1
ATOM 5590 O O . ASN A 1 672 ? -22.250 -1.138 30.891 1.00 91.94 672 ASN A O 1
ATOM 5594 N N . PRO A 1 673 ? -23.202 0.747 30.091 1.00 93.62 673 PRO A N 1
ATOM 5595 C CA . PRO A 1 673 ? -24.581 0.251 30.167 1.00 93.62 673 PRO A CA 1
ATOM 5596 C C . PRO A 1 673 ? -24.761 -1.096 29.454 1.00 93.62 673 PRO A C 1
ATOM 5598 O O . PRO A 1 673 ? -24.047 -1.390 28.505 1.00 93.62 673 PRO A O 1
ATOM 5601 N N . THR A 1 674 ? -25.712 -1.936 29.861 1.00 94.25 674 THR A N 1
ATOM 5602 C CA . THR A 1 674 ? -25.847 -3.291 29.284 1.00 94.25 674 THR A CA 1
ATOM 5603 C C . THR A 1 674 ? -26.152 -3.274 27.782 1.00 94.25 674 THR A C 1
ATOM 5605 O O . THR A 1 674 ? -25.673 -4.139 27.053 1.00 94.25 674 THR A O 1
ATOM 5608 N N . HIS A 1 675 ? -26.862 -2.253 27.283 1.00 94.56 675 HIS A N 1
ATOM 5609 C CA . HIS A 1 675 ? -27.174 -2.090 25.857 1.00 94.56 675 HIS A CA 1
ATOM 5610 C C . HIS A 1 675 ? -25.957 -1.852 24.955 1.00 94.56 675 HIS A C 1
ATOM 5612 O O . HIS A 1 675 ? -26.074 -2.026 23.741 1.00 94.56 675 HIS A O 1
ATOM 5618 N N . THR A 1 676 ? -24.778 -1.529 25.498 1.00 95.12 676 THR A N 1
ATOM 5619 C CA . THR A 1 676 ? -23.562 -1.331 24.687 1.00 95.12 676 THR A CA 1
ATOM 5620 C C . THR A 1 676 ? -23.051 -2.609 24.031 1.00 95.12 676 THR A C 1
ATOM 5622 O O . THR A 1 676 ? -22.301 -2.524 23.055 1.00 95.12 676 THR A O 1
ATOM 5625 N N . ILE A 1 677 ? -23.491 -3.789 24.483 1.00 95.69 677 ILE A N 1
ATOM 5626 C CA . ILE A 1 677 ? -23.182 -5.061 23.818 1.00 95.69 677 ILE A CA 1
ATOM 5627 C C . ILE A 1 677 ? -23.766 -5.132 22.395 1.00 95.69 677 ILE A C 1
ATOM 5629 O O . ILE A 1 677 ? -23.204 -5.805 21.536 1.00 95.69 677 ILE A O 1
ATOM 5633 N N . ILE A 1 678 ? -24.842 -4.386 22.104 1.00 97.00 678 ILE A N 1
ATOM 5634 C CA . ILE A 1 678 ? -25.477 -4.360 20.774 1.00 97.00 678 ILE A CA 1
ATOM 5635 C C . ILE A 1 678 ? -24.483 -3.878 19.716 1.00 97.00 678 ILE A C 1
ATOM 5637 O O . ILE A 1 678 ? -24.342 -4.506 18.672 1.00 97.00 678 ILE A O 1
ATOM 5641 N N . SER A 1 679 ? -23.767 -2.783 19.991 1.00 96.56 679 SER A N 1
ATOM 5642 C CA . SER A 1 679 ? -22.775 -2.243 19.055 1.00 96.56 679 SER A CA 1
ATOM 5643 C C . SER A 1 679 ? -21.465 -3.033 19.058 1.00 96.56 679 SER A C 1
ATOM 5645 O O . SER A 1 679 ? -20.727 -2.952 18.088 1.00 96.56 679 SER A O 1
ATOM 5647 N N . GLN A 1 680 ? -21.177 -3.810 20.109 1.00 95.69 680 GLN A N 1
ATOM 5648 C CA . GLN A 1 680 ? -19.977 -4.657 20.190 1.00 95.69 680 GLN A CA 1
ATOM 5649 C C . GLN A 1 680 ? -20.015 -5.810 19.175 1.00 95.69 680 GLN A C 1
ATOM 5651 O O . GLN A 1 680 ? -18.966 -6.299 18.749 1.00 95.69 680 GLN A O 1
ATOM 5656 N N . SER A 1 681 ? -21.219 -6.256 18.812 1.00 96.44 681 SER A N 1
ATOM 5657 C CA . SER A 1 681 ? -21.440 -7.283 17.801 1.00 96.44 681 SER A CA 1
ATOM 5658 C C . SER A 1 681 ? -20.983 -6.805 16.426 1.00 96.44 681 SER A C 1
ATOM 5660 O O . SER A 1 681 ? -21.431 -5.772 15.937 1.00 96.44 681 SER A O 1
ATOM 5662 N N . LYS A 1 682 ? -20.132 -7.572 15.738 1.00 96.19 682 LYS A N 1
ATOM 5663 C CA . LYS A 1 682 ? -19.706 -7.229 14.370 1.00 96.19 682 LYS A CA 1
ATOM 5664 C C . LYS A 1 682 ? -20.860 -7.290 13.364 1.00 96.19 682 LYS A C 1
ATOM 5666 O O . LYS A 1 682 ? -20.831 -6.563 12.371 1.00 96.19 682 LYS A O 1
ATOM 5671 N N . ALA A 1 683 ? -21.900 -8.081 13.650 1.00 97.00 683 ALA A N 1
ATOM 5672 C CA . ALA A 1 683 ? -23.142 -8.105 12.874 1.00 97.00 683 ALA A CA 1
ATOM 5673 C C . ALA A 1 683 ? -23.875 -6.758 12.898 1.00 97.00 683 ALA A C 1
ATOM 5675 O O . ALA A 1 683 ? -24.627 -6.462 11.974 1.00 97.00 683 ALA A O 1
ATOM 5676 N N . PHE A 1 684 ? -23.598 -5.892 13.877 1.00 98.06 684 PHE A N 1
ATOM 5677 C CA . PHE A 1 684 ? -24.130 -4.534 13.917 1.00 98.06 684 PHE A CA 1
ATOM 5678 C C . PHE A 1 684 ? -23.837 -3.751 12.627 1.00 98.06 684 PHE A C 1
ATOM 5680 O O . PHE A 1 684 ? -24.726 -3.087 12.100 1.00 98.06 684 PHE A O 1
ATOM 5687 N N . LEU A 1 685 ? -22.629 -3.885 12.062 1.00 98.06 685 LEU A N 1
ATOM 5688 C CA . LEU A 1 685 ? -22.272 -3.237 10.793 1.00 98.06 685 LEU A CA 1
ATOM 5689 C C . LEU A 1 685 ? -23.025 -3.841 9.597 1.00 98.06 685 LEU A C 1
ATOM 5691 O O . LEU A 1 685 ? -23.394 -3.107 8.685 1.00 98.06 685 LEU A O 1
ATOM 5695 N N . ALA A 1 686 ? -23.290 -5.152 9.610 1.00 97.56 686 ALA A N 1
ATOM 5696 C CA . ALA A 1 686 ? -24.106 -5.802 8.582 1.00 97.56 686 ALA A CA 1
ATOM 5697 C C . ALA A 1 686 ? -25.561 -5.314 8.630 1.00 97.56 686 ALA A C 1
ATOM 5699 O O . ALA A 1 686 ? -26.150 -4.992 7.602 1.00 97.56 686 ALA A O 1
ATOM 5700 N N . VAL A 1 687 ? -26.124 -5.185 9.835 1.00 98.06 687 VAL A N 1
ATOM 5701 C CA . VAL A 1 687 ? -27.477 -4.651 10.036 1.00 98.06 687 VAL A CA 1
ATOM 5702 C C . VAL A 1 687 ? -27.565 -3.185 9.606 1.00 98.06 687 VAL A C 1
ATOM 5704 O O . VAL A 1 687 ? -28.567 -2.789 9.019 1.00 98.06 687 VAL A O 1
ATOM 5707 N N . MET A 1 688 ? -26.520 -2.379 9.826 1.00 98.56 688 MET A N 1
ATOM 5708 C CA . MET A 1 688 ? -26.463 -1.019 9.275 1.00 98.56 688 MET A CA 1
ATOM 5709 C C . MET A 1 688 ? -26.551 -1.017 7.742 1.00 98.56 688 MET A C 1
ATOM 5711 O O . MET A 1 688 ? -27.274 -0.199 7.187 1.00 98.56 688 MET A O 1
ATOM 5715 N N . TYR A 1 689 ? -25.870 -1.929 7.046 1.00 98.12 689 TYR A N 1
ATOM 5716 C CA . TYR A 1 689 ? -25.987 -2.037 5.587 1.00 98.12 689 TYR A CA 1
ATOM 5717 C C . TYR A 1 689 ? -27.379 -2.504 5.137 1.00 98.12 689 TYR A C 1
ATOM 5719 O O . TYR A 1 689 ? -27.936 -1.949 4.197 1.00 98.12 689 TYR A O 1
ATOM 5727 N N . GLU A 1 690 ? -28.005 -3.432 5.859 1.00 97.56 690 GLU A N 1
ATOM 5728 C CA . GLU A 1 690 ? -29.384 -3.843 5.563 1.00 97.56 690 GLU A CA 1
ATOM 5729 C C . GLU A 1 690 ? -30.384 -2.682 5.745 1.00 97.56 690 GLU A C 1
ATOM 5731 O O . GLU A 1 690 ? -31.271 -2.468 4.922 1.00 97.56 690 GLU A O 1
ATOM 5736 N N . LEU A 1 691 ? -30.221 -1.875 6.797 1.00 98.25 691 LEU A N 1
ATOM 5737 C CA . LEU A 1 691 ? -31.041 -0.680 7.026 1.00 98.25 691 LEU A CA 1
ATOM 5738 C C . LEU A 1 691 ? -30.779 0.420 5.986 1.00 98.25 691 LEU A C 1
ATOM 5740 O O . LEU A 1 691 ? -31.695 1.172 5.643 1.00 98.25 691 LEU A O 1
ATOM 5744 N N . LEU A 1 692 ? -29.546 0.514 5.483 1.00 98.06 692 LEU A N 1
ATOM 5745 C CA . LEU A 1 692 ? -29.178 1.398 4.380 1.00 98.06 692 LEU A CA 1
ATOM 5746 C C . LEU A 1 692 ? -29.943 1.030 3.110 1.00 98.06 692 LEU A C 1
ATOM 5748 O O . LEU A 1 692 ? -30.593 1.902 2.533 1.00 98.06 692 LEU A O 1
ATOM 5752 N N . ASP A 1 693 ? -29.950 -0.249 2.740 1.00 96.38 693 ASP A N 1
ATOM 5753 C CA . ASP A 1 693 ? -30.666 -0.749 1.561 1.00 96.38 693 ASP A CA 1
ATOM 5754 C C . ASP A 1 693 ? -32.188 -0.543 1.673 1.00 96.38 693 ASP A C 1
ATOM 5756 O O . ASP A 1 693 ? -32.874 -0.311 0.677 1.00 96.38 693 ASP A O 1
ATOM 5760 N N . GLN A 1 694 ? -32.723 -0.556 2.897 1.00 97.00 694 GLN A N 1
ATOM 5761 C CA . GLN A 1 694 ? -34.138 -0.291 3.182 1.00 97.00 694 GLN A CA 1
ATOM 5762 C C . GLN A 1 694 ? -34.493 1.207 3.272 1.00 97.00 694 GLN A C 1
ATOM 5764 O O . GLN A 1 694 ? -35.662 1.548 3.467 1.00 97.00 694 GLN A O 1
ATOM 5769 N N . GLY A 1 695 ? -33.522 2.116 3.133 1.00 97.38 695 GLY A N 1
ATOM 5770 C CA . GLY A 1 695 ? -33.754 3.564 3.156 1.00 97.38 695 GLY A CA 1
ATOM 5771 C C . GLY A 1 695 ? -34.035 4.147 4.547 1.00 97.38 695 GLY A C 1
ATOM 5772 O O . GLY A 1 695 ? -34.724 5.161 4.664 1.00 97.38 695 GLY A O 1
ATOM 5773 N N . PHE A 1 696 ? -33.530 3.522 5.617 1.00 98.38 696 PHE A N 1
ATOM 5774 C CA . PHE A 1 696 ? -33.696 4.004 6.999 1.00 98.38 696 PHE A CA 1
ATOM 5775 C C . PHE A 1 696 ? -32.893 5.285 7.308 1.00 98.38 696 PHE A C 1
ATOM 5777 O O . PHE A 1 696 ? -33.259 6.087 8.181 1.00 98.38 696 PHE A O 1
ATOM 5784 N N . TYR A 1 697 ? -31.770 5.469 6.617 1.00 98.62 697 TYR A N 1
ATOM 5785 C CA . TYR A 1 697 ? -30.861 6.592 6.814 1.00 98.62 697 TYR A CA 1
ATOM 5786 C C . TYR A 1 697 ? -31.190 7.758 5.880 1.00 98.62 697 TYR A C 1
ATOM 5788 O O . TYR A 1 697 ? -31.709 7.574 4.781 1.00 98.62 697 TYR A O 1
ATOM 5796 N N . THR A 1 698 ? -30.873 8.981 6.307 1.00 98.62 698 THR A N 1
ATOM 5797 C CA . THR A 1 698 ? -30.927 10.149 5.413 1.00 98.62 698 THR A CA 1
ATOM 5798 C C . THR A 1 698 ? -29.853 10.047 4.326 1.00 98.62 698 THR A C 1
ATOM 5800 O O . THR A 1 698 ? -28.930 9.238 4.430 1.00 98.62 698 THR A O 1
ATOM 5803 N N . GLU A 1 699 ? -29.921 10.886 3.289 1.00 98.25 699 GLU A N 1
ATOM 5804 C CA . GLU A 1 699 ? -28.879 10.930 2.249 1.00 98.25 699 GLU A CA 1
ATOM 5805 C C . GLU A 1 699 ? -27.488 11.238 2.831 1.00 98.25 699 GLU A C 1
ATOM 580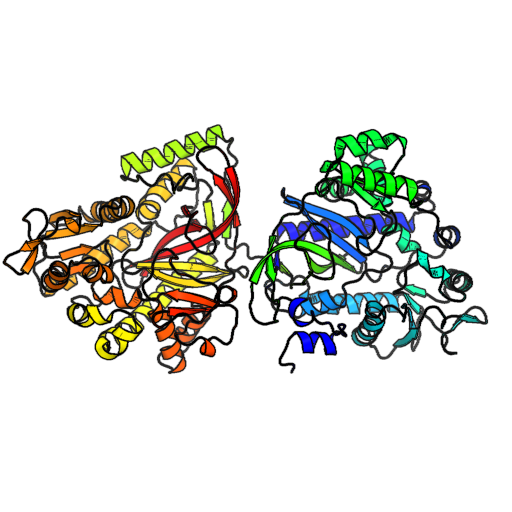7 O O . GLU A 1 699 ? -26.503 10.604 2.454 1.00 98.25 699 GLU A O 1
ATOM 5812 N N . GLU A 1 700 ? -27.407 12.164 3.797 1.00 98.12 700 GLU A N 1
ATOM 5813 C CA . GLU A 1 700 ? -26.154 12.487 4.493 1.00 98.12 700 GLU A CA 1
ATOM 5814 C C . GLU A 1 700 ? -25.641 11.276 5.283 1.00 98.12 700 GLU A C 1
ATOM 5816 O O . GLU A 1 700 ? -24.487 10.884 5.134 1.00 98.12 700 GLU A O 1
ATOM 5821 N N . GLU A 1 701 ? -26.491 10.644 6.094 1.00 98.69 701 GLU A N 1
ATOM 5822 C CA . GLU A 1 701 ? -26.111 9.468 6.885 1.00 98.69 701 GLU A CA 1
ATOM 5823 C C . GLU A 1 701 ? -25.653 8.308 5.982 1.00 98.69 701 GLU A C 1
ATOM 5825 O O . GLU A 1 701 ? -24.621 7.690 6.242 1.00 98.69 701 GLU A O 1
ATOM 5830 N N . SER A 1 702 ? -26.374 8.076 4.883 1.00 98.62 702 SER A N 1
ATOM 5831 C CA . SER A 1 702 ? -26.059 7.063 3.870 1.00 98.62 702 SER A CA 1
ATOM 5832 C C . SER A 1 702 ? -24.684 7.291 3.246 1.00 98.62 702 SER A C 1
ATOM 5834 O O . SER A 1 702 ? -23.899 6.352 3.119 1.00 98.62 702 SER A O 1
ATOM 5836 N N . TYR A 1 703 ? -24.354 8.544 2.917 1.00 98.31 703 TYR A N 1
ATOM 5837 C CA . TYR A 1 703 ? -23.030 8.919 2.423 1.00 98.31 703 TYR A CA 1
ATOM 5838 C C . TYR A 1 703 ? -21.924 8.627 3.445 1.00 98.31 703 TYR A C 1
ATOM 5840 O O . TYR A 1 703 ? -20.878 8.093 3.082 1.00 98.31 703 TYR A O 1
ATOM 5848 N N . PHE A 1 704 ? -22.133 8.944 4.728 1.00 98.50 704 PHE A N 1
ATOM 5849 C CA . PHE A 1 704 ? -21.144 8.645 5.769 1.00 98.50 704 PHE A CA 1
ATOM 5850 C C . PHE A 1 704 ? -20.934 7.133 5.940 1.00 98.50 704 PHE A C 1
ATOM 5852 O O . PHE A 1 704 ? -19.788 6.700 6.072 1.00 98.50 704 PHE A O 1
ATOM 5859 N N . ILE A 1 705 ? -22.002 6.330 5.897 1.00 98.62 705 ILE A N 1
ATOM 5860 C CA . ILE A 1 705 ? -21.914 4.865 5.999 1.00 98.62 705 ILE A CA 1
ATOM 5861 C C . ILE A 1 705 ? -21.094 4.298 4.837 1.00 98.62 705 ILE A C 1
ATOM 5863 O O . ILE A 1 705 ? -20.078 3.651 5.085 1.00 98.62 705 ILE A O 1
ATOM 5867 N N . THR A 1 706 ? -21.467 4.588 3.586 1.00 98.00 706 THR A N 1
ATOM 5868 C CA . THR A 1 706 ? -20.784 4.024 2.404 1.00 98.00 706 THR A CA 1
ATOM 5869 C C . THR A 1 706 ? -19.358 4.545 2.242 1.00 98.00 706 THR A C 1
ATOM 5871 O O . THR A 1 706 ? -18.464 3.822 1.793 1.00 98.00 706 THR A O 1
ATOM 5874 N N . LYS A 1 707 ? -19.094 5.790 2.656 1.00 98.00 707 LYS A N 1
ATOM 5875 C CA . LYS A 1 707 ? -17.743 6.353 2.633 1.00 98.00 707 LYS A CA 1
ATOM 5876 C C . LYS A 1 707 ? -16.824 5.661 3.637 1.00 98.00 707 LYS A C 1
ATOM 5878 O O . LYS A 1 707 ? -15.699 5.312 3.271 1.00 98.00 707 LYS A O 1
ATOM 5883 N N . TYR A 1 708 ? -17.266 5.482 4.881 1.00 98.62 708 TYR A N 1
ATOM 5884 C CA . TYR A 1 708 ? -16.375 5.136 5.991 1.00 98.62 708 TYR A CA 1
ATOM 5885 C C . TYR A 1 708 ? -16.468 3.689 6.469 1.00 98.62 708 TYR A C 1
ATOM 5887 O O . TYR A 1 708 ? -15.511 3.217 7.066 1.00 98.62 708 TYR A O 1
ATOM 5895 N N . ILE A 1 709 ? -17.554 2.960 6.233 1.00 98.38 709 ILE A N 1
ATOM 5896 C CA . ILE A 1 709 ? -17.694 1.568 6.683 1.00 98.38 709 ILE A CA 1
ATOM 5897 C C . ILE A 1 709 ? -17.555 0.669 5.449 1.00 98.38 709 ILE A C 1
ATOM 5899 O O . ILE A 1 709 ? -18.347 0.831 4.526 1.00 98.38 709 ILE A O 1
ATOM 5903 N N . PRO A 1 710 ? -16.580 -0.255 5.373 1.00 97.75 710 PRO A N 1
ATOM 5904 C CA . PRO A 1 710 ? -16.520 -1.233 4.282 1.00 97.75 710 PRO A CA 1
ATOM 5905 C C . PRO A 1 710 ? -17.818 -2.043 4.200 1.00 97.75 710 PRO A C 1
ATOM 5907 O O . PRO A 1 710 ? -18.416 -2.329 5.248 1.00 97.75 710 PRO A O 1
ATOM 5910 N N . LYS A 1 711 ? -18.258 -2.427 2.992 1.00 97.62 711 LYS A N 1
ATOM 5911 C CA . LYS A 1 711 ? -19.505 -3.189 2.832 1.00 97.62 711 LYS A CA 1
ATOM 5912 C C . LYS A 1 711 ? -19.435 -4.443 3.691 1.00 97.62 711 LYS A C 1
ATOM 5914 O O . LYS A 1 711 ? -18.446 -5.174 3.667 1.00 97.62 711 LYS A O 1
ATOM 5919 N N . THR A 1 712 ? -20.445 -4.624 4.534 1.00 97.69 712 THR A N 1
ATOM 5920 C CA . THR A 1 712 ? -20.492 -5.698 5.527 1.00 97.69 712 THR A CA 1
ATOM 5921 C C . THR A 1 712 ? -21.842 -6.388 5.429 1.00 97.69 712 THR A C 1
ATOM 5923 O O . THR A 1 712 ? -22.864 -5.716 5.344 1.00 97.69 712 THR A O 1
ATOM 5926 N N . SER A 1 713 ? -21.855 -7.716 5.435 1.00 96.12 713 SER A N 1
ATOM 5927 C CA . SER A 1 713 ? -23.062 -8.519 5.255 1.00 96.12 713 SER A CA 1
ATOM 5928 C C . SER A 1 713 ? -22.982 -9.824 6.050 1.00 96.12 713 SER A C 1
ATOM 5930 O O . SER A 1 713 ? -21.897 -10.299 6.381 1.00 96.12 713 SER A O 1
ATOM 5932 N N . LEU A 1 714 ? -24.142 -10.408 6.346 1.00 93.94 714 LEU A N 1
ATOM 5933 C CA . LEU A 1 714 ? -24.270 -11.793 6.825 1.00 93.94 714 LEU A CA 1
ATOM 5934 C C . LEU A 1 714 ? -24.372 -12.793 5.662 1.00 93.94 714 LEU A C 1
ATOM 5936 O O . LEU A 1 714 ? -24.228 -13.991 5.859 1.00 93.94 714 LEU A O 1
ATOM 5940 N N . ASP A 1 715 ? -24.604 -12.282 4.455 1.00 92.31 715 ASP A N 1
ATOM 5941 C CA . ASP A 1 715 ? -24.668 -13.028 3.204 1.00 92.31 715 ASP A CA 1
ATOM 5942 C C . ASP A 1 715 ? -23.554 -12.544 2.268 1.00 92.31 715 ASP A C 1
ATOM 5944 O O . ASP A 1 715 ? -23.527 -11.375 1.864 1.00 92.31 715 ASP A O 1
ATOM 5948 N N . VAL A 1 716 ? -22.624 -13.441 1.945 1.00 91.38 716 VAL A N 1
ATOM 5949 C CA . VAL A 1 716 ? -21.465 -13.157 1.095 1.00 91.38 716 VAL A CA 1
ATOM 5950 C C . VAL A 1 716 ? -21.864 -12.744 -0.323 1.00 91.38 716 VAL A C 1
ATOM 5952 O O . VAL A 1 716 ? -21.173 -11.922 -0.925 1.00 91.38 716 VAL A O 1
ATOM 5955 N N . GLU A 1 717 ? -22.993 -13.237 -0.848 1.00 90.12 717 GLU A N 1
ATOM 5956 C CA . GLU A 1 717 ? -23.443 -12.910 -2.207 1.00 90.12 717 GLU A CA 1
ATOM 5957 C C . GLU A 1 717 ? -23.757 -11.415 -2.344 1.00 90.12 717 GLU A C 1
ATOM 5959 O O . GLU A 1 717 ? -23.511 -10.822 -3.396 1.00 90.12 717 GLU A O 1
ATOM 5964 N N . LYS A 1 718 ? -24.193 -10.771 -1.252 1.00 92.62 718 LYS A N 1
ATOM 5965 C CA . LYS A 1 718 ? -24.458 -9.328 -1.223 1.00 92.62 718 LYS A CA 1
ATOM 5966 C C . LYS A 1 718 ? -23.201 -8.471 -1.323 1.00 92.62 718 LYS A C 1
ATOM 5968 O O . LYS A 1 718 ? -23.341 -7.288 -1.612 1.00 92.62 718 LYS A O 1
ATOM 5973 N N . LEU A 1 719 ? -21.994 -8.991 -1.072 1.00 91.81 719 LEU A N 1
ATOM 5974 C CA . LEU A 1 719 ? -20.774 -8.174 -1.139 1.00 91.81 719 LEU A CA 1
ATOM 5975 C C . LEU A 1 719 ? -20.389 -7.800 -2.573 1.00 91.81 719 LEU A C 1
ATOM 5977 O O . LEU A 1 719 ? -19.833 -6.726 -2.766 1.00 91.81 719 LEU A O 1
ATOM 5981 N N . GLU A 1 720 ? -20.713 -8.633 -3.566 1.00 89.12 720 GLU A N 1
ATOM 5982 C CA . GLU A 1 720 ? -20.338 -8.429 -4.980 1.00 89.12 720 GLU A CA 1
ATOM 5983 C C . GLU A 1 720 ? -18.812 -8.324 -5.211 1.00 89.12 720 GLU A C 1
ATOM 5985 O O . GLU A 1 720 ? -18.351 -7.777 -6.211 1.00 89.12 720 GLU A O 1
ATOM 5990 N N . THR A 1 721 ? -18.011 -8.894 -4.306 1.00 89.56 721 THR A N 1
ATOM 5991 C CA . THR A 1 721 ? -16.552 -8.994 -4.423 1.00 89.56 721 THR A CA 1
ATOM 5992 C C . THR A 1 721 ? -16.051 -10.342 -3.907 1.00 89.56 721 THR A C 1
ATOM 5994 O O . THR A 1 721 ? -16.670 -10.962 -3.045 1.00 89.56 721 THR A O 1
ATOM 5997 N N . TYR A 1 722 ? -14.901 -10.781 -4.416 1.00 89.06 722 TYR A N 1
ATOM 5998 C CA . TYR A 1 722 ? -14.153 -11.937 -3.906 1.00 89.06 722 TYR A CA 1
ATOM 5999 C C . TYR A 1 722 ? -12.998 -11.524 -2.980 1.00 89.06 722 TYR A C 1
ATOM 6001 O O . TYR A 1 722 ? -12.249 -12.379 -2.505 1.00 89.06 722 TYR A O 1
ATOM 6009 N N . ASP A 1 723 ? -12.845 -10.220 -2.719 1.00 92.19 723 ASP A N 1
ATOM 6010 C CA . ASP A 1 723 ? -11.868 -9.687 -1.776 1.00 92.19 723 ASP A CA 1
ATOM 6011 C C . ASP A 1 723 ? -12.533 -9.239 -0.467 1.00 92.19 723 ASP A C 1
ATOM 6013 O O . ASP A 1 723 ? -12.884 -8.072 -0.264 1.00 92.19 723 ASP A O 1
ATOM 6017 N N . TYR A 1 724 ? -12.739 -10.204 0.426 1.00 94.12 724 TYR A N 1
ATOM 6018 C CA . TYR A 1 724 ? -13.380 -9.993 1.717 1.00 94.12 724 TYR A CA 1
ATOM 6019 C C . TYR A 1 724 ? -12.684 -10.770 2.837 1.00 94.12 724 TYR A C 1
ATOM 6021 O O . TYR A 1 724 ? -11.853 -11.658 2.621 1.00 94.12 724 TYR A O 1
ATOM 6029 N N . ILE A 1 725 ? -13.028 -10.404 4.065 1.00 94.44 725 ILE A N 1
ATOM 6030 C CA . ILE A 1 725 ? -12.594 -11.058 5.294 1.00 94.44 725 ILE A CA 1
ATOM 6031 C C . ILE A 1 725 ? -13.812 -11.585 6.043 1.00 94.44 725 ILE A C 1
ATOM 6033 O O . ILE A 1 725 ? -14.863 -10.938 6.079 1.00 94.44 725 ILE A O 1
ATOM 6037 N N . VAL A 1 726 ? -13.658 -12.755 6.649 1.00 94.56 726 VAL A N 1
ATOM 6038 C CA . VAL A 1 726 ? -14.672 -13.379 7.494 1.00 94.56 726 VAL A CA 1
ATOM 6039 C C . VAL A 1 726 ? -14.320 -13.099 8.945 1.00 94.56 726 VAL A C 1
ATOM 6041 O O . VAL A 1 726 ? -13.173 -13.277 9.357 1.00 94.56 726 VAL A O 1
ATOM 6044 N N . LYS A 1 727 ? -15.291 -12.625 9.728 1.00 93.44 727 LYS A N 1
ATOM 6045 C CA . LYS A 1 727 ? -15.094 -12.351 11.156 1.00 93.44 727 LYS A CA 1
ATOM 6046 C C . LYS A 1 727 ? -16.197 -13.004 11.992 1.00 93.44 727 LYS A C 1
ATOM 6048 O O . LYS A 1 727 ? -17.369 -12.774 11.690 1.00 93.44 727 LYS A O 1
ATOM 6053 N N . PRO A 1 728 ? -15.870 -13.718 13.081 1.00 92.69 728 PRO A N 1
ATOM 6054 C CA . PRO A 1 728 ? -16.875 -14.207 14.016 1.00 92.69 728 PRO A CA 1
ATOM 6055 C C . PRO A 1 728 ? -17.531 -13.033 14.747 1.00 92.69 728 PRO A C 1
ATOM 6057 O O . PRO A 1 728 ? -16.838 -12.096 15.156 1.00 92.69 728 PRO A O 1
ATOM 6060 N N . ILE A 1 729 ? -18.848 -13.088 14.950 1.00 92.62 729 ILE A N 1
ATOM 6061 C CA . ILE A 1 729 ? -19.663 -11.933 15.370 1.00 92.62 729 ILE A CA 1
ATOM 6062 C C . ILE A 1 729 ? -19.187 -11.283 16.685 1.00 92.62 729 ILE A C 1
ATOM 6064 O O . ILE A 1 729 ? -19.085 -10.056 16.750 1.00 92.62 729 ILE A O 1
ATOM 6068 N N . LEU A 1 730 ? -18.862 -12.078 17.712 1.00 87.69 730 LEU A N 1
ATOM 6069 C CA . LEU A 1 730 ? -18.460 -11.596 19.051 1.00 87.69 730 LEU A CA 1
ATOM 6070 C C . LEU A 1 730 ? -16.977 -11.818 19.388 1.00 87.69 730 LEU A C 1
ATOM 6072 O O . LEU A 1 730 ? -16.530 -11.503 20.493 1.00 87.69 730 LEU A O 1
ATOM 6076 N N . SER A 1 731 ? -16.184 -12.339 18.447 1.00 83.75 731 SER A N 1
ATOM 6077 C CA . SER A 1 731 ? -14.753 -12.556 18.684 1.00 83.75 731 SER A CA 1
ATOM 6078 C C . SER A 1 731 ? -13.986 -11.234 18.818 1.00 83.75 731 SER A C 1
ATOM 6080 O O . SER A 1 731 ? -14.370 -10.201 18.257 1.00 83.75 731 SER A O 1
ATOM 6082 N N . ARG A 1 732 ? -12.871 -11.269 19.554 1.00 80.44 732 ARG A N 1
ATOM 6083 C CA . ARG A 1 732 ? -12.011 -10.124 19.895 1.00 80.44 732 ARG A CA 1
ATOM 6084 C C . ARG A 1 732 ? -10.553 -10.415 19.528 1.00 80.44 732 ARG A C 1
ATOM 6086 O O . ARG A 1 732 ? -10.167 -11.571 19.359 1.00 80.44 732 ARG A O 1
ATOM 6093 N N . GLU A 1 733 ? -9.742 -9.360 19.411 1.00 72.81 733 GLU A N 1
ATOM 6094 C CA . GLU A 1 733 ? -8.282 -9.450 19.192 1.00 72.81 733 GLU A CA 1
ATOM 6095 C C . GLU A 1 733 ? -7.883 -10.243 17.935 1.00 72.81 733 GLU A C 1
ATOM 6097 O O . GLU A 1 733 ? -6.923 -11.006 17.937 1.00 72.81 733 GLU A O 1
ATOM 6102 N N . GLY A 1 734 ? -8.657 -10.116 16.854 1.00 70.00 734 GLY A N 1
ATOM 6103 C CA . GLY A 1 734 ? -8.352 -10.783 15.585 1.00 70.00 734 GLY A CA 1
ATOM 6104 C C . GLY A 1 734 ? -8.449 -12.313 15.605 1.00 70.00 734 GLY A C 1
ATOM 6105 O O . GLY A 1 734 ? -8.001 -12.957 14.654 1.00 70.00 734 GLY A O 1
ATOM 6106 N N . ARG A 1 735 ? -9.011 -12.916 16.662 1.00 79.88 735 ARG A N 1
ATOM 6107 C CA . ARG A 1 735 ? -9.196 -14.369 16.758 1.00 79.88 735 ARG A CA 1
ATOM 6108 C C . ARG A 1 735 ? -10.267 -14.853 15.778 1.00 79.88 735 ARG A C 1
ATOM 6110 O O . ARG A 1 735 ? -11.366 -14.301 15.746 1.00 79.88 735 ARG A O 1
ATOM 6117 N N . GLY A 1 736 ? -9.944 -15.899 15.019 1.00 82.50 736 GLY A N 1
ATOM 6118 C CA . GLY A 1 736 ? -10.856 -16.516 14.049 1.00 82.50 736 GLY A CA 1
ATOM 6119 C C . GLY A 1 736 ? -11.159 -15.653 12.822 1.00 82.50 736 GLY A C 1
ATOM 6120 O O . GLY A 1 736 ? -12.180 -15.871 12.190 1.00 82.50 736 GLY A O 1
ATOM 6121 N N . ILE A 1 737 ? -10.334 -14.640 12.524 1.00 86.44 737 ILE A N 1
ATOM 6122 C CA . ILE A 1 737 ? -10.443 -13.910 11.256 1.00 86.44 737 ILE A CA 1
ATOM 6123 C C . ILE A 1 737 ? -9.791 -14.749 10.163 1.00 86.44 737 ILE A C 1
ATOM 6125 O O . ILE A 1 737 ? -8.590 -15.007 10.246 1.00 86.44 737 ILE A O 1
ATOM 6129 N N . ASP A 1 738 ? -10.568 -15.071 9.136 1.00 89.62 738 ASP A N 1
ATOM 6130 C CA . ASP A 1 738 ? -10.111 -15.784 7.946 1.00 89.62 738 ASP A CA 1
ATOM 6131 C C . ASP A 1 738 ? -10.207 -14.871 6.718 1.00 89.62 738 ASP A C 1
ATOM 6133 O O . ASP A 1 738 ? -11.122 -14.046 6.591 1.00 89.62 738 ASP A O 1
ATOM 6137 N N . LEU A 1 739 ? -9.257 -15.000 5.794 1.00 89.81 739 LEU A N 1
ATOM 6138 C CA . LEU A 1 739 ? -9.317 -14.313 4.505 1.00 89.81 739 LEU A CA 1
ATOM 6139 C C . LEU A 1 739 ? -10.113 -15.163 3.514 1.00 89.81 739 LEU A C 1
ATOM 6141 O O . LEU A 1 739 ? -10.007 -16.386 3.527 1.00 89.81 739 LEU A O 1
ATOM 6145 N N . ALA A 1 740 ? -10.878 -14.529 2.619 1.00 90.62 740 ALA A N 1
ATOM 6146 C CA . ALA A 1 740 ? -11.742 -15.239 1.669 1.00 90.62 740 ALA A CA 1
ATOM 6147 C C . ALA A 1 740 ? -11.025 -16.366 0.903 1.00 90.62 740 ALA A C 1
ATOM 6149 O O . ALA A 1 740 ? -11.579 -17.446 0.730 1.00 90.62 740 ALA A O 1
ATOM 6150 N N . PHE A 1 741 ? -9.776 -16.132 0.487 1.00 87.62 741 PHE A N 1
ATOM 6151 C CA . PHE A 1 741 ? -8.986 -17.109 -0.267 1.00 87.62 741 PHE A CA 1
ATOM 6152 C C . PHE A 1 741 ? -8.477 -18.295 0.576 1.00 87.62 741 PHE A C 1
ATOM 6154 O O . PHE A 1 741 ? -8.030 -19.292 0.014 1.00 87.62 741 PHE A O 1
ATOM 6161 N N . GLU A 1 742 ? -8.491 -18.185 1.907 1.00 88.75 742 GLU A N 1
ATOM 6162 C CA . GLU A 1 742 ? -8.042 -19.233 2.836 1.00 88.75 742 GLU A CA 1
ATOM 6163 C C . GLU A 1 742 ? -9.173 -20.210 3.185 1.00 88.75 742 GLU A C 1
ATOM 6165 O O . GLU A 1 742 ? -8.916 -21.308 3.693 1.00 88.75 742 GLU A O 1
ATOM 6170 N N . LEU A 1 743 ? -10.422 -19.835 2.888 1.00 86.12 743 LEU A N 1
ATOM 6171 C CA . LEU A 1 743 ? -11.600 -20.643 3.166 1.00 86.12 743 LEU A CA 1
ATOM 6172 C C . LEU A 1 743 ? -11.600 -21.907 2.306 1.00 86.12 743 LEU A C 1
ATOM 6174 O O . LEU A 1 743 ? -11.643 -21.860 1.077 1.00 86.12 743 LEU A O 1
ATOM 6178 N N . LYS A 1 744 ? -11.599 -23.063 2.971 1.00 83.06 744 LYS A N 1
ATOM 6179 C CA . LYS A 1 744 ? -11.829 -24.361 2.316 1.00 83.06 744 LYS A CA 1
ATOM 6180 C C . LYS A 1 744 ? -13.315 -24.657 2.158 1.00 83.06 744 LYS A C 1
ATOM 6182 O O . LYS A 1 744 ? -13.726 -25.247 1.166 1.00 83.06 744 LYS A O 1
ATOM 6187 N N . GLU A 1 745 ? -14.089 -24.248 3.153 1.00 84.25 745 GLU A N 1
ATOM 6188 C CA . GLU A 1 745 ? -15.538 -24.364 3.229 1.00 84.25 745 GLU A CA 1
ATOM 6189 C C . GLU A 1 745 ? -16.067 -23.051 3.807 1.00 84.25 745 GLU A C 1
ATOM 6191 O O . GLU A 1 745 ? -15.343 -22.345 4.517 1.00 84.25 745 GLU A O 1
ATOM 6196 N N . MET A 1 746 ? -17.309 -22.701 3.473 1.00 82.88 746 MET A N 1
ATOM 6197 C CA . MET A 1 746 ? -17.939 -21.543 4.095 1.00 82.88 746 MET A CA 1
ATOM 6198 C C . MET A 1 746 ? -18.154 -21.839 5.580 1.00 82.88 746 MET A C 1
ATOM 6200 O O . MET A 1 746 ? -18.609 -22.937 5.903 1.00 82.88 746 MET A O 1
ATOM 6204 N N . PRO A 1 747 ? -17.817 -20.897 6.473 1.00 80.62 747 PRO A N 1
ATOM 6205 C CA . PRO A 1 747 ? -18.056 -21.091 7.891 1.00 80.62 747 PRO A CA 1
ATOM 6206 C C . PRO A 1 747 ? -19.561 -21.202 8.163 1.00 80.62 747 PRO A C 1
ATOM 6208 O O . PRO A 1 747 ? -20.372 -20.615 7.445 1.00 80.62 747 PRO A O 1
ATOM 6211 N N . ASP A 1 748 ? -19.910 -21.948 9.212 1.00 71.31 748 ASP A N 1
ATOM 6212 C CA . ASP A 1 748 ? -21.281 -22.054 9.716 1.00 71.31 748 ASP A CA 1
ATOM 6213 C C . ASP A 1 748 ? -21.813 -20.684 10.205 1.00 71.31 748 ASP A C 1
ATOM 6215 O O . ASP A 1 748 ? -21.140 -19.645 10.140 1.00 71.31 748 ASP A O 1
ATOM 6219 N N . GLU A 1 749 ? -23.034 -20.685 10.746 1.00 71.75 749 GLU A N 1
ATOM 6220 C CA . GLU A 1 749 ? -23.677 -19.524 11.369 1.00 71.75 749 GLU A CA 1
ATOM 6221 C C . GLU A 1 749 ? -22.748 -18.790 12.368 1.00 71.75 749 GLU A C 1
ATOM 6223 O O . GLU A 1 749 ? -21.848 -19.376 12.974 1.00 71.75 749 GLU A O 1
ATOM 6228 N N . ASN A 1 750 ? -23.008 -17.495 12.589 1.00 85.44 750 ASN A N 1
ATOM 6229 C CA . ASN A 1 750 ? -22.272 -16.582 13.486 1.00 85.44 750 ASN A CA 1
ATOM 6230 C C . ASN A 1 750 ? -21.009 -15.899 12.931 1.00 85.44 750 ASN A C 1
ATOM 6232 O O . ASN A 1 750 ? -20.106 -15.524 13.692 1.00 85.44 750 ASN A O 1
ATOM 6236 N N . HIS A 1 751 ? -20.979 -15.644 11.624 1.00 93.31 751 HIS A N 1
ATOM 6237 C CA . HIS A 1 751 ? -19.931 -14.863 10.971 1.00 93.31 751 HIS A CA 1
ATOM 6238 C C . HIS A 1 751 ? -20.507 -13.685 10.186 1.00 93.31 751 HIS A C 1
ATOM 6240 O O . HIS A 1 751 ? -21.632 -13.731 9.699 1.00 93.31 751 HIS A O 1
ATOM 6246 N N . ILE A 1 752 ? -19.709 -12.628 10.049 1.00 95.19 752 ILE A N 1
ATOM 6247 C CA . ILE A 1 752 ? -19.923 -11.585 9.047 1.00 95.19 752 ILE A CA 1
ATOM 6248 C C . ILE A 1 752 ? -18.882 -11.700 7.937 1.00 95.19 752 ILE A C 1
ATOM 6250 O O . ILE A 1 752 ? -17.740 -12.105 8.174 1.00 95.19 752 ILE A O 1
ATOM 6254 N N . TYR A 1 753 ? -19.260 -11.236 6.755 1.00 96.06 753 TYR A N 1
ATOM 6255 C CA . TYR A 1 753 ? -18.382 -11.000 5.621 1.00 96.06 753 TYR A CA 1
ATOM 6256 C C . TYR A 1 753 ? -18.220 -9.491 5.455 1.00 96.06 753 TYR A C 1
ATOM 6258 O O . TYR A 1 753 ? -19.209 -8.761 5.385 1.00 96.06 753 TYR A O 1
ATOM 6266 N N . GLN A 1 754 ? -16.985 -9.007 5.410 1.00 97.12 754 GLN A N 1
ATOM 6267 C CA . GLN A 1 754 ? -16.682 -7.590 5.220 1.00 97.12 754 GLN A CA 1
ATOM 6268 C C . GLN A 1 754 ? -15.676 -7.421 4.086 1.00 97.12 754 GLN A C 1
ATOM 6270 O O . GLN A 1 754 ? -14.679 -8.138 4.054 1.00 97.12 754 GLN A O 1
ATOM 6275 N N . GLU A 1 755 ? -15.898 -6.463 3.189 1.00 96.25 755 GLU A N 1
ATOM 6276 C CA . GLU A 1 755 ? -14.917 -6.083 2.164 1.00 96.25 755 GLU A CA 1
ATOM 6277 C C . GLU A 1 755 ? -13.535 -5.837 2.776 1.00 96.25 755 GLU A C 1
ATOM 6279 O O . GLU A 1 755 ? -13.395 -5.159 3.804 1.00 96.25 755 GLU A O 1
ATOM 6284 N N . ARG A 1 756 ? -12.489 -6.380 2.144 1.00 93.94 756 ARG A N 1
ATOM 6285 C CA . ARG A 1 756 ? -11.129 -6.200 2.642 1.00 93.94 756 ARG A CA 1
ATOM 6286 C C . ARG A 1 756 ? -10.662 -4.774 2.372 1.00 93.94 756 ARG A C 1
ATOM 6288 O O . ARG A 1 756 ? -10.708 -4.276 1.254 1.00 93.94 756 ARG A O 1
ATOM 6295 N N . VAL A 1 757 ? -10.132 -4.130 3.407 1.00 93.56 757 VAL A N 1
ATOM 6296 C CA . VAL A 1 757 ? -9.457 -2.837 3.275 1.00 93.56 757 VAL A CA 1
ATOM 6297 C C . VAL A 1 757 ? -7.975 -3.078 2.994 1.00 93.56 757 VAL A C 1
ATOM 6299 O O . VAL A 1 757 ? -7.280 -3.693 3.805 1.00 93.56 757 VAL A O 1
ATOM 6302 N N . HIS A 1 758 ? -7.469 -2.558 1.872 1.00 91.06 758 HIS A N 1
ATOM 6303 C CA . HIS A 1 758 ? -6.032 -2.518 1.574 1.00 91.06 758 HIS A CA 1
ATOM 6304 C C . HIS A 1 758 ? -5.354 -1.415 2.396 1.00 91.06 758 HIS A C 1
ATOM 6306 O O . HIS A 1 758 ? -5.037 -0.330 1.900 1.00 91.06 758 HIS A O 1
ATOM 6312 N N . THR A 1 759 ? -5.201 -1.690 3.689 1.00 91.81 759 THR A N 1
ATOM 6313 C CA . THR A 1 759 ? -4.659 -0.762 4.682 1.00 91.81 759 THR A CA 1
ATOM 6314 C C . THR A 1 759 ? -3.235 -0.349 4.322 1.00 91.81 759 THR A C 1
ATOM 6316 O O . THR A 1 759 ? -2.380 -1.192 4.046 1.00 91.81 759 THR A O 1
ATOM 6319 N N . LEU A 1 760 ? -2.983 0.959 4.366 1.00 90.94 760 LEU A N 1
ATOM 6320 C CA . LEU A 1 760 ? -1.667 1.555 4.219 1.00 90.94 760 LEU A CA 1
ATOM 6321 C C . LEU A 1 760 ? -0.718 0.938 5.238 1.00 90.94 760 LEU A C 1
ATOM 6323 O O . LEU A 1 760 ? -1.010 0.879 6.432 1.00 90.94 760 LEU A O 1
ATOM 6327 N N . ASN A 1 761 ? 0.441 0.516 4.757 1.00 89.56 761 ASN A N 1
ATOM 6328 C CA . ASN A 1 761 ? 1.480 -0.061 5.584 1.00 89.56 761 ASN A CA 1
ATOM 6329 C C . ASN A 1 761 ? 2.704 0.858 5.677 1.00 89.56 761 ASN A C 1
ATOM 6331 O O . ASN A 1 761 ? 2.890 1.809 4.907 1.00 89.56 761 ASN A O 1
ATOM 6335 N N . VAL A 1 762 ? 3.527 0.585 6.679 1.00 88.56 762 VAL A N 1
ATOM 6336 C CA . VAL A 1 762 ? 4.711 1.369 7.017 1.00 88.56 762 VAL A CA 1
ATOM 6337 C C . VAL A 1 762 ? 5.869 0.426 7.314 1.00 88.56 762 VAL A C 1
ATOM 6339 O O . VAL A 1 762 ? 5.708 -0.554 8.042 1.00 88.56 762 VAL A O 1
ATOM 6342 N N . ASP A 1 763 ? 7.034 0.731 6.742 1.00 85.81 763 ASP A N 1
ATOM 6343 C CA . ASP A 1 763 ? 8.284 0.078 7.123 1.00 85.81 763 ASP A CA 1
ATOM 6344 C C . ASP A 1 763 ? 8.628 0.522 8.558 1.00 85.81 763 ASP A C 1
ATOM 6346 O O . ASP A 1 763 ? 8.630 1.720 8.859 1.00 85.81 763 ASP A O 1
ATOM 6350 N N . TYR A 1 764 ? 8.875 -0.432 9.455 1.00 88.81 764 TYR A N 1
ATOM 6351 C CA . TYR A 1 764 ? 9.113 -0.188 10.875 1.00 88.81 764 TYR A CA 1
ATOM 6352 C C . TYR A 1 764 ? 10.277 -1.029 11.400 1.00 88.81 764 TYR A C 1
ATOM 6354 O O . TYR A 1 764 ? 10.413 -2.210 11.076 1.00 88.81 764 TYR A O 1
ATOM 6362 N N . THR A 1 765 ? 11.091 -0.430 12.272 1.00 90.38 765 THR A N 1
ATOM 6363 C CA . THR A 1 765 ? 12.160 -1.153 12.970 1.00 90.38 765 THR A CA 1
ATOM 6364 C C . THR A 1 765 ? 11.601 -1.767 14.245 1.00 90.38 765 THR A C 1
ATOM 6366 O O . THR A 1 765 ? 11.374 -1.076 15.237 1.00 90.38 765 THR A O 1
ATOM 6369 N N . VAL A 1 766 ? 11.379 -3.077 14.230 1.00 90.38 766 VAL A N 1
ATOM 6370 C CA . VAL A 1 766 ? 10.902 -3.820 15.396 1.00 90.38 766 VAL A CA 1
ATOM 6371 C C . VAL A 1 766 ? 12.092 -4.151 16.285 1.00 90.38 766 VAL A C 1
ATOM 6373 O O . VAL A 1 766 ? 13.092 -4.691 15.813 1.00 90.38 766 VAL A O 1
ATOM 6376 N N . HIS A 1 767 ? 11.976 -3.838 17.573 1.00 91.06 767 HIS A N 1
ATOM 6377 C CA . HIS A 1 767 ? 12.981 -4.160 18.580 1.00 91.06 767 HIS A CA 1
ATOM 6378 C C . HIS A 1 767 ? 12.505 -5.326 19.444 1.00 91.06 767 HIS A C 1
ATOM 6380 O O . HIS A 1 767 ? 11.399 -5.287 19.993 1.00 91.06 767 HIS A O 1
ATOM 6386 N N . ASP A 1 768 ? 13.353 -6.339 19.595 1.00 87.75 768 ASP A N 1
ATOM 6387 C CA . ASP A 1 768 ? 13.160 -7.407 20.566 1.00 87.75 768 ASP A CA 1
ATOM 6388 C C . ASP A 1 768 ? 14.205 -7.333 21.695 1.00 87.75 768 ASP A C 1
ATOM 6390 O O . ASP A 1 768 ? 14.964 -6.368 21.828 1.00 87.75 768 ASP A O 1
ATOM 6394 N N . ASN A 1 769 ? 14.190 -8.315 22.593 1.00 78.50 769 ASN A N 1
ATOM 6395 C CA . ASN A 1 769 ? 15.080 -8.349 23.754 1.00 78.50 769 ASN A CA 1
ATOM 6396 C C . ASN A 1 769 ? 16.575 -8.524 23.407 1.00 78.50 769 ASN A C 1
ATOM 6398 O O . ASN A 1 769 ? 17.415 -8.309 24.285 1.00 78.50 769 ASN A O 1
ATOM 6402 N N . ILE A 1 770 ? 16.902 -8.959 22.187 1.00 79.06 770 ILE A N 1
ATOM 6403 C CA . ILE A 1 770 ? 18.238 -9.370 21.736 1.00 79.06 770 ILE A CA 1
ATOM 6404 C C . ILE A 1 770 ? 18.726 -8.486 20.580 1.00 79.06 770 ILE A C 1
ATOM 6406 O O . ILE A 1 770 ? 19.871 -8.038 20.615 1.00 79.06 770 ILE A O 1
ATOM 6410 N N . ASP A 1 771 ? 17.881 -8.236 19.580 1.00 84.38 771 ASP A N 1
ATOM 6411 C CA . ASP A 1 771 ? 18.226 -7.560 18.329 1.00 84.38 771 ASP A CA 1
ATOM 6412 C C . ASP A 1 771 ? 17.060 -6.691 17.803 1.00 84.38 771 ASP A C 1
ATOM 6414 O O . ASP A 1 771 ? 16.068 -6.419 18.489 1.00 84.38 771 ASP A O 1
ATOM 6418 N N . LYS A 1 772 ? 17.195 -6.206 16.569 1.00 89.12 772 LYS A N 1
ATOM 6419 C CA . LYS A 1 772 ? 16.165 -5.496 15.817 1.00 89.12 772 LYS A CA 1
ATOM 6420 C C . LYS A 1 772 ? 16.091 -5.993 14.382 1.00 89.12 772 LYS A C 1
ATOM 6422 O O . LYS A 1 772 ? 17.088 -6.408 13.799 1.00 89.12 772 LYS A O 1
ATOM 6427 N N . PHE A 1 773 ? 14.920 -5.873 13.777 1.00 88.12 773 PHE A N 1
ATOM 6428 C CA . PHE A 1 773 ? 14.709 -6.227 12.376 1.00 88.12 773 PHE A CA 1
ATOM 6429 C C . PHE A 1 773 ? 13.737 -5.258 11.703 1.00 88.12 773 PHE A C 1
ATOM 6431 O O . PHE A 1 773 ? 12.970 -4.561 12.366 1.00 88.12 773 PHE A O 1
ATOM 6438 N N . GLN A 1 774 ? 13.799 -5.188 10.373 1.00 86.19 774 GLN A N 1
ATOM 6439 C CA . GLN A 1 774 ? 12.828 -4.438 9.579 1.00 86.19 774 GLN A CA 1
ATOM 6440 C C . GLN A 1 774 ? 11.592 -5.294 9.340 1.00 86.19 774 GLN A C 1
ATOM 6442 O O . GLN A 1 774 ? 11.703 -6.464 8.970 1.00 86.19 774 GLN A O 1
ATOM 6447 N N . ASP A 1 775 ? 10.422 -4.696 9.514 1.00 87.19 775 ASP A N 1
ATOM 6448 C CA . ASP A 1 775 ? 9.151 -5.333 9.213 1.00 87.19 775 ASP A CA 1
ATOM 6449 C C . ASP A 1 775 ? 8.154 -4.320 8.648 1.00 87.19 775 ASP A C 1
ATOM 6451 O O . ASP A 1 775 ? 8.317 -3.111 8.791 1.00 87.19 775 ASP A O 1
ATOM 6455 N N . VAL A 1 776 ? 7.104 -4.827 8.014 1.00 87.19 776 VAL A N 1
ATOM 6456 C CA . VAL A 1 776 ? 5.993 -4.026 7.508 1.00 87.19 776 VAL A CA 1
ATOM 6457 C C . VAL A 1 776 ? 4.836 -4.146 8.492 1.00 87.19 776 VAL A C 1
ATOM 6459 O O . VAL A 1 776 ? 4.332 -5.248 8.744 1.00 87.19 776 VAL A O 1
ATOM 6462 N N . LEU A 1 777 ? 4.428 -3.012 9.061 1.00 91.56 777 LEU A N 1
ATOM 6463 C CA . LEU A 1 777 ? 3.333 -2.924 10.026 1.00 91.56 777 LEU A CA 1
ATOM 6464 C C . LEU A 1 777 ? 2.171 -2.089 9.478 1.00 91.56 777 LEU A C 1
ATOM 6466 O O . LEU A 1 777 ? 2.332 -1.267 8.580 1.00 91.56 777 LEU A O 1
ATOM 6470 N N . TYR A 1 778 ? 0.992 -2.311 10.046 1.00 92.81 778 TYR A N 1
ATOM 6471 C CA . TYR A 1 778 ? -0.277 -1.712 9.654 1.00 92.81 778 TYR A CA 1
ATOM 6472 C C . TYR A 1 778 ? -0.778 -0.829 10.805 1.00 92.81 778 TYR A C 1
ATOM 6474 O O . TYR A 1 778 ? -1.073 -1.359 11.884 1.00 92.81 778 TYR A O 1
ATOM 6482 N N . PRO A 1 779 ? -0.838 0.503 10.624 1.00 94.44 779 PRO A N 1
ATOM 6483 C CA . PRO A 1 779 ? -1.382 1.409 11.624 1.00 94.44 779 PRO A CA 1
ATOM 6484 C C . PRO A 1 779 ? -2.899 1.280 11.744 1.00 94.44 779 PRO A C 1
ATOM 6486 O O . PRO A 1 779 ? -3.619 1.418 10.757 1.00 94.44 779 PRO A O 1
ATOM 6489 N N . ILE A 1 780 ? -3.379 1.090 12.973 1.00 95.81 780 ILE A N 1
ATOM 6490 C CA . ILE A 1 780 ? -4.794 1.187 13.339 1.00 95.81 780 ILE A CA 1
ATOM 6491 C C . ILE A 1 780 ? -4.959 2.318 14.352 1.00 95.81 780 ILE A C 1
ATOM 6493 O O . ILE A 1 780 ? -4.307 2.330 15.401 1.00 95.81 780 ILE A O 1
ATOM 6497 N N . PHE A 1 781 ? -5.850 3.254 14.035 1.00 96.81 781 PHE A N 1
ATOM 6498 C CA . PHE A 1 781 ? -6.197 4.410 14.854 1.00 96.81 781 PHE A CA 1
ATOM 6499 C C . PHE A 1 781 ? -7.485 4.110 15.624 1.00 96.81 781 PHE A C 1
ATOM 6501 O O . PHE A 1 781 ? -8.590 4.257 15.109 1.00 96.81 781 PHE A O 1
ATOM 6508 N N . GLY A 1 782 ? -7.345 3.664 16.867 1.00 97.19 782 GLY A N 1
ATOM 6509 C CA . GLY A 1 782 ? -8.450 3.461 17.794 1.00 97.19 782 GLY A CA 1
ATOM 6510 C C . GLY A 1 782 ? -8.963 4.793 18.338 1.00 97.19 782 GLY A C 1
ATOM 6511 O O . GLY A 1 782 ? -8.398 5.325 19.290 1.00 97.19 782 GLY A O 1
ATOM 6512 N N . ALA A 1 783 ? -10.027 5.335 17.754 1.00 98.12 783 ALA A N 1
ATOM 6513 C CA . ALA A 1 783 ? -10.658 6.572 18.196 1.00 98.12 783 ALA A CA 1
ATOM 6514 C C . ALA A 1 783 ? -11.591 6.308 19.386 1.00 98.12 783 ALA A C 1
ATOM 6516 O O . ALA A 1 783 ? -12.560 5.554 19.269 1.00 98.12 783 ALA A O 1
ATOM 6517 N N . TYR A 1 784 ? -11.319 6.931 20.531 1.00 98.31 784 TYR A N 1
ATOM 6518 C CA . TYR A 1 784 ? -12.196 6.852 21.695 1.00 98.31 784 TYR A CA 1
ATOM 6519 C C . TYR A 1 784 ? -13.472 7.655 21.477 1.00 98.31 784 TYR A C 1
ATOM 6521 O O . TYR A 1 784 ? -13.427 8.781 20.979 1.00 98.31 784 TYR A O 1
ATOM 6529 N N . VAL A 1 785 ? -14.592 7.092 21.919 1.00 98.31 785 VAL A N 1
ATOM 6530 C CA . VAL A 1 785 ? -15.918 7.707 21.870 1.00 98.31 785 VAL A CA 1
ATOM 6531 C C . VAL A 1 785 ? -16.528 7.697 23.266 1.00 98.31 785 VAL A C 1
ATOM 6533 O O . VAL A 1 785 ? -16.581 6.650 23.910 1.00 98.31 785 VAL A O 1
ATOM 6536 N N . THR A 1 786 ? -16.999 8.856 23.723 1.00 97.81 786 THR A N 1
ATOM 6537 C CA . THR A 1 786 ? -17.753 9.031 24.974 1.00 97.81 786 THR A CA 1
ATOM 6538 C C . THR A 1 786 ? -19.115 9.632 24.642 1.00 97.81 786 THR A C 1
ATOM 6540 O O . THR A 1 786 ? -19.169 10.712 24.045 1.00 97.81 786 THR A O 1
ATOM 6543 N N . GLY A 1 787 ? -20.215 8.949 24.971 1.00 97.12 787 GLY A N 1
ATOM 6544 C CA . GLY A 1 787 ? -21.519 9.295 24.403 1.00 97.12 787 GLY A CA 1
ATOM 6545 C C . GLY A 1 787 ? -21.461 9.139 22.882 1.00 97.12 787 GLY A C 1
ATOM 6546 O O . GLY A 1 787 ? -21.171 8.054 22.397 1.00 97.12 787 GLY A O 1
ATOM 6547 N N . THR A 1 788 ? -21.660 10.218 22.125 1.00 97.81 788 THR A N 1
ATOM 6548 C CA . THR A 1 788 ? -21.481 10.244 20.657 1.00 97.81 788 THR A CA 1
ATOM 6549 C C . THR A 1 788 ? -20.318 11.138 20.211 1.00 97.81 788 THR A C 1
ATOM 6551 O O . THR A 1 788 ? -20.221 11.487 19.036 1.00 97.81 788 THR A O 1
ATOM 6554 N N . GLU A 1 789 ? -19.452 11.550 21.141 1.00 98.31 789 GLU A N 1
ATOM 6555 C CA . GLU A 1 789 ? -18.346 12.472 20.879 1.00 98.31 789 GLU A CA 1
ATOM 6556 C C . GLU A 1 789 ? -16.995 11.745 20.860 1.00 98.31 789 GLU A C 1
ATOM 6558 O O . GLU A 1 789 ? -16.669 10.970 21.758 1.00 98.31 789 GLU A O 1
ATOM 6563 N N . PHE A 1 790 ? -16.168 12.066 19.869 1.00 98.44 790 PHE A N 1
ATOM 6564 C CA . PHE A 1 790 ? -14.750 11.739 19.808 1.00 98.44 790 PHE A CA 1
ATOM 6565 C C . PHE A 1 790 ? -14.017 12.316 21.025 1.00 98.44 790 PHE A C 1
ATOM 6567 O O . PHE A 1 790 ? -14.144 13.510 21.324 1.00 98.44 790 PHE A O 1
ATOM 6574 N N . ALA A 1 791 ? -13.202 11.497 21.684 1.00 97.50 791 ALA A N 1
ATOM 6575 C CA . ALA A 1 791 ? -12.502 11.858 22.915 1.00 97.50 791 ALA A CA 1
ATOM 6576 C C . ALA A 1 791 ? -10.970 11.786 22.824 1.00 97.50 791 ALA A C 1
ATOM 6578 O O . ALA A 1 791 ? -10.297 12.494 23.569 1.00 97.50 791 ALA A O 1
ATOM 6579 N N . GLY A 1 792 ? -10.415 10.972 21.926 1.00 96.69 792 GLY A N 1
ATOM 6580 C CA . GLY A 1 792 ? -8.970 10.802 21.772 1.00 96.69 792 GLY A CA 1
ATOM 6581 C C . GLY A 1 792 ? -8.614 9.653 20.833 1.00 96.69 792 GLY A C 1
ATOM 6582 O O . GLY A 1 792 ? -9.499 9.061 20.218 1.00 96.69 792 GLY A O 1
ATOM 6583 N N . ILE A 1 793 ? -7.327 9.320 20.728 1.00 96.06 793 ILE A N 1
ATOM 6584 C CA . ILE A 1 793 ? -6.795 8.256 19.870 1.00 96.06 793 ILE A CA 1
ATOM 6585 C C . ILE A 1 793 ? -5.788 7.393 20.636 1.00 96.06 793 ILE A C 1
ATOM 6587 O O . ILE A 1 793 ? -4.811 7.887 21.199 1.00 96.06 793 ILE A O 1
ATOM 6591 N N . TYR A 1 794 ? -5.972 6.083 20.527 1.00 95.69 794 TYR A N 1
ATOM 6592 C CA . TYR A 1 794 ? -4.961 5.061 20.765 1.00 95.69 794 TYR A CA 1
ATOM 6593 C C . TYR A 1 794 ? -4.482 4.514 19.420 1.00 95.69 794 TYR A C 1
ATOM 6595 O O . TYR A 1 794 ? -5.294 4.045 18.627 1.00 95.69 794 TYR A O 1
ATOM 6603 N N . THR A 1 795 ? -3.181 4.565 19.136 1.00 94.69 795 THR A N 1
ATOM 6604 C CA . THR A 1 795 ? -2.646 4.065 17.859 1.00 94.69 795 THR A CA 1
ATOM 6605 C C . THR A 1 795 ? -1.758 2.853 18.077 1.00 94.69 795 THR A C 1
ATOM 6607 O O . THR A 1 795 ? -0.862 2.859 18.925 1.00 94.69 795 THR A O 1
ATOM 6610 N N . ARG A 1 796 ? -1.997 1.816 17.277 1.00 92.62 796 ARG A N 1
ATOM 6611 C CA . ARG A 1 796 ? -1.227 0.572 17.291 1.00 92.62 796 ARG A CA 1
ATOM 6612 C C . ARG A 1 796 ? -0.678 0.259 15.908 1.00 92.62 796 ARG A C 1
ATOM 6614 O O . ARG A 1 796 ? -1.384 0.405 14.915 1.00 92.62 796 ARG A O 1
ATOM 6621 N N . LEU A 1 797 ? 0.567 -0.197 15.859 1.00 93.69 797 LEU A N 1
ATOM 6622 C CA . LEU A 1 797 ? 1.200 -0.770 14.676 1.00 93.69 797 LEU A CA 1
ATOM 6623 C C . LEU A 1 797 ? 1.244 -2.286 14.843 1.00 93.69 797 LEU A C 1
ATOM 6625 O O . LEU A 1 797 ? 1.857 -2.778 15.787 1.00 93.69 797 LEU A O 1
ATOM 6629 N N . GLY A 1 798 ? 0.608 -3.037 13.949 1.00 91.81 798 GLY A N 1
ATOM 6630 C CA . GLY A 1 798 ? 0.582 -4.497 14.047 1.00 91.81 798 GLY A CA 1
ATOM 6631 C C . GLY A 1 798 ? 0.690 -5.200 12.705 1.00 91.81 798 GLY A C 1
ATOM 6632 O O . GLY A 1 798 ? 0.856 -4.574 11.663 1.00 91.81 798 GLY A O 1
ATOM 6633 N N . LYS A 1 799 ? 0.594 -6.529 12.727 1.00 89.19 799 LYS A N 1
ATOM 6634 C CA . LYS A 1 799 ? 0.390 -7.326 11.508 1.00 89.19 799 LYS A CA 1
ATOM 6635 C C . LYS A 1 799 ? -1.023 -7.130 10.952 1.00 89.19 799 LYS A C 1
ATOM 6637 O O . LYS A 1 799 ? -1.913 -6.714 11.693 1.00 89.19 799 LYS A O 1
ATOM 6642 N N . PHE A 1 800 ? -1.209 -7.472 9.671 1.00 82.81 800 PHE A N 1
ATOM 6643 C CA . PHE A 1 800 ? -2.479 -7.324 8.947 1.00 82.81 800 PHE A CA 1
ATOM 6644 C C . PHE A 1 800 ? -3.675 -7.873 9.741 1.00 82.81 800 PHE A C 1
ATOM 6646 O O . PHE A 1 800 ? -4.626 -7.144 10.009 1.00 82.81 800 PHE A O 1
ATOM 6653 N N . VAL A 1 801 ? -3.572 -9.119 10.221 1.00 77.00 801 VAL A N 1
ATOM 6654 C CA . VAL A 1 801 ? -4.421 -9.636 11.302 1.00 77.00 801 VAL A CA 1
ATOM 6655 C C . VAL A 1 801 ? -3.629 -9.565 12.603 1.00 77.00 801 VAL A C 1
ATOM 6657 O O . VAL A 1 801 ? -2.518 -10.088 12.721 1.00 77.00 801 VAL A O 1
ATOM 6660 N N . THR A 1 802 ? -4.180 -8.874 13.596 1.00 63.09 802 THR A N 1
ATOM 6661 C CA . THR A 1 802 ? -3.482 -8.630 14.859 1.00 63.09 802 THR A CA 1
ATOM 6662 C C . THR A 1 802 ? -3.534 -9.867 15.744 1.00 63.09 802 THR A C 1
ATOM 6664 O O . THR A 1 802 ? -4.575 -10.140 16.319 1.00 63.09 802 THR A O 1
ATOM 6667 N N . GLN A 1 803 ? -2.424 -10.601 15.870 1.00 63.41 803 GLN A N 1
ATOM 6668 C CA . GLN A 1 803 ? -2.344 -11.744 16.799 1.00 63.41 803 GLN A CA 1
ATOM 6669 C C . GLN A 1 803 ? -1.005 -11.869 17.551 1.00 63.41 803 GLN A C 1
ATOM 6671 O O . GLN A 1 803 ? -0.969 -12.425 18.644 1.00 63.41 803 GLN A O 1
ATOM 6676 N N . ASN A 1 804 ? 0.116 -11.373 16.999 1.00 67.19 804 ASN A N 1
ATOM 6677 C CA . ASN A 1 804 ? 1.453 -11.718 17.515 1.00 67.19 804 ASN A CA 1
ATOM 6678 C C . ASN A 1 804 ? 2.394 -10.540 17.789 1.00 67.19 804 ASN A C 1
ATOM 6680 O O . ASN A 1 804 ? 3.109 -10.571 18.787 1.00 67.19 804 ASN A O 1
ATOM 6684 N N . LEU A 1 805 ? 2.413 -9.540 16.908 1.00 83.31 805 LEU A N 1
ATOM 6685 C CA . LEU A 1 805 ? 3.263 -8.358 17.014 1.00 83.31 805 LEU A CA 1
ATOM 6686 C C . LEU A 1 805 ? 2.366 -7.123 16.964 1.00 83.31 805 LEU A C 1
ATOM 6688 O O . LEU A 1 805 ? 1.641 -6.929 15.985 1.00 83.31 805 LEU A O 1
ATOM 6692 N N . CYS A 1 806 ? 2.406 -6.330 18.031 1.00 88.38 806 CYS A N 1
ATOM 6693 C CA . CYS A 1 806 ? 1.655 -5.092 18.176 1.00 88.38 806 CYS A CA 1
ATOM 6694 C C . CYS A 1 806 ? 2.493 -4.099 18.981 1.00 88.38 806 CYS A C 1
ATOM 6696 O O . CYS A 1 806 ? 2.930 -4.415 20.083 1.00 88.38 806 CYS A O 1
ATOM 6698 N N . VAL A 1 807 ? 2.717 -2.910 18.437 1.00 93.12 807 VAL A N 1
ATOM 6699 C CA . VAL A 1 807 ? 3.519 -1.853 19.054 1.00 93.12 807 VAL A CA 1
ATOM 6700 C C . VAL A 1 807 ? 2.623 -0.639 19.250 1.00 93.12 807 VAL A C 1
ATOM 6702 O O . VAL A 1 807 ? 2.058 -0.113 18.286 1.00 93.12 807 VAL A O 1
ATOM 6705 N N . TYR A 1 808 ? 2.486 -0.175 20.489 1.00 94.25 808 TYR A N 1
ATOM 6706 C CA . TYR A 1 808 ? 1.886 1.124 20.761 1.00 94.25 808 TYR A CA 1
ATOM 6707 C C . TYR A 1 808 ? 2.805 2.219 20.225 1.00 94.25 808 TYR A C 1
ATOM 6709 O O . TYR A 1 808 ? 3.973 2.299 20.598 1.00 94.25 808 TYR A O 1
ATOM 6717 N N . THR A 1 809 ? 2.276 3.067 19.350 1.00 92.56 809 THR A N 1
ATOM 6718 C CA . THR A 1 809 ? 3.031 4.159 18.729 1.00 92.56 809 THR A CA 1
ATOM 6719 C C . THR A 1 809 ? 2.197 5.427 18.844 1.00 92.56 809 THR A C 1
ATOM 6721 O O . THR A 1 809 ? 1.117 5.466 18.260 1.00 92.56 809 THR A O 1
ATOM 6724 N N . PRO A 1 810 ? 2.634 6.465 19.579 1.00 89.94 810 PRO A N 1
ATOM 6725 C CA . PRO A 1 810 ? 1.821 7.662 19.755 1.00 89.94 810 PRO A CA 1
ATOM 6726 C C . PRO A 1 810 ? 1.609 8.384 18.420 1.00 89.94 810 PRO A C 1
ATOM 6728 O O . PRO A 1 810 ? 2.526 8.494 17.598 1.00 89.94 810 PRO A O 1
ATOM 6731 N N . ALA A 1 811 ? 0.393 8.896 18.228 1.00 91.06 811 ALA A N 1
ATOM 6732 C CA . ALA A 1 811 ? 0.030 9.724 17.087 1.00 91.06 811 ALA A CA 1
ATOM 6733 C C . ALA A 1 811 ? -0.029 11.201 17.499 1.00 91.06 811 ALA A C 1
ATOM 6735 O O . ALA A 1 811 ? -0.757 11.578 18.418 1.00 91.06 811 ALA A O 1
ATOM 6736 N N . PHE A 1 812 ? 0.724 12.036 16.789 1.00 90.69 812 PHE A N 1
ATOM 6737 C CA . PHE A 1 812 ? 0.732 13.488 16.939 1.00 90.69 812 PHE A CA 1
ATOM 6738 C C . PHE A 1 812 ? 0.201 14.165 15.676 1.00 90.69 812 PHE A C 1
ATOM 6740 O O . PHE A 1 812 ? 0.246 13.599 14.583 1.00 90.69 812 PHE A O 1
ATOM 6747 N N . ILE A 1 813 ? -0.286 15.392 15.824 1.00 90.62 813 ILE A N 1
ATOM 6748 C CA . ILE A 1 813 ? -0.893 16.159 14.730 1.00 90.62 813 ILE A CA 1
ATOM 6749 C C . ILE A 1 813 ? 0.153 17.129 14.158 1.00 90.62 813 ILE A C 1
ATOM 6751 O O . ILE A 1 813 ? 0.857 17.779 14.936 1.00 90.62 813 ILE A O 1
ATOM 6755 N N . GLU A 1 814 ? 0.289 17.174 12.825 1.00 84.31 814 GLU A N 1
ATOM 6756 C CA . GLU A 1 814 ? 1.190 18.105 12.107 1.00 84.31 814 GLU A CA 1
ATOM 6757 C C . GLU A 1 814 ? 0.756 19.572 12.206 1.00 84.31 814 GLU A C 1
ATOM 6759 O O . GLU A 1 814 ? -0.460 19.858 12.062 1.00 84.31 814 GLU A O 1
#

Solvent-accessible surface area (backbone atoms only — not comparable to full-atom values): 43549 Å² total; per-residue (Å²): 133,71,94,43,70,48,56,42,39,36,70,78,45,43,45,78,91,53,99,52,49,38,30,39,54,24,78,61,51,42,66,43,48,67,64,58,54,47,51,54,40,57,46,51,28,53,49,48,50,51,42,51,51,43,62,72,26,38,84,62,89,37,39,75,56,57,80,60,55,79,92,46,96,56,46,72,62,50,72,63,54,81,56,80,79,66,80,60,61,56,33,29,32,44,21,35,48,30,59,89,61,62,53,35,42,84,49,46,33,33,43,61,59,80,63,67,55,58,34,56,55,31,26,74,48,76,38,46,68,39,57,22,60,59,27,64,60,51,52,43,49,40,52,50,54,57,57,69,74,43,81,91,66,84,61,44,31,32,32,39,32,22,50,74,89,42,65,70,50,45,30,48,48,58,40,49,52,64,70,65,63,47,96,49,51,45,77,39,84,34,41,43,76,46,39,40,71,54,95,80,37,42,28,41,92,91,38,70,35,45,32,34,42,39,61,47,53,66,78,56,39,84,64,28,39,52,38,73,57,48,53,57,28,35,58,70,69,58,30,48,54,42,44,40,72,56,34,53,59,63,32,33,53,45,50,46,25,52,51,49,50,39,52,77,66,66,39,85,93,50,54,72,67,56,43,53,44,44,69,66,27,42,58,58,36,40,77,58,54,84,89,45,50,66,57,55,65,75,43,28,68,49,30,29,39,34,44,36,81,66,61,87,67,52,72,56,46,52,26,67,82,39,53,76,68,53,37,53,50,53,54,50,46,54,74,68,64,81,61,62,42,31,40,28,47,56,73,61,62,33,73,37,85,47,57,41,14,75,76,61,55,40,63,38,80,38,72,26,35,53,41,37,33,40,30,33,38,85,64,35,70,41,28,56,32,40,39,36,15,85,46,96,66,72,50,81,96,72,34,31,32,34,24,41,19,41,38,48,75,55,67,38,78,48,73,71,99,55,60,68,72,57,43,52,53,49,52,50,52,54,48,51,46,36,30,77,77,65,58,44,79,72,57,51,45,91,63,29,54,14,68,47,86,39,33,36,36,31,38,48,70,58,50,52,49,51,45,51,50,46,26,52,50,36,47,53,50,36,56,48,49,52,55,44,61,79,42,35,93,78,40,24,64,74,42,72,40,55,94,44,56,75,64,44,74,67,72,61,59,92,63,56,34,45,49,23,25,37,36,29,33,39,30,40,68,55,50,57,34,50,77,52,47,33,29,51,66,52,80,53,53,53,49,37,74,44,45,43,58,49,52,34,61,80,66,67,54,93,53,53,63,57,31,81,52,28,68,60,44,48,52,52,34,48,52,52,48,51,55,42,38,49,76,84,41,85,75,50,30,38,32,40,25,12,49,90,49,69,69,41,37,40,42,41,48,44,53,44,72,72,50,62,88,48,101,54,49,76,46,78,50,44,55,89,63,48,44,69,42,97,87,43,21,39,16,51,90,89,40,70,25,37,26,32,38,40,43,58,58,79,79,47,30,66,79,74,70,36,50,69,60,57,60,14,44,80,60,15,43,52,35,43,47,62,63,23,56,59,58,34,11,55,33,41,54,20,51,51,45,53,38,49,78,70,60,74,52,52,73,68,54,46,50,52,46,67,65,30,36,58,62,34,25,77,47,66,79,78,66,80,62,49,52,32,32,38,36,40,25,79,58,61,75,57,51,76,59,43,48,52,73,74,55,89,64,83,77,69,91,66,47,29,37,29,47,57,75,67,55,34,68,42,85,40,79,48,45,43,88,86,54,70,48,83,45,74,28,32,58,35,43,27,36,28,29,32,40,45,38,60,30,26,52,35,34,37,34,18,42,93,68,42,79,80,52,59,26,44,29,49,57,30,42,95

Mean predicted aligned error: 7.15 Å

pLDDT: mean 92.95, std 5.26, range [60.31, 98.81]